Protein AF-0000000084464875 (afdb_homodimer)

Nearest PDB structures (foldseek):
  8cwy-assembly1_A  TM=1.452E-01  e=3.778E-02  synthetic construct
  8j8j-assembly1_B  TM=2.258E-01  e=2.092E-01  Mycobacterium tuberculosis H37Rv
  7n6g-assembly1_3Q  TM=1.579E-01  e=3.885E+00  Chlamydomonas reinhardtii
  8cwy-assembly1_A  TM=1.452E-01  e=5.551E-02  synthetic construct
  8j8j-assembly1_B  TM=2.257E-01  e=5.334E-01  Mycobacterium tuberculosis H37Rv

Secondary structure (DSSP, 8-state):
----------GGGGG-S----------SSPPPPS-TTS-SS-GGGBPPHHHHHHHHHHHHHHHHHHHHH----SGGGHHHHHHHHHHHHHHHHHHHHHHHHH-BSSHHHHHHHHHHHHHHHHHHHGGGG--GGGGS--SSPPTT-HHHHHHHHHHHHHHHHHHHHHHHHHHHHHHHHHHHHHHHHHT---HHHHHHHHHHHHHHHHHHHHHH---SSHHHHHHHHHHHHHHHHHHHHHHHHHHHHT-SPP--TTHHHHHHHHHHHHHHHHHHHHHHHHHHHHHHSSS---HHHHHHHHHHHHHHHHHHHHHHTT--TT----HHHHHHHHHTHHHHHHHHHHHHHHHHHHHHHHHHHHHHHHHHHHHHHHHHHHHTT----HHHHHHHHHHHTTS--SS-HHHHHHHHHHHHHT--TTHHHHHHHHHHHHHHHHHHHHHHHHT----HHHHHHHHHHHTTTSSS---HHHHHHHHHHHHHHHHHHHHHHHHTTTTHHHHHHHHHHHHHHHHHHH----SHHHHHHHHHHHHHHHHHHHHGGGG-S---EEEETTTEEEESSHHHHHHHTT-HHHHHHHHHHHHHHHHHHHHHHHHHHHHHHHHHHT--/----------GGGGG------------SSPPPPS-TTS-SS-GGGBPPHHHHHHHHHHHHHHHHHHHHH----SGGGHHHHHHHHHHHHHHHHHHHHHHHHH-BSSHHHHHHHHHHHHHHHHHHHGGGG--GGGGS--SSPPTT-HHHHHHHHHHHHHHHHHHHHHHHHHHHHHHHHHHHHHHHHHT---HHHHHHHHHHHHHHHHHHHHHH---SSHHHHHHHHHHHHHHHHHHHHHHHHHHHHT-SPP--TTHHHHHHHHHHHHHHHHHHHHHHHHHHHHHHSSS---HHHHHHHHHHHHHHHHHHHHHHTT--TT----HHHHHHHHHTHHHHHHHHHHHHHHHHHHHHHHHHHHHHHHHHHHHHHHHHHHHTT----HHHHHHHHHHHTTS--SS-HHHHHHHHHHHHHT--TTHHHHHHHHHHHHHHHHHHHHHHHHT----HHHHHHHHHHHTTTSSS---HHHHHHHHHHHHHHHHHHHHHHHHTTTTHHHHHHHHHHHHHHHHHHH----SHHHHHHHHHHHHHHHHHHHHGGGG-S---EEEETTTEEEESSHHHHHHHTT-HHHHHHHHHHHHHHHHHHHHHHHHHHHHHHHHHHT--

Structure (mmCIF, N/CA/C/O backbone):
data_AF-0000000084464875-model_v1
#
loop_
_entity.id
_entity.type
_entity.pdbx_description
1 polymer 'Uncharacterized protein'
#
loop_
_atom_site.group_PDB
_atom_site.id
_atom_site.type_symbol
_atom_site.label_atom_id
_atom_site.label_alt_id
_atom_site.label_comp_id
_atom_site.label_asym_id
_atom_site.label_entity_id
_atom_site.label_seq_id
_atom_site.pdbx_PDB_ins_code
_atom_site.Cartn_x
_atom_site.Cartn_y
_atom_site.Cartn_z
_atom_site.occupancy
_atom_site.B_iso_or_equiv
_atom_site.auth_seq_id
_atom_site.auth_comp_id
_atom_site.auth_asym_id
_atom_site.auth_atom_id
_atom_site.pdbx_PDB_model_num
ATOM 1 N N . MET A 1 1 ? -46.688 42.562 25.656 1 22.98 1 MET A N 1
ATOM 2 C CA . MET A 1 1 ? -46.719 42.312 24.219 1 22.98 1 MET A CA 1
ATOM 3 C C . MET A 1 1 ? -45.375 42.562 23.562 1 22.98 1 MET A C 1
ATOM 5 O O . MET A 1 1 ? -45.312 42.719 22.344 1 22.98 1 MET A O 1
ATOM 9 N N . ASN A 1 2 ? -44.344 42.812 24.281 1 26.25 2 ASN A N 1
ATOM 10 C CA . ASN A 1 2 ? -43 43.219 23.891 1 26.25 2 ASN A CA 1
ATOM 11 C C . ASN A 1 2 ? -42.375 42.25 22.922 1 26.25 2 ASN A C 1
ATOM 13 O O . ASN A 1 2 ? -42.188 41.062 23.25 1 26.25 2 ASN A O 1
ATOM 17 N N . GLU A 1 3 ? -42.656 42.531 21.625 1 27.44 3 GLU A N 1
ATOM 18 C CA . GLU A 1 3 ? -42.312 41.844 20.375 1 27.44 3 GLU A CA 1
ATOM 19 C C . GLU A 1 3 ? -40.781 41.625 20.312 1 27.44 3 GLU A C 1
ATOM 21 O O . GLU A 1 3 ? -40 42.562 20.375 1 27.44 3 GLU A O 1
ATOM 26 N N . LEU A 1 4 ? -40.281 40.562 20.938 1 29.12 4 LEU A N 1
ATOM 27 C CA . LEU A 1 4 ? -38.906 40.125 20.922 1 29.12 4 LEU A CA 1
ATOM 28 C C . LEU A 1 4 ? -38.344 40.062 19.484 1 29.12 4 LEU A C 1
ATOM 30 O O . LEU A 1 4 ? -38.781 39.25 18.688 1 29.12 4 LEU A O 1
ATOM 34 N N . THR A 1 5 ? -38.188 41.281 18.859 1 28.81 5 THR A N 1
ATOM 35 C CA . THR A 1 5 ? -37.656 41.438 17.5 1 28.81 5 THR A CA 1
ATOM 36 C C . THR A 1 5 ? -36.375 40.625 17.297 1 28.81 5 THR A C 1
ATOM 38 O O . THR A 1 5 ? -35.375 40.906 17.953 1 28.81 5 THR A O 1
ATOM 41 N N . ARG A 1 6 ? -36.469 39.344 17.094 1 37.5 6 ARG A N 1
ATOM 42 C CA . ARG A 1 6 ? -35.312 38.562 16.719 1 37.5 6 ARG A CA 1
ATOM 43 C C . ARG A 1 6 ? -34.531 39.219 15.609 1 37.5 6 ARG A C 1
ATOM 45 O O . ARG A 1 6 ? -35.094 39.625 14.586 1 37.5 6 ARG A O 1
ATOM 52 N N . PRO A 1 7 ? -33.406 39.906 15.984 1 33.78 7 PRO A N 1
ATOM 53 C CA . PRO A 1 7 ? -32.719 40.594 14.883 1 33.78 7 PRO A CA 1
ATOM 54 C C . PRO A 1 7 ? -32.594 39.719 13.625 1 33.78 7 PRO A C 1
ATOM 56 O O . PRO A 1 7 ? -32.312 38.531 13.719 1 33.78 7 PRO A O 1
ATOM 59 N N . ARG A 1 8 ? -33.469 39.938 12.688 1 36.03 8 ARG A N 1
ATOM 60 C CA . ARG A 1 8 ? -33.406 39.469 11.312 1 36.03 8 ARG A CA 1
ATOM 61 C C . ARG A 1 8 ? -32 39.594 10.734 1 36.03 8 ARG A C 1
ATOM 63 O O . ARG A 1 8 ? -31.562 40.688 10.367 1 36.03 8 ARG A O 1
ATOM 70 N N . ARG A 1 9 ? -31.172 38.75 11.336 1 37.75 9 ARG A N 1
ATOM 71 C CA . ARG A 1 9 ? -29.906 38.781 10.602 1 37.75 9 ARG A CA 1
ATOM 72 C C . ARG A 1 9 ? -30.156 38.719 9.102 1 37.75 9 ARG A C 1
ATOM 74 O O . ARG A 1 9 ? -30.875 37.875 8.609 1 37.75 9 ARG A O 1
ATOM 81 N N . ARG A 1 10 ? -30.141 39.875 8.477 1 35 10 ARG A N 1
ATOM 82 C CA . ARG A 1 10 ? -30.25 40.188 7.059 1 35 10 ARG A CA 1
ATOM 83 C C . ARG A 1 10 ? -29.562 39.156 6.191 1 35 10 ARG A C 1
ATOM 85 O O . ARG A 1 10 ? -28.375 38.875 6.383 1 35 10 ARG A O 1
ATOM 92 N N . ASP A 1 11 ? -30.234 38.25 5.551 1 32.66 11 ASP A N 1
ATOM 93 C CA . ASP A 1 11 ? -30.047 37.219 4.531 1 32.66 11 ASP A CA 1
ATOM 94 C C . ASP A 1 11 ? -29.062 37.688 3.453 1 32.66 11 ASP A C 1
ATOM 96 O O . ASP A 1 11 ? -28.656 36.906 2.596 1 32.66 11 ASP A O 1
ATOM 100 N N . GLY A 1 12 ? -29.141 39.094 3.223 1 30.02 12 GLY A N 1
ATOM 101 C CA . GLY A 1 12 ? -28.469 39.594 2.049 1 30.02 12 GLY A CA 1
ATOM 102 C C . GLY A 1 12 ? -26.953 39.438 2.104 1 30.02 12 GLY A C 1
ATOM 103 O O . GLY A 1 12 ? -26.266 39.719 1.126 1 30.02 12 GLY A O 1
ATOM 104 N N . GLU A 1 13 ? -26.391 39.656 3.332 1 29.19 13 GLU A N 1
ATOM 105 C CA . GLU A 1 13 ? -24.938 39.688 3.416 1 29.19 13 GLU A CA 1
ATOM 106 C C . GLU A 1 13 ? -24.344 38.281 3.219 1 29.19 13 GLU A C 1
ATOM 108 O O . GLU A 1 13 ? -23.484 37.875 3.982 1 29.19 13 GLU A O 1
ATOM 113 N N . LEU A 1 14 ? -25.141 37.344 2.869 1 30.69 14 LEU A N 1
ATOM 114 C CA . LEU A 1 14 ? -24.719 35.969 2.572 1 30.69 14 LEU A CA 1
ATOM 115 C C . LEU A 1 14 ? -23.375 35.969 1.831 1 30.69 14 LEU A C 1
ATOM 117 O O . LEU A 1 14 ? -22.609 35.031 1.951 1 30.69 14 LEU A O 1
ATOM 121 N N . PHE A 1 15 ? -23.375 36.812 0.752 1 36.12 15 PHE A N 1
ATOM 122 C CA . PHE A 1 15 ? -22.219 37.094 -0.094 1 36.12 15 PHE A CA 1
ATOM 123 C C . PHE A 1 15 ? -21.391 38.25 0.468 1 36.12 15 PHE A C 1
ATOM 125 O O . PHE A 1 15 ? -21.281 39.281 -0.162 1 36.12 15 PHE A O 1
ATOM 132 N N . THR A 1 16 ? -21.562 38.688 1.659 1 32.44 16 THR A N 1
ATOM 133 C CA . THR A 1 16 ? -20.891 39.906 2.127 1 32.44 16 THR A CA 1
ATOM 134 C C . THR A 1 16 ? -19.422 39.906 1.726 1 32.44 16 THR A C 1
ATOM 136 O O . THR A 1 16 ? -19 40.688 0.893 1 32.44 16 THR A O 1
ATOM 139 N N . HIS A 1 17 ? -18.484 40.094 2.912 1 34.84 17 HIS A N 1
ATOM 140 C CA . HIS A 1 17 ? -17.188 40.688 2.682 1 34.84 17 HIS A CA 1
ATOM 141 C C . HIS A 1 17 ? -16.328 39.844 1.763 1 34.84 17 HIS A C 1
ATOM 143 O O . HIS A 1 17 ? -15.953 38.719 2.125 1 34.84 17 HIS A O 1
ATOM 149 N N . ARG A 1 18 ? -16.547 39.969 0.566 1 42.59 18 ARG A N 1
ATOM 150 C CA . ARG A 1 18 ? -15.82 39.625 -0.657 1 42.59 18 ARG A CA 1
ATOM 151 C C . ARG A 1 18 ? -14.312 39.75 -0.45 1 42.59 18 ARG A C 1
ATOM 153 O O . ARG A 1 18 ? -13.75 40.844 -0.503 1 42.59 18 ARG A O 1
ATOM 160 N N . ARG A 1 19 ? -13.844 39.094 0.496 1 45.34 19 ARG A N 1
ATOM 161 C CA . ARG A 1 19 ? -12.391 39.156 0.489 1 45.34 19 ARG A CA 1
ATOM 162 C C . ARG A 1 19 ? -11.836 38.906 -0.91 1 45.34 19 ARG A C 1
ATOM 164 O O . ARG A 1 19 ? -12.258 37.969 -1.595 1 45.34 19 ARG A O 1
ATOM 171 N N . LYS A 1 20 ? -11.336 39.906 -1.575 1 46.81 20 LYS A N 1
ATOM 172 C CA . LYS A 1 20 ? -10.633 39.969 -2.854 1 46.81 20 LYS A CA 1
ATOM 173 C C . LYS A 1 20 ? -9.695 38.781 -3.049 1 46.81 20 LYS A C 1
ATOM 175 O O . LYS A 1 20 ? -8.781 38.594 -2.246 1 46.81 20 LYS A O 1
ATOM 180 N N . ALA A 1 21 ? -10.219 37.781 -3.625 1 47.38 21 ALA A N 1
ATOM 181 C CA . ALA A 1 21 ? -9.398 36.625 -4.008 1 47.38 21 ALA A CA 1
ATOM 182 C C . ALA A 1 21 ? -8.133 37.062 -4.734 1 47.38 21 ALA A C 1
ATOM 184 O O . ALA A 1 21 ? -8.203 37.781 -5.75 1 47.38 21 ALA A O 1
ATOM 185 N N . THR A 1 22 ? -7.156 37.469 -4.086 1 50.97 22 THR A N 1
ATOM 186 C CA . THR A 1 22 ? -5.887 37.844 -4.707 1 50.97 22 THR A CA 1
ATOM 187 C C . THR A 1 22 ? -5.324 36.656 -5.504 1 50.97 22 THR A C 1
ATOM 189 O O . THR A 1 22 ? -5.332 35.531 -5.031 1 50.97 22 THR A O 1
ATOM 192 N N . TYR A 1 23 ? -5.508 36.875 -6.836 1 57.06 23 TYR A N 1
ATOM 193 C CA . TYR A 1 23 ? -4.809 35.969 -7.734 1 57.06 23 TYR A CA 1
ATOM 194 C C . TYR A 1 23 ? -3.326 35.875 -7.391 1 57.06 23 TYR A C 1
ATOM 196 O O . TYR A 1 23 ? -2.635 36.906 -7.375 1 57.06 23 TYR A O 1
ATOM 204 N N . LYS A 1 24 ? -3.055 34.875 -6.648 1 63.75 24 LYS A N 1
ATOM 205 C CA . LYS A 1 24 ? -1.623 34.75 -6.395 1 63.75 24 LYS A CA 1
ATOM 206 C C . LYS A 1 24 ? -0.933 33.969 -7.504 1 63.75 24 LYS A C 1
ATOM 208 O O . LYS A 1 24 ? -1.354 32.875 -7.84 1 63.75 24 LYS A O 1
ATOM 213 N N . ARG A 1 25 ? -0.118 34.719 -8.312 1 71.94 25 ARG A N 1
ATOM 214 C CA . ARG A 1 25 ? 0.709 34.062 -9.328 1 71.94 25 ARG A CA 1
ATOM 215 C C . ARG A 1 25 ? 1.731 33.156 -8.688 1 71.94 25 ARG A C 1
ATOM 217 O O . ARG A 1 25 ? 2.26 33.438 -7.613 1 71.94 25 ARG A O 1
ATOM 224 N N . ILE A 1 26 ? 1.862 32.031 -9.289 1 78.19 26 ILE A N 1
ATOM 225 C CA . ILE A 1 26 ? 2.967 31.172 -8.906 1 78.19 26 ILE A CA 1
ATOM 226 C C . ILE A 1 26 ? 4.234 31.578 -9.656 1 78.19 26 ILE A C 1
ATOM 228 O O . ILE A 1 26 ? 4.316 31.438 -10.875 1 78.19 26 ILE A O 1
ATOM 232 N N . PRO A 1 27 ? 5.172 32.125 -8.969 1 86.12 27 PRO A N 1
ATOM 233 C CA . PRO A 1 27 ? 6.391 32.562 -9.648 1 86.12 27 PRO A CA 1
ATOM 234 C C . PRO A 1 27 ? 7.234 31.375 -10.156 1 86.12 27 PRO A C 1
ATOM 236 O O . PRO A 1 27 ? 7.023 30.234 -9.742 1 86.12 27 PRO A O 1
ATOM 239 N N . LEU A 1 28 ? 8.125 31.719 -11.07 1 87.38 28 LEU A N 1
ATOM 240 C CA . LEU A 1 28 ? 9.055 30.703 -11.539 1 87.38 28 LEU A CA 1
ATOM 241 C C . LEU A 1 28 ? 9.961 30.219 -10.406 1 87.38 28 LEU A C 1
ATOM 243 O O . LEU A 1 28 ? 10.172 29.016 -10.234 1 87.38 28 LEU A O 1
ATOM 247 N N . ALA A 1 29 ? 10.461 31.188 -9.703 1 92.12 29 ALA A N 1
ATOM 248 C CA . ALA A 1 29 ? 11.266 30.938 -8.508 1 92.12 29 ALA A CA 1
ATOM 249 C C . ALA A 1 29 ? 11.008 31.984 -7.438 1 92.12 29 ALA A C 1
ATOM 251 O O . ALA A 1 29 ? 10.867 33.188 -7.746 1 92.12 29 ALA A O 1
ATOM 252 N N . SER A 1 30 ? 10.898 31.562 -6.238 1 91.75 30 SER A N 1
ATOM 253 C CA . SER A 1 30 ? 10.672 32.5 -5.141 1 91.75 30 SER A CA 1
ATOM 254 C C . SER A 1 30 ? 11.969 33.156 -4.691 1 91.75 30 SER A C 1
ATOM 256 O O . SER A 1 30 ? 13 32.469 -4.559 1 91.75 30 SER A O 1
ATOM 258 N N . LEU A 1 31 ? 11.914 34.406 -4.477 1 91.56 31 LEU A N 1
ATOM 259 C CA . LEU A 1 31 ? 13.102 35.125 -4.051 1 91.56 31 LEU A CA 1
ATOM 260 C C . LEU A 1 31 ? 13.281 35.031 -2.539 1 91.56 31 LEU A C 1
ATOM 262 O O . LEU A 1 31 ? 12.305 35.094 -1.787 1 91.56 31 LEU A O 1
ATOM 266 N N . PRO A 1 32 ? 14.578 34.906 -2.168 1 94.06 32 PRO A N 1
ATOM 267 C CA . PRO A 1 32 ? 14.844 34.844 -0.729 1 94.06 32 PRO A CA 1
ATOM 268 C C . PRO A 1 32 ? 14.703 36.188 -0.035 1 94.06 32 PRO A C 1
ATOM 270 O O . PRO A 1 32 ? 14.75 37.25 -0.693 1 94.06 32 PRO A O 1
ATOM 273 N N . GLN A 1 33 ? 14.508 36.062 1.232 1 92.81 33 GLN A N 1
ATOM 274 C CA . GLN A 1 33 ? 14.539 37.25 2.059 1 92.81 33 GLN A CA 1
ATOM 275 C C . GLN A 1 33 ? 15.961 37.781 2.225 1 92.81 33 GLN A C 1
ATOM 277 O O . GLN A 1 33 ? 16.906 37 2.299 1 92.81 33 GLN A O 1
ATOM 282 N N . LYS A 1 34 ? 16.141 39.094 2.346 1 89.69 34 LYS A N 1
ATOM 283 C CA . LYS A 1 34 ? 17.453 39.719 2.395 1 89.69 34 LYS A CA 1
ATOM 284 C C . LYS A 1 34 ? 18.094 39.531 3.77 1 89.69 34 LYS A C 1
ATOM 286 O O . LYS A 1 34 ? 19.312 39.375 3.877 1 89.69 34 LYS A O 1
ATOM 291 N N . ASP A 1 35 ? 17.312 39.438 4.793 1 89 35 ASP A N 1
ATOM 292 C CA . ASP A 1 35 ? 17.812 39.406 6.16 1 89 35 ASP A CA 1
ATOM 293 C C . ASP A 1 35 ? 18.375 38 6.5 1 89 35 ASP A C 1
ATOM 295 O O . ASP A 1 35 ? 17.656 37 6.422 1 89 35 ASP A O 1
ATOM 299 N N . GLU A 1 36 ? 19.578 37.906 6.895 1 87.31 36 GLU A N 1
ATOM 300 C CA . GLU A 1 36 ? 20.281 36.656 7.172 1 87.31 36 GLU A CA 1
ATOM 301 C C . GLU A 1 36 ? 19.734 35.969 8.414 1 87.31 36 GLU A C 1
ATOM 303 O O . GLU A 1 36 ? 19.875 34.781 8.578 1 87.31 36 GLU A O 1
ATOM 308 N N . GLY A 1 37 ? 19.125 36.688 9.32 1 84.31 37 GLY A N 1
ATOM 309 C CA . GLY A 1 37 ? 18.594 36.125 10.547 1 84.31 37 GLY A CA 1
ATOM 310 C C . GLY A 1 37 ? 17.219 35.5 10.375 1 84.31 37 GLY A C 1
ATOM 311 O O . GLY A 1 37 ? 16.734 34.812 11.273 1 84.31 37 GLY A O 1
ATOM 312 N N . GLU A 1 38 ? 16.719 35.688 9.156 1 89.06 38 GLU A N 1
ATOM 313 C CA . GLU A 1 38 ? 15.391 35.188 8.867 1 89.06 38 GLU A CA 1
ATOM 314 C C . GLU A 1 38 ? 15.445 33.938 7.98 1 89.06 38 GLU A C 1
ATOM 316 O O . GLU A 1 38 ? 16.453 33.719 7.316 1 89.06 38 GLU A O 1
ATOM 321 N N . PRO A 1 39 ? 14.352 33.25 8.07 1 91.62 39 PRO A N 1
ATOM 322 C CA . PRO A 1 39 ? 14.281 32.125 7.121 1 91.62 39 PRO A CA 1
ATOM 323 C C . PRO A 1 39 ? 14.453 32.562 5.668 1 91.62 39 PRO A C 1
ATOM 325 O O . PRO A 1 39 ? 14.258 33.75 5.355 1 91.62 39 PRO A O 1
ATOM 328 N N . TRP A 1 40 ? 14.859 31.703 4.883 1 93.56 40 TRP A N 1
ATOM 329 C CA . TRP A 1 40 ? 15.188 31.969 3.484 1 93.56 40 TRP A CA 1
ATOM 330 C C . TRP A 1 40 ? 14 32.562 2.748 1 93.56 40 TRP A C 1
ATOM 332 O O . TRP A 1 40 ? 14.156 33.5 1.977 1 93.56 40 TRP A O 1
ATOM 342 N N . LEU A 1 41 ? 12.758 32.031 3.041 1 93.94 41 LEU A N 1
ATOM 343 C CA . LEU A 1 41 ? 11.555 32.469 2.363 1 93.94 41 LEU A CA 1
ATOM 344 C C . LEU A 1 41 ? 10.57 33.094 3.355 1 93.94 41 LEU A C 1
ATOM 346 O O . LEU A 1 41 ? 10.547 32.719 4.527 1 93.94 41 LEU A O 1
ATOM 350 N N . SER A 1 42 ? 9.82 34 2.871 1 90.31 42 SER A N 1
ATOM 351 C CA . SER A 1 42 ? 8.711 34.531 3.664 1 90.31 42 SER A CA 1
ATOM 352 C C . SER A 1 42 ? 7.629 33.469 3.867 1 90.31 42 SER A C 1
ATOM 354 O O . SER A 1 42 ? 7.566 32.469 3.129 1 90.31 42 SER A O 1
ATOM 356 N N . GLU A 1 43 ? 6.836 33.594 4.82 1 85.56 43 GLU A N 1
ATOM 357 C CA . GLU A 1 43 ? 5.801 32.625 5.18 1 85.56 43 GLU A CA 1
ATOM 358 C C . GLU A 1 43 ? 4.855 32.375 4.008 1 85.56 43 GLU A C 1
ATOM 360 O O . GLU A 1 43 ? 4.426 31.234 3.791 1 85.56 43 GLU A O 1
ATOM 365 N N . LYS A 1 44 ? 4.578 33.344 3.205 1 81.88 44 LYS A N 1
ATOM 366 C CA . LYS A 1 44 ? 3.627 33.219 2.104 1 81.88 44 LYS A CA 1
ATOM 367 C C . LYS A 1 44 ? 4.242 32.5 0.914 1 81.88 44 LYS A C 1
ATOM 369 O O . LYS A 1 44 ? 3.521 31.984 0.057 1 81.88 44 LYS A O 1
ATOM 374 N N . ALA A 1 45 ? 5.555 32.469 0.903 1 87.19 45 ALA A N 1
ATOM 375 C CA . ALA A 1 45 ? 6.238 31.906 -0.259 1 87.19 45 ALA A CA 1
ATOM 376 C C . ALA A 1 45 ? 6.578 30.422 -0.038 1 87.19 45 ALA A C 1
ATOM 378 O O . ALA A 1 45 ? 6.965 29.719 -0.976 1 87.19 45 ALA A O 1
ATOM 379 N N . VAL A 1 46 ? 6.371 29.984 1.179 1 85.94 46 VAL A N 1
ATOM 380 C CA . VAL A 1 46 ? 6.727 28.609 1.511 1 85.94 46 VAL A CA 1
ATOM 381 C C . VAL A 1 46 ? 5.707 27.656 0.899 1 85.94 46 VAL A C 1
ATOM 383 O O . VAL A 1 46 ? 4.527 27.984 0.772 1 85.94 46 VAL A O 1
ATOM 386 N N . ALA A 1 47 ? 6.16 26.547 0.523 1 83.44 47 ALA A N 1
ATOM 387 C CA . ALA A 1 47 ? 5.312 25.516 -0.065 1 83.44 47 ALA A CA 1
ATOM 388 C C . ALA A 1 47 ? 4.227 25.078 0.915 1 83.44 47 ALA A C 1
ATOM 390 O O . ALA A 1 47 ? 4.434 25.109 2.131 1 83.44 47 ALA A O 1
ATOM 391 N N . THR A 1 48 ? 3.154 24.656 0.378 1 78.12 48 THR A N 1
ATOM 392 C CA . THR A 1 48 ? 2.014 24.234 1.183 1 78.12 48 THR A CA 1
ATOM 393 C C . THR A 1 48 ? 2.312 22.906 1.892 1 78.12 48 THR A C 1
ATOM 395 O O . THR A 1 48 ? 3.172 22.141 1.452 1 78.12 48 THR A O 1
ATOM 398 N N . GLU A 1 49 ? 1.606 22.641 2.953 1 81.56 49 GLU A N 1
ATOM 399 C CA . GLU A 1 49 ? 1.745 21.422 3.725 1 81.56 49 GLU A CA 1
ATOM 400 C C . GLU A 1 49 ? 1.312 20.203 2.908 1 81.56 49 GLU A C 1
ATOM 402 O O . GLU A 1 49 ? 1.786 19.094 3.141 1 81.56 49 GLU A O 1
ATOM 407 N N . TRP A 1 50 ? 0.495 20.422 1.899 1 86.62 50 TRP A N 1
ATOM 408 C CA . TRP A 1 50 ? -0.036 19.328 1.09 1 86.62 50 TRP A CA 1
ATOM 409 C C . TRP A 1 50 ? 1.053 18.719 0.211 1 86.62 50 TRP A C 1
ATOM 411 O O . TRP A 1 50 ? 1.048 17.516 -0.053 1 86.62 50 TRP A O 1
ATOM 421 N N . LEU A 1 51 ? 1.978 19.547 -0.185 1 88.5 51 LEU A N 1
ATOM 422 C CA . LEU A 1 51 ? 3.061 19.062 -1.029 1 88.5 51 LEU A CA 1
ATOM 423 C C . LEU A 1 51 ? 3.988 18.141 -0.242 1 88.5 51 LEU A C 1
ATOM 425 O O . LEU A 1 51 ? 4.43 17.109 -0.755 1 88.5 51 LEU A O 1
ATOM 429 N N . GLY A 1 52 ? 4.223 18.562 1.007 1 88.94 52 GLY A N 1
ATOM 430 C CA . GLY A 1 52 ? 5.062 17.719 1.85 1 88.94 52 GLY A CA 1
ATOM 431 C C . GLY A 1 52 ? 4.461 16.359 2.127 1 88.94 52 GLY A C 1
ATOM 432 O O . GLY A 1 52 ? 5.152 15.336 2.045 1 88.94 52 GLY A O 1
ATOM 433 N N . LEU A 1 53 ? 3.209 16.406 2.404 1 89.56 53 LEU A N 1
ATOM 434 C CA . LEU A 1 53 ? 2.527 15.148 2.664 1 89.56 53 LEU A CA 1
ATOM 435 C C . LEU A 1 53 ? 2.471 14.297 1.404 1 89.56 53 LEU A C 1
ATOM 437 O O . LEU A 1 53 ? 2.666 13.078 1.467 1 89.56 53 LEU A O 1
ATOM 441 N N . PHE A 1 54 ? 2.225 14.938 0.273 1 91.94 54 PHE A N 1
ATOM 442 C CA . PHE A 1 54 ? 2.193 14.273 -1.022 1 91.94 54 PHE A CA 1
ATOM 443 C C . PHE A 1 54 ? 3.525 13.594 -1.312 1 91.94 54 PHE A C 1
ATOM 445 O O . PHE A 1 54 ? 3.559 12.43 -1.726 1 91.94 54 PHE A O 1
ATOM 452 N N . TYR A 1 55 ? 4.551 14.25 -1.036 1 94.12 55 TYR A N 1
ATOM 453 C CA . TYR A 1 55 ? 5.906 13.75 -1.226 1 94.12 55 TYR A CA 1
ATOM 454 C C . TYR A 1 55 ? 6.184 12.562 -0.308 1 94.12 55 TYR A C 1
ATOM 456 O O . TYR A 1 55 ? 6.711 11.539 -0.749 1 94.12 55 TYR A O 1
ATOM 464 N N . ASN A 1 56 ? 5.809 12.664 0.925 1 94.31 56 ASN A N 1
ATOM 465 C CA . ASN A 1 56 ? 6.086 11.617 1.899 1 94.31 56 ASN A CA 1
ATOM 466 C C . ASN A 1 56 ? 5.281 10.352 1.604 1 94.31 56 ASN A C 1
ATOM 468 O O . ASN A 1 56 ? 5.715 9.25 1.923 1 94.31 56 ASN A O 1
ATOM 472 N N . LEU A 1 57 ? 4.168 10.523 0.959 1 93.88 57 LEU A N 1
ATOM 473 C CA . LEU A 1 57 ? 3.395 9.359 0.54 1 93.88 57 LEU A CA 1
ATOM 474 C C . LEU A 1 57 ? 4.141 8.562 -0.529 1 93.88 57 LEU A C 1
ATOM 476 O O . LEU A 1 57 ? 4.129 7.332 -0.516 1 93.88 57 LEU A O 1
ATOM 480 N N . ALA A 1 58 ? 4.793 9.281 -1.395 1 94.75 58 ALA A N 1
ATOM 481 C CA . ALA A 1 58 ? 5.594 8.617 -2.418 1 94.75 58 ALA A CA 1
ATOM 482 C C . ALA A 1 58 ? 6.793 7.906 -1.798 1 94.75 58 ALA A C 1
ATOM 484 O O . ALA A 1 58 ? 7.109 6.77 -2.164 1 94.75 58 ALA A O 1
ATOM 485 N N . VAL A 1 59 ? 7.387 8.523 -0.837 1 96.06 59 VAL A N 1
ATOM 486 C CA . VAL A 1 59 ? 8.523 7.93 -0.139 1 96.06 59 VAL A CA 1
ATOM 487 C C . VAL A 1 59 ? 8.078 6.672 0.604 1 96.06 59 VAL A C 1
ATOM 489 O O . VAL A 1 59 ? 8.727 5.625 0.505 1 96.06 59 VAL A O 1
ATOM 492 N N . SER A 1 60 ? 7.02 6.816 1.262 1 93 60 SER A N 1
ATOM 493 C CA . SER A 1 60 ? 6.516 5.688 2.037 1 93 60 SER A CA 1
ATOM 494 C C . SER A 1 60 ? 6.113 4.531 1.13 1 93 60 SER A C 1
ATOM 496 O O . SER A 1 60 ? 6.262 3.365 1.499 1 93 60 SER A O 1
ATOM 498 N N . SER A 1 61 ? 5.613 4.887 -0.042 1 91.75 61 SER A N 1
ATOM 499 C CA . SER A 1 61 ? 5.273 3.842 -1 1 91.75 61 SER A CA 1
ATOM 500 C C . SER A 1 61 ? 6.516 3.074 -1.444 1 91.75 61 SER A C 1
ATOM 502 O O . SER A 1 61 ? 6.453 1.864 -1.671 1 91.75 61 SER A O 1
ATOM 504 N N . SER A 1 62 ? 7.594 3.77 -1.543 1 93.44 62 SER A N 1
ATOM 505 C CA . SER A 1 62 ? 8.852 3.107 -1.875 1 93.44 62 SER A CA 1
ATOM 506 C C . SER A 1 62 ? 9.281 2.156 -0.766 1 93.44 62 SER A C 1
ATOM 508 O O . SER A 1 62 ? 9.734 1.039 -1.038 1 93.44 62 SER A O 1
ATOM 510 N N . PHE A 1 63 ? 9.07 2.549 0.49 1 91.75 63 PHE A N 1
ATOM 511 C CA . PHE A 1 63 ? 9.359 1.676 1.62 1 91.75 63 PHE A CA 1
ATOM 512 C C . PHE A 1 63 ? 8.414 0.481 1.644 1 91.75 63 PHE A C 1
ATOM 514 O O . PHE A 1 63 ? 8.82 -0.633 1.977 1 91.75 63 PHE A O 1
ATOM 521 N N . GLY A 1 64 ? 7.199 0.778 1.274 1 87.31 64 GLY A N 1
ATOM 522 C CA . GLY A 1 64 ? 6.23 -0.305 1.226 1 87.31 64 GLY A CA 1
ATOM 523 C C . GLY A 1 64 ? 6.566 -1.361 0.19 1 87.31 64 GLY A C 1
ATOM 524 O O . GLY A 1 64 ? 6.488 -2.559 0.47 1 87.31 64 GLY A O 1
ATOM 525 N N . THR A 1 65 ? 6.949 -0.878 -0.95 1 86.75 65 THR A N 1
ATOM 526 C CA . THR A 1 65 ? 7.324 -1.797 -2.02 1 86.75 65 THR A CA 1
ATOM 527 C C . THR A 1 65 ? 8.57 -2.588 -1.639 1 86.75 65 THR A C 1
ATOM 529 O O . THR A 1 65 ? 8.633 -3.799 -1.863 1 86.75 65 THR A O 1
ATOM 532 N N . PHE A 1 66 ? 9.445 -1.916 -1.048 1 85.19 66 PHE A N 1
ATOM 533 C CA . PHE A 1 66 ? 10.672 -2.549 -0.568 1 85.19 66 PHE A CA 1
ATOM 534 C C . PHE A 1 66 ? 10.359 -3.6 0.49 1 85.19 66 PHE A C 1
ATOM 536 O O . PHE A 1 66 ? 10.859 -4.723 0.427 1 85.19 66 PHE A O 1
ATOM 543 N N . ASN A 1 67 ? 9.523 -3.225 1.398 1 79.81 67 ASN A N 1
ATOM 544 C CA . ASN A 1 67 ? 9.195 -4.117 2.504 1 79.81 67 ASN A CA 1
ATOM 545 C C . ASN A 1 67 ? 8.445 -5.352 2.021 1 79.81 67 ASN A C 1
ATOM 547 O O . ASN A 1 67 ? 8.633 -6.449 2.555 1 79.81 67 ASN A O 1
ATOM 551 N N . GLY A 1 68 ? 7.695 -5.188 1.082 1 74.25 68 GLY A N 1
ATOM 552 C CA . GLY A 1 68 ? 6.949 -6.301 0.516 1 74.25 68 GLY A CA 1
ATOM 553 C C . GLY A 1 68 ? 7.828 -7.289 -0.231 1 74.25 68 GLY A C 1
ATOM 554 O O . GLY A 1 68 ? 7.559 -8.492 -0.229 1 74.25 68 GLY A O 1
ATOM 555 N N . SER A 1 69 ? 8.938 -6.762 -0.746 1 69.25 69 SER A N 1
ATOM 556 C CA . SER A 1 69 ? 9.82 -7.602 -1.545 1 69.25 69 SER A CA 1
ATOM 557 C C . SER A 1 69 ? 10.914 -8.227 -0.686 1 69.25 69 SER A C 1
ATOM 559 O O . SER A 1 69 ? 11.469 -9.266 -1.04 1 69.25 69 SER A O 1
ATOM 561 N N . HIS A 1 70 ? 11.234 -7.473 0.347 1 64.31 70 HIS A N 1
ATOM 562 C CA . HIS A 1 70 ? 12.383 -7.91 1.132 1 64.31 70 HIS A CA 1
ATOM 563 C C . HIS A 1 70 ? 11.992 -8.164 2.584 1 64.31 70 HIS A C 1
ATOM 565 O O . HIS A 1 70 ? 12.344 -7.383 3.471 1 64.31 70 HIS A O 1
ATOM 571 N N . GLN A 1 71 ? 11.281 -9.117 2.646 1 61.66 71 GLN A N 1
ATOM 572 C CA . GLN A 1 71 ? 10.984 -9.438 4.039 1 61.66 71 GLN A CA 1
ATOM 573 C C . GLN A 1 71 ? 12.203 -10.055 4.73 1 61.66 71 GLN A C 1
ATOM 575 O O . GLN A 1 71 ? 12.984 -10.766 4.098 1 61.66 71 GLN A O 1
ATOM 580 N N . LEU A 1 72 ? 12.625 -9.469 5.723 1 62.72 72 LEU A N 1
ATOM 581 C CA . LEU A 1 72 ? 13.758 -9.992 6.492 1 62.72 72 LEU A CA 1
ATOM 582 C C . LEU A 1 72 ? 13.531 -11.453 6.867 1 62.72 72 LEU A C 1
ATOM 584 O O . LEU A 1 72 ? 12.875 -11.742 7.871 1 62.72 72 LEU A O 1
ATOM 588 N N . ARG A 1 73 ? 13.984 -12.258 5.988 1 60.44 73 ARG A N 1
ATOM 589 C CA . ARG A 1 73 ? 13.719 -13.688 6.129 1 60.44 73 ARG A CA 1
ATOM 590 C C . ARG A 1 73 ? 14.844 -14.391 6.875 1 60.44 73 ARG A C 1
ATOM 592 O O . ARG A 1 73 ? 14.625 -15.414 7.523 1 60.44 73 ARG A O 1
ATOM 599 N N . THR A 1 74 ? 16.078 -13.906 6.695 1 61.5 74 THR A N 1
ATOM 600 C CA . THR A 1 74 ? 17.25 -14.484 7.363 1 61.5 74 THR A CA 1
ATOM 601 C C . THR A 1 74 ? 18.125 -13.391 7.957 1 61.5 74 THR A C 1
ATOM 603 O O . THR A 1 74 ? 18.125 -12.258 7.477 1 61.5 74 THR A O 1
ATOM 606 N N . PRO A 1 75 ? 18.688 -13.711 9.031 1 63.94 75 PRO A N 1
ATOM 607 C CA . PRO A 1 75 ? 19.641 -12.742 9.578 1 63.94 75 PRO A CA 1
ATOM 608 C C . PRO A 1 75 ? 20.688 -12.289 8.562 1 63.94 75 PRO A C 1
ATOM 610 O O . PRO A 1 75 ? 21.188 -11.172 8.648 1 63.94 75 PRO A O 1
ATOM 613 N N . ALA A 1 76 ? 20.906 -13.203 7.668 1 67.19 76 ALA A N 1
ATOM 614 C CA . ALA A 1 76 ? 21.922 -12.875 6.664 1 67.19 76 ALA A CA 1
ATOM 615 C C . ALA A 1 76 ? 21.422 -11.781 5.719 1 67.19 76 ALA A C 1
ATOM 617 O O . ALA A 1 76 ? 22.219 -11.117 5.055 1 67.19 76 ALA A O 1
ATOM 618 N N . GLY A 1 77 ? 20.141 -11.641 5.75 1 76.38 77 GLY A N 1
ATOM 619 C CA . GLY A 1 77 ? 19.562 -10.641 4.871 1 76.38 77 GLY A CA 1
ATOM 620 C C . GLY A 1 77 ? 19.484 -9.266 5.504 1 76.38 77 GLY A C 1
ATOM 621 O O . GLY A 1 77 ? 19.203 -8.273 4.82 1 76.38 77 GLY A O 1
ATOM 622 N N . LEU A 1 78 ? 19.875 -9.148 6.801 1 78.12 78 LEU A N 1
ATOM 623 C CA . LEU A 1 78 ? 19.719 -7.906 7.559 1 78.12 78 LEU A CA 1
ATOM 624 C C . LEU A 1 78 ? 20.609 -6.809 6.984 1 78.12 78 LEU A C 1
ATOM 626 O O . LEU A 1 78 ? 20.156 -5.672 6.816 1 78.12 78 LEU A O 1
ATOM 630 N N . PRO A 1 79 ? 21.812 -7.168 6.633 1 82.06 79 PRO A N 1
ATOM 631 C CA . PRO A 1 79 ? 22.656 -6.105 6.082 1 82.06 79 PRO A CA 1
ATOM 632 C C . PRO A 1 79 ? 22.109 -5.527 4.781 1 82.06 79 PRO A C 1
ATOM 634 O O . PRO A 1 79 ? 22.141 -4.312 4.578 1 82.06 79 PRO A O 1
ATOM 637 N N . SER A 1 80 ? 21.641 -6.434 3.977 1 87.44 80 SER A N 1
ATOM 638 C CA . SER A 1 80 ? 21.078 -5.961 2.717 1 87.44 80 SER A CA 1
ATOM 639 C C . SER A 1 80 ? 19.828 -5.121 2.955 1 87.44 80 SER A C 1
ATOM 641 O O . SER A 1 80 ? 19.594 -4.121 2.27 1 87.44 80 SER A O 1
ATOM 643 N N . TYR A 1 81 ? 19.078 -5.516 3.922 1 87.88 81 TYR A N 1
ATOM 644 C CA . TYR A 1 81 ? 17.875 -4.773 4.289 1 87.88 81 TYR A CA 1
ATOM 645 C C . TYR A 1 81 ? 18.234 -3.395 4.832 1 87.88 81 TYR A C 1
ATOM 647 O O . TYR A 1 81 ? 17.672 -2.387 4.402 1 87.88 81 TYR A O 1
ATOM 655 N N . LEU A 1 82 ? 19.172 -3.369 5.684 1 89.38 82 LEU A N 1
ATOM 656 C CA . LEU A 1 82 ? 19.641 -2.117 6.273 1 89.38 82 LEU A CA 1
ATOM 657 C C . LEU A 1 82 ? 20.25 -1.207 5.215 1 89.38 82 LEU A C 1
ATOM 659 O O . LEU A 1 82 ? 20.062 0.011 5.25 1 89.38 82 LEU A O 1
ATOM 663 N N . ALA A 1 83 ? 20.922 -1.812 4.316 1 93.06 83 ALA A N 1
ATOM 664 C CA . ALA A 1 83 ? 21.594 -1.043 3.271 1 93.06 83 ALA A CA 1
ATOM 665 C C . ALA A 1 83 ? 20.578 -0.327 2.381 1 93.06 83 ALA A C 1
ATOM 667 O O . ALA A 1 83 ? 20.75 0.853 2.066 1 93.06 83 ALA A O 1
ATOM 668 N N . TYR A 1 84 ? 19.609 -1.052 1.998 1 93.5 84 TYR A N 1
ATOM 669 C CA . TYR A 1 84 ? 18.609 -0.444 1.133 1 93.5 84 TYR A CA 1
ATOM 670 C C . TYR A 1 84 ? 17.844 0.655 1.866 1 93.5 84 TYR A C 1
ATOM 672 O O . TYR A 1 84 ? 17.578 1.717 1.3 1 93.5 84 TYR A O 1
ATOM 680 N N . PHE A 1 85 ? 17.5 0.41 3.129 1 94.94 85 PHE A N 1
ATOM 681 C CA . PHE A 1 85 ? 16.875 1.417 3.973 1 94.94 85 PHE A CA 1
ATOM 682 C C . PHE A 1 85 ? 17.734 2.674 4.051 1 94.94 85 PHE A C 1
ATOM 684 O O . PHE A 1 85 ? 17.219 3.789 3.924 1 94.94 85 PHE A O 1
ATOM 691 N N . ALA A 1 86 ? 19 2.477 4.207 1 95.5 86 ALA A N 1
ATOM 692 C CA . ALA A 1 86 ? 19.938 3.59 4.348 1 95.5 86 ALA A CA 1
ATOM 693 C C . ALA A 1 86 ? 19.953 4.445 3.084 1 95.5 86 ALA A C 1
ATOM 695 O O . ALA A 1 86 ? 20.078 5.672 3.158 1 95.5 86 ALA A O 1
ATOM 696 N N . VAL A 1 87 ? 19.828 3.809 1.987 1 96.5 87 VAL A N 1
ATOM 697 C CA . VAL A 1 87 ? 19.828 4.539 0.726 1 96.5 87 VAL A CA 1
ATOM 698 C C . VAL A 1 87 ? 18.594 5.422 0.627 1 96.5 87 VAL A C 1
ATOM 700 O O . VAL A 1 87 ? 18.703 6.629 0.395 1 96.5 87 VAL A O 1
ATOM 703 N N . ILE A 1 88 ? 17.438 4.875 0.89 1 96 88 ILE A N 1
ATOM 704 C CA . ILE A 1 88 ? 16.188 5.613 0.715 1 96 88 ILE A CA 1
ATOM 705 C C . ILE A 1 88 ? 16.094 6.723 1.759 1 96 88 ILE A C 1
ATOM 707 O O . ILE A 1 88 ? 15.781 7.867 1.429 1 96 88 ILE A O 1
ATOM 711 N N . ILE A 1 89 ? 16.438 6.352 3.021 1 96.38 89 ILE A N 1
ATOM 712 C CA . ILE A 1 89 ? 16.266 7.328 4.094 1 96.38 89 ILE A CA 1
ATOM 713 C C . ILE A 1 89 ? 17.281 8.461 3.918 1 96.38 89 ILE A C 1
ATOM 715 O O . ILE A 1 89 ? 17 9.617 4.246 1 96.38 89 ILE A O 1
ATOM 719 N N . SER A 1 90 ? 18.453 8.156 3.385 1 96.5 90 SER A N 1
ATOM 720 C CA . SER A 1 90 ? 19.438 9.203 3.139 1 96.5 90 SER A CA 1
ATOM 721 C C . SER A 1 90 ? 18.969 10.156 2.045 1 96.5 90 SER A C 1
ATOM 723 O O . SER A 1 90 ? 19.172 11.375 2.146 1 96.5 90 SER A O 1
ATOM 725 N N . MET A 1 91 ? 18.359 9.617 0.978 1 97.19 91 MET A N 1
ATOM 726 C CA . MET A 1 91 ? 17.781 10.453 -0.066 1 97.19 91 MET A CA 1
ATOM 727 C C . MET A 1 91 ? 16.75 11.406 0.521 1 97.19 91 MET A C 1
ATOM 729 O O . MET A 1 91 ? 16.75 12.602 0.204 1 97.19 91 MET A O 1
ATOM 733 N N . TRP A 1 92 ? 15.953 10.867 1.382 1 97.38 92 TRP A N 1
ATOM 734 C CA . TRP A 1 92 ? 14.898 11.672 1.996 1 97.38 92 TRP A CA 1
ATOM 735 C C . TRP A 1 92 ? 15.492 12.734 2.918 1 97.38 92 TRP A C 1
ATOM 737 O O . TRP A 1 92 ? 15.047 13.883 2.912 1 97.38 92 TRP A O 1
ATOM 747 N N . THR A 1 93 ? 16.531 12.398 3.676 1 96.25 93 THR A N 1
ATOM 748 C CA . THR A 1 93 ? 17.125 13.297 4.66 1 96.25 93 THR A CA 1
ATOM 749 C C . THR A 1 93 ? 17.766 14.5 3.973 1 96.25 93 THR A C 1
ATOM 751 O O . THR A 1 93 ? 17.578 15.641 4.395 1 96.25 93 THR A O 1
ATOM 754 N N . ILE A 1 94 ? 18.547 14.234 2.93 1 96.94 94 ILE A N 1
ATOM 755 C CA . ILE A 1 94 ? 19.219 15.336 2.264 1 96.94 94 ILE A CA 1
ATOM 756 C C . ILE A 1 94 ? 18.203 16.234 1.578 1 96.94 94 ILE A C 1
ATOM 758 O O . ILE A 1 94 ? 18.344 17.469 1.557 1 96.94 94 ILE A O 1
ATOM 762 N N . GLN A 1 95 ? 17.125 15.641 1.051 1 97.12 95 GLN A N 1
ATOM 763 C CA . GLN A 1 95 ? 16.047 16.438 0.447 1 97.12 95 GLN A CA 1
ATOM 764 C C . GLN A 1 95 ? 15.297 17.234 1.502 1 97.12 95 GLN A C 1
ATOM 766 O O . GLN A 1 95 ? 14.914 18.375 1.26 1 97.12 95 GLN A O 1
ATOM 771 N N . LEU A 1 96 ? 15.078 16.625 2.652 1 95.62 96 LEU A N 1
ATOM 772 C CA . LEU A 1 96 ? 14.383 17.281 3.748 1 95.62 96 LEU A CA 1
ATOM 773 C C . LEU A 1 96 ? 15.109 18.562 4.152 1 95.62 96 LEU A C 1
ATOM 775 O O . LEU A 1 96 ? 14.477 19.609 4.328 1 95.62 96 LEU A O 1
ATOM 779 N N . HIS A 1 97 ? 16.375 18.5 4.281 1 94.88 97 HIS A N 1
ATOM 780 C CA . HIS A 1 97 ? 17.141 19.641 4.727 1 94.88 97 HIS A CA 1
ATOM 781 C C . HIS A 1 97 ? 17.109 20.766 3.688 1 94.88 97 HIS A C 1
ATOM 783 O O . HIS A 1 97 ? 17.203 21.938 4.035 1 94.88 97 HIS A O 1
ATOM 789 N N . TYR A 1 98 ? 16.969 20.375 2.465 1 96.69 98 TYR A N 1
ATOM 790 C CA . TYR A 1 98 ? 16.75 21.391 1.442 1 96.69 98 TYR A CA 1
ATOM 791 C C . TYR A 1 98 ? 15.344 21.969 1.549 1 96.69 98 TYR A C 1
ATOM 793 O O . TYR A 1 98 ? 15.164 23.188 1.557 1 96.69 98 TYR A O 1
ATOM 801 N N . ASP A 1 99 ? 14.344 21.156 1.628 1 95.88 99 ASP A N 1
ATOM 802 C CA . ASP A 1 99 ? 12.938 21.547 1.556 1 95.88 99 ASP A CA 1
ATOM 803 C C . ASP A 1 99 ? 12.562 22.469 2.715 1 95.88 99 ASP A C 1
ATOM 805 O O . ASP A 1 99 ? 11.836 23.453 2.529 1 95.88 99 ASP A O 1
ATOM 809 N N . VAL A 1 100 ? 13.008 22.156 3.922 1 92.88 100 VAL A N 1
ATOM 810 C CA . VAL A 1 100 ? 12.578 22.906 5.098 1 92.88 100 VAL A CA 1
ATOM 811 C C . VAL A 1 100 ? 13.164 24.312 5.062 1 92.88 100 VAL A C 1
ATOM 813 O O . VAL A 1 100 ? 12.648 25.234 5.707 1 92.88 100 VAL A O 1
ATOM 816 N N . ARG A 1 101 ? 14.18 24.531 4.27 1 93.62 101 ARG A N 1
ATOM 817 C CA . ARG A 1 101 ? 14.844 25.828 4.25 1 93.62 101 ARG A CA 1
ATOM 818 C C . ARG A 1 101 ? 14.484 26.609 2.99 1 93.62 101 ARG A C 1
ATOM 820 O O . ARG A 1 101 ? 14.273 27.828 3.043 1 93.62 101 ARG A O 1
ATOM 827 N N . PHE A 1 102 ? 14.391 25.844 1.842 1 95.69 102 PHE A N 1
ATOM 828 C CA . PHE A 1 102 ? 14.453 26.594 0.596 1 95.69 102 PHE A CA 1
ATOM 829 C C . PHE A 1 102 ? 13.219 26.328 -0.264 1 95.69 102 PHE A C 1
ATOM 831 O O . PHE A 1 102 ? 12.992 27.016 -1.26 1 95.69 102 PHE A O 1
ATOM 838 N N . GLN A 1 103 ? 12.445 25.359 0.008 1 94.5 103 GLN A N 1
ATOM 839 C CA . GLN A 1 103 ? 11.344 25 -0.877 1 94.5 103 GLN A CA 1
ATOM 840 C C . GLN A 1 103 ? 10.227 26.031 -0.839 1 94.5 103 GLN A C 1
ATOM 842 O O . GLN A 1 103 ? 9.648 26.281 0.216 1 94.5 103 GLN A O 1
ATOM 847 N N . GLY A 1 104 ? 9.992 26.609 -1.969 1 92.69 104 GLY A N 1
ATOM 848 C CA . GLY A 1 104 ? 8.914 27.578 -2.115 1 92.69 104 GLY A CA 1
ATOM 849 C C . GLY A 1 104 ? 7.762 27.078 -2.961 1 92.69 104 GLY A C 1
ATOM 850 O O . GLY A 1 104 ? 7.844 25.984 -3.537 1 92.69 104 GLY A O 1
ATOM 851 N N . ASN A 1 105 ? 6.676 27.719 -2.889 1 89 105 ASN A N 1
ATOM 852 C CA . ASN A 1 105 ? 5.535 27.453 -3.76 1 89 105 ASN A CA 1
ATOM 853 C C . ASN A 1 105 ? 5.727 28.078 -5.137 1 89 105 ASN A C 1
ATOM 855 O O . ASN A 1 105 ? 5.043 29.047 -5.484 1 89 105 ASN A O 1
ATOM 859 N N . ASP A 1 106 ? 6.598 27.578 -5.941 1 91.44 106 ASP A N 1
ATOM 860 C CA . ASP A 1 106 ? 6.941 28.094 -7.266 1 91.44 106 ASP A CA 1
ATOM 861 C C . ASP A 1 106 ? 7.098 26.953 -8.273 1 91.44 106 ASP A C 1
ATOM 863 O O . ASP A 1 106 ? 7.012 25.781 -7.906 1 91.44 106 ASP A O 1
ATOM 867 N N . VAL A 1 107 ? 7.262 27.266 -9.477 1 88.62 107 VAL A N 1
ATOM 868 C CA . VAL A 1 107 ? 7.25 26.297 -10.57 1 88.62 107 VAL A CA 1
ATOM 869 C C . VAL A 1 107 ? 8.492 25.406 -10.484 1 88.62 107 VAL A C 1
ATOM 871 O O . VAL A 1 107 ? 8.398 24.188 -10.648 1 88.62 107 VAL A O 1
ATOM 874 N N . ALA A 1 108 ? 9.594 25.953 -10.195 1 93.19 108 ALA A N 1
ATOM 875 C CA . ALA A 1 108 ? 10.852 25.203 -10.148 1 93.19 108 ALA A CA 1
ATOM 876 C C . ALA A 1 108 ? 10.789 24.094 -9.109 1 93.19 108 ALA A C 1
ATOM 878 O O . ALA A 1 108 ? 11.141 22.938 -9.398 1 93.19 108 ALA A O 1
ATOM 879 N N . HIS A 1 109 ? 10.281 24.422 -7.973 1 92.94 109 HIS A N 1
ATOM 880 C CA . HIS A 1 109 ? 10.227 23.438 -6.902 1 92.94 109 HIS A CA 1
ATOM 881 C C . HIS A 1 109 ? 9.133 22.406 -7.164 1 92.94 109 HIS A C 1
ATOM 883 O O . HIS A 1 109 ? 9.281 21.234 -6.809 1 92.94 109 HIS A O 1
ATOM 889 N N . ARG A 1 110 ? 8.117 22.797 -7.754 1 89.12 110 ARG A N 1
ATOM 890 C CA . ARG A 1 110 ? 7.043 21.859 -8.094 1 89.12 110 ARG A CA 1
ATOM 891 C C . ARG A 1 110 ? 7.512 20.828 -9.117 1 89.12 110 ARG A C 1
ATOM 893 O O . ARG A 1 110 ? 7.246 19.641 -8.969 1 89.12 110 ARG A O 1
ATOM 900 N N . LEU A 1 111 ? 8.203 21.297 -10.078 1 89.12 111 LEU A N 1
ATOM 901 C CA . LEU A 1 111 ? 8.742 20.391 -11.094 1 89.12 111 LEU A CA 1
ATOM 902 C C . LEU A 1 111 ? 9.797 19.469 -10.5 1 89.12 111 LEU A C 1
ATOM 904 O O . LEU A 1 111 ? 9.836 18.281 -10.82 1 89.12 111 LEU A O 1
ATOM 908 N N . ALA A 1 112 ? 10.609 20.016 -9.695 1 94.31 112 ALA A N 1
ATOM 909 C CA . ALA A 1 112 ? 11.625 19.203 -9.031 1 94.31 112 ALA A CA 1
ATOM 910 C C . ALA A 1 112 ? 10.992 18.125 -8.164 1 94.31 112 ALA A C 1
ATOM 912 O O . ALA A 1 112 ? 11.469 16.984 -8.133 1 94.31 112 ALA A O 1
ATOM 913 N N . LYS A 1 113 ? 9.906 18.516 -7.531 1 93.06 113 LYS A N 1
ATOM 914 C CA . LYS A 1 113 ? 9.227 17.547 -6.668 1 93.06 113 LYS A CA 1
ATOM 915 C C . LYS A 1 113 ? 8.617 16.406 -7.484 1 93.06 113 LYS A C 1
ATOM 917 O O . LYS A 1 113 ? 8.656 15.25 -7.074 1 93.06 113 LYS A O 1
ATOM 922 N N . ALA A 1 114 ? 8.086 16.75 -8.594 1 92.62 114 ALA A N 1
ATOM 923 C CA . ALA A 1 114 ? 7.547 15.727 -9.484 1 92.62 114 ALA A CA 1
ATOM 924 C C . ALA A 1 114 ? 8.641 14.758 -9.922 1 92.62 114 ALA A C 1
ATOM 926 O O . ALA A 1 114 ? 8.438 13.539 -9.922 1 92.62 114 ALA A O 1
ATOM 927 N N . ALA A 1 115 ? 9.742 15.312 -10.234 1 95.06 115 ALA A N 1
ATOM 928 C CA . ALA A 1 115 ? 10.875 14.484 -10.641 1 95.06 115 ALA A CA 1
ATOM 929 C C . ALA A 1 115 ? 11.367 13.617 -9.492 1 95.06 115 ALA A C 1
ATOM 931 O O . ALA A 1 115 ? 11.695 12.445 -9.688 1 95.06 115 ALA A O 1
ATOM 932 N N . GLN A 1 116 ? 11.422 14.211 -8.344 1 96.25 116 GLN A N 1
ATOM 933 C CA . GLN A 1 116 ? 11.875 13.469 -7.172 1 96.25 116 GLN A CA 1
ATOM 934 C C . GLN A 1 116 ? 10.93 12.328 -6.832 1 96.25 116 GLN A C 1
ATOM 936 O O . GLN A 1 116 ? 11.367 11.227 -6.488 1 96.25 116 GLN A O 1
ATOM 941 N N . ILE A 1 117 ? 9.664 12.578 -6.91 1 95.62 117 ILE A N 1
ATOM 942 C CA . ILE A 1 117 ? 8.672 11.547 -6.656 1 95.62 117 ILE A CA 1
ATOM 943 C C . ILE A 1 117 ? 8.883 10.383 -7.629 1 95.62 117 ILE A C 1
ATOM 945 O O . ILE A 1 117 ? 8.828 9.219 -7.23 1 95.62 117 ILE A O 1
ATOM 949 N N . THR A 1 118 ? 9.164 10.727 -8.828 1 95.5 118 THR A N 1
ATOM 950 C CA . THR A 1 118 ? 9.414 9.703 -9.844 1 95.5 118 THR A CA 1
ATOM 951 C C . THR A 1 118 ? 10.625 8.859 -9.461 1 95.5 118 THR A C 1
ATOM 953 O O . THR A 1 118 ? 10.594 7.629 -9.586 1 95.5 118 THR A O 1
ATOM 956 N N . LEU A 1 119 ? 11.648 9.477 -9 1 96.81 119 LEU A N 1
ATOM 957 C CA . LEU A 1 119 ? 12.867 8.773 -8.617 1 96.81 119 LEU A CA 1
ATOM 958 C C . LEU A 1 119 ? 12.602 7.828 -7.449 1 96.81 119 LEU A C 1
ATOM 960 O O . LEU A 1 119 ? 13.172 6.738 -7.387 1 96.81 119 LEU A O 1
ATOM 964 N N . TYR A 1 120 ? 11.742 8.219 -6.551 1 96.06 120 TYR A N 1
ATOM 965 C CA . TYR A 1 120 ? 11.414 7.348 -5.43 1 96.06 120 TYR A CA 1
ATOM 966 C C . TYR A 1 120 ? 10.664 6.105 -5.902 1 96.06 120 TYR A C 1
ATOM 968 O O . TYR A 1 120 ? 10.852 5.016 -5.363 1 96.06 120 TYR A O 1
ATOM 976 N N . LEU A 1 121 ? 9.844 6.238 -6.883 1 94.25 121 LEU A N 1
ATOM 977 C CA . LEU A 1 121 ? 9.141 5.074 -7.406 1 94.25 121 LEU A CA 1
ATOM 978 C C . LEU A 1 121 ? 10.109 4.133 -8.117 1 94.25 121 LEU A C 1
ATOM 980 O O . LEU A 1 121 ? 9.977 2.91 -8.023 1 94.25 121 LEU A O 1
ATOM 984 N N . TYR A 1 122 ? 11.102 4.785 -8.766 1 94.25 122 TYR A N 1
ATOM 985 C CA . TYR A 1 122 ? 12.117 3.965 -9.414 1 94.25 122 TYR A CA 1
ATOM 986 C C . TYR A 1 122 ? 12.906 3.16 -8.391 1 94.25 122 TYR A C 1
ATOM 988 O O . TYR A 1 122 ? 13.133 1.961 -8.57 1 94.25 122 TYR A O 1
ATOM 996 N N . VAL A 1 123 ? 13.297 3.805 -7.348 1 94.62 123 VAL A N 1
ATOM 997 C CA . VAL A 1 123 ? 14.109 3.105 -6.359 1 94.62 123 VAL A CA 1
ATOM 998 C C . VAL A 1 123 ? 13.258 2.064 -5.633 1 94.62 123 VAL A C 1
ATOM 1000 O O . VAL A 1 123 ? 13.758 0.998 -5.262 1 94.62 123 VAL A O 1
ATOM 1003 N N . GLY A 1 124 ? 11.992 2.357 -5.402 1 93.12 124 GLY A N 1
ATOM 1004 C CA . GLY A 1 124 ? 11.102 1.355 -4.84 1 93.12 124 GLY A CA 1
ATOM 1005 C C . GLY A 1 124 ? 10.953 0.128 -5.719 1 93.12 124 GLY A C 1
ATOM 1006 O O . GLY A 1 124 ? 11.047 -1.003 -5.238 1 93.12 124 GLY A O 1
ATOM 1007 N N . ALA A 1 125 ? 10.836 0.369 -6.957 1 91.75 125 ALA A N 1
ATOM 1008 C CA . ALA A 1 125 ? 10.641 -0.717 -7.91 1 91.75 125 ALA A CA 1
ATOM 1009 C C . ALA A 1 125 ? 11.906 -1.558 -8.055 1 91.75 125 ALA A C 1
ATOM 1011 O O . ALA A 1 125 ? 11.828 -2.764 -8.312 1 91.75 125 ALA A O 1
ATOM 1012 N N . ALA A 1 126 ? 13.016 -0.944 -7.863 1 92.75 126 ALA A N 1
ATOM 1013 C CA . ALA A 1 126 ? 14.297 -1.617 -8.047 1 92.75 126 ALA A CA 1
ATOM 1014 C C . ALA A 1 126 ? 14.609 -2.523 -6.855 1 92.75 126 ALA A C 1
ATOM 1016 O O . ALA A 1 126 ? 15.547 -3.322 -6.91 1 92.75 126 ALA A O 1
ATOM 1017 N N . SER A 1 127 ? 13.805 -2.545 -5.844 1 90.94 127 SER A N 1
ATOM 1018 C CA . SER A 1 127 ? 14.078 -3.297 -4.621 1 90.94 127 SER A CA 1
ATOM 1019 C C . SER A 1 127 ? 13.922 -4.797 -4.852 1 90.94 127 SER A C 1
ATOM 1021 O O . SER A 1 127 ? 14.461 -5.602 -4.094 1 90.94 127 SER A O 1
ATOM 1023 N N . GLY A 1 128 ? 13.266 -5.219 -5.844 1 85.94 128 GLY A N 1
ATOM 1024 C CA . GLY A 1 128 ? 12.969 -6.621 -6.078 1 85.94 128 GLY A CA 1
ATOM 1025 C C . GLY A 1 128 ? 14.211 -7.48 -6.23 1 85.94 128 GLY A C 1
ATOM 1026 O O . GLY A 1 128 ? 14.219 -8.641 -5.82 1 85.94 128 GLY A O 1
ATOM 1027 N N . GLY A 1 129 ? 15.312 -6.949 -6.707 1 87.06 129 GLY A N 1
ATOM 1028 C CA . GLY A 1 129 ? 16.531 -7.707 -6.93 1 87.06 129 GLY A CA 1
ATOM 1029 C C . GLY A 1 129 ? 17.688 -7.266 -6.039 1 87.06 129 GLY A C 1
ATOM 1030 O O . GLY A 1 129 ? 18.844 -7.602 -6.297 1 87.06 129 GLY A O 1
ATOM 1031 N N . TRP A 1 130 ? 17.375 -6.621 -5.012 1 90.94 130 TRP A N 1
ATOM 1032 C CA . TRP A 1 130 ? 18.422 -6.074 -4.164 1 90.94 130 TRP A CA 1
ATOM 1033 C C . TRP A 1 130 ? 19.016 -7.152 -3.266 1 90.94 130 TRP A C 1
ATOM 1035 O O . TRP A 1 130 ? 18.312 -7.742 -2.441 1 90.94 130 TRP A O 1
ATOM 1045 N N . ASP A 1 131 ? 20.219 -7.434 -3.463 1 89.5 131 ASP A N 1
ATOM 1046 C CA . ASP A 1 131 ? 20.984 -8.383 -2.67 1 89.5 131 ASP A CA 1
ATOM 1047 C C . ASP A 1 131 ? 22.484 -8.125 -2.822 1 89.5 131 ASP A C 1
ATOM 1049 O O . ASP A 1 131 ? 23.094 -8.508 -3.826 1 89.5 131 ASP A O 1
ATOM 1053 N N . LEU A 1 132 ? 23.094 -7.625 -1.842 1 91.19 132 LEU A N 1
ATOM 1054 C CA . LEU A 1 132 ? 24.5 -7.234 -1.914 1 91.19 132 LEU A CA 1
ATOM 1055 C C . LEU A 1 132 ? 25.406 -8.461 -1.969 1 91.19 132 LEU A C 1
ATOM 1057 O O . LEU A 1 132 ? 26.484 -8.414 -2.547 1 91.19 132 LEU A O 1
ATOM 1061 N N . ALA A 1 133 ? 24.938 -9.516 -1.402 1 85.75 133 ALA A N 1
ATOM 1062 C CA . ALA A 1 133 ? 25.734 -10.742 -1.381 1 85.75 133 ALA A CA 1
ATOM 1063 C C . ALA A 1 133 ? 25.844 -11.352 -2.777 1 85.75 133 ALA A C 1
ATOM 1065 O O . ALA A 1 133 ? 26.844 -12.016 -3.094 1 85.75 133 ALA A O 1
ATOM 1066 N N . LYS A 1 134 ? 24.891 -11.078 -3.58 1 88 134 LYS A N 1
ATOM 1067 C CA . LYS A 1 134 ? 24.828 -11.688 -4.906 1 88 134 LYS A CA 1
ATOM 1068 C C . LYS A 1 134 ? 25.578 -10.836 -5.934 1 88 134 LYS A C 1
ATOM 1070 O O . LYS A 1 134 ? 25.609 -11.164 -7.121 1 88 134 LYS A O 1
ATOM 1075 N N . LEU A 1 135 ? 26.188 -9.828 -5.465 1 91.12 135 LEU A N 1
ATOM 1076 C CA . LEU A 1 135 ? 27 -9.016 -6.367 1 91.12 135 LEU A CA 1
ATOM 1077 C C . LEU A 1 135 ? 28.359 -9.656 -6.605 1 91.12 135 LEU A C 1
ATOM 1079 O O . LEU A 1 135 ? 29.062 -9.305 -7.559 1 91.12 135 LEU A O 1
ATOM 1083 N N . GLU A 1 136 ? 28.656 -10.562 -5.691 1 87.06 136 GLU A N 1
ATOM 1084 C CA . GLU A 1 136 ? 29.938 -11.25 -5.855 1 87.06 136 GLU A CA 1
ATOM 1085 C C . GLU A 1 136 ? 29.891 -12.234 -7.023 1 87.06 136 GLU A C 1
ATOM 1087 O O . GLU A 1 136 ? 28.875 -12.906 -7.23 1 87.06 136 GLU A O 1
ATOM 1092 N N . PRO A 1 137 ? 30.938 -12.062 -7.746 1 75.56 137 PRO A N 1
ATOM 1093 C CA . PRO A 1 137 ? 30.938 -12.992 -8.875 1 75.56 137 PRO A CA 1
ATOM 1094 C C . PRO A 1 137 ? 30.984 -14.453 -8.438 1 75.56 137 PRO A C 1
ATOM 1096 O O . PRO A 1 137 ? 31.641 -14.789 -7.453 1 75.56 137 PRO A O 1
ATOM 1099 N N . GLU A 1 138 ? 29.906 -15.18 -8.562 1 66.12 138 GLU A N 1
ATOM 1100 C CA . GLU A 1 138 ? 29.984 -16.594 -8.219 1 66.12 138 GLU A CA 1
ATOM 1101 C C . GLU A 1 138 ? 30.656 -17.391 -9.328 1 66.12 138 GLU A C 1
ATOM 1103 O O . GLU A 1 138 ? 30.531 -17.047 -10.508 1 66.12 138 GLU A O 1
ATOM 1108 N N . PRO A 1 139 ? 31.484 -18.359 -8.781 1 56.44 139 PRO A N 1
ATOM 1109 C CA . PRO A 1 139 ? 32.094 -19.297 -9.727 1 56.44 139 PRO A CA 1
ATOM 1110 C C . PRO A 1 139 ? 31.125 -19.812 -10.773 1 56.44 139 PRO A C 1
ATOM 1112 O O . PRO A 1 139 ? 29.906 -19.609 -10.641 1 56.44 139 PRO A O 1
ATOM 1115 N N . VAL A 1 140 ? 31.531 -20.688 -11.633 1 51.69 140 VAL A N 1
ATOM 1116 C CA . VAL A 1 140 ? 30.875 -21.312 -12.773 1 51.69 140 VAL A CA 1
ATOM 1117 C C . VAL A 1 140 ? 29.484 -21.812 -12.367 1 51.69 140 VAL A C 1
ATOM 1119 O O . VAL A 1 140 ? 29.359 -22.719 -11.555 1 51.69 140 VAL A O 1
ATOM 1122 N N . LEU A 1 141 ? 28.609 -20.938 -12.133 1 54.31 141 LEU A N 1
ATOM 1123 C CA . LEU A 1 141 ? 27.266 -21.328 -11.727 1 54.31 141 LEU A CA 1
ATOM 1124 C C . LEU A 1 141 ? 26.562 -22.094 -12.844 1 54.31 141 LEU A C 1
ATOM 1126 O O . LEU A 1 141 ? 26.734 -21.781 -14.023 1 54.31 141 LEU A O 1
ATOM 1130 N N . SER A 1 142 ? 26.234 -23.375 -12.539 1 53.38 142 SER A N 1
ATOM 1131 C CA . SER A 1 142 ? 25.531 -24.25 -13.461 1 53.38 142 SER A CA 1
ATOM 1132 C C . SER A 1 142 ? 24.266 -23.594 -14.016 1 53.38 142 SER A C 1
ATOM 1134 O O . SER A 1 142 ? 23.625 -22.797 -13.32 1 53.38 142 SER A O 1
ATOM 1136 N N . VAL A 1 143 ? 24.047 -23.703 -15.289 1 50.53 143 VAL A N 1
ATOM 1137 C CA . VAL A 1 143 ? 22.891 -23.312 -16.078 1 50.53 143 VAL A CA 1
ATOM 1138 C C . VAL A 1 143 ? 21.609 -23.844 -15.422 1 50.53 143 VAL A C 1
ATOM 1140 O O . VAL A 1 143 ? 21.578 -24.969 -14.938 1 50.53 143 VAL A O 1
ATOM 1143 N N . GLY A 1 144 ? 20.625 -23.047 -15.195 1 53.09 144 GLY A N 1
ATOM 1144 C CA . GLY A 1 144 ? 19.328 -23.469 -14.703 1 53.09 144 GLY A CA 1
ATOM 1145 C C . GLY A 1 144 ? 19.125 -23.172 -13.227 1 53.09 144 GLY A C 1
ATOM 1146 O O . GLY A 1 144 ? 18.047 -23.406 -12.688 1 53.09 144 GLY A O 1
ATOM 1147 N N . SER A 1 145 ? 20.25 -22.656 -12.695 1 58.16 145 SER A N 1
ATOM 1148 C CA . SER A 1 145 ? 20.094 -22.516 -11.25 1 58.16 145 SER A CA 1
ATOM 1149 C C . SER A 1 145 ? 19.438 -21.172 -10.898 1 58.16 145 SER A C 1
ATOM 1151 O O . SER A 1 145 ? 19.594 -20.203 -11.633 1 58.16 145 SER A O 1
ATOM 1153 N N . GLY A 1 146 ? 18.344 -21.125 -10.148 1 68 146 GLY A N 1
ATOM 1154 C CA . GLY A 1 146 ? 17.75 -19.969 -9.523 1 68 146 GLY A CA 1
ATOM 1155 C C . GLY A 1 146 ? 18.766 -18.953 -9.031 1 68 146 GLY A C 1
ATOM 1156 O O . GLY A 1 146 ? 18.469 -17.766 -8.93 1 68 146 GLY A O 1
ATOM 1157 N N . GLU A 1 147 ? 20.047 -19.438 -9.07 1 71.81 147 GLU A N 1
ATOM 1158 C CA . GLU A 1 147 ? 21.109 -18.578 -8.555 1 71.81 147 GLU A CA 1
ATOM 1159 C C . GLU A 1 147 ? 21.578 -17.594 -9.617 1 71.81 147 GLU A C 1
ATOM 1161 O O . GLU A 1 147 ? 21.891 -16.438 -9.305 1 71.81 147 GLU A O 1
ATOM 1166 N N . LEU A 1 148 ? 21.719 -18.047 -10.812 1 77.06 148 LEU A N 1
ATOM 1167 C CA . LEU A 1 148 ? 22.141 -17.172 -11.891 1 77.06 148 LEU A CA 1
ATOM 1168 C C . LEU A 1 148 ? 21.172 -16 -12.07 1 77.06 148 LEU A C 1
ATOM 1170 O O . LEU A 1 148 ? 21.578 -14.867 -12.281 1 77.06 148 LEU A O 1
ATOM 1174 N N . VAL A 1 149 ? 19.938 -16.297 -11.961 1 80.94 149 VAL A N 1
ATOM 1175 C CA . VAL A 1 149 ? 18.891 -15.273 -12.078 1 80.94 149 VAL A CA 1
ATOM 1176 C C . VAL A 1 149 ? 19.016 -14.273 -10.93 1 80.94 149 VAL A C 1
ATOM 1178 O O . VAL A 1 149 ? 18.922 -13.062 -11.141 1 80.94 149 VAL A O 1
ATOM 1181 N N . ALA A 1 150 ? 19.281 -14.766 -9.766 1 81.81 150 ALA A N 1
ATOM 1182 C CA . ALA A 1 150 ? 19.406 -13.906 -8.586 1 81.81 150 ALA A CA 1
ATOM 1183 C C . ALA A 1 150 ? 20.578 -12.938 -8.734 1 81.81 150 ALA A C 1
ATOM 1185 O O . ALA A 1 150 ? 20.469 -11.773 -8.344 1 81.81 150 ALA A O 1
ATOM 1186 N N . HIS A 1 151 ? 21.656 -13.422 -9.344 1 85 151 HIS A N 1
ATOM 1187 C CA . HIS A 1 151 ? 22.828 -12.578 -9.555 1 85 151 HIS A CA 1
ATOM 1188 C C . HIS A 1 151 ? 22.547 -11.492 -10.594 1 85 151 HIS A C 1
ATOM 1190 O O . HIS A 1 151 ? 22.969 -10.344 -10.43 1 85 151 HIS A O 1
ATOM 1196 N N . ASP A 1 152 ? 21.906 -11.867 -11.578 1 85.5 152 ASP A N 1
ATOM 1197 C CA . ASP A 1 152 ? 21.578 -10.906 -12.633 1 85.5 152 ASP A CA 1
ATOM 1198 C C . ASP A 1 152 ? 20.641 -9.828 -12.109 1 85.5 152 ASP A C 1
ATOM 1200 O O . ASP A 1 152 ? 20.812 -8.648 -12.414 1 85.5 152 ASP A O 1
ATOM 1204 N N . LEU A 1 153 ? 19.688 -10.258 -11.375 1 87.12 153 LEU A N 1
ATOM 1205 C CA . LEU A 1 153 ? 18.719 -9.312 -10.797 1 87.12 153 LEU A CA 1
ATOM 1206 C C . LEU A 1 153 ? 19.406 -8.375 -9.812 1 87.12 153 LEU A C 1
ATOM 1208 O O . LEU A 1 153 ? 19.078 -7.191 -9.75 1 87.12 153 LEU A O 1
ATOM 1212 N N . ALA A 1 154 ? 20.328 -8.914 -9.062 1 90.75 154 ALA A N 1
ATOM 1213 C CA . ALA A 1 154 ? 21.062 -8.094 -8.102 1 90.75 154 ALA A CA 1
ATOM 1214 C C . ALA A 1 154 ? 21.891 -7.016 -8.805 1 90.75 154 ALA A C 1
ATOM 1216 O O . ALA A 1 154 ? 21.938 -5.871 -8.352 1 90.75 154 ALA A O 1
ATOM 1217 N N . ALA A 1 155 ? 22.516 -7.41 -9.898 1 90.69 155 ALA A N 1
ATOM 1218 C CA . ALA A 1 155 ? 23.312 -6.465 -10.672 1 90.69 155 ALA A CA 1
ATOM 1219 C C . ALA A 1 155 ? 22.438 -5.359 -11.266 1 90.69 155 ALA A C 1
ATOM 1221 O O . ALA A 1 155 ? 22.797 -4.184 -11.211 1 90.69 155 ALA A O 1
ATOM 1222 N N . GLN A 1 156 ? 21.375 -5.75 -11.789 1 88.62 156 GLN A N 1
ATOM 1223 C CA . GLN A 1 156 ? 20.469 -4.781 -12.383 1 88.62 156 GLN A CA 1
ATOM 1224 C C . GLN A 1 156 ? 19.891 -3.838 -11.328 1 88.62 156 GLN A C 1
ATOM 1226 O O . GLN A 1 156 ? 19.766 -2.633 -11.562 1 88.62 156 GLN A O 1
ATOM 1231 N N . SER A 1 157 ? 19.469 -4.402 -10.25 1 92.75 157 SER A N 1
ATOM 1232 C CA . SER A 1 157 ? 18.938 -3.6 -9.156 1 92.75 157 SER A CA 1
ATOM 1233 C C . SER A 1 157 ? 19.953 -2.592 -8.664 1 92.75 157 SER A C 1
ATOM 1235 O O . SER A 1 157 ? 19.641 -1.413 -8.477 1 92.75 157 SER A O 1
ATOM 1237 N N . PHE A 1 158 ? 21.188 -3.047 -8.5 1 95.69 158 PHE A N 1
ATOM 1238 C CA . PHE A 1 158 ? 22.25 -2.172 -8.016 1 95.69 158 PHE A CA 1
ATOM 1239 C C . PHE A 1 158 ? 22.5 -1.03 -8.992 1 95.69 158 PHE A C 1
ATOM 1241 O O . PHE A 1 158 ? 22.672 0.12 -8.578 1 95.69 158 PHE A O 1
ATOM 1248 N N . LEU A 1 159 ? 22.516 -1.333 -10.203 1 94.38 159 LEU A N 1
ATOM 1249 C CA . LEU A 1 159 ? 22.734 -0.312 -11.219 1 94.38 159 LEU A CA 1
ATOM 1250 C C . LEU A 1 159 ? 21.609 0.712 -11.211 1 94.38 159 LEU A C 1
ATOM 1252 O O . LEU A 1 159 ? 21.859 1.919 -11.25 1 94.38 159 LEU A O 1
ATOM 1256 N N . THR A 1 160 ? 20.391 0.232 -11.141 1 92.81 160 THR A N 1
ATOM 1257 C CA . THR A 1 160 ? 19.25 1.131 -11.125 1 92.81 160 THR A CA 1
ATOM 1258 C C . THR A 1 160 ? 19.297 2.053 -9.914 1 92.81 160 THR A C 1
ATOM 1260 O O . THR A 1 160 ? 19.094 3.262 -10.031 1 92.81 160 THR A O 1
ATOM 1263 N N . VAL A 1 161 ? 19.594 1.48 -8.789 1 96.25 161 VAL A N 1
ATOM 1264 C CA . VAL A 1 161 ? 19.672 2.266 -7.562 1 96.25 161 VAL A CA 1
ATOM 1265 C C . VAL A 1 161 ? 20.781 3.312 -7.684 1 96.25 161 VAL A C 1
ATOM 1267 O O . VAL A 1 161 ? 20.578 4.48 -7.344 1 96.25 161 VAL A O 1
ATOM 1270 N N . SER A 1 162 ? 21.906 2.898 -8.234 1 97.75 162 SER A N 1
ATOM 1271 C CA . SER A 1 162 ? 23.031 3.82 -8.398 1 97.75 162 SER A CA 1
ATOM 1272 C C . SER A 1 162 ? 22.672 4.977 -9.328 1 97.75 162 SER A C 1
ATOM 1274 O O . SER A 1 162 ? 23 6.129 -9.047 1 97.75 162 SER A O 1
ATOM 1276 N N . VAL A 1 163 ? 21.969 4.691 -10.32 1 95.88 163 VAL A N 1
ATOM 1277 C CA . VAL A 1 163 ? 21.578 5.715 -11.281 1 95.88 163 VAL A CA 1
ATOM 1278 C C . VAL A 1 163 ? 20.531 6.648 -10.656 1 95.88 163 VAL A C 1
ATOM 1280 O O . VAL A 1 163 ? 20.594 7.867 -10.844 1 95.88 163 VAL A O 1
ATOM 1283 N N . VAL A 1 164 ? 19.625 6.07 -9.922 1 96.69 164 VAL A N 1
ATOM 1284 C CA . VAL A 1 164 ? 18.547 6.855 -9.32 1 96.69 164 VAL A CA 1
ATOM 1285 C C . VAL A 1 164 ? 19.125 7.797 -8.273 1 96.69 164 VAL A C 1
ATOM 1287 O O . VAL A 1 164 ? 18.781 8.977 -8.227 1 96.69 164 VAL A O 1
ATOM 1290 N N . VAL A 1 165 ? 20.031 7.262 -7.438 1 98.19 165 VAL A N 1
ATOM 1291 C CA . VAL A 1 165 ? 20.594 8.109 -6.391 1 98.19 165 VAL A CA 1
ATOM 1292 C C . VAL A 1 165 ? 21.5 9.18 -7.016 1 98.19 165 VAL A C 1
ATOM 1294 O O . VAL A 1 165 ? 21.562 10.305 -6.523 1 98.19 165 VAL A O 1
ATOM 1297 N N . ALA A 1 166 ? 22.172 8.875 -8.094 1 98.56 166 ALA A N 1
ATOM 1298 C CA . ALA A 1 166 ? 22.953 9.867 -8.82 1 98.56 166 ALA A CA 1
ATOM 1299 C C . ALA A 1 166 ? 22.062 10.953 -9.406 1 98.56 166 ALA A C 1
ATOM 1301 O O . ALA A 1 166 ? 22.359 12.141 -9.281 1 98.56 166 ALA A O 1
ATOM 1302 N N . ALA A 1 167 ? 21 10.508 -10 1 98 167 ALA A N 1
ATOM 1303 C CA . ALA A 1 167 ? 20.047 11.461 -10.57 1 98 167 ALA A CA 1
ATOM 1304 C C . ALA A 1 167 ? 19.453 12.352 -9.492 1 98 167 ALA A C 1
ATOM 1306 O O . ALA A 1 167 ? 19.25 13.547 -9.703 1 98 167 ALA A O 1
ATOM 1307 N N . HIS A 1 168 ? 19.156 11.766 -8.375 1 98.44 168 HIS A N 1
ATOM 1308 C CA . HIS A 1 168 ? 18.625 12.531 -7.25 1 98.44 168 HIS A CA 1
ATOM 1309 C C . HIS A 1 168 ? 19.625 13.594 -6.789 1 98.44 168 HIS A C 1
ATOM 1311 O O . HIS A 1 168 ? 19.25 14.742 -6.555 1 98.44 168 HIS A O 1
ATOM 1317 N N . CYS A 1 169 ? 20.891 13.188 -6.672 1 98.44 169 CYS A N 1
ATOM 1318 C CA . CYS A 1 169 ? 21.938 14.117 -6.289 1 98.44 169 CYS A CA 1
ATOM 1319 C C . CYS A 1 169 ? 22.094 15.219 -7.336 1 98.44 169 CYS A C 1
ATOM 1321 O O . CYS A 1 169 ? 22.281 16.391 -6.992 1 98.44 169 CYS A O 1
ATOM 1323 N N . GLY A 1 170 ? 22.031 14.781 -8.57 1 98.25 170 GLY A N 1
ATOM 1324 C CA . GLY A 1 170 ? 22.141 15.773 -9.625 1 98.25 170 GLY A CA 1
ATOM 1325 C C . GLY A 1 170 ? 21.016 16.797 -9.602 1 98.25 170 GLY A C 1
ATOM 1326 O O . GLY A 1 170 ? 21.266 18 -9.734 1 98.25 170 GLY A O 1
ATOM 1327 N N . LEU A 1 171 ? 19.828 16.344 -9.391 1 98.06 171 LEU A N 1
ATOM 1328 C CA . LEU A 1 171 ? 18.672 17.219 -9.32 1 98.06 171 LEU A CA 1
ATOM 1329 C C . LEU A 1 171 ? 18.781 18.156 -8.125 1 98.06 171 LEU A C 1
ATOM 1331 O O . LEU A 1 171 ? 18.5 19.359 -8.242 1 98.06 171 LEU A O 1
ATOM 1335 N N . LEU A 1 172 ? 19.141 17.594 -6.992 1 98.5 172 LEU A N 1
ATOM 1336 C CA . LEU A 1 172 ? 19.281 18.406 -5.785 1 98.5 172 LEU A CA 1
ATOM 1337 C C . LEU A 1 172 ? 20.422 19.406 -5.918 1 98.5 172 LEU A C 1
ATOM 1339 O O . LEU A 1 172 ? 20.344 20.531 -5.43 1 98.5 172 LEU A O 1
ATOM 1343 N N . ALA A 1 173 ? 21.516 19 -6.57 1 98.44 173 ALA A N 1
ATOM 1344 C CA . ALA A 1 173 ? 22.625 19.922 -6.832 1 98.44 173 ALA A CA 1
ATOM 1345 C C . ALA A 1 173 ? 22.156 21.094 -7.695 1 98.44 173 ALA A C 1
ATOM 1347 O O . ALA A 1 173 ? 22.547 22.234 -7.445 1 98.44 173 ALA A O 1
ATOM 1348 N N . ALA A 1 174 ? 21.359 20.797 -8.648 1 98 174 ALA A N 1
ATOM 1349 C CA . ALA A 1 174 ? 20.828 21.859 -9.5 1 98 174 ALA A CA 1
ATOM 1350 C C . ALA A 1 174 ? 19.953 22.812 -8.695 1 98 174 ALA A C 1
ATOM 1352 O O . ALA A 1 174 ? 19.984 24.031 -8.922 1 98 174 ALA A O 1
ATOM 1353 N N . GLN A 1 175 ? 19.203 22.297 -7.766 1 97.94 175 GLN A N 1
ATOM 1354 C CA . GLN A 1 175 ? 18.375 23.141 -6.906 1 97.94 175 GLN A CA 1
ATOM 1355 C C . GLN A 1 175 ? 19.25 24.047 -6.02 1 97.94 175 GLN A C 1
ATOM 1357 O O . GLN A 1 175 ? 18.953 25.219 -5.852 1 97.94 175 GLN A O 1
ATOM 1362 N N . TYR A 1 176 ? 20.281 23.438 -5.473 1 97.94 176 TYR A N 1
ATOM 1363 C CA . TYR A 1 176 ? 21.172 24.234 -4.645 1 97.94 176 TYR A CA 1
ATOM 1364 C C . TYR A 1 176 ? 21.875 25.297 -5.477 1 97.94 176 TYR A C 1
ATOM 1366 O O . TYR A 1 176 ? 22.156 26.406 -4.988 1 97.94 176 TYR A O 1
ATOM 1374 N N . LEU A 1 177 ? 22.203 24.969 -6.719 1 97.31 177 LEU A N 1
ATOM 1375 C CA . LEU A 1 177 ? 22.812 25.953 -7.609 1 97.31 177 LEU A CA 1
ATOM 1376 C C . LEU A 1 177 ? 21.859 27.125 -7.844 1 97.31 177 LEU A C 1
ATOM 1378 O O . LEU A 1 177 ? 22.281 28.281 -7.84 1 97.31 177 LEU A O 1
ATOM 1382 N N . LEU A 1 178 ? 20.641 26.797 -8.031 1 96.88 178 LEU A N 1
ATOM 1383 C CA . LEU A 1 178 ? 19.625 27.828 -8.234 1 96.88 178 LEU A CA 1
ATOM 1384 C C . LEU A 1 178 ? 19.5 28.719 -7.004 1 96.88 178 LEU A C 1
ATOM 1386 O O . LEU A 1 178 ? 19.469 29.953 -7.125 1 96.88 178 LEU A O 1
ATOM 1390 N N . VAL A 1 179 ? 19.438 28.109 -5.844 1 96.44 179 VAL A N 1
ATOM 1391 C CA . VAL A 1 179 ? 19.281 28.875 -4.613 1 96.44 179 VAL A CA 1
ATOM 1392 C C . VAL A 1 179 ? 20.531 29.703 -4.352 1 96.44 179 VAL A C 1
ATOM 1394 O O . VAL A 1 179 ? 20.438 30.828 -3.83 1 96.44 179 VAL A O 1
ATOM 1397 N N . THR A 1 180 ? 21.688 29.188 -4.68 1 96.56 180 THR A N 1
ATOM 1398 C CA . THR A 1 180 ? 22.938 29.938 -4.551 1 96.56 180 THR A CA 1
ATOM 1399 C C . THR A 1 180 ? 22.906 31.172 -5.453 1 96.56 180 THR A C 1
ATOM 1401 O O . THR A 1 180 ? 23.281 32.25 -5.031 1 96.56 180 THR A O 1
ATOM 1404 N N . TYR A 1 181 ? 22.469 30.969 -6.613 1 96.56 181 TYR A N 1
ATOM 1405 C CA . TYR A 1 181 ? 22.359 32.062 -7.57 1 96.56 181 TYR A CA 1
ATOM 1406 C C . TYR A 1 181 ? 21.406 33.125 -7.078 1 96.56 181 TYR A C 1
ATOM 1408 O O . TYR A 1 181 ? 21.719 34.312 -7.113 1 96.56 181 TYR A O 1
ATOM 1416 N N . LEU A 1 182 ? 20.25 32.781 -6.586 1 95.62 182 LEU A N 1
ATOM 1417 C CA . LEU A 1 182 ? 19.234 33.719 -6.094 1 95.62 182 LEU A CA 1
ATOM 1418 C C . LEU A 1 182 ? 19.734 34.406 -4.836 1 95.62 182 LEU A C 1
ATOM 1420 O O . LEU A 1 182 ? 19.453 35.594 -4.641 1 95.62 182 LEU A O 1
ATOM 1424 N N . GLY A 1 183 ? 20.359 33.625 -4.016 1 95.19 183 GLY A N 1
ATOM 1425 C CA . GLY A 1 183 ? 20.922 34.25 -2.824 1 95.19 183 GLY A CA 1
ATOM 1426 C C . GLY A 1 183 ? 21.953 35.312 -3.131 1 95.19 183 GLY A C 1
ATOM 1427 O O . GLY A 1 183 ? 21.922 36.406 -2.535 1 95.19 183 GLY A O 1
ATOM 1428 N N . LYS A 1 184 ? 22.797 35.125 -4.082 1 94.69 184 LYS A N 1
ATOM 1429 C CA . LYS A 1 184 ? 23.797 36.094 -4.492 1 94.69 184 LYS A CA 1
ATOM 1430 C C . LYS A 1 184 ? 23.141 37.344 -5.078 1 94.69 184 LYS A C 1
ATOM 1432 O O . LYS A 1 184 ? 23.625 38.469 -4.871 1 94.69 184 LYS A O 1
ATOM 1437 N N . ARG A 1 185 ? 22.141 37.094 -5.711 1 93.75 185 ARG A N 1
ATOM 1438 C CA . ARG A 1 185 ? 21.422 38.219 -6.336 1 93.75 185 ARG A CA 1
ATOM 1439 C C . ARG A 1 185 ? 20.875 39.156 -5.285 1 93.75 185 ARG A C 1
ATOM 1441 O O . ARG A 1 185 ? 20.812 40.375 -5.52 1 93.75 185 ARG A O 1
ATOM 1448 N N . VAL A 1 186 ? 20.469 38.625 -4.18 1 93.75 186 VAL A N 1
ATOM 1449 C CA . VAL A 1 186 ? 19.859 39.469 -3.152 1 93.75 186 VAL A CA 1
ATOM 1450 C C . VAL A 1 186 ? 20.906 39.812 -2.105 1 93.75 186 VAL A C 1
ATOM 1452 O O . VAL A 1 186 ? 20.625 40.562 -1.158 1 93.75 186 VAL A O 1
ATOM 1455 N N . GLY A 1 187 ? 22.125 39.375 -2.199 1 92 187 GLY A N 1
ATOM 1456 C CA . GLY A 1 187 ? 23.234 39.719 -1.312 1 92 187 GLY A CA 1
ATOM 1457 C C . GLY A 1 187 ? 23.281 38.875 -0.062 1 92 187 GLY A C 1
ATOM 1458 O O . GLY A 1 187 ? 23.828 39.281 0.962 1 92 187 GLY A O 1
ATOM 1459 N N . ARG A 1 188 ? 22.688 37.688 -0.065 1 92.69 188 ARG A N 1
ATOM 1460 C CA . ARG A 1 188 ? 22.703 36.812 1.093 1 92.69 188 ARG A CA 1
ATOM 1461 C C . ARG A 1 188 ? 23.891 35.875 1.044 1 92.69 188 ARG A C 1
ATOM 1463 O O . ARG A 1 188 ? 24.344 35.5 -0.038 1 92.69 188 ARG A O 1
ATOM 1470 N N . ARG A 1 189 ? 24.359 35.531 2.207 1 90.62 189 ARG A N 1
ATOM 1471 C CA . ARG A 1 189 ? 25.453 34.562 2.299 1 90.62 189 ARG A CA 1
ATOM 1472 C C . ARG A 1 189 ? 25.047 33.219 1.745 1 90.62 189 ARG A C 1
ATOM 1474 O O . ARG A 1 189 ? 23.953 32.719 2.043 1 90.62 189 ARG A O 1
ATOM 1481 N N . THR A 1 190 ? 25.859 32.594 0.95 1 94.38 190 THR A N 1
ATOM 1482 C CA . THR A 1 190 ? 25.531 31.328 0.28 1 94.38 190 THR A CA 1
ATOM 1483 C C . THR A 1 190 ? 26.547 30.25 0.608 1 94.38 190 THR A C 1
ATOM 1485 O O . THR A 1 190 ? 26.766 29.328 -0.182 1 94.38 190 THR A O 1
ATOM 1488 N N . THR A 1 191 ? 27.25 30.344 1.725 1 93.06 191 THR A N 1
ATOM 1489 C CA . THR A 1 191 ? 28.25 29.375 2.121 1 93.06 191 THR A CA 1
ATOM 1490 C C . THR A 1 191 ? 27.625 27.984 2.291 1 93.06 191 THR A C 1
ATOM 1492 O O . THR A 1 191 ? 28.156 27 1.77 1 93.06 191 THR A O 1
ATOM 1495 N N . SER A 1 192 ? 26.578 27.906 3.031 1 93.56 192 SER A N 1
ATOM 1496 C CA . SER A 1 192 ? 25.906 26.641 3.281 1 93.56 192 SER A CA 1
ATOM 1497 C C . SER A 1 192 ? 25.453 25.984 1.979 1 93.56 192 SER A C 1
ATOM 1499 O O . SER A 1 192 ? 25.625 24.781 1.782 1 93.56 192 SER A O 1
ATOM 1501 N N . THR A 1 193 ? 24.906 26.766 1.076 1 96.31 193 THR A N 1
ATOM 1502 C CA . THR A 1 193 ? 24.375 26.219 -0.176 1 96.31 193 THR A CA 1
ATOM 1503 C C . THR A 1 193 ? 25.516 25.75 -1.073 1 96.31 193 THR A C 1
ATOM 1505 O O . THR A 1 193 ? 25.391 24.734 -1.767 1 96.31 193 THR A O 1
ATOM 1508 N N . ARG A 1 194 ? 26.609 26.406 -1.012 1 96.25 194 ARG A N 1
ATOM 1509 C CA . ARG A 1 194 ? 27.766 26 -1.803 1 96.25 194 ARG A CA 1
ATOM 1510 C C . ARG A 1 194 ? 28.359 24.703 -1.286 1 96.25 194 ARG A C 1
ATOM 1512 O O . ARG A 1 194 ? 28.766 23.844 -2.072 1 96.25 194 ARG A O 1
ATOM 1519 N N . TRP A 1 195 ? 28.375 24.578 0.009 1 95.75 195 TRP A N 1
ATOM 1520 C CA . TRP A 1 195 ? 28.844 23.328 0.602 1 95.75 195 TRP A CA 1
ATOM 1521 C C . TRP A 1 195 ? 27.953 22.156 0.186 1 95.75 195 TRP A C 1
ATOM 1523 O O . TRP A 1 195 ? 28.453 21.094 -0.155 1 95.75 195 TRP A O 1
ATOM 1533 N N . SER A 1 196 ? 26.688 22.406 0.274 1 97.25 196 SER A N 1
ATOM 1534 C CA . SER A 1 196 ? 25.75 21.359 -0.106 1 97.25 196 SER A CA 1
ATOM 1535 C C . SER A 1 196 ? 25.891 21 -1.581 1 97.25 196 SER A C 1
ATOM 1537 O O . SER A 1 196 ? 25.875 19.812 -1.939 1 97.25 196 SER A O 1
ATOM 1539 N N . PHE A 1 197 ? 26.078 22.016 -2.396 1 97.94 197 PHE A N 1
ATOM 1540 C CA . PHE A 1 197 ? 26.266 21.766 -3.82 1 97.94 197 PHE A CA 1
ATOM 1541 C C . PHE A 1 197 ? 27.516 20.922 -4.059 1 97.94 197 PHE A C 1
ATOM 1543 O O . PHE A 1 197 ? 27.453 19.922 -4.781 1 97.94 197 PHE A O 1
ATOM 1550 N N . ALA A 1 198 ? 28.562 21.281 -3.48 1 97.75 198 ALA A N 1
ATOM 1551 C CA . ALA A 1 198 ? 29.828 20.578 -3.66 1 97.75 198 ALA A CA 1
ATOM 1552 C C . ALA A 1 198 ? 29.703 19.125 -3.193 1 97.75 198 ALA A C 1
ATOM 1554 O O . ALA A 1 198 ? 30.188 18.203 -3.869 1 97.75 198 ALA A O 1
ATOM 1555 N N . SER A 1 199 ? 29.172 18.953 -2.018 1 98 199 SER A N 1
ATOM 1556 C CA . SER A 1 199 ? 29.031 17.594 -1.479 1 98 199 SER A CA 1
ATOM 1557 C C . SER A 1 199 ? 28.156 16.734 -2.389 1 98 199 SER A C 1
ATOM 1559 O O . SER A 1 199 ? 28.438 15.547 -2.572 1 98 199 SER A O 1
ATOM 1561 N N . LEU A 1 200 ? 27.141 17.297 -2.945 1 98.69 200 LEU A N 1
ATOM 1562 C CA . LEU A 1 200 ? 26.234 16.562 -3.824 1 98.69 200 LEU A CA 1
ATOM 1563 C C . LEU A 1 200 ? 26.938 16.172 -5.125 1 98.69 200 LEU A C 1
ATOM 1565 O O . LEU A 1 200 ? 26.719 15.086 -5.656 1 98.69 200 LEU A O 1
ATOM 1569 N N . VAL A 1 201 ? 27.766 17.047 -5.602 1 98.5 201 VAL A N 1
ATOM 1570 C CA . VAL A 1 201 ? 28.516 16.75 -6.82 1 98.5 201 VAL A CA 1
ATOM 1571 C C . VAL A 1 201 ? 29.484 15.594 -6.57 1 98.5 201 VAL A C 1
ATOM 1573 O O . VAL A 1 201 ? 29.594 14.68 -7.391 1 98.5 201 VAL A O 1
ATOM 1576 N N . ILE A 1 202 ? 30.125 15.648 -5.43 1 98.56 202 ILE A N 1
ATOM 1577 C CA . ILE A 1 202 ? 31.031 14.57 -5.059 1 98.56 202 ILE A CA 1
ATOM 1578 C C . ILE A 1 202 ? 30.266 13.258 -4.934 1 98.56 202 ILE A C 1
ATOM 1580 O O . ILE A 1 202 ? 30.672 12.234 -5.484 1 98.56 202 ILE A O 1
ATOM 1584 N N . SER A 1 203 ? 29.172 13.281 -4.207 1 98.56 203 SER A N 1
ATOM 1585 C CA . SER A 1 203 ? 28.359 12.086 -4.035 1 98.56 203 SER A CA 1
ATOM 1586 C C . SER A 1 203 ? 27.844 11.57 -5.375 1 98.56 203 SER A C 1
ATOM 1588 O O . SER A 1 203 ? 27.812 10.359 -5.609 1 98.56 203 SER A O 1
ATOM 1590 N N . CYS A 1 204 ? 27.422 12.477 -6.227 1 98.56 204 CYS A N 1
ATOM 1591 C CA . CYS A 1 204 ? 26.938 12.094 -7.555 1 98.56 204 CYS A CA 1
ATOM 1592 C C . CYS A 1 204 ? 28.016 11.328 -8.32 1 98.56 204 CYS A C 1
ATOM 1594 O O . CYS A 1 204 ? 27.734 10.289 -8.906 1 98.56 204 CYS A O 1
ATOM 1596 N N . ALA A 1 205 ? 29.188 11.82 -8.281 1 98.56 205 ALA A N 1
ATOM 1597 C CA . ALA A 1 205 ? 30.312 11.164 -8.945 1 98.56 205 ALA A CA 1
ATOM 1598 C C . ALA A 1 205 ? 30.562 9.781 -8.359 1 98.56 205 ALA A C 1
ATOM 1600 O O . ALA A 1 205 ? 30.844 8.828 -9.094 1 98.56 205 ALA A O 1
ATOM 1601 N N . LEU A 1 206 ? 30.484 9.656 -7.062 1 98.69 206 LEU A N 1
ATOM 1602 C CA . LEU A 1 206 ? 30.703 8.383 -6.391 1 98.69 206 LEU A CA 1
ATOM 1603 C C . LEU A 1 206 ? 29.609 7.379 -6.777 1 98.69 206 LEU A C 1
ATOM 1605 O O . LEU A 1 206 ? 29.891 6.199 -6.988 1 98.69 206 LEU A O 1
ATOM 1609 N N . PHE A 1 207 ? 28.406 7.832 -6.883 1 98.62 207 PHE A N 1
ATOM 1610 C CA . PHE A 1 207 ? 27.312 6.953 -7.281 1 98.62 207 PHE A CA 1
ATOM 1611 C C . PHE A 1 207 ? 27.484 6.48 -8.719 1 98.62 207 PHE A C 1
ATOM 1613 O O . PHE A 1 207 ? 27.234 5.316 -9.031 1 98.62 207 PHE A O 1
ATOM 1620 N N . ILE A 1 208 ? 27.891 7.398 -9.602 1 98.44 208 ILE A N 1
ATOM 1621 C CA . ILE A 1 208 ? 28.156 7.039 -10.992 1 98.44 208 ILE A CA 1
ATOM 1622 C C . ILE A 1 208 ? 29.281 6.008 -11.055 1 98.44 208 ILE A C 1
ATOM 1624 O O . ILE A 1 208 ? 29.172 5.016 -11.781 1 98.44 208 ILE A O 1
ATOM 1628 N N . ALA A 1 209 ? 30.266 6.234 -10.281 1 98.31 209 ALA A N 1
ATOM 1629 C CA . ALA A 1 209 ? 31.375 5.293 -10.227 1 98.31 209 ALA A CA 1
ATOM 1630 C C . ALA A 1 209 ? 30.922 3.93 -9.719 1 98.31 209 ALA A C 1
ATOM 1632 O O . ALA A 1 209 ? 31.359 2.893 -10.219 1 98.31 209 ALA A O 1
ATOM 1633 N N . ALA A 1 210 ? 30.109 3.922 -8.703 1 98.19 210 ALA A N 1
ATOM 1634 C CA . ALA A 1 210 ? 29.578 2.672 -8.172 1 98.19 210 ALA A CA 1
ATOM 1635 C C . ALA A 1 210 ? 28.812 1.898 -9.242 1 98.19 210 ALA A C 1
ATOM 1637 O O . ALA A 1 210 ? 29 0.689 -9.398 1 98.19 210 ALA A O 1
ATOM 1638 N N . GLY A 1 211 ? 27.953 2.559 -10.023 1 96.75 211 GLY A N 1
ATOM 1639 C CA . GLY A 1 211 ? 27.188 1.918 -11.078 1 96.75 211 GLY A CA 1
ATOM 1640 C C . GLY A 1 211 ? 28.047 1.421 -12.227 1 96.75 211 GLY A C 1
ATOM 1641 O O . GLY A 1 211 ? 27.766 0.37 -12.805 1 96.75 211 GLY A O 1
ATOM 1642 N N . ALA A 1 212 ? 29.109 2.121 -12.477 1 96.44 212 ALA A N 1
ATOM 1643 C CA . ALA A 1 212 ? 29.953 1.818 -13.625 1 96.44 212 ALA A CA 1
ATOM 1644 C C . ALA A 1 212 ? 30.953 0.713 -13.289 1 96.44 212 ALA A C 1
ATOM 1646 O O . ALA A 1 212 ? 31.5 0.066 -14.188 1 96.44 212 ALA A O 1
ATOM 1647 N N . THR A 1 213 ? 31.141 0.452 -12.031 1 95.56 213 THR A N 1
ATOM 1648 C CA . THR A 1 213 ? 32.125 -0.564 -11.617 1 95.56 213 THR A CA 1
ATOM 1649 C C . THR A 1 213 ? 31.562 -1.965 -11.859 1 95.56 213 THR A C 1
ATOM 1651 O O . THR A 1 213 ? 30.453 -2.283 -11.422 1 95.56 213 THR A O 1
ATOM 1654 N N . THR A 1 214 ? 32.312 -2.812 -12.578 1 91.31 214 THR A N 1
ATOM 1655 C CA . THR A 1 214 ? 31.922 -4.199 -12.828 1 91.31 214 THR A CA 1
ATOM 1656 C C . THR A 1 214 ? 32.469 -5.121 -11.75 1 91.31 214 THR A C 1
ATOM 1658 O O . THR A 1 214 ? 33.688 -5.07 -11.438 1 91.31 214 THR A O 1
ATOM 1661 N N . PRO A 1 215 ? 31.578 -5.828 -11.164 1 91.06 215 PRO A N 1
ATOM 1662 C CA . PRO A 1 215 ? 32.031 -6.723 -10.102 1 91.06 215 PRO A CA 1
ATOM 1663 C C . PRO A 1 215 ? 32.688 -7.988 -10.633 1 91.06 215 PRO A C 1
ATOM 1665 O O . PRO A 1 215 ? 32.219 -9.102 -10.367 1 91.06 215 PRO A O 1
ATOM 1668 N N . SER A 1 216 ? 33.875 -7.918 -11.234 1 88.06 216 SER A N 1
ATOM 1669 C CA . SER A 1 216 ? 34.594 -9.031 -11.844 1 88.06 216 SER A CA 1
ATOM 1670 C C . SER A 1 216 ? 35.344 -9.852 -10.797 1 88.06 216 SER A C 1
ATOM 1672 O O . SER A 1 216 ? 35.75 -10.984 -11.062 1 88.06 216 SER A O 1
ATOM 1674 N N . SER A 1 217 ? 35.562 -9.328 -9.633 1 89.69 217 SER A N 1
ATOM 1675 C CA . SER A 1 217 ? 36.188 -9.984 -8.5 1 89.69 217 SER A CA 1
ATOM 1676 C C . SER A 1 217 ? 35.531 -9.602 -7.188 1 89.69 217 SER A C 1
ATOM 1678 O O . SER A 1 217 ? 34.781 -8.617 -7.133 1 89.69 217 SER A O 1
ATOM 1680 N N . PRO A 1 218 ? 35.656 -10.453 -6.227 1 90.44 218 PRO A N 1
ATOM 1681 C CA . PRO A 1 218 ? 35.062 -10.094 -4.934 1 90.44 218 PRO A CA 1
ATOM 1682 C C . PRO A 1 218 ? 35.531 -8.719 -4.445 1 90.44 218 PRO A C 1
ATOM 1684 O O . PRO A 1 218 ? 34.719 -7.965 -3.887 1 90.44 218 PRO A O 1
ATOM 1687 N N . SER A 1 219 ? 36.781 -8.438 -4.656 1 92.62 219 SER A N 1
ATOM 1688 C CA . SER A 1 219 ? 37.281 -7.137 -4.234 1 92.62 219 SER A CA 1
ATOM 1689 C C . SER A 1 219 ? 36.594 -6 -4.977 1 92.62 219 SER A C 1
ATOM 1691 O O . SER A 1 219 ? 36.281 -4.965 -4.387 1 92.62 219 SER A O 1
ATOM 1693 N N . ARG A 1 220 ? 36.406 -6.098 -6.164 1 93.75 220 ARG A N 1
ATOM 1694 C CA . ARG A 1 220 ? 35.75 -5.07 -6.957 1 93.75 220 ARG A CA 1
ATOM 1695 C C . ARG A 1 220 ? 34.25 -4.949 -6.57 1 93.75 220 ARG A C 1
ATOM 1697 O O . ARG A 1 220 ? 33.688 -3.857 -6.609 1 93.75 220 ARG A O 1
ATOM 1704 N N . ALA A 1 221 ? 33.688 -6.141 -6.242 1 94.62 221 ALA A N 1
ATOM 1705 C CA . ALA A 1 221 ? 32.312 -6.102 -5.746 1 94.62 221 ALA A CA 1
ATOM 1706 C C . ALA A 1 221 ? 32.219 -5.289 -4.457 1 94.62 221 ALA A C 1
ATOM 1708 O O . ALA A 1 221 ? 31.297 -4.477 -4.293 1 94.62 221 ALA A O 1
ATOM 1709 N N . HIS A 1 222 ? 33.156 -5.516 -3.617 1 95.12 222 HIS A N 1
ATOM 1710 C CA . HIS A 1 222 ? 33.188 -4.762 -2.369 1 95.12 222 HIS A CA 1
ATOM 1711 C C . HIS A 1 222 ? 33.438 -3.281 -2.625 1 95.12 222 HIS A C 1
ATOM 1713 O O . HIS A 1 222 ? 32.906 -2.422 -1.936 1 95.12 222 HIS A O 1
ATOM 1719 N N . ALA A 1 223 ? 34.312 -2.994 -3.547 1 96.56 223 ALA A N 1
ATOM 1720 C CA . ALA A 1 223 ? 34.562 -1.606 -3.91 1 96.56 223 ALA A CA 1
ATOM 1721 C C . ALA A 1 223 ? 33.312 -0.922 -4.441 1 96.56 223 ALA A C 1
ATOM 1723 O O . ALA A 1 223 ? 33.062 0.247 -4.141 1 96.56 223 ALA A O 1
ATOM 1724 N N . LYS A 1 224 ? 32.688 -1.639 -5.246 1 96.56 224 LYS A N 1
ATOM 1725 C CA . LYS A 1 224 ? 31.422 -1.152 -5.793 1 96.56 224 LYS A CA 1
ATOM 1726 C C . LYS A 1 224 ? 30.453 -0.763 -4.684 1 96.56 224 LYS A C 1
ATOM 1728 O O . LYS A 1 224 ? 29.875 0.329 -4.707 1 96.56 224 LYS A O 1
ATOM 1733 N N . ILE A 1 225 ? 30.281 -1.583 -3.711 1 96.81 225 ILE A N 1
ATOM 1734 C CA . ILE A 1 225 ? 29.406 -1.348 -2.564 1 96.81 225 ILE A CA 1
ATOM 1735 C C . ILE A 1 225 ? 29.938 -0.177 -1.743 1 96.81 225 ILE A C 1
ATOM 1737 O O . ILE A 1 225 ? 29.188 0.714 -1.354 1 96.81 225 ILE A O 1
ATOM 1741 N N . ALA A 1 226 ? 31.203 -0.149 -1.562 1 97.69 226 ALA A N 1
ATOM 1742 C CA . ALA A 1 226 ? 31.844 0.895 -0.757 1 97.69 226 ALA A CA 1
ATOM 1743 C C . ALA A 1 226 ? 31.641 2.268 -1.395 1 97.69 226 ALA A C 1
ATOM 1745 O O . ALA A 1 226 ? 31.422 3.258 -0.695 1 97.69 226 ALA A O 1
ATOM 1746 N N . LEU A 1 227 ? 31.719 2.348 -2.668 1 98.25 227 LEU A N 1
ATOM 1747 C CA . LEU A 1 227 ? 31.547 3.613 -3.375 1 98.25 227 LEU A CA 1
ATOM 1748 C C . LEU A 1 227 ? 30.141 4.152 -3.18 1 98.25 227 LEU A C 1
ATOM 1750 O O . LEU A 1 227 ? 29.953 5.348 -2.941 1 98.25 227 LEU A O 1
ATOM 1754 N N . LEU A 1 228 ? 29.203 3.27 -3.312 1 98.19 228 LEU A N 1
ATOM 1755 C CA . LEU A 1 228 ? 27.812 3.674 -3.113 1 98.19 228 LEU A CA 1
ATOM 1756 C C . LEU A 1 228 ? 27.609 4.254 -1.717 1 98.19 228 LEU A C 1
ATOM 1758 O O . LEU A 1 228 ? 27.062 5.352 -1.569 1 98.19 228 LEU A O 1
ATOM 1762 N N . PHE A 1 229 ? 28.141 3.627 -0.723 1 98.06 229 PHE A N 1
ATOM 1763 C CA . PHE A 1 229 ? 27.859 4.043 0.646 1 98.06 229 PHE A CA 1
ATOM 1764 C C . PHE A 1 229 ? 28.797 5.164 1.073 1 98.06 229 PHE A C 1
ATOM 1766 O O . PHE A 1 229 ? 28.5 5.922 1.998 1 98.06 229 PHE A O 1
ATOM 1773 N N . LEU A 1 230 ? 29.891 5.281 0.401 1 98.31 230 LEU A N 1
ATOM 1774 C CA . LEU A 1 230 ? 30.688 6.48 0.594 1 98.31 230 LEU A CA 1
ATOM 1775 C C . LEU A 1 230 ? 29.938 7.723 0.124 1 98.31 230 LEU A C 1
ATOM 1777 O O . LEU A 1 230 ? 30.031 8.781 0.758 1 98.31 230 LEU A O 1
ATOM 1781 N N . GLY A 1 231 ? 29.281 7.555 -1.006 1 98.38 231 GLY A N 1
ATOM 1782 C CA . GLY A 1 231 ? 28.438 8.656 -1.454 1 98.38 231 GLY A CA 1
ATOM 1783 C C . GLY A 1 231 ? 27.375 9.039 -0.446 1 98.38 231 GLY A C 1
ATOM 1784 O O . GLY A 1 231 ? 27.156 10.219 -0.189 1 98.38 231 GLY A O 1
ATOM 1785 N N . VAL A 1 232 ? 26.734 8.062 0.149 1 97.69 232 VAL A N 1
ATOM 1786 C CA . VAL A 1 232 ? 25.734 8.289 1.183 1 97.69 232 VAL A CA 1
ATOM 1787 C C . VAL A 1 232 ? 26.375 9 2.375 1 97.69 232 VAL A C 1
ATOM 1789 O O . VAL A 1 232 ? 25.828 9.984 2.879 1 97.69 232 VAL A O 1
ATOM 1792 N N . ALA A 1 233 ? 27.531 8.586 2.766 1 97.44 233 ALA A N 1
ATOM 1793 C CA . ALA A 1 233 ? 28.234 9.133 3.922 1 97.44 233 ALA A CA 1
ATOM 1794 C C . ALA A 1 233 ? 28.625 10.594 3.68 1 97.44 233 ALA A C 1
ATOM 1796 O O . ALA A 1 233 ? 28.531 11.422 4.586 1 97.44 233 ALA A O 1
ATOM 1797 N N . VAL A 1 234 ? 29 10.898 2.5 1 97.56 234 VAL A N 1
ATOM 1798 C CA . VAL A 1 234 ? 29.406 12.258 2.154 1 97.56 234 VAL A CA 1
ATOM 1799 C C . VAL A 1 234 ? 28.219 13.211 2.314 1 97.56 234 VAL A C 1
ATOM 1801 O O . VAL A 1 234 ? 28.344 14.289 2.9 1 97.56 234 VAL A O 1
ATOM 1804 N N . ASN A 1 235 ? 27.125 12.789 1.818 1 95.12 235 ASN A N 1
ATOM 1805 C CA . ASN A 1 235 ? 25.938 13.617 1.917 1 95.12 235 ASN A CA 1
ATOM 1806 C C . ASN A 1 235 ? 25.531 13.844 3.369 1 95.12 235 ASN A C 1
ATOM 1808 O O . ASN A 1 235 ? 25.25 14.977 3.77 1 95.12 235 ASN A O 1
ATOM 1812 N N . LEU A 1 236 ? 25.531 12.844 4.145 1 93.25 236 LEU A N 1
ATOM 1813 C CA . LEU A 1 236 ? 25.109 12.953 5.539 1 93.25 236 LEU A CA 1
ATOM 1814 C C . LEU A 1 236 ? 26.141 13.719 6.359 1 93.25 236 LEU A C 1
ATOM 1816 O O . LEU A 1 236 ? 25.781 14.5 7.242 1 93.25 236 LEU A O 1
ATOM 1820 N N . ALA A 1 237 ? 27.406 13.547 6.051 1 93.75 237 ALA A N 1
ATOM 1821 C CA . ALA A 1 237 ? 28.469 14.266 6.738 1 93.75 237 ALA A CA 1
ATOM 1822 C C . ALA A 1 237 ? 28.391 15.766 6.469 1 93.75 237 ALA A C 1
ATOM 1824 O O . ALA A 1 237 ? 28.672 16.578 7.348 1 93.75 237 ALA A O 1
ATOM 1825 N N . ALA A 1 238 ? 28.016 16.078 5.258 1 94.19 238 ALA A N 1
ATOM 1826 C CA . ALA A 1 238 ? 27.891 17.484 4.906 1 94.19 238 ALA A CA 1
ATOM 1827 C C . ALA A 1 238 ? 26.828 18.172 5.77 1 94.19 238 ALA A C 1
ATOM 1829 O O . ALA A 1 238 ? 27.031 19.297 6.234 1 94.19 238 ALA A O 1
ATOM 1830 N N . ILE A 1 239 ? 25.734 17.516 5.969 1 90.69 239 ILE A N 1
ATOM 1831 C CA . ILE A 1 239 ? 24.672 18.062 6.812 1 90.69 239 ILE A CA 1
ATOM 1832 C C . ILE A 1 239 ? 25.188 18.203 8.25 1 90.69 239 ILE A C 1
ATOM 1834 O O . ILE A 1 239 ? 25 19.25 8.875 1 90.69 239 ILE A O 1
ATOM 1838 N N . GLY A 1 240 ? 25.859 17.156 8.711 1 88.69 240 GLY A N 1
ATOM 1839 C CA . GLY A 1 240 ? 26.406 17.172 10.062 1 88.69 240 GLY A CA 1
ATOM 1840 C C . GLY A 1 240 ? 27.453 18.25 10.266 1 88.69 240 GLY A C 1
ATOM 1841 O O . GLY A 1 240 ? 27.438 18.953 11.281 1 88.69 240 GLY A O 1
ATOM 1842 N N . MET A 1 241 ? 28.266 18.469 9.328 1 89.44 241 MET A N 1
ATOM 1843 C CA . MET A 1 241 ? 29.344 19.453 9.422 1 89.44 241 MET A CA 1
ATOM 1844 C C . MET A 1 241 ? 28.766 20.875 9.406 1 89.44 241 MET A C 1
ATOM 1846 O O . MET A 1 241 ? 29.266 21.75 10.109 1 89.44 241 MET A O 1
ATOM 1850 N N . GLN A 1 242 ? 27.781 21.078 8.609 1 89.69 242 GLN A N 1
ATOM 1851 C CA . GLN A 1 242 ? 27.156 22.391 8.57 1 89.69 242 GLN A CA 1
ATOM 1852 C C . GLN A 1 242 ? 26.484 22.719 9.906 1 89.69 242 GLN A C 1
ATOM 1854 O O . GLN A 1 242 ? 26.531 23.859 10.367 1 89.69 242 GLN A O 1
ATOM 1859 N N . ALA A 1 243 ? 25.828 21.734 10.422 1 84.56 243 ALA A N 1
ATOM 1860 C CA . ALA A 1 243 ? 25.203 21.922 11.727 1 84.56 243 ALA A CA 1
ATOM 1861 C C . ALA A 1 243 ? 26.25 22.234 12.797 1 84.56 243 ALA A C 1
ATOM 1863 O O . ALA A 1 243 ? 26.047 23.141 13.609 1 84.56 243 ALA A O 1
ATOM 1864 N N . LEU A 1 244 ? 27.391 21.578 12.758 1 83.25 244 LEU A N 1
ATOM 1865 C CA . LEU A 1 244 ? 28.453 21.75 13.742 1 83.25 244 LEU A CA 1
ATOM 1866 C C . LEU A 1 244 ? 29.109 23.125 13.602 1 83.25 244 LEU A C 1
ATOM 1868 O O . LEU A 1 244 ? 29.5 23.734 14.594 1 83.25 244 LEU A O 1
ATOM 1872 N N . ARG A 1 245 ? 29.141 23.641 12.453 1 86.81 245 ARG A N 1
ATOM 1873 C CA . ARG A 1 245 ? 29.797 24.906 12.188 1 86.81 245 ARG A CA 1
ATOM 1874 C C . ARG A 1 245 ? 28.812 26.078 12.289 1 86.81 245 ARG A C 1
ATOM 1876 O O . ARG A 1 245 ? 29.219 27.234 12.234 1 86.81 245 ARG A O 1
ATOM 1883 N N . GLY A 1 246 ? 27.547 25.781 12.328 1 82.94 246 GLY A N 1
ATOM 1884 C CA . GLY A 1 246 ? 26.531 26.812 12.484 1 82.94 246 GLY A CA 1
ATOM 1885 C C . GLY A 1 246 ? 26.375 27.672 11.242 1 82.94 246 GLY A C 1
ATOM 1886 O O . GLY A 1 246 ? 26.172 28.891 11.344 1 82.94 246 GLY A O 1
ATOM 1887 N N . VAL A 1 247 ? 26.531 27.078 10.062 1 86.44 247 VAL A N 1
ATOM 1888 C CA . VAL A 1 247 ? 26.469 27.859 8.836 1 86.44 247 VAL A CA 1
ATOM 1889 C C . VAL A 1 247 ? 25.125 27.641 8.148 1 86.44 247 VAL A C 1
ATOM 1891 O O . VAL A 1 247 ? 24.844 28.25 7.117 1 86.44 247 VAL A O 1
ATOM 1894 N N . GLN A 1 248 ? 24.25 26.906 8.734 1 87.75 248 GLN A N 1
ATOM 1895 C CA . GLN A 1 248 ? 22.984 26.578 8.102 1 87.75 248 GLN A CA 1
ATOM 1896 C C . GLN A 1 248 ? 22.016 27.766 8.148 1 87.75 248 GLN A C 1
ATOM 1898 O O . GLN A 1 248 ? 22.031 28.531 9.109 1 87.75 248 GLN A O 1
ATOM 1903 N N . VAL A 1 249 ? 21.25 27.781 7.129 1 89.56 249 VAL A N 1
ATOM 1904 C CA . VAL A 1 249 ? 20.156 28.734 7.105 1 89.56 249 VAL A CA 1
ATOM 1905 C C . VAL A 1 249 ? 19.109 28.359 8.156 1 89.56 249 VAL A C 1
ATOM 1907 O O . VAL A 1 249 ? 18.797 27.172 8.328 1 89.56 249 VAL A O 1
ATOM 1910 N N . PRO A 1 250 ? 18.641 29.344 8.875 1 87.56 250 PRO A N 1
ATOM 1911 C CA . PRO A 1 250 ? 17.641 29.047 9.898 1 87.56 250 PRO A CA 1
ATOM 1912 C C . PRO A 1 250 ? 16.375 28.406 9.32 1 87.56 250 PRO A C 1
ATOM 1914 O O . PRO A 1 250 ? 15.945 28.766 8.219 1 87.56 250 PRO A O 1
ATOM 1917 N N . VAL A 1 251 ? 15.852 27.516 10.109 1 88.75 251 VAL A N 1
ATOM 1918 C CA . VAL A 1 251 ? 14.633 26.828 9.727 1 88.75 251 VAL A CA 1
ATOM 1919 C C . VAL A 1 251 ? 13.461 27.328 10.57 1 88.75 251 VAL A C 1
ATOM 1921 O O . VAL A 1 251 ? 13.625 27.641 11.75 1 88.75 251 VAL A O 1
ATOM 1924 N N . ARG A 1 252 ? 12.352 27.422 9.93 1 85.12 252 ARG A N 1
ATOM 1925 C CA . ARG A 1 252 ? 11.148 27.797 10.664 1 85.12 252 ARG A CA 1
ATOM 1926 C C . ARG A 1 252 ? 10.797 26.75 11.711 1 85.12 252 ARG A C 1
ATOM 1928 O O . ARG A 1 252 ? 10.945 25.547 11.469 1 85.12 252 ARG A O 1
ATOM 1935 N N . ASP A 1 253 ? 10.227 27.203 12.75 1 79.25 253 ASP A N 1
ATOM 1936 C CA . ASP A 1 253 ? 9.906 26.328 13.875 1 79.25 253 ASP A CA 1
ATOM 1937 C C . ASP A 1 253 ? 8.875 25.281 13.477 1 79.25 253 ASP A C 1
ATOM 1939 O O . ASP A 1 253 ? 7.867 25.609 12.852 1 79.25 253 ASP A O 1
ATOM 1943 N N . GLY A 1 254 ? 9.203 24.078 13.773 1 86.25 254 GLY A N 1
ATOM 1944 C CA . GLY A 1 254 ? 8.203 23.016 13.672 1 86.25 254 GLY A CA 1
ATOM 1945 C C . GLY A 1 254 ? 8.227 22.312 12.328 1 86.25 254 GLY A C 1
ATOM 1946 O O . GLY A 1 254 ? 7.621 21.25 12.172 1 86.25 254 GLY A O 1
ATOM 1947 N N . LEU A 1 255 ? 8.953 22.875 11.375 1 87.56 255 LEU A N 1
ATOM 1948 C CA . LEU A 1 255 ? 8.898 22.297 10.039 1 87.56 255 LEU A CA 1
ATOM 1949 C C . LEU A 1 255 ? 9.617 20.953 9.992 1 87.56 255 LEU A C 1
ATOM 1951 O O . LEU A 1 255 ? 9.125 20 9.383 1 87.56 255 LEU A O 1
ATOM 1955 N N . ILE A 1 256 ? 10.742 20.906 10.672 1 89.62 256 ILE A N 1
ATOM 1956 C CA . ILE A 1 256 ? 11.5 19.656 10.695 1 89.62 256 ILE A CA 1
ATOM 1957 C C . ILE A 1 256 ? 10.68 18.594 11.406 1 89.62 256 ILE A C 1
ATOM 1959 O O . ILE A 1 256 ? 10.555 17.469 10.906 1 89.62 256 ILE A O 1
ATOM 1963 N N . ALA A 1 257 ? 10.102 18.938 12.523 1 89.31 257 ALA A N 1
ATOM 1964 C CA . ALA A 1 257 ? 9.297 18 13.289 1 89.31 257 ALA A CA 1
ATOM 1965 C C . ALA A 1 257 ? 8.07 17.547 12.5 1 89.31 257 ALA A C 1
ATOM 1967 O O . ALA A 1 257 ? 7.668 16.391 12.562 1 89.31 257 ALA A O 1
ATOM 1968 N N . THR A 1 258 ? 7.527 18.453 11.758 1 90.31 258 THR A N 1
ATOM 1969 C CA . THR A 1 258 ? 6.352 18.141 10.953 1 90.31 258 THR A CA 1
ATOM 1970 C C . THR A 1 258 ? 6.691 17.094 9.883 1 90.31 258 THR A C 1
ATOM 1972 O O . THR A 1 258 ? 5.93 16.156 9.664 1 90.31 258 THR A O 1
ATOM 1975 N N . GLN A 1 259 ? 7.816 17.25 9.32 1 92.94 259 GLN A N 1
ATOM 1976 C CA . GLN A 1 259 ? 8.203 16.344 8.25 1 92.94 259 GLN A CA 1
ATOM 1977 C C . GLN A 1 259 ? 8.547 14.961 8.805 1 92.94 259 GLN A C 1
ATOM 1979 O O . GLN A 1 259 ? 8.141 13.945 8.25 1 92.94 259 GLN A O 1
ATOM 1984 N N . TYR A 1 260 ? 9.25 14.93 9.898 1 92.88 260 TYR A N 1
ATOM 1985 C CA . TYR A 1 260 ? 9.562 13.641 10.516 1 92.88 260 TYR A CA 1
ATOM 1986 C C . TYR A 1 260 ? 8.305 12.961 11.039 1 92.88 260 TYR A C 1
ATOM 1988 O O . TYR A 1 260 ? 8.164 11.742 10.945 1 92.88 260 TYR A O 1
ATOM 1996 N N . GLY A 1 261 ? 7.457 13.797 11.609 1 92.31 261 GLY A N 1
ATOM 1997 C CA . GLY A 1 261 ? 6.18 13.25 12.039 1 92.31 261 GLY A CA 1
ATOM 1998 C C . GLY A 1 261 ? 5.371 12.664 10.898 1 92.31 261 GLY A C 1
ATOM 1999 O O . GLY A 1 261 ? 4.836 11.555 11.008 1 92.31 261 GLY A O 1
ATOM 2000 N N . SER A 1 262 ? 5.367 13.398 9.805 1 92.88 262 SER A N 1
ATOM 2001 C CA . SER A 1 262 ? 4.625 12.953 8.633 1 92.88 262 SER A CA 1
ATOM 2002 C C . SER A 1 262 ? 5.227 11.672 8.055 1 92.88 262 SER A C 1
ATOM 2004 O O . SER A 1 262 ? 4.496 10.75 7.691 1 92.88 262 SER A O 1
ATOM 2006 N N . LEU A 1 263 ? 6.496 11.578 8 1 94.75 263 LEU A N 1
ATOM 2007 C CA . LEU A 1 263 ? 7.152 10.375 7.48 1 94.75 263 LEU A CA 1
ATOM 2008 C C . LEU A 1 263 ? 6.871 9.172 8.383 1 94.75 263 LEU A C 1
ATOM 2010 O O . LEU A 1 263 ? 6.551 8.094 7.891 1 94.75 263 LEU A O 1
ATOM 2014 N N . SER A 1 264 ? 6.996 9.406 9.688 1 94.38 264 SER A N 1
ATOM 2015 C CA . SER A 1 264 ? 6.73 8.336 10.641 1 94.38 264 SER A CA 1
ATOM 2016 C C . SER A 1 264 ? 5.309 7.801 10.484 1 94.38 264 SER A C 1
ATOM 2018 O O . SER A 1 264 ? 5.094 6.586 10.492 1 94.38 264 SER A O 1
ATOM 2020 N N . LEU A 1 265 ? 4.453 8.711 10.297 1 93.81 265 LEU A N 1
ATOM 2021 C CA . LEU A 1 265 ? 3.049 8.328 10.18 1 93.81 265 LEU A CA 1
ATOM 2022 C C . LEU A 1 265 ? 2.805 7.547 8.891 1 93.81 265 LEU A C 1
ATOM 2024 O O . LEU A 1 265 ? 2.102 6.531 8.906 1 93.81 265 LEU A O 1
ATOM 2028 N N . THR A 1 266 ? 3.32 8.047 7.812 1 93.31 266 THR A N 1
ATOM 2029 C CA . THR A 1 266 ? 3.1 7.367 6.539 1 93.31 266 THR A CA 1
ATOM 2030 C C . THR A 1 266 ? 3.785 6.004 6.527 1 93.31 266 THR A C 1
ATOM 2032 O O . THR A 1 266 ? 3.273 5.051 5.938 1 93.31 266 THR A O 1
ATOM 2035 N N . MET A 1 267 ? 4.895 5.855 7.203 1 93.19 267 MET A N 1
ATOM 2036 C CA . MET A 1 267 ? 5.547 4.559 7.344 1 93.19 267 MET A CA 1
ATOM 2037 C C . MET A 1 267 ? 4.684 3.6 8.164 1 93.19 267 MET A C 1
ATOM 2039 O O . MET A 1 267 ? 4.547 2.428 7.809 1 93.19 267 MET A O 1
ATOM 2043 N N . LEU A 1 268 ? 4.152 4.125 9.219 1 92.56 268 LEU A N 1
ATOM 2044 C CA . LEU A 1 268 ? 3.242 3.334 10.039 1 92.56 268 LEU A CA 1
ATOM 2045 C C . LEU A 1 268 ? 2.037 2.873 9.227 1 92.56 268 LEU A C 1
ATOM 2047 O O . LEU A 1 268 ? 1.565 1.745 9.391 1 92.56 268 LEU A O 1
ATOM 2051 N N . GLY A 1 269 ? 1.582 3.697 8.344 1 90.81 269 GLY A N 1
ATOM 2052 C CA . GLY A 1 269 ? 0.426 3.414 7.508 1 90.81 269 GLY A CA 1
ATOM 2053 C C . GLY A 1 269 ? 0.645 2.246 6.562 1 90.81 269 GLY A C 1
ATOM 2054 O O . GLY A 1 269 ? -0.303 1.541 6.207 1 90.81 269 GLY A O 1
ATOM 2055 N N . THR A 1 270 ? 1.895 1.989 6.172 1 87.38 270 THR A N 1
ATOM 2056 C CA . THR A 1 270 ? 2.186 0.854 5.305 1 87.38 270 THR A CA 1
ATOM 2057 C C . THR A 1 270 ? 1.856 -0.461 6.004 1 87.38 270 THR A C 1
ATOM 2059 O O . THR A 1 270 ? 1.59 -1.47 5.348 1 87.38 270 THR A O 1
ATOM 2062 N N . GLY A 1 271 ? 1.889 -0.43 7.312 1 89.25 271 GLY A N 1
ATOM 2063 C CA . GLY A 1 271 ? 1.545 -1.611 8.086 1 89.25 271 GLY A CA 1
ATOM 2064 C C . GLY A 1 271 ? 0.095 -2.029 7.93 1 89.25 271 GLY A C 1
ATOM 2065 O O . GLY A 1 271 ? -0.212 -3.223 7.891 1 89.25 271 GLY A O 1
ATOM 2066 N N . PHE A 1 272 ? -0.822 -1.073 7.668 1 92.25 272 PHE A N 1
ATOM 2067 C CA . PHE A 1 272 ? -2.238 -1.38 7.516 1 92.25 272 PHE A CA 1
ATOM 2068 C C . PHE A 1 272 ? -2.48 -2.189 6.246 1 92.25 272 PHE A C 1
ATOM 2070 O O . PHE A 1 272 ? -3.246 -3.156 6.258 1 92.25 272 PHE A O 1
ATOM 2077 N N . GLY A 1 273 ? -1.777 -1.823 5.238 1 87.62 273 GLY A N 1
ATOM 2078 C CA . GLY A 1 273 ? -1.932 -2.555 3.988 1 87.62 273 GLY A CA 1
ATOM 2079 C C . GLY A 1 273 ? -1.47 -3.996 4.082 1 87.62 273 GLY A C 1
ATOM 2080 O O . GLY A 1 273 ? -2.139 -4.902 3.574 1 87.62 273 GLY A O 1
ATOM 2081 N N . GLY A 1 274 ? -0.339 -4.207 4.734 1 85 274 GLY A N 1
ATOM 2082 C CA . GLY A 1 274 ? 0.176 -5.559 4.906 1 85 274 GLY A CA 1
ATOM 2083 C C . GLY A 1 274 ? -0.738 -6.445 5.73 1 85 274 GLY A C 1
ATOM 2084 O O . GLY A 1 274 ? -0.989 -7.594 5.367 1 85 274 GLY A O 1
ATOM 2085 N N . ILE A 1 275 ? -1.301 -5.918 6.754 1 88.81 275 ILE A N 1
ATOM 2086 C CA . ILE A 1 275 ? -2.176 -6.672 7.645 1 88.81 275 ILE A CA 1
ATOM 2087 C C . ILE A 1 275 ? -3.496 -6.973 6.938 1 88.81 275 ILE A C 1
ATOM 2089 O O . ILE A 1 275 ? -4 -8.094 7 1 88.81 275 ILE A O 1
ATOM 2093 N N . ALA A 1 276 ? -4.012 -5.949 6.254 1 89.88 276 ALA A N 1
ATOM 2094 C CA . ALA A 1 276 ? -5.262 -6.141 5.527 1 89.88 276 ALA A CA 1
ATOM 2095 C C . ALA A 1 276 ? -5.109 -7.203 4.441 1 89.88 276 ALA A C 1
ATOM 2097 O O . ALA A 1 276 ? -5.996 -8.039 4.258 1 89.88 276 ALA A O 1
ATOM 2098 N N . GLY A 1 277 ? -4 -7.203 3.803 1 87.75 277 GLY A N 1
ATOM 2099 C CA . GLY A 1 277 ? -3.74 -8.195 2.771 1 87.75 277 GLY A CA 1
ATOM 2100 C C . GLY A 1 277 ? -3.641 -9.609 3.316 1 87.75 277 GLY A C 1
ATOM 2101 O O . GLY A 1 277 ? -4.223 -10.539 2.754 1 87.75 277 GLY A O 1
ATOM 2102 N N . ALA A 1 278 ? -2.938 -9.758 4.383 1 85.56 278 ALA A N 1
ATOM 2103 C CA . ALA A 1 278 ? -2.805 -11.078 5.004 1 85.56 278 ALA A CA 1
ATOM 2104 C C . ALA A 1 278 ? -4.156 -11.586 5.5 1 85.56 278 ALA A C 1
ATOM 2106 O O . ALA A 1 278 ? -4.457 -12.773 5.379 1 85.56 278 ALA A O 1
ATOM 2107 N N . PHE A 1 279 ? -4.898 -10.672 6.039 1 88.38 279 PHE A N 1
ATOM 2108 C CA . PHE A 1 279 ? -6.215 -11.055 6.531 1 88.38 279 PHE A CA 1
ATOM 2109 C C . PHE A 1 279 ? -7.152 -11.383 5.375 1 88.38 279 PHE A C 1
ATOM 2111 O O . PHE A 1 279 ? -8 -12.266 5.492 1 88.38 279 PHE A O 1
ATOM 2118 N N . GLN A 1 280 ? -7.039 -10.664 4.293 1 90.88 280 GLN A N 1
ATOM 2119 C CA . GLN A 1 280 ? -7.832 -10.984 3.113 1 90.88 280 GLN A CA 1
ATOM 2120 C C . GLN A 1 280 ? -7.539 -12.398 2.625 1 90.88 280 GLN A C 1
ATOM 2122 O O . GLN A 1 280 ? -8.453 -13.141 2.25 1 90.88 280 GLN A O 1
ATOM 2127 N N . ALA A 1 281 ? -6.289 -12.742 2.65 1 87.81 281 ALA A N 1
ATOM 2128 C CA . ALA A 1 281 ? -5.895 -14.094 2.262 1 87.81 281 ALA A CA 1
ATOM 2129 C C . ALA A 1 281 ? -6.508 -15.133 3.195 1 87.81 281 ALA A C 1
ATOM 2131 O O . ALA A 1 281 ? -6.859 -16.234 2.766 1 87.81 281 ALA A O 1
ATOM 2132 N N . ALA A 1 282 ? -6.621 -14.805 4.406 1 87 282 ALA A N 1
ATOM 2133 C CA . ALA A 1 282 ? -7.242 -15.703 5.375 1 87 282 ALA A CA 1
ATOM 2134 C C . ALA A 1 282 ? -8.727 -15.898 5.07 1 87 282 ALA A C 1
ATOM 2136 O O . ALA A 1 282 ? -9.227 -17.016 5.09 1 87 282 ALA A O 1
ATOM 2137 N N . ILE A 1 283 ? -9.367 -14.844 4.73 1 86.06 283 ILE A N 1
ATOM 2138 C CA . ILE A 1 283 ? -10.805 -14.875 4.488 1 86.06 283 ILE A CA 1
ATOM 2139 C C . ILE A 1 283 ? -11.102 -15.633 3.197 1 86.06 283 ILE A C 1
ATOM 2141 O O . ILE A 1 283 ? -12.039 -16.422 3.137 1 86.06 283 ILE A O 1
ATOM 2145 N N . THR A 1 284 ? -10.273 -15.438 2.23 1 87.56 284 THR A N 1
ATOM 2146 C CA . THR A 1 284 ? -10.547 -16.016 0.917 1 87.56 284 THR A CA 1
ATOM 2147 C C . THR A 1 284 ? -9.883 -17.375 0.777 1 87.56 284 THR A C 1
ATOM 2149 O O . THR A 1 284 ? -10.086 -18.078 -0.221 1 87.56 284 THR A O 1
ATOM 2152 N N . GLY A 1 285 ? -9.164 -17.734 1.769 1 86.31 285 GLY A N 1
ATOM 2153 C CA . GLY A 1 285 ? -8.398 -18.969 1.68 1 86.31 285 GLY A CA 1
ATOM 2154 C C . GLY A 1 285 ? -9.18 -20.203 2.121 1 86.31 285 GLY A C 1
ATOM 2155 O O . GLY A 1 285 ? -10.406 -20.219 2.051 1 86.31 285 GLY A O 1
ATOM 2156 N N . VAL A 1 286 ? -8.414 -21.188 2.428 1 85.94 286 VAL A N 1
ATOM 2157 C CA . VAL A 1 286 ? -8.961 -22.516 2.676 1 85.94 286 VAL A CA 1
ATOM 2158 C C . VAL A 1 286 ? -9.461 -22.609 4.117 1 85.94 286 VAL A C 1
ATOM 2160 O O . VAL A 1 286 ? -10.43 -23.312 4.402 1 85.94 286 VAL A O 1
ATOM 2163 N N . SER A 1 287 ? -8.852 -21.984 4.98 1 76.88 287 SER A N 1
ATOM 2164 C CA . SER A 1 287 ? -9.203 -22.094 6.391 1 76.88 287 SER A CA 1
ATOM 2165 C C . SER A 1 287 ? -10.352 -21.156 6.75 1 76.88 287 SER A C 1
ATOM 2167 O O . SER A 1 287 ? -10.391 -20.016 6.301 1 76.88 287 SER A O 1
ATOM 2169 N N . PRO A 1 288 ? -11.312 -21.812 7.359 1 76.12 288 PRO A N 1
ATOM 2170 C CA . PRO A 1 288 ? -12.344 -20.906 7.867 1 76.12 288 PRO A CA 1
ATOM 2171 C C . PRO A 1 288 ? -11.781 -19.828 8.797 1 76.12 288 PRO A C 1
ATOM 2173 O O . PRO A 1 288 ? -10.875 -20.109 9.586 1 76.12 288 PRO A O 1
ATOM 2176 N N . VAL A 1 289 ? -12.203 -18.672 8.477 1 75.44 289 VAL A N 1
ATOM 2177 C CA . VAL A 1 289 ? -11.742 -17.609 9.359 1 75.44 289 VAL A CA 1
ATOM 2178 C C . VAL A 1 289 ? -12.414 -17.734 10.719 1 75.44 289 VAL A C 1
ATOM 2180 O O . VAL A 1 289 ? -13.648 -17.703 10.82 1 75.44 289 VAL A O 1
ATOM 2183 N N . ASP A 1 290 ? -11.57 -18.047 11.719 1 78.38 290 ASP A N 1
ATOM 2184 C CA . ASP A 1 290 ? -12.094 -18.203 13.078 1 78.38 290 ASP A CA 1
ATOM 2185 C C . ASP A 1 290 ? -11.828 -16.953 13.914 1 78.38 290 ASP A C 1
ATOM 2187 O O . ASP A 1 290 ? -11.367 -15.93 13.391 1 78.38 290 ASP A O 1
ATOM 2191 N N . SER A 1 291 ? -12.219 -17.047 15.078 1 80.94 291 SER A N 1
ATOM 2192 C CA . SER A 1 291 ? -12.109 -15.922 16 1 80.94 291 SER A CA 1
ATOM 2193 C C . SER A 1 291 ? -10.648 -15.578 16.281 1 80.94 291 SER A C 1
ATOM 2195 O O . SER A 1 291 ? -10.312 -14.414 16.531 1 80.94 291 SER A O 1
ATOM 2197 N N . THR A 1 292 ? -9.812 -16.516 16.062 1 82.06 292 THR A N 1
ATOM 2198 C CA . THR A 1 292 ? -8.398 -16.281 16.344 1 82.06 292 THR A CA 1
ATOM 2199 C C . THR A 1 292 ? -7.781 -15.367 15.281 1 82.06 292 THR A C 1
ATOM 2201 O O . THR A 1 292 ? -6.969 -14.5 15.609 1 82.06 292 THR A O 1
ATOM 2204 N N . ALA A 1 293 ? -8.211 -15.547 14.078 1 83.25 293 ALA A N 1
ATOM 2205 C CA . ALA A 1 293 ? -7.691 -14.703 13.008 1 83.25 293 ALA A CA 1
ATOM 2206 C C . ALA A 1 293 ? -8.141 -13.25 13.188 1 83.25 293 ALA A C 1
ATOM 2208 O O . ALA A 1 293 ? -7.344 -12.328 13.023 1 83.25 293 ALA A O 1
ATOM 2209 N N . TYR A 1 294 ? -9.344 -13.07 13.609 1 85.12 294 TYR A N 1
ATOM 2210 C CA . TYR A 1 294 ? -9.859 -11.727 13.852 1 85.12 294 TYR A CA 1
ATOM 2211 C C . TYR A 1 294 ? -9.148 -11.078 15.039 1 85.12 294 TYR A C 1
ATOM 2213 O O . TYR A 1 294 ? -8.828 -9.891 15.008 1 85.12 294 TYR A O 1
ATOM 2221 N N . ALA A 1 295 ? -8.875 -11.875 16.016 1 88.06 295 ALA A N 1
ATOM 2222 C CA . ALA A 1 295 ? -8.188 -11.375 17.203 1 88.06 295 ALA A CA 1
ATOM 2223 C C . ALA A 1 295 ? -6.762 -10.953 16.875 1 88.06 295 ALA A C 1
ATOM 2225 O O . ALA A 1 295 ? -6.254 -9.977 17.422 1 88.06 295 ALA A O 1
ATOM 2226 N N . GLN A 1 296 ? -6.184 -11.688 16 1 88.62 296 GLN A N 1
ATOM 2227 C CA . GLN A 1 296 ? -4.816 -11.359 15.617 1 88.62 296 GLN A CA 1
ATOM 2228 C C . GLN A 1 296 ? -4.754 -10 14.922 1 88.62 296 GLN A C 1
ATOM 2230 O O . GLN A 1 296 ? -3.836 -9.211 15.164 1 88.62 296 GLN A O 1
ATOM 2235 N N . VAL A 1 297 ? -5.746 -9.727 14.109 1 88.19 297 VAL A N 1
ATOM 2236 C CA . VAL A 1 297 ? -5.793 -8.445 13.43 1 88.19 297 VAL A CA 1
ATOM 2237 C C . VAL A 1 297 ? -6.035 -7.324 14.438 1 88.19 297 VAL A C 1
ATOM 2239 O O . VAL A 1 297 ? -5.383 -6.281 14.391 1 88.19 297 VAL A O 1
ATOM 2242 N N . PHE A 1 298 ? -6.879 -7.633 15.352 1 91.56 298 PHE A N 1
ATOM 2243 C CA . PHE A 1 298 ? -7.168 -6.664 16.406 1 91.56 298 PHE A CA 1
ATOM 2244 C C . PHE A 1 298 ? -5.91 -6.34 17.203 1 91.56 298 PHE A C 1
ATOM 2246 O O . PHE A 1 298 ? -5.621 -5.172 17.469 1 91.56 298 PHE A O 1
ATOM 2253 N N . LEU A 1 299 ? -5.188 -7.332 17.5 1 94.38 299 LEU A N 1
ATOM 2254 C CA . LEU A 1 299 ? -3.969 -7.148 18.281 1 94.38 299 LEU A CA 1
ATOM 2255 C C . LEU A 1 299 ? -2.91 -6.41 17.469 1 94.38 299 LEU A C 1
ATOM 2257 O O . LEU A 1 299 ? -2.223 -5.531 17.984 1 94.38 299 LEU A O 1
ATOM 2261 N N . ALA A 1 300 ? -2.811 -6.746 16.219 1 93.5 300 ALA A N 1
ATOM 2262 C CA . ALA A 1 300 ? -1.835 -6.082 15.359 1 93.5 300 ALA A CA 1
ATOM 2263 C C . ALA A 1 300 ? -2.143 -4.594 15.227 1 93.5 300 ALA A C 1
ATOM 2265 O O . ALA A 1 300 ? -1.246 -3.756 15.352 1 93.5 300 ALA A O 1
ATOM 2266 N N . VAL A 1 301 ? -3.375 -4.285 15.07 1 93.12 301 VAL A N 1
ATOM 2267 C CA . VAL A 1 301 ? -3.797 -2.893 14.969 1 93.12 301 VAL A CA 1
ATOM 2268 C C . VAL A 1 301 ? -3.58 -2.186 16.297 1 93.12 301 VAL A C 1
ATOM 2270 O O . VAL A 1 301 ? -3.156 -1.029 16.344 1 93.12 301 VAL A O 1
ATOM 2273 N N . GLY A 1 302 ? -3.889 -2.92 17.375 1 94.88 302 GLY A N 1
ATOM 2274 C CA . GLY A 1 302 ? -3.643 -2.365 18.703 1 94.88 302 GLY A CA 1
ATOM 2275 C C . GLY A 1 302 ? -2.191 -1.982 18.922 1 94.88 302 GLY A C 1
ATOM 2276 O O . GLY A 1 302 ? -1.904 -0.921 19.484 1 94.88 302 GLY A O 1
ATOM 2277 N N . VAL A 1 303 ? -1.32 -2.779 18.438 1 96.44 303 VAL A N 1
ATOM 2278 C CA . VAL A 1 303 ? 0.103 -2.498 18.594 1 96.44 303 VAL A CA 1
ATOM 2279 C C . VAL A 1 303 ? 0.479 -1.267 17.781 1 96.44 303 VAL A C 1
ATOM 2281 O O . VAL A 1 303 ? 1.193 -0.385 18.25 1 96.44 303 VAL A O 1
ATOM 2284 N N . ILE A 1 304 ? 0.002 -1.198 16.547 1 95.5 304 ILE A N 1
ATOM 2285 C CA . ILE A 1 304 ? 0.281 -0.048 15.695 1 95.5 304 ILE A CA 1
ATOM 2286 C C . ILE A 1 304 ? -0.247 1.224 16.359 1 95.5 304 ILE A C 1
ATOM 2288 O O . ILE A 1 304 ? 0.422 2.26 16.344 1 95.5 304 ILE A O 1
ATOM 2292 N N . TYR A 1 305 ? -1.392 1.086 16.922 1 94.25 305 TYR A N 1
ATOM 2293 C CA . TYR A 1 305 ? -1.982 2.215 17.625 1 94.25 305 TYR A CA 1
ATOM 2294 C C . TYR A 1 305 ? -1.106 2.641 18.797 1 94.25 305 TYR A C 1
ATOM 2296 O O . TYR A 1 305 ? -0.883 3.836 19.016 1 94.25 305 TYR A O 1
ATOM 2304 N N . PHE A 1 306 ? -0.585 1.706 19.531 1 95.31 306 PHE A N 1
ATOM 2305 C CA . PHE A 1 306 ? 0.266 2.029 20.672 1 95.31 306 PHE A CA 1
ATOM 2306 C C . PHE A 1 306 ? 1.579 2.648 20.219 1 95.31 306 PHE A C 1
ATOM 2308 O O . PHE A 1 306 ? 2.139 3.51 20.891 1 95.31 306 PHE A O 1
ATOM 2315 N N . ILE A 1 307 ? 2.062 2.232 19.109 1 95.81 307 ILE A N 1
ATOM 2316 C CA . ILE A 1 307 ? 3.264 2.846 18.562 1 95.81 307 ILE A CA 1
ATOM 2317 C C . ILE A 1 307 ? 2.992 4.312 18.234 1 95.81 307 ILE A C 1
ATOM 2319 O O . ILE A 1 307 ? 3.773 5.191 18.594 1 95.81 307 ILE A O 1
ATOM 2323 N N . TRP A 1 308 ? 1.874 4.492 17.547 1 93.75 308 TRP A N 1
ATOM 2324 C CA . TRP A 1 308 ? 1.472 5.863 17.266 1 93.75 308 TRP A CA 1
ATOM 2325 C C . TRP A 1 308 ? 1.379 6.684 18.547 1 93.75 308 TRP A C 1
ATOM 2327 O O . TRP A 1 308 ? 1.909 7.797 18.625 1 93.75 308 TRP A O 1
ATOM 2337 N N . ALA A 1 309 ? 0.759 6.129 19.609 1 90.5 309 ALA A N 1
ATOM 2338 C CA . ALA A 1 309 ? 0.55 6.836 20.859 1 90.5 309 ALA A CA 1
ATOM 2339 C C . ALA A 1 309 ? 1.88 7.188 21.531 1 90.5 309 ALA A C 1
ATOM 2341 O O . ALA A 1 309 ? 2.051 8.297 22.047 1 90.5 309 ALA A O 1
ATOM 2342 N N . ASN A 1 310 ? 2.768 6.309 21.438 1 88.94 310 ASN A N 1
ATOM 2343 C CA . ASN A 1 310 ? 4.059 6.523 22.094 1 88.94 310 ASN A CA 1
ATOM 2344 C C . ASN A 1 310 ? 4.934 7.488 21.297 1 88.94 310 ASN A C 1
ATOM 2346 O O . ASN A 1 310 ? 5.676 8.281 21.859 1 88.94 310 ASN A O 1
ATOM 2350 N N . MET A 1 311 ? 4.793 7.438 20.062 1 89.19 311 MET A N 1
ATOM 2351 C CA . MET A 1 311 ? 5.633 8.281 19.219 1 89.19 311 MET A CA 1
ATOM 2352 C C . MET A 1 311 ? 5.121 9.719 19.203 1 89.19 311 MET A C 1
ATOM 2354 O O . MET A 1 311 ? 5.91 10.664 19.109 1 89.19 311 MET A O 1
ATOM 2358 N N . PHE A 1 312 ? 3.781 9.906 19.375 1 86.31 312 PHE A N 1
ATOM 2359 C CA . PHE A 1 312 ? 3.229 11.242 19.172 1 86.31 312 PHE A CA 1
ATOM 2360 C C . PHE A 1 312 ? 2.727 11.828 20.5 1 86.31 312 PHE A C 1
ATOM 2362 O O . PHE A 1 312 ? 2.215 12.945 20.531 1 86.31 312 PHE A O 1
ATOM 2369 N N . ALA A 1 313 ? 2.717 11.164 21.625 1 73.5 313 ALA A N 1
ATOM 2370 C CA . ALA A 1 313 ? 2.307 11.656 22.938 1 73.5 313 ALA A CA 1
ATOM 2371 C C . ALA A 1 313 ? 2.99 12.984 23.266 1 73.5 313 ALA A C 1
ATOM 2373 O O . ALA A 1 313 ? 2.342 13.93 23.719 1 73.5 313 ALA A O 1
ATOM 2374 N N . ASN A 1 314 ? 4.215 13.141 23 1 69.75 314 ASN A N 1
ATOM 2375 C CA . ASN A 1 314 ? 4.965 14.359 23.297 1 69.75 314 ASN A CA 1
ATOM 2376 C C . ASN A 1 314 ? 5.672 14.891 22.047 1 69.75 314 ASN A C 1
ATOM 2378 O O . ASN A 1 314 ? 6.852 15.242 22.109 1 69.75 314 ASN A O 1
ATOM 2382 N N . PHE A 1 315 ? 4.781 14.891 21.047 1 72.5 315 PHE A N 1
ATOM 2383 C CA . PHE A 1 315 ? 5.352 15.367 19.797 1 72.5 315 PHE A CA 1
ATOM 2384 C C . PHE A 1 315 ? 4.938 16.812 19.516 1 72.5 315 PHE A C 1
ATOM 2386 O O . PHE A 1 315 ? 3.967 17.047 18.797 1 72.5 315 PHE A O 1
ATOM 2393 N N . HIS A 1 316 ? 5.633 17.75 20.172 1 72.44 316 HIS A N 1
ATOM 2394 C CA . HIS A 1 316 ? 5.387 19.172 19.984 1 72.44 316 HIS A CA 1
ATOM 2395 C C . HIS A 1 316 ? 6.23 19.734 18.844 1 72.44 316 HIS A C 1
ATOM 2397 O O . HIS A 1 316 ? 7.465 19.703 18.891 1 72.44 316 HIS A O 1
ATOM 2403 N N . LYS A 1 317 ? 5.613 20.297 17.906 1 75.69 317 LYS A N 1
ATOM 2404 C CA . LYS A 1 317 ? 6.293 20.75 16.703 1 75.69 317 LYS A CA 1
ATOM 2405 C C . LYS A 1 317 ? 7.102 22.016 16.969 1 75.69 317 LYS A C 1
ATOM 2407 O O . LYS A 1 317 ? 8.203 22.188 16.438 1 75.69 317 LYS A O 1
ATOM 2412 N N . ALA A 1 318 ? 6.578 22.906 17.859 1 71.25 318 ALA A N 1
ATOM 2413 C CA . ALA A 1 318 ? 7.129 24.25 17.953 1 71.25 318 ALA A CA 1
ATOM 2414 C C . ALA A 1 318 ? 8.078 24.375 19.141 1 71.25 318 ALA A C 1
ATOM 2416 O O . ALA A 1 318 ? 8.445 25.484 19.531 1 71.25 318 ALA A O 1
ATOM 2417 N N . LEU A 1 319 ? 8.586 23.203 19.578 1 68 319 LEU A N 1
ATOM 2418 C CA . LEU A 1 319 ? 9.516 23.312 20.703 1 68 319 LEU A CA 1
ATOM 2419 C C . LEU A 1 319 ? 10.891 23.781 20.219 1 68 319 LEU A C 1
ATOM 2421 O O . LEU A 1 319 ? 11.469 23.172 19.312 1 68 319 LEU A O 1
ATOM 2425 N N . GLU A 1 320 ? 11.234 24.859 20.688 1 67.44 320 GLU A N 1
ATOM 2426 C CA . GLU A 1 320 ? 12.547 25.391 20.328 1 67.44 320 GLU A CA 1
ATOM 2427 C C . GLU A 1 320 ? 13.656 24.734 21.125 1 67.44 320 GLU A C 1
ATOM 2429 O O . GLU A 1 320 ? 13.625 24.719 22.359 1 67.44 320 GLU A O 1
ATOM 2434 N N . VAL A 1 321 ? 14.398 23.969 20.453 1 72.19 321 VAL A N 1
ATOM 2435 C CA . VAL A 1 321 ? 15.547 23.328 21.094 1 72.19 321 VAL A CA 1
ATOM 2436 C C . VAL A 1 321 ? 16.828 23.734 20.359 1 72.19 321 VAL A C 1
ATOM 2438 O O . VAL A 1 321 ? 16.781 24.266 19.25 1 72.19 321 VAL A O 1
ATOM 2441 N N . ASP A 1 322 ? 17.938 23.609 21.062 1 71.12 322 ASP A N 1
ATOM 2442 C CA . ASP A 1 322 ? 19.234 23.938 20.469 1 71.12 322 ASP A CA 1
ATOM 2443 C C . ASP A 1 322 ? 19.516 23.078 19.234 1 71.12 322 ASP A C 1
ATOM 2445 O O . ASP A 1 322 ? 18.891 22.031 19.062 1 71.12 322 ASP A O 1
ATOM 2449 N N . ALA A 1 323 ? 20.375 23.547 18.375 1 71.44 323 ALA A N 1
ATOM 2450 C CA . ALA A 1 323 ? 20.672 22.938 17.094 1 71.44 323 ALA A CA 1
ATOM 2451 C C . ALA A 1 323 ? 21.234 21.531 17.266 1 71.44 323 ALA A C 1
ATOM 2453 O O . ALA A 1 323 ? 20.906 20.609 16.516 1 71.44 323 ALA A O 1
ATOM 2454 N N . GLY A 1 324 ? 22.141 21.359 18.25 1 73.56 324 GLY A N 1
ATOM 2455 C CA . GLY A 1 324 ? 22.734 20.047 18.484 1 73.56 324 GLY A CA 1
ATOM 2456 C C . GLY A 1 324 ? 21.719 19 18.922 1 73.56 324 GLY A C 1
ATOM 2457 O O . GLY A 1 324 ? 21.75 17.875 18.453 1 73.56 324 GLY A O 1
ATOM 2458 N N . ARG A 1 325 ? 20.844 19.391 19.703 1 78.25 325 ARG A N 1
ATOM 2459 C CA . ARG A 1 325 ? 19.797 18.484 20.172 1 78.25 325 ARG A CA 1
ATOM 2460 C C . ARG A 1 325 ? 18.812 18.156 19.062 1 78.25 325 ARG A C 1
ATOM 2462 O O . ARG A 1 325 ? 18.312 17.031 18.984 1 78.25 325 ARG A O 1
ATOM 2469 N N . THR A 1 326 ? 18.594 19.141 18.281 1 80.5 326 THR A N 1
ATOM 2470 C CA . THR A 1 326 ? 17.719 18.906 17.141 1 80.5 326 THR A CA 1
ATOM 2471 C C . THR A 1 326 ? 18.344 17.891 16.188 1 80.5 326 THR A C 1
ATOM 2473 O O . THR A 1 326 ? 17.656 17.016 15.672 1 80.5 326 THR A O 1
ATOM 2476 N N . TRP A 1 327 ? 19.609 18.094 16.062 1 81.62 327 TRP A N 1
ATOM 2477 C CA . TRP A 1 327 ? 20.312 17.156 15.195 1 81.62 327 TRP A CA 1
ATOM 2478 C C . TRP A 1 327 ? 20.281 15.742 15.766 1 81.62 327 TRP A C 1
ATOM 2480 O O . TRP A 1 327 ? 20.031 14.781 15.031 1 81.62 327 TRP A O 1
ATOM 2490 N N . LEU A 1 328 ? 20.562 15.602 17 1 85.06 328 LEU A N 1
ATOM 2491 C CA . LEU A 1 328 ? 20.516 14.289 17.641 1 85.06 328 LEU A CA 1
ATOM 2492 C C . LEU A 1 328 ? 19.109 13.695 17.547 1 85.06 328 LEU A C 1
ATOM 2494 O O . LEU A 1 328 ? 18.953 12.492 17.312 1 85.06 328 LEU A O 1
ATOM 2498 N N . TRP A 1 329 ? 18.172 14.547 17.75 1 89.75 329 TRP A N 1
ATOM 2499 C CA . TRP A 1 329 ? 16.781 14.141 17.625 1 89.75 329 TRP A CA 1
ATOM 2500 C C . TRP A 1 329 ? 16.5 13.594 16.219 1 89.75 329 TRP A C 1
ATOM 2502 O O . TRP A 1 329 ? 15.828 12.57 16.062 1 89.75 329 TRP A O 1
ATOM 2512 N N . GLU A 1 330 ? 17.078 14.148 15.219 1 91.38 330 GLU A N 1
ATOM 2513 C CA . GLU A 1 330 ? 16.922 13.703 13.844 1 91.38 330 GLU A CA 1
ATOM 2514 C C . GLU A 1 330 ? 17.609 12.359 13.609 1 91.38 330 GLU A C 1
ATOM 2516 O O . GLU A 1 330 ? 17.031 11.453 13.016 1 91.38 330 GLU A O 1
ATOM 2521 N N . VAL A 1 331 ? 18.781 12.281 14.148 1 90.94 331 VAL A N 1
ATOM 2522 C CA . VAL A 1 331 ? 19.594 11.094 13.945 1 90.94 331 VAL A CA 1
ATOM 2523 C C . VAL A 1 331 ? 18.922 9.891 14.609 1 90.94 331 VAL A C 1
ATOM 2525 O O . VAL A 1 331 ? 18.984 8.773 14.086 1 90.94 331 VAL A O 1
ATOM 2528 N N . LEU A 1 332 ? 18.25 10.109 15.625 1 94 332 LEU A N 1
ATOM 2529 C CA . LEU A 1 332 ? 17.609 9.023 16.359 1 94 332 LEU A CA 1
ATOM 2530 C C . LEU A 1 332 ? 16.422 8.461 15.594 1 94 332 LEU A C 1
ATOM 2532 O O . LEU A 1 332 ? 15.953 7.363 15.898 1 94 332 LEU A O 1
ATOM 2536 N N . HIS A 1 333 ? 16.016 9.172 14.602 1 95.25 333 HIS A N 1
ATOM 2537 C CA . HIS A 1 333 ? 14.922 8.648 13.781 1 95.25 333 HIS A CA 1
ATOM 2538 C C . HIS A 1 333 ? 15.414 7.559 12.836 1 95.25 333 HIS A C 1
ATOM 2540 O O . HIS A 1 333 ? 14.617 6.762 12.336 1 95.25 333 HIS A O 1
ATOM 2546 N N . PHE A 1 334 ? 16.719 7.508 12.594 1 95.25 334 PHE A N 1
ATOM 2547 C CA . PHE A 1 334 ? 17.25 6.484 11.703 1 95.25 334 PHE A CA 1
ATOM 2548 C C . PHE A 1 334 ? 17.031 5.094 12.289 1 95.25 334 PHE A C 1
ATOM 2550 O O . PHE A 1 334 ? 16.344 4.262 11.688 1 95.25 334 PHE A O 1
ATOM 2557 N N . PRO A 1 335 ? 17.547 4.844 13.469 1 95.69 335 PRO A N 1
ATOM 2558 C CA . PRO A 1 335 ? 17.281 3.518 14.031 1 95.69 335 PRO A CA 1
ATOM 2559 C C . PRO A 1 335 ? 15.805 3.305 14.359 1 95.69 335 PRO A C 1
ATOM 2561 O O . PRO A 1 335 ? 15.305 2.182 14.273 1 95.69 335 PRO A O 1
ATOM 2564 N N . LEU A 1 336 ? 15.062 4.34 14.719 1 96.81 336 LEU A N 1
ATOM 2565 C CA . LEU A 1 336 ? 13.641 4.227 15.008 1 96.81 336 LEU A CA 1
ATOM 2566 C C . LEU A 1 336 ? 12.867 3.762 13.773 1 96.81 336 LEU A C 1
ATOM 2568 O O . LEU A 1 336 ? 12.094 2.807 13.852 1 96.81 336 LEU A O 1
ATOM 2572 N N . HIS A 1 337 ? 13.125 4.445 12.648 1 96.5 337 HIS A N 1
ATOM 2573 C CA . HIS A 1 337 ? 12.422 4.105 11.422 1 96.5 337 HIS A CA 1
ATOM 2574 C C . HIS A 1 337 ? 12.852 2.74 10.898 1 96.5 337 HIS A C 1
ATOM 2576 O O . HIS A 1 337 ? 12.047 2.016 10.305 1 96.5 337 HIS A O 1
ATOM 2582 N N . PHE A 1 338 ? 14.07 2.389 11.148 1 94.62 338 PHE A N 1
ATOM 2583 C CA . PHE A 1 338 ? 14.516 1.047 10.781 1 94.62 338 PHE A CA 1
ATOM 2584 C C . PHE A 1 338 ? 13.75 -0.008 11.578 1 94.62 338 PHE A C 1
ATOM 2586 O O . PHE A 1 338 ? 13.242 -0.978 11 1 94.62 338 PHE A O 1
ATOM 2593 N N . CYS A 1 339 ? 13.656 0.197 12.875 1 94.88 339 CYS A N 1
ATOM 2594 C CA . CYS A 1 339 ? 12.922 -0.728 13.734 1 94.88 339 CYS A CA 1
ATOM 2595 C C . CYS A 1 339 ? 11.445 -0.766 13.359 1 94.88 339 CYS A C 1
ATOM 2597 O O . CYS A 1 339 ? 10.82 -1.827 13.391 1 94.88 339 CYS A O 1
ATOM 2599 N N . LEU A 1 340 ? 10.977 0.353 13.008 1 95.06 340 LEU A N 1
ATOM 2600 C CA . LEU A 1 340 ? 9.57 0.434 12.633 1 95.06 340 LEU A CA 1
ATOM 2601 C C . LEU A 1 340 ? 9.289 -0.41 11.391 1 95.06 340 LEU A C 1
ATOM 2603 O O . LEU A 1 340 ? 8.359 -1.216 11.383 1 95.06 340 LEU A O 1
ATOM 2607 N N . LEU A 1 341 ? 10.094 -0.294 10.422 1 91.94 341 LEU A N 1
ATOM 2608 C CA . LEU A 1 341 ? 9.914 -1.042 9.18 1 91.94 341 LEU A CA 1
ATOM 2609 C C . LEU A 1 341 ? 10.133 -2.533 9.414 1 91.94 341 LEU A C 1
ATOM 2611 O O . LEU A 1 341 ? 9.367 -3.361 8.906 1 91.94 341 LEU A O 1
ATOM 2615 N N . ALA A 1 342 ? 11.156 -2.82 10.164 1 90.81 342 ALA A N 1
ATOM 2616 C CA . ALA A 1 342 ? 11.438 -4.219 10.477 1 90.81 342 ALA A CA 1
ATOM 2617 C C . ALA A 1 342 ? 10.289 -4.852 11.258 1 90.81 342 ALA A C 1
ATOM 2619 O O . ALA A 1 342 ? 9.93 -6.008 11.023 1 90.81 342 ALA A O 1
ATOM 2620 N N . PHE A 1 343 ? 9.727 -4.176 12.148 1 93.31 343 PHE A N 1
ATOM 2621 C CA . PHE A 1 343 ? 8.633 -4.68 12.969 1 93.31 343 PHE A CA 1
ATOM 2622 C C . PHE A 1 343 ? 7.391 -4.926 12.117 1 93.31 343 PHE A C 1
ATOM 2624 O O . PHE A 1 343 ? 6.742 -5.965 12.242 1 93.31 343 PHE A O 1
ATOM 2631 N N . ILE A 1 344 ? 7.066 -3.92 11.297 1 90.62 344 ILE A N 1
ATOM 2632 C CA . ILE A 1 344 ? 5.902 -4.051 10.422 1 90.62 344 ILE A CA 1
ATOM 2633 C C . ILE A 1 344 ? 6.062 -5.277 9.531 1 90.62 344 ILE A C 1
ATOM 2635 O O . ILE A 1 344 ? 5.117 -6.055 9.359 1 90.62 344 ILE A O 1
ATOM 2639 N N . ALA A 1 345 ? 7.227 -5.457 8.992 1 87.38 345 ALA A N 1
ATOM 2640 C CA . ALA A 1 345 ? 7.496 -6.629 8.164 1 87.38 345 ALA A CA 1
ATOM 2641 C C . ALA A 1 345 ? 7.332 -7.914 8.961 1 87.38 345 ALA A C 1
ATOM 2643 O O . ALA A 1 345 ? 6.684 -8.859 8.508 1 87.38 345 ALA A O 1
ATOM 2644 N N . ALA A 1 346 ? 7.887 -7.926 10.148 1 88.19 346 ALA A N 1
ATOM 2645 C CA . ALA A 1 346 ? 7.824 -9.117 10.984 1 88.19 346 ALA A CA 1
ATOM 2646 C C . ALA A 1 346 ? 6.391 -9.422 11.406 1 88.19 346 ALA A C 1
ATOM 2648 O O . ALA A 1 346 ? 5.977 -10.578 11.438 1 88.19 346 ALA A O 1
ATOM 2649 N N . MET A 1 347 ? 5.688 -8.438 11.797 1 90.62 347 MET A N 1
ATOM 2650 C CA . MET A 1 347 ? 4.301 -8.609 12.219 1 90.62 347 MET A CA 1
ATOM 2651 C C . MET A 1 347 ? 3.447 -9.141 11.07 1 90.62 347 MET A C 1
ATOM 2653 O O . MET A 1 347 ? 2.641 -10.055 11.266 1 90.62 347 MET A O 1
ATOM 2657 N N . THR A 1 348 ? 3.6 -8.609 9.891 1 85.94 348 THR A N 1
ATOM 2658 C CA . THR A 1 348 ? 2.883 -9.094 8.719 1 85.94 348 THR A CA 1
ATOM 2659 C C . THR A 1 348 ? 3.248 -10.547 8.422 1 85.94 348 THR A C 1
ATOM 2661 O O . THR A 1 348 ? 2.379 -11.352 8.094 1 85.94 348 THR A O 1
ATOM 2664 N N . ASN A 1 349 ? 4.5 -10.828 8.594 1 84.38 349 ASN A N 1
ATOM 2665 C CA . ASN A 1 349 ? 4.953 -12.195 8.375 1 84.38 349 ASN A CA 1
ATOM 2666 C C . ASN A 1 349 ? 4.348 -13.156 9.398 1 84.38 349 ASN A C 1
ATOM 2668 O O . ASN A 1 349 ? 4.047 -14.305 9.07 1 84.38 349 ASN A O 1
ATOM 2672 N N . CYS A 1 350 ? 4.246 -12.703 10.562 1 87.94 350 CYS A N 1
ATOM 2673 C CA . CYS A 1 350 ? 3.633 -13.531 11.594 1 87.94 350 CYS A CA 1
ATOM 2674 C C . CYS A 1 350 ? 2.201 -13.898 11.227 1 87.94 350 CYS A C 1
ATOM 2676 O O . CYS A 1 350 ? 1.802 -15.055 11.344 1 87.94 350 CYS A O 1
ATOM 2678 N N . VAL A 1 351 ? 1.494 -12.953 10.75 1 86.75 351 VAL A N 1
ATOM 2679 C CA . VAL A 1 351 ? 0.109 -13.203 10.359 1 86.75 351 VAL A CA 1
ATOM 2680 C C . VAL A 1 351 ? 0.066 -14.125 9.141 1 86.75 351 VAL A C 1
ATOM 2682 O O . VAL A 1 351 ? -0.689 -15.102 9.117 1 86.75 351 VAL A O 1
ATOM 2685 N N . ALA A 1 352 ? 0.872 -13.852 8.195 1 84.69 352 ALA A N 1
ATOM 2686 C CA . ALA A 1 352 ? 0.886 -14.617 6.953 1 84.69 352 ALA A CA 1
ATOM 2687 C C . ALA A 1 352 ? 1.249 -16.078 7.215 1 84.69 352 ALA A C 1
ATOM 2689 O O . ALA A 1 352 ? 0.635 -16.984 6.652 1 84.69 352 ALA A O 1
ATOM 2690 N N . VAL A 1 353 ? 2.24 -16.281 8.055 1 86.62 353 VAL A N 1
ATOM 2691 C CA . VAL A 1 353 ? 2.697 -17.641 8.32 1 86.62 353 VAL A CA 1
ATOM 2692 C C . VAL A 1 353 ? 1.607 -18.422 9.062 1 86.62 353 VAL A C 1
ATOM 2694 O O . VAL A 1 353 ? 1.389 -19.594 8.797 1 86.62 353 VAL A O 1
ATOM 2697 N N . ASN A 1 354 ? 0.981 -17.797 9.969 1 87.81 354 ASN A N 1
ATOM 2698 C CA . ASN A 1 354 ? -0.105 -18.469 10.688 1 87.81 354 ASN A CA 1
ATOM 2699 C C . ASN A 1 354 ? -1.261 -18.812 9.75 1 87.81 354 ASN A C 1
ATOM 2701 O O . ASN A 1 354 ? -1.812 -19.906 9.828 1 87.81 354 ASN A O 1
ATOM 2705 N N . VAL A 1 355 ? -1.589 -17.875 8.914 1 86.88 355 VAL A N 1
ATOM 2706 C CA . VAL A 1 355 ? -2.652 -18.125 7.945 1 86.88 355 VAL A CA 1
ATOM 2707 C C . VAL A 1 355 ? -2.246 -19.25 7.008 1 86.88 355 VAL A C 1
ATOM 2709 O O . VAL A 1 355 ? -3.037 -20.172 6.742 1 86.88 355 VAL A O 1
ATOM 2712 N N . TRP A 1 356 ? -1.075 -19.219 6.586 1 88.75 356 TRP A N 1
ATOM 2713 C CA . TRP A 1 356 ? -0.59 -20.219 5.645 1 88.75 356 TRP A CA 1
ATOM 2714 C C . TRP A 1 356 ? -0.561 -21.594 6.293 1 88.75 356 TRP A C 1
ATOM 2716 O O . TRP A 1 356 ? -1.02 -22.578 5.699 1 88.75 356 TRP A O 1
ATOM 2726 N N . SER A 1 357 ? 0.065 -21.672 7.492 1 88.25 357 SER A N 1
ATOM 2727 C CA . SER A 1 357 ? 0.169 -22.969 8.172 1 88.25 357 SER A CA 1
ATOM 2728 C C . SER A 1 357 ? -1.207 -23.578 8.406 1 88.25 357 SER A C 1
ATOM 2730 O O . SER A 1 357 ? -1.397 -24.781 8.227 1 88.25 357 SER A O 1
ATOM 2732 N N . ALA A 1 358 ? -2.113 -22.781 8.812 1 87.12 358 ALA A N 1
ATOM 2733 C CA . ALA A 1 358 ? -3.473 -23.266 9.023 1 87.12 358 ALA A CA 1
ATOM 2734 C C . ALA A 1 358 ? -4.09 -23.75 7.715 1 87.12 358 ALA A C 1
ATOM 2736 O O . ALA A 1 358 ? -4.754 -24.797 7.684 1 87.12 358 ALA A O 1
ATOM 2737 N N . ALA A 1 359 ? -3.887 -23 6.652 1 88.56 359 ALA A N 1
ATOM 2738 C CA . ALA A 1 359 ? -4.41 -23.375 5.344 1 88.56 359 ALA A CA 1
ATOM 2739 C C . ALA A 1 359 ? -3.795 -24.688 4.863 1 88.56 359 ALA A C 1
ATOM 2741 O O . ALA A 1 359 ? -4.5 -25.562 4.352 1 88.56 359 ALA A O 1
ATOM 2742 N N . LEU A 1 360 ? -2.533 -24.781 5.059 1 89.44 360 LEU A N 1
ATOM 2743 C CA . LEU A 1 360 ? -1.834 -25.984 4.609 1 89.44 360 LEU A CA 1
ATOM 2744 C C . LEU A 1 360 ? -2.311 -27.203 5.383 1 89.44 360 LEU A C 1
ATOM 2746 O O . LEU A 1 360 ? -2.611 -28.25 4.785 1 89.44 360 LEU A O 1
ATOM 2750 N N . LEU A 1 361 ? -2.365 -27.109 6.672 1 88.19 361 LEU A N 1
ATOM 2751 C CA . LEU A 1 361 ? -2.76 -28.25 7.508 1 88.19 361 LEU A CA 1
ATOM 2752 C C .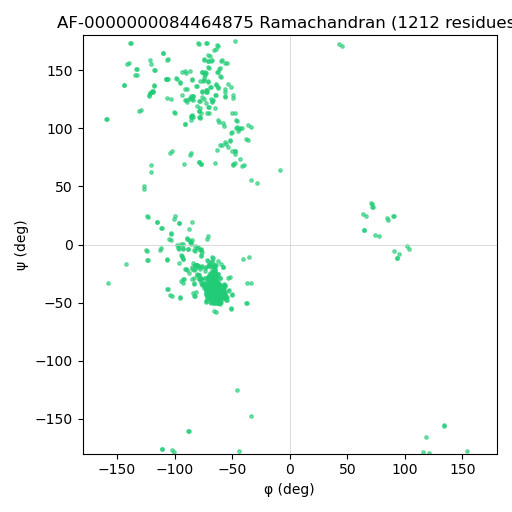 LEU A 1 361 ? -4.207 -28.641 7.23 1 88.19 361 LEU A C 1
ATOM 2754 O O . LEU A 1 361 ? -4.527 -29.828 7.191 1 88.19 361 LEU A O 1
ATOM 2758 N N . ARG A 1 362 ? -4.973 -27.703 7.02 1 89.44 362 ARG A N 1
ATOM 2759 C CA . ARG A 1 362 ? -6.363 -28.031 6.707 1 89.44 362 ARG A CA 1
ATOM 2760 C C . ARG A 1 362 ? -6.48 -28.688 5.34 1 89.44 362 ARG A C 1
ATOM 2762 O O . ARG A 1 362 ? -7.156 -29.719 5.199 1 89.44 362 ARG A O 1
ATOM 2769 N N . ALA A 1 363 ? -5.855 -28.062 4.371 1 89.5 363 ALA A N 1
ATOM 2770 C CA . ALA A 1 363 ? -5.891 -28.656 3.033 1 89.5 363 ALA A CA 1
ATOM 2771 C C . ALA A 1 363 ? -5.328 -30.078 3.041 1 89.5 363 ALA A C 1
ATOM 2773 O O . ALA A 1 363 ? -5.898 -30.969 2.426 1 89.5 363 ALA A O 1
ATOM 2774 N N . PHE A 1 364 ? -4.289 -30.188 3.77 1 87.94 364 PHE A N 1
ATOM 2775 C CA . PHE A 1 364 ? -3.662 -31.516 3.873 1 87.94 364 PHE A CA 1
ATOM 2776 C C . PHE A 1 364 ? -4.586 -32.5 4.578 1 87.94 364 PHE A C 1
ATOM 2778 O O . PHE A 1 364 ? -4.746 -33.625 4.133 1 87.94 364 PHE A O 1
ATOM 2785 N N . GLY A 1 365 ? -5.105 -32.094 5.656 1 88.12 365 GLY A N 1
ATOM 2786 C CA . GLY A 1 365 ? -6.004 -32.938 6.398 1 88.12 365 GLY A CA 1
ATOM 2787 C C . GLY A 1 365 ? -7.199 -33.406 5.582 1 88.12 365 GLY A C 1
ATOM 2788 O O . GLY A 1 365 ? -7.547 -34.594 5.582 1 88.12 365 GLY A O 1
ATOM 2789 N N . LEU A 1 366 ? -7.777 -32.531 4.887 1 88.5 366 LEU A N 1
ATOM 2790 C CA . LEU A 1 366 ? -8.938 -32.844 4.062 1 88.5 366 LEU A CA 1
ATOM 2791 C C . LEU A 1 366 ? -8.555 -33.75 2.906 1 88.5 366 LEU A C 1
ATOM 2793 O O . LEU A 1 366 ? -9.234 -34.75 2.643 1 88.5 366 LEU A O 1
ATOM 2797 N N . PHE A 1 367 ? -7.484 -33.406 2.305 1 87.38 367 PHE A N 1
ATOM 2798 C CA . PHE A 1 367 ? -7.047 -34.188 1.153 1 87.38 367 PHE A CA 1
ATOM 2799 C C . PHE A 1 367 ? -6.617 -35.594 1.578 1 87.38 367 PHE A C 1
ATOM 2801 O O . PHE A 1 367 ? -6.984 -36.594 0.939 1 87.38 367 PHE A O 1
ATOM 2808 N N . ARG A 1 368 ? -5.875 -35.656 2.596 1 87.56 368 ARG A N 1
ATOM 2809 C CA . ARG A 1 368 ? -5.41 -36.938 3.104 1 87.56 368 ARG A CA 1
ATOM 2810 C C . ARG A 1 368 ? -6.586 -37.844 3.508 1 87.56 368 ARG A C 1
ATOM 2812 O O . ARG A 1 368 ? -6.578 -39.031 3.252 1 87.56 368 ARG A O 1
ATOM 2819 N N . ALA A 1 369 ? -7.508 -37.281 4.141 1 89.19 369 ALA A N 1
ATOM 2820 C CA . ALA A 1 369 ? -8.688 -38.031 4.547 1 89.19 369 ALA A CA 1
ATOM 2821 C C . ALA A 1 369 ? -9.438 -38.594 3.334 1 89.19 369 ALA A C 1
ATOM 2823 O O . ALA A 1 369 ? -9.914 -39.719 3.352 1 89.19 369 ALA A O 1
ATOM 2824 N N . ALA A 1 370 ? -9.5 -37.812 2.34 1 90.75 370 ALA A N 1
ATOM 2825 C CA . ALA A 1 370 ? -10.18 -38.25 1.118 1 90.75 370 ALA A CA 1
ATOM 2826 C C . ALA A 1 370 ? -9.438 -39.406 0.457 1 90.75 370 ALA A C 1
ATOM 2828 O O . ALA A 1 370 ? -10.062 -40.375 0.002 1 90.75 370 ALA A O 1
ATOM 2829 N N . VAL A 1 371 ? -8.148 -39.281 0.392 1 89.81 371 VAL A N 1
ATOM 2830 C CA . VAL A 1 371 ? -7.336 -40.344 -0.231 1 89.81 371 VAL A CA 1
ATOM 2831 C C . VAL A 1 371 ? -7.371 -41.594 0.625 1 89.81 371 VAL A C 1
ATOM 2833 O O . VAL A 1 371 ? -7.438 -42.719 0.098 1 89.81 371 VAL A O 1
ATOM 2836 N N . LYS A 1 372 ? -7.289 -41.438 1.912 1 88.94 372 LYS A N 1
ATOM 2837 C CA . LYS A 1 372 ? -7.355 -42.594 2.812 1 88.94 372 LYS A CA 1
ATOM 2838 C C . LYS A 1 372 ? -8.68 -43.344 2.658 1 88.94 372 LYS A C 1
ATOM 2840 O O . LYS A 1 372 ? -8.711 -44.562 2.629 1 88.94 372 LYS A O 1
ATOM 2845 N N . ASP A 1 373 ? -9.719 -42.594 2.549 1 90.62 373 ASP A N 1
ATOM 2846 C CA . ASP A 1 373 ? -11.031 -43.188 2.357 1 90.62 373 ASP A CA 1
ATOM 2847 C C . ASP A 1 373 ? -11.078 -44 1.058 1 90.62 373 ASP A C 1
ATOM 2849 O O . ASP A 1 373 ? -11.719 -45.062 0.995 1 90.62 373 ASP A O 1
ATOM 2853 N N . MET A 1 374 ? -10.406 -43.5 0.098 1 89.5 374 MET A N 1
ATOM 2854 C CA . MET A 1 374 ? -10.344 -44.188 -1.19 1 89.5 374 MET A CA 1
ATOM 2855 C C . MET A 1 374 ? -9.547 -45.469 -1.081 1 89.5 374 MET A C 1
ATOM 2857 O O . MET A 1 374 ? -9.969 -46.531 -1.593 1 89.5 374 MET A O 1
ATOM 2861 N N . LEU A 1 375 ? -8.453 -45.406 -0.466 1 87.81 375 LEU A N 1
ATOM 2862 C CA . LEU A 1 375 ? -7.57 -46.562 -0.337 1 87.81 375 LEU A CA 1
ATOM 2863 C C . LEU A 1 375 ? -8.203 -47.656 0.549 1 87.81 375 LEU A C 1
ATOM 2865 O O . LEU A 1 375 ? -7.953 -48.844 0.369 1 87.81 375 LEU A O 1
ATOM 2869 N N . ASP A 1 376 ? -9.109 -47.219 1.433 1 86.69 376 ASP A N 1
ATOM 2870 C CA . ASP A 1 376 ? -9.797 -48.156 2.316 1 86.69 376 ASP A CA 1
ATOM 2871 C C . ASP A 1 376 ? -11.023 -48.75 1.636 1 86.69 376 ASP A C 1
ATOM 2873 O O . ASP A 1 376 ? -11.742 -49.562 2.232 1 86.69 376 ASP A O 1
ATOM 2877 N N . GLY A 1 377 ? -11.328 -48.406 0.387 1 80.62 377 GLY A N 1
ATOM 2878 C CA . GLY A 1 377 ? -12.398 -49.031 -0.392 1 80.62 377 GLY A CA 1
ATOM 2879 C C . GLY A 1 377 ? -13.703 -48.25 -0.299 1 80.62 377 GLY A C 1
ATOM 2880 O O . GLY A 1 377 ? -14.703 -48.656 -0.911 1 80.62 377 GLY A O 1
ATOM 2881 N N . GLY A 1 378 ? -13.844 -47.312 0.463 1 76.75 378 GLY A N 1
ATOM 2882 C CA . GLY A 1 378 ? -15.102 -46.656 0.699 1 76.75 378 GLY A CA 1
ATOM 2883 C C . GLY A 1 378 ? -15.344 -45.5 -0.265 1 76.75 378 GLY A C 1
ATOM 2884 O O . GLY A 1 378 ? -16.5 -45.219 -0.624 1 76.75 378 GLY A O 1
ATOM 2885 N N . GLY A 1 379 ? -14.398 -44.812 -0.967 1 82.75 379 GLY A N 1
ATOM 2886 C CA . GLY A 1 379 ? -14.492 -43.625 -1.811 1 82.75 379 GLY A CA 1
ATOM 2887 C C . GLY A 1 379 ? -15.383 -42.531 -1.224 1 82.75 379 GLY A C 1
ATOM 2888 O O . GLY A 1 379 ? -15.992 -42.75 -0.169 1 82.75 379 GLY A O 1
ATOM 2889 N N . LEU A 1 380 ? -15.539 -41.344 -1.691 1 88.5 380 LEU A N 1
ATOM 2890 C CA . LEU A 1 380 ? -16.375 -40.219 -1.252 1 88.5 380 LEU A CA 1
ATOM 2891 C C . LEU A 1 380 ? -17.656 -40.156 -2.07 1 88.5 380 LEU A C 1
ATOM 2893 O O . LEU A 1 380 ? -17.656 -40.469 -3.264 1 88.5 380 LEU A O 1
ATOM 2897 N N . ASP A 1 381 ? -18.719 -39.781 -1.353 1 87 381 ASP A N 1
ATOM 2898 C CA . ASP A 1 381 ? -19.953 -39.531 -2.098 1 87 381 ASP A CA 1
ATOM 2899 C C . ASP A 1 381 ? -19.922 -38.156 -2.752 1 87 381 ASP A C 1
ATOM 2901 O O . ASP A 1 381 ? -19 -37.375 -2.52 1 87 381 ASP A O 1
ATOM 2905 N N . ASP A 1 382 ? -20.875 -37.875 -3.539 1 83.94 382 ASP A N 1
ATOM 2906 C CA . ASP A 1 382 ? -20.922 -36.656 -4.324 1 83.94 382 ASP A CA 1
ATOM 2907 C C . ASP A 1 382 ? -21 -35.438 -3.424 1 83.94 382 ASP A C 1
ATOM 2909 O O . ASP A 1 382 ? -20.391 -34.406 -3.721 1 83.94 382 ASP A O 1
ATOM 2913 N N . ALA A 1 383 ? -21.719 -35.594 -2.357 1 84.31 383 ALA A N 1
ATOM 2914 C CA . ALA A 1 383 ? -21.875 -34.438 -1.445 1 84.31 383 ALA A CA 1
ATOM 2915 C C . ALA A 1 383 ? -20.547 -34.094 -0.768 1 84.31 383 ALA A C 1
ATOM 2917 O O . ALA A 1 383 ? -20.219 -32.938 -0.608 1 84.31 383 ALA A O 1
ATOM 2918 N N . ARG A 1 384 ? -19.844 -35.094 -0.334 1 88.44 384 ARG A N 1
ATOM 2919 C CA . ARG A 1 384 ? -18.562 -34.875 0.325 1 88.44 384 ARG A CA 1
ATOM 2920 C C . ARG A 1 384 ? -17.531 -34.344 -0.656 1 88.44 384 ARG A C 1
ATOM 2922 O O . ARG A 1 384 ? -16.703 -33.5 -0.296 1 88.44 384 ARG A O 1
ATOM 2929 N N . ILE A 1 385 ? -17.578 -34.812 -1.914 1 87.94 385 ILE A N 1
ATOM 2930 C CA . ILE A 1 385 ? -16.672 -34.312 -2.939 1 87.94 385 ILE A CA 1
ATOM 2931 C C . ILE A 1 385 ? -16.938 -32.812 -3.193 1 87.94 385 ILE A C 1
ATOM 2933 O O . ILE A 1 385 ? -16.016 -32.031 -3.301 1 87.94 385 ILE A O 1
ATOM 2937 N N . ARG A 1 386 ? -18.219 -32.562 -3.164 1 83.19 386 ARG A N 1
ATOM 2938 C CA . ARG A 1 386 ? -18.609 -31.188 -3.4 1 83.19 386 ARG A CA 1
ATOM 2939 C C . ARG A 1 386 ? -18.125 -30.281 -2.268 1 83.19 386 ARG A C 1
ATOM 2941 O O . ARG A 1 386 ? -17.641 -29.172 -2.512 1 83.19 386 ARG A O 1
ATOM 2948 N N . ASN A 1 387 ? -18.234 -30.703 -1.07 1 84.12 387 ASN A N 1
ATOM 2949 C CA . ASN A 1 387 ? -17.812 -29.922 0.086 1 84.12 387 ASN A CA 1
ATOM 2950 C C . ASN A 1 387 ? -16.297 -29.719 0.099 1 84.12 387 ASN A C 1
ATOM 2952 O O . ASN A 1 387 ? -15.812 -28.641 0.435 1 84.12 387 ASN A O 1
ATOM 2956 N N . LEU A 1 388 ? -15.641 -30.75 -0.312 1 87.94 388 LEU A N 1
ATOM 2957 C CA . LEU A 1 388 ? -14.188 -30.656 -0.345 1 87.94 388 LEU A CA 1
ATOM 2958 C C . LEU A 1 388 ? -13.727 -29.75 -1.492 1 87.94 388 LEU A C 1
ATOM 2960 O O . LEU A 1 388 ? -12.758 -29.016 -1.354 1 87.94 388 LEU A O 1
ATOM 2964 N N . ALA A 1 389 ? -14.438 -29.875 -2.596 1 86.44 389 ALA A N 1
ATOM 2965 C CA . ALA A 1 389 ? -14.117 -29.031 -3.752 1 86.44 389 ALA A CA 1
ATOM 2966 C C . ALA A 1 389 ? -14.344 -27.562 -3.441 1 86.44 389 ALA A C 1
ATOM 2968 O O . ALA A 1 389 ? -13.594 -26.703 -3.908 1 86.44 389 ALA A O 1
ATOM 2969 N N . LEU A 1 390 ? -15.297 -27.297 -2.598 1 83.12 390 LEU A N 1
ATOM 2970 C CA . LEU A 1 390 ? -15.594 -25.922 -2.203 1 83.12 390 LEU A CA 1
ATOM 2971 C C . LEU A 1 390 ? -14.43 -25.312 -1.429 1 83.12 390 LEU A C 1
ATOM 2973 O O . LEU A 1 390 ? -14.203 -24.094 -1.491 1 83.12 390 LEU A O 1
ATOM 2977 N N . VAL A 1 391 ? -13.688 -26.094 -0.812 1 86.31 391 VAL A N 1
ATOM 2978 C CA . VAL A 1 391 ? -12.594 -25.609 0.018 1 86.31 391 VAL A CA 1
ATOM 2979 C C . VAL A 1 391 ? -11.289 -25.625 -0.783 1 86.31 391 VAL A C 1
ATOM 2981 O O . VAL A 1 391 ? -10.602 -24.609 -0.875 1 86.31 391 VAL A O 1
ATOM 2984 N N . LEU A 1 392 ? -11.062 -26.672 -1.467 1 88.5 392 LEU A N 1
ATOM 2985 C CA . LEU A 1 392 ? -9.766 -26.859 -2.105 1 88.5 392 LEU A CA 1
ATOM 2986 C C . LEU A 1 392 ? -9.688 -26.062 -3.41 1 88.5 392 LEU A C 1
ATOM 2988 O O . LEU A 1 392 ? -8.602 -25.641 -3.826 1 88.5 392 LEU A O 1
ATOM 2992 N N . ASP A 1 393 ? -10.805 -25.828 -3.99 1 85.88 393 ASP A N 1
ATOM 2993 C CA . ASP A 1 393 ? -10.781 -25.141 -5.273 1 85.88 393 ASP A CA 1
ATOM 2994 C C . ASP A 1 393 ? -10.617 -23.625 -5.086 1 85.88 393 ASP A C 1
ATOM 2996 O O . ASP A 1 393 ? -10.516 -22.875 -6.066 1 85.88 393 ASP A O 1
ATOM 3000 N N . ARG A 1 394 ? -10.602 -23.281 -3.883 1 85.44 394 ARG A N 1
ATOM 3001 C CA . ARG A 1 394 ? -10.203 -21.906 -3.609 1 85.44 394 ARG A CA 1
ATOM 3002 C C . ARG A 1 394 ? -8.742 -21.672 -3.982 1 85.44 394 ARG A C 1
ATOM 3004 O O . ARG A 1 394 ? -8.297 -20.531 -4.113 1 85.44 394 ARG A O 1
ATOM 3011 N N . LEU A 1 395 ? -8.172 -22.859 -4.078 1 85.12 395 LEU A N 1
ATOM 3012 C CA . LEU A 1 395 ? -6.789 -22.844 -4.535 1 85.12 395 LEU A CA 1
ATOM 3013 C C . LEU A 1 395 ? -6.707 -23.031 -6.047 1 85.12 395 LEU A C 1
ATOM 3015 O O . LEU A 1 395 ? -7.543 -23.734 -6.629 1 85.12 395 LEU A O 1
ATOM 3019 N N . ASP A 1 396 ? -6.078 -22.281 -6.777 1 74.62 396 ASP A N 1
ATOM 3020 C CA . ASP A 1 396 ? -5.918 -22.406 -8.227 1 74.62 396 ASP A CA 1
ATOM 3021 C C . ASP A 1 396 ? -5.129 -23.672 -8.578 1 74.62 396 ASP A C 1
ATOM 3023 O O . ASP A 1 396 ? -4.004 -23.578 -9.07 1 74.62 396 ASP A O 1
ATOM 3027 N N . LEU A 1 397 ? -5.883 -24.828 -8.32 1 79.31 397 LEU A N 1
ATOM 3028 C CA . LEU A 1 397 ? -5.242 -26.125 -8.555 1 79.31 397 LEU A CA 1
ATOM 3029 C C . LEU A 1 397 ? -5.559 -26.625 -9.961 1 79.31 397 LEU A C 1
ATOM 3031 O O . LEU A 1 397 ? -6.59 -26.281 -10.539 1 79.31 397 LEU A O 1
ATOM 3035 N N . GLU A 1 398 ? -4.543 -27.391 -10.5 1 73.44 398 GLU A N 1
ATOM 3036 C CA . GLU A 1 398 ? -4.73 -28 -11.812 1 73.44 398 GLU A CA 1
ATOM 3037 C C . GLU A 1 398 ? -4.363 -29.484 -11.789 1 73.44 398 GLU A C 1
ATOM 3039 O O . GLU A 1 398 ? -3.201 -29.844 -11.578 1 73.44 398 GLU A O 1
ATOM 3044 N N . PRO A 1 399 ? -5.426 -30.312 -12.023 1 80.5 399 PRO A N 1
ATOM 3045 C CA . PRO A 1 399 ? -6.863 -30.109 -12.203 1 80.5 399 PRO A CA 1
ATOM 3046 C C . PRO A 1 399 ? -7.574 -29.75 -10.906 1 80.5 399 PRO A C 1
ATOM 3048 O O . PRO A 1 399 ? -6.961 -29.75 -9.836 1 80.5 399 PRO A O 1
ATOM 3051 N N . ASP A 1 400 ? -8.875 -29.422 -11.133 1 81.56 400 ASP A N 1
ATOM 3052 C CA . ASP A 1 400 ? -9.664 -29.172 -9.938 1 81.56 400 ASP A CA 1
ATOM 3053 C C . ASP A 1 400 ? -9.797 -30.422 -9.078 1 81.56 400 ASP A C 1
ATOM 3055 O O . ASP A 1 400 ? -9.477 -31.531 -9.531 1 81.56 400 ASP A O 1
ATOM 3059 N N . PHE A 1 401 ? -10.234 -30.328 -7.941 1 87.06 401 PHE A N 1
ATOM 3060 C CA . PHE A 1 401 ? -10.211 -31.422 -6.984 1 87.06 401 PHE A CA 1
ATOM 3061 C C . PHE A 1 401 ? -11.109 -32.562 -7.453 1 87.06 401 PHE A C 1
ATOM 3063 O O . PHE A 1 401 ? -10.727 -33.719 -7.371 1 87.06 401 PHE A O 1
ATOM 3070 N N . ALA A 1 402 ? -12.289 -32.25 -7.906 1 85.81 402 ALA A N 1
ATOM 3071 C CA . ALA A 1 402 ? -13.219 -33.281 -8.32 1 85.81 402 ALA A CA 1
ATOM 3072 C C . ALA A 1 402 ? -12.633 -34.125 -9.445 1 85.81 402 ALA A C 1
ATOM 3074 O O . ALA A 1 402 ? -12.766 -35.375 -9.438 1 85.81 402 ALA A O 1
ATOM 3075 N N . THR A 1 403 ? -12.031 -33.469 -10.336 1 84.19 403 THR A N 1
ATOM 3076 C CA . THR A 1 403 ? -11.406 -34.188 -11.445 1 84.19 403 THR A CA 1
ATOM 3077 C C . THR A 1 403 ? -10.242 -35.031 -10.961 1 84.19 403 THR A C 1
ATOM 3079 O O . THR A 1 403 ? -10.078 -36.188 -11.383 1 84.19 403 THR A O 1
ATOM 3082 N N . GLN A 1 404 ? -9.445 -34.5 -10.117 1 87.75 404 GLN A N 1
ATOM 3083 C CA . GLN A 1 404 ? -8.32 -35.25 -9.57 1 87.75 404 GLN A CA 1
ATOM 3084 C C . GLN A 1 404 ? -8.812 -36.469 -8.789 1 87.75 404 GLN A C 1
ATOM 3086 O O . GLN A 1 404 ? -8.227 -37.531 -8.883 1 87.75 404 GLN A O 1
ATOM 3091 N N . TYR A 1 405 ? -9.789 -36.25 -8.039 1 89.88 405 TYR A N 1
ATOM 3092 C CA . TYR A 1 405 ? -10.336 -37.344 -7.25 1 89.88 405 TYR A CA 1
ATOM 3093 C C . TYR A 1 405 ? -10.844 -38.469 -8.156 1 89.88 405 TYR A C 1
ATOM 3095 O O . TYR A 1 405 ? -10.641 -39.656 -7.867 1 89.88 405 TYR A O 1
ATOM 3103 N N . SER A 1 406 ? -11.492 -38.062 -9.195 1 88.19 406 SER A N 1
ATOM 3104 C CA . SER A 1 406 ? -12 -39.062 -10.141 1 88.19 406 SER A CA 1
ATOM 3105 C C . SER A 1 406 ? -10.852 -39.812 -10.805 1 88.19 406 SER A C 1
ATOM 3107 O O . SER A 1 406 ? -10.961 -41.031 -11.039 1 88.19 406 SER A O 1
ATOM 3109 N N . ARG A 1 407 ? -9.789 -39.156 -11.07 1 86.94 407 ARG A N 1
ATOM 3110 C CA . ARG A 1 407 ? -8.625 -39.812 -11.664 1 86.94 407 ARG A CA 1
ATOM 3111 C C . ARG A 1 407 ? -8.016 -40.812 -10.695 1 86.94 407 ARG A C 1
ATOM 3113 O O . ARG A 1 407 ? -7.609 -41.906 -11.102 1 86.94 407 ARG A O 1
ATOM 3120 N N . LEU A 1 408 ? -7.93 -40.438 -9.516 1 90.19 408 LEU A N 1
ATOM 3121 C CA . LEU A 1 408 ? -7.387 -41.344 -8.508 1 90.19 408 LEU A CA 1
ATOM 3122 C C . LEU A 1 408 ? -8.312 -42.531 -8.289 1 90.19 408 LEU A C 1
ATOM 3124 O O . LEU A 1 408 ? -7.852 -43.688 -8.117 1 90.19 408 LEU A O 1
ATOM 3128 N N . ALA A 1 409 ? -9.562 -42.281 -8.344 1 88.56 409 ALA A N 1
ATOM 3129 C CA . ALA A 1 409 ? -10.539 -43.344 -8.148 1 88.56 409 ALA A CA 1
ATOM 3130 C C . ALA A 1 409 ? -10.477 -44.375 -9.289 1 88.56 409 ALA A C 1
ATOM 3132 O O . ALA A 1 409 ? -10.688 -45.562 -9.07 1 88.56 409 ALA A O 1
ATOM 3133 N N . SER A 1 410 ? -10.211 -43.875 -10.414 1 88 410 SER A N 1
ATOM 3134 C CA . SER A 1 410 ? -10.094 -44.781 -11.547 1 88 410 SER A CA 1
ATOM 3135 C C . SER A 1 410 ? -8.891 -45.688 -11.406 1 88 410 SER A C 1
ATOM 3137 O O . SER A 1 410 ? -8.922 -46.844 -11.844 1 88 410 SER A O 1
ATOM 3139 N N . LEU A 1 411 ? -7.859 -45.219 -10.82 1 85.31 411 LEU A N 1
ATOM 3140 C CA . LEU A 1 411 ? -6.695 -46.062 -10.555 1 85.31 411 LEU A CA 1
ATOM 3141 C C . LEU A 1 411 ? -7.016 -47.125 -9.516 1 85.31 411 LEU A C 1
ATOM 3143 O O . LEU A 1 411 ? -6.516 -48.25 -9.602 1 85.31 411 LEU A O 1
ATOM 3147 N N . ALA A 1 412 ? -7.785 -46.812 -8.617 1 83.56 412 ALA A N 1
ATOM 3148 C CA . ALA A 1 412 ? -8.164 -47.719 -7.551 1 83.56 412 ALA A CA 1
ATOM 3149 C C . ALA A 1 412 ? -9.008 -48.875 -8.102 1 83.56 412 ALA A C 1
ATOM 3151 O O . ALA A 1 412 ? -8.93 -50 -7.602 1 83.56 412 ALA A O 1
ATOM 3152 N N . SER A 1 413 ? -9.766 -48.625 -9.125 1 80.81 413 SER A N 1
ATOM 3153 C CA . SER A 1 413 ? -10.672 -49.625 -9.664 1 80.81 413 SER A CA 1
ATOM 3154 C C . SER A 1 413 ? -9.938 -50.594 -10.578 1 80.81 413 SER A C 1
ATOM 3156 O O . SER A 1 413 ? -10.438 -51.688 -10.883 1 80.81 413 SER A O 1
ATOM 3158 N N . ASP A 1 414 ? -8.781 -50.219 -11.031 1 76.06 414 ASP A N 1
ATOM 3159 C CA . ASP A 1 414 ? -8.031 -51.094 -11.945 1 76.06 414 ASP A CA 1
ATOM 3160 C C . ASP A 1 414 ? -7.566 -52.344 -11.242 1 76.06 414 ASP A C 1
ATOM 3162 O O . ASP A 1 414 ? -7.273 -53.344 -11.891 1 76.06 414 ASP A O 1
ATOM 3166 N N . GLY A 1 415 ? -7.629 -52.5 -10.023 1 68.38 415 GLY A N 1
ATOM 3167 C CA . GLY A 1 415 ? -7.367 -53.719 -9.266 1 68.38 415 GLY A CA 1
ATOM 3168 C C . GLY A 1 415 ? -5.926 -54.188 -9.359 1 68.38 415 GLY A C 1
ATOM 3169 O O . GLY A 1 415 ? -5.617 -55.312 -9.039 1 68.38 415 GLY A O 1
ATOM 3170 N N . SER A 1 416 ? -5.066 -53.281 -9.898 1 75.5 416 SER A N 1
ATOM 3171 C CA . SER A 1 416 ? -3.674 -53.688 -10.031 1 75.5 416 SER A CA 1
ATOM 3172 C C . SER A 1 416 ? -2.988 -53.781 -8.672 1 75.5 416 SER A C 1
ATOM 3174 O O . SER A 1 416 ? -3.428 -53.125 -7.711 1 75.5 416 SER A O 1
ATOM 3176 N N . SER A 1 417 ? -1.966 -54.625 -8.523 1 77.19 417 SER A N 1
ATOM 3177 C CA . SER A 1 417 ? -1.219 -54.844 -7.289 1 77.19 417 SER A CA 1
ATOM 3178 C C . SER A 1 417 ? -0.473 -53.562 -6.891 1 77.19 417 SER A C 1
ATOM 3180 O O . SER A 1 417 ? -0.133 -53.375 -5.719 1 77.19 417 SER A O 1
ATOM 3182 N N . THR A 1 418 ? -0.304 -52.656 -7.82 1 83.75 418 THR A N 1
ATOM 3183 C CA . THR A 1 418 ? 0.466 -51.469 -7.535 1 83.75 418 THR A CA 1
ATOM 3184 C C . THR A 1 418 ? -0.44 -50.219 -7.516 1 83.75 418 THR A C 1
ATOM 3186 O O . THR A 1 418 ? 0.043 -49.094 -7.508 1 83.75 418 THR A O 1
ATOM 3189 N N . ALA A 1 419 ? -1.684 -50.5 -7.461 1 86.19 419 ALA A N 1
ATOM 3190 C CA . ALA A 1 419 ? -2.65 -49.406 -7.531 1 86.19 419 ALA A CA 1
ATOM 3191 C C . ALA A 1 419 ? -2.52 -48.469 -6.324 1 86.19 419 ALA A C 1
ATOM 3193 O O . ALA A 1 419 ? -2.604 -47.25 -6.461 1 86.19 419 ALA A O 1
ATOM 3194 N N . ALA A 1 420 ? -2.281 -49.125 -5.199 1 88 420 ALA A N 1
ATOM 3195 C CA . ALA A 1 420 ? -2.174 -48.344 -3.979 1 88 420 ALA A CA 1
ATOM 3196 C C . ALA A 1 420 ? -0.954 -47.406 -4.027 1 88 420 ALA A C 1
ATOM 3198 O O . ALA A 1 420 ? -1.015 -46.25 -3.58 1 88 420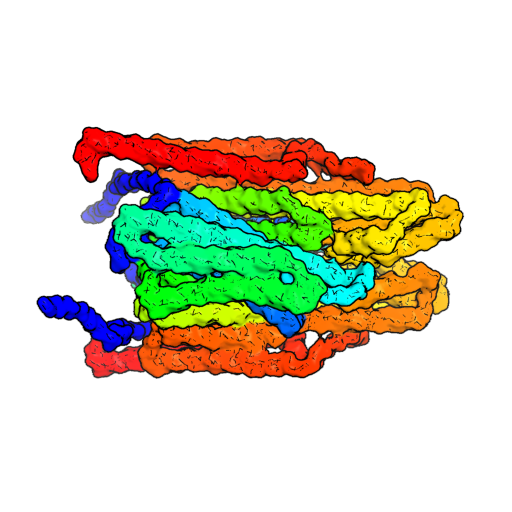 ALA A O 1
ATOM 3199 N N . GLN A 1 421 ? 0.081 -47.938 -4.559 1 89.81 421 GLN A N 1
ATOM 3200 C CA . GLN A 1 421 ? 1.304 -47.156 -4.668 1 89.81 421 GLN A CA 1
ATOM 3201 C C . GLN A 1 421 ? 1.152 -46.031 -5.711 1 89.81 421 GLN A C 1
ATOM 3203 O O . GLN A 1 421 ? 1.626 -44.906 -5.508 1 89.81 421 GLN A O 1
ATOM 3208 N N . ALA A 1 422 ? 0.465 -46.375 -6.73 1 89.5 422 ALA A N 1
ATOM 3209 C CA . ALA A 1 422 ? 0.231 -45.375 -7.773 1 89.5 422 ALA A CA 1
ATOM 3210 C C . ALA A 1 422 ? -0.639 -44.25 -7.254 1 89.5 422 ALA A C 1
ATOM 3212 O O . ALA A 1 422 ? -0.38 -43.062 -7.551 1 89.5 422 ALA A O 1
ATOM 3213 N N . ILE A 1 423 ? -1.599 -44.562 -6.488 1 90.31 423 ILE A N 1
ATOM 3214 C CA . ILE A 1 423 ? -2.49 -43.562 -5.91 1 90.31 423 ILE A CA 1
ATOM 3215 C C . ILE A 1 423 ? -1.709 -42.688 -4.949 1 90.31 423 ILE A C 1
ATOM 3217 O O . ILE A 1 423 ? -1.858 -41.469 -4.965 1 90.31 423 ILE A O 1
ATOM 3221 N N . THR A 1 424 ? -0.871 -43.281 -4.203 1 90.06 424 THR A N 1
ATOM 3222 C CA . THR A 1 424 ? -0.093 -42.531 -3.221 1 90.06 424 THR A CA 1
ATOM 3223 C C . THR A 1 424 ? 0.832 -41.531 -3.91 1 90.06 424 THR A C 1
ATOM 3225 O O . THR A 1 424 ? 0.893 -40.375 -3.523 1 90.06 424 THR A O 1
ATOM 3228 N N . VAL A 1 425 ? 1.479 -41.969 -4.895 1 92.12 425 VAL A N 1
ATOM 3229 C CA . VAL A 1 425 ? 2.428 -41.094 -5.598 1 92.12 425 VAL A CA 1
ATOM 3230 C C . VAL A 1 425 ? 1.68 -39.969 -6.273 1 92.12 425 VAL A C 1
ATOM 3232 O O . VAL A 1 425 ? 2.062 -38.781 -6.141 1 92.12 425 VAL A O 1
ATOM 3235 N N . ARG A 1 426 ? 0.596 -40.281 -6.887 1 90.19 426 ARG A N 1
ATOM 3236 C CA . ARG A 1 426 ? -0.173 -39.25 -7.578 1 90.19 426 ARG A CA 1
ATOM 3237 C C . ARG A 1 426 ? -0.833 -38.312 -6.586 1 90.19 426 ARG A C 1
ATOM 3239 O O . ARG A 1 426 ? -0.983 -37.094 -6.867 1 90.19 426 ARG A O 1
ATOM 3246 N N . ALA A 1 427 ? -1.209 -38.812 -5.508 1 91.62 427 ALA A N 1
ATOM 3247 C CA . ALA A 1 427 ? -1.809 -37.969 -4.469 1 91.62 427 ALA A CA 1
ATOM 3248 C C . ALA A 1 427 ? -0.804 -36.969 -3.93 1 91.62 427 ALA A C 1
ATOM 3250 O O . ALA A 1 427 ? -1.131 -35.781 -3.76 1 91.62 427 ALA A O 1
ATOM 3251 N N . TYR A 1 428 ? 0.336 -37.406 -3.732 1 91.75 428 TYR A N 1
ATOM 3252 C CA . TYR A 1 428 ? 1.343 -36.5 -3.189 1 91.75 428 TYR A CA 1
ATOM 3253 C C . TYR A 1 428 ? 1.819 -35.5 -4.25 1 91.75 428 TYR A C 1
ATOM 3255 O O . TYR A 1 428 ? 2.227 -34.375 -3.93 1 91.75 428 TYR A O 1
ATOM 3263 N N . GLN A 1 429 ? 1.773 -35.875 -5.449 1 89.5 429 GLN A N 1
ATOM 3264 C CA . GLN A 1 429 ? 2.057 -34.938 -6.52 1 89.5 429 GLN A CA 1
ATOM 3265 C C . GLN A 1 429 ? 1.013 -33.812 -6.555 1 89.5 429 GLN A C 1
ATOM 3267 O O . GLN A 1 429 ? 1.349 -32.656 -6.777 1 89.5 429 GLN A O 1
ATOM 3272 N N . TYR A 1 430 ? -0.19 -34.219 -6.32 1 90.56 430 TYR A N 1
ATOM 3273 C CA . TYR A 1 430 ? -1.246 -33.219 -6.223 1 90.56 430 TYR A CA 1
ATOM 3274 C C . TYR A 1 430 ? -1.068 -32.375 -4.977 1 90.56 430 TYR A C 1
ATOM 3276 O O . TYR A 1 430 ? -1.325 -31.156 -5.004 1 90.56 430 TYR A O 1
ATOM 3284 N N . PHE A 1 431 ? -0.61 -32.969 -3.98 1 91.38 431 PHE A N 1
ATOM 3285 C CA . PHE A 1 431 ? -0.377 -32.219 -2.75 1 91.38 431 PHE A CA 1
ATOM 3286 C C . PHE A 1 431 ? 0.756 -31.203 -2.934 1 91.38 431 PHE A C 1
ATOM 3288 O O . PHE A 1 431 ? 0.738 -30.125 -2.338 1 91.38 431 PHE A O 1
ATOM 3295 N N . ALA A 1 432 ? 1.695 -31.531 -3.678 1 91.19 432 ALA A N 1
ATOM 3296 C CA . ALA A 1 432 ? 2.754 -30.578 -4.004 1 91.19 432 ALA A CA 1
ATOM 3297 C C . ALA A 1 432 ? 2.178 -29.312 -4.641 1 91.19 432 ALA A C 1
ATOM 3299 O O . ALA A 1 432 ? 2.643 -28.203 -4.367 1 91.19 432 ALA A O 1
ATOM 3300 N N . GLN A 1 433 ? 1.166 -29.5 -5.395 1 86.81 433 GLN A N 1
ATOM 3301 C CA . GLN A 1 433 ? 0.482 -28.359 -5.992 1 86.81 433 GLN A CA 1
ATOM 3302 C C . GLN A 1 433 ? -0.264 -27.547 -4.934 1 86.81 433 GLN A C 1
ATOM 3304 O O . GLN A 1 433 ? -0.331 -26.328 -5.016 1 86.81 433 GLN A O 1
ATOM 3309 N N . ILE A 1 434 ? -0.771 -28.234 -4.035 1 90.81 434 ILE A N 1
ATOM 3310 C CA . ILE A 1 434 ? -1.488 -27.578 -2.951 1 90.81 434 ILE A CA 1
ATOM 3311 C C . ILE A 1 434 ? -0.521 -26.719 -2.141 1 90.81 434 ILE A C 1
ATOM 3313 O O . ILE A 1 434 ? -0.844 -25.578 -1.776 1 90.81 434 ILE A O 1
ATOM 3317 N N . ILE A 1 435 ? 0.639 -27.25 -1.914 1 91.44 435 ILE A N 1
ATOM 3318 C CA . ILE A 1 435 ? 1.646 -26.484 -1.177 1 91.44 435 ILE A CA 1
ATOM 3319 C C . ILE A 1 435 ? 1.982 -25.203 -1.931 1 91.44 435 ILE A C 1
ATOM 3321 O O . ILE A 1 435 ? 1.961 -24.109 -1.353 1 91.44 435 ILE A O 1
ATOM 3325 N N . ARG A 1 436 ? 2.178 -25.297 -3.17 1 86.56 436 ARG A N 1
ATOM 3326 C CA . ARG A 1 436 ? 2.514 -24.141 -3.992 1 86.56 436 ARG A CA 1
ATOM 3327 C C . ARG A 1 436 ? 1.363 -23.141 -4.031 1 86.56 436 ARG A C 1
ATOM 3329 O O . ARG A 1 436 ? 1.581 -21.938 -3.941 1 86.56 436 ARG A O 1
ATOM 3336 N N . ALA A 1 437 ? 0.189 -23.672 -4.184 1 87.38 437 ALA A N 1
ATOM 3337 C CA . ALA A 1 437 ? -0.989 -22.812 -4.301 1 87.38 437 ALA A CA 1
ATOM 3338 C C . ALA A 1 437 ? -1.267 -22.078 -2.996 1 87.38 437 ALA A C 1
ATOM 3340 O O . ALA A 1 437 ? -1.685 -20.906 -3.008 1 87.38 437 ALA A O 1
ATOM 3341 N N . THR A 1 438 ? -1.058 -22.75 -1.885 1 90.25 438 THR A N 1
ATOM 3342 C CA . THR A 1 438 ? -1.272 -22.078 -0.601 1 90.25 438 THR A CA 1
ATOM 3343 C C . THR A 1 438 ? -0.23 -21 -0.371 1 90.25 438 THR A C 1
ATOM 3345 O O . THR A 1 438 ? -0.543 -19.938 0.175 1 90.25 438 THR A O 1
ATOM 3348 N N . CYS A 1 439 ? 0.992 -21.219 -0.81 1 87.88 439 CYS A N 1
ATOM 3349 C CA . CYS A 1 439 ? 2.043 -20.219 -0.698 1 87.88 439 CYS A CA 1
ATOM 3350 C C . CYS A 1 439 ? 1.717 -18.984 -1.539 1 87.88 439 CYS A C 1
ATOM 3352 O O . CYS A 1 439 ? 1.8 -17.859 -1.054 1 87.88 439 CYS A O 1
ATOM 3354 N N . SER A 1 440 ? 1.292 -19.25 -2.695 1 82.19 440 SER A N 1
ATOM 3355 C CA . SER A 1 440 ? 0.964 -18.156 -3.607 1 82.19 440 SER A CA 1
ATOM 3356 C C . SER A 1 440 ? -0.245 -17.359 -3.115 1 82.19 440 SER A C 1
ATOM 3358 O O . SER A 1 440 ? -0.279 -16.141 -3.221 1 82.19 440 SER A O 1
ATOM 3360 N N . HIS A 1 441 ? -1.181 -18.016 -2.561 1 85.38 441 HIS A N 1
ATOM 3361 C CA . HIS A 1 441 ? -2.414 -17.391 -2.102 1 85.38 441 HIS A CA 1
ATOM 3362 C C . HIS A 1 441 ? -2.152 -16.453 -0.928 1 85.38 441 HIS A C 1
ATOM 3364 O O . HIS A 1 441 ? -2.738 -15.375 -0.85 1 85.38 441 HIS A O 1
ATOM 3370 N N . VAL A 1 442 ? -1.304 -16.891 -0.041 1 85.12 442 VAL A N 1
ATOM 3371 C CA . VAL A 1 442 ? -1.06 -16.125 1.175 1 85.12 442 VAL A CA 1
ATOM 3372 C C . VAL A 1 442 ? 0.098 -15.156 0.95 1 85.12 442 VAL A C 1
ATOM 3374 O O . VAL A 1 442 ? 0.251 -14.18 1.688 1 85.12 442 VAL A O 1
ATOM 3377 N N . GLY A 1 443 ? 0.931 -15.391 -0.007 1 78.12 443 GLY A N 1
ATOM 3378 C CA . GLY A 1 443 ? 2.09 -14.555 -0.276 1 78.12 443 GLY A CA 1
ATOM 3379 C C . GLY A 1 443 ? 3.332 -15 0.473 1 78.12 443 GLY A C 1
ATOM 3380 O O . GLY A 1 443 ? 4.156 -14.172 0.863 1 78.12 443 GLY A O 1
ATOM 3381 N N . VAL A 1 444 ? 3.381 -16.219 0.824 1 81.56 444 VAL A N 1
ATOM 3382 C CA . VAL A 1 444 ? 4.59 -16.797 1.405 1 81.56 444 VAL A CA 1
ATOM 3383 C C . VAL A 1 444 ? 5.547 -17.219 0.293 1 81.56 444 VAL A C 1
ATOM 3385 O O . VAL A 1 444 ? 5.164 -17.969 -0.61 1 81.56 444 VAL A O 1
ATOM 3388 N N . PRO A 1 445 ? 6.691 -16.766 0.317 1 73.81 445 PRO A N 1
ATOM 3389 C CA . PRO A 1 445 ? 7.613 -17.078 -0.775 1 73.81 445 PRO A CA 1
ATOM 3390 C C . PRO A 1 445 ? 8.062 -18.547 -0.755 1 73.81 445 PRO A C 1
ATOM 3392 O O . PRO A 1 445 ? 8.273 -19.109 0.319 1 73.81 445 PRO A O 1
ATOM 3395 N N . LEU A 1 446 ? 8.125 -19.062 -1.909 1 79 446 LEU A N 1
ATOM 3396 C CA . LEU A 1 446 ? 8.711 -20.375 -2.102 1 79 446 LEU A CA 1
ATOM 3397 C C . LEU A 1 446 ? 10.203 -20.281 -2.387 1 79 446 LEU A C 1
ATOM 3399 O O . LEU A 1 446 ? 10.602 -19.875 -3.484 1 79 446 LEU A O 1
ATOM 3403 N N . GLY A 1 447 ? 11.008 -20.594 -1.358 1 72.81 447 GLY A N 1
ATOM 3404 C CA . GLY A 1 447 ? 12.445 -20.531 -1.521 1 72.81 447 GLY A CA 1
ATOM 3405 C C . GLY A 1 447 ? 12.969 -21.5 -2.564 1 72.81 447 GLY A C 1
ATOM 3406 O O . GLY A 1 447 ? 12.234 -22.359 -3.041 1 72.81 447 GLY A O 1
ATOM 3407 N N . ALA A 1 448 ? 14.172 -21.406 -2.908 1 69.75 448 ALA A N 1
ATOM 3408 C CA . ALA A 1 448 ? 14.797 -22.219 -3.949 1 69.75 448 ALA A CA 1
ATOM 3409 C C . ALA A 1 448 ? 14.781 -23.703 -3.576 1 69.75 448 ALA A C 1
ATOM 3411 O O . ALA A 1 448 ? 14.492 -24.547 -4.414 1 69.75 448 ALA A O 1
ATOM 3412 N N . ARG A 1 449 ? 15.047 -24.016 -2.375 1 79.25 449 ARG A N 1
ATOM 3413 C CA . ARG A 1 449 ? 15.094 -25.406 -1.938 1 79.25 449 ARG A CA 1
ATOM 3414 C C . ARG A 1 449 ? 13.719 -26.062 -1.997 1 79.25 449 ARG A C 1
ATOM 3416 O O . ARG A 1 449 ? 13.562 -27.172 -2.512 1 79.25 449 ARG A O 1
ATOM 3423 N N . ALA A 1 450 ? 12.766 -25.344 -1.432 1 86.88 450 ALA A N 1
ATOM 3424 C CA . ALA A 1 450 ? 11.406 -25.875 -1.476 1 86.88 450 ALA A CA 1
ATOM 3425 C C . ALA A 1 450 ? 10.945 -26.078 -2.916 1 86.88 450 ALA A C 1
ATOM 3427 O O . ALA A 1 450 ? 10.305 -27.094 -3.229 1 86.88 450 ALA A O 1
ATOM 3428 N N . GLY A 1 451 ? 11.328 -25.141 -3.725 1 81.75 451 GLY A N 1
ATOM 3429 C CA . GLY A 1 451 ? 10.984 -25.281 -5.129 1 81.75 451 GLY A CA 1
ATOM 3430 C C . GLY A 1 451 ? 11.594 -26.5 -5.785 1 81.75 451 GLY A C 1
ATOM 3431 O O . GLY A 1 451 ? 10.922 -27.203 -6.547 1 81.75 451 GLY A O 1
ATOM 3432 N N . LEU A 1 452 ? 12.82 -26.797 -5.453 1 79.75 452 LEU A N 1
ATOM 3433 C CA . LEU A 1 452 ? 13.516 -27.953 -6.008 1 79.75 452 LEU A CA 1
ATOM 3434 C C . LEU A 1 452 ? 12.875 -29.25 -5.527 1 79.75 452 LEU A C 1
ATOM 3436 O O . LEU A 1 452 ? 12.695 -30.188 -6.309 1 79.75 452 LEU A O 1
ATOM 3440 N N . LEU A 1 453 ? 12.578 -29.297 -4.316 1 88.25 453 LEU A N 1
ATOM 3441 C CA . LEU A 1 453 ? 11.977 -30.5 -3.75 1 88.25 453 LEU A CA 1
ATOM 3442 C C . LEU A 1 453 ? 10.609 -30.766 -4.363 1 88.25 453 LEU A C 1
ATOM 3444 O O . LEU A 1 453 ? 10.273 -31.906 -4.691 1 88.25 453 LEU A O 1
ATOM 3448 N N . LEU A 1 454 ? 9.883 -29.719 -4.551 1 88.19 454 LEU A N 1
ATOM 3449 C CA . LEU A 1 454 ? 8.555 -29.875 -5.141 1 88.19 454 LEU A CA 1
ATOM 3450 C C . LEU A 1 454 ? 8.648 -30.281 -6.605 1 88.19 454 LEU A C 1
ATOM 3452 O O . LEU A 1 454 ? 7.824 -31.062 -7.094 1 88.19 454 LEU A O 1
ATOM 3456 N N . ARG A 1 455 ? 9.68 -29.859 -7.219 1 79.44 455 ARG A N 1
ATOM 3457 C CA . ARG A 1 455 ? 9.906 -30.281 -8.602 1 79.44 455 ARG A CA 1
ATOM 3458 C C . ARG A 1 455 ? 10.258 -31.75 -8.672 1 79.44 455 ARG A C 1
ATOM 3460 O O . ARG A 1 455 ? 9.812 -32.469 -9.586 1 79.44 455 ARG A O 1
ATOM 3467 N N . ARG A 1 456 ? 11.008 -32.188 -7.773 1 83.75 456 ARG A N 1
ATOM 3468 C CA . ARG A 1 456 ? 11.375 -33.594 -7.727 1 83.75 456 ARG A CA 1
ATOM 3469 C C . ARG A 1 456 ? 10.148 -34.469 -7.508 1 83.75 456 ARG A C 1
ATOM 3471 O O . ARG A 1 456 ? 10.062 -35.562 -8.055 1 83.75 456 ARG A O 1
ATOM 3478 N N . VAL A 1 457 ? 9.266 -33.969 -6.738 1 89.88 457 VAL A N 1
ATOM 3479 C CA . VAL A 1 457 ? 8.031 -34.688 -6.496 1 89.88 457 VAL A CA 1
ATOM 3480 C C . VAL A 1 457 ? 7.242 -34.812 -7.797 1 89.88 457 VAL A C 1
ATOM 3482 O O . VAL A 1 457 ? 6.75 -35.906 -8.125 1 89.88 457 VAL A O 1
ATOM 3485 N N . LEU A 1 458 ? 7.191 -33.812 -8.516 1 80.06 458 LEU A N 1
ATOM 3486 C CA . LEU A 1 458 ? 6.379 -33.781 -9.727 1 80.06 458 LEU A CA 1
ATOM 3487 C C . LEU A 1 458 ? 7.027 -34.625 -10.828 1 80.06 458 LEU A C 1
ATOM 3489 O O . LEU A 1 458 ? 6.34 -35.125 -11.719 1 80.06 458 LEU A O 1
ATOM 3493 N N . ASP A 1 459 ? 8.297 -34.812 -10.695 1 76.5 459 ASP A N 1
ATOM 3494 C CA . ASP A 1 459 ? 9.031 -35.562 -11.727 1 76.5 459 ASP A CA 1
ATOM 3495 C C . ASP A 1 459 ? 9.109 -37.031 -11.391 1 76.5 459 ASP A C 1
ATOM 3497 O O . ASP A 1 459 ? 9.602 -37.844 -12.195 1 76.5 459 ASP A O 1
ATOM 3501 N N . LEU A 1 460 ? 8.547 -37.312 -10.344 1 80.31 460 LEU A N 1
ATOM 3502 C CA . LEU A 1 460 ? 8.609 -38.719 -9.977 1 80.31 460 LEU A CA 1
ATOM 3503 C C . LEU A 1 460 ? 7.656 -39.562 -10.836 1 80.31 460 LEU A C 1
ATOM 3505 O O . LEU A 1 460 ? 6.523 -39.156 -11.086 1 80.31 460 LEU A O 1
ATOM 3509 N N . ALA A 1 461 ? 8.016 -40.781 -11.266 1 67.62 461 ALA A N 1
ATOM 3510 C CA . ALA A 1 461 ? 7.227 -41.812 -11.93 1 67.62 461 ALA A CA 1
ATOM 3511 C C . ALA A 1 461 ? 6.789 -41.344 -13.32 1 67.62 461 ALA A C 1
ATOM 3513 O O . ALA A 1 461 ? 5.688 -41.688 -13.766 1 67.62 461 ALA A O 1
ATOM 3514 N N . THR A 1 462 ? 7.441 -40.469 -13.945 1 60.19 462 THR A N 1
ATOM 3515 C CA . THR A 1 462 ? 7.102 -40.062 -15.305 1 60.19 462 THR A CA 1
ATOM 3516 C C . THR A 1 462 ? 7.324 -41.219 -16.281 1 60.19 462 THR A C 1
ATOM 3518 O O . THR A 1 462 ? 6.594 -41.344 -17.266 1 60.19 462 THR A O 1
ATOM 3521 N N . SER A 1 463 ? 8.211 -42.156 -16 1 57.28 463 SER A N 1
ATOM 3522 C CA . SER A 1 463 ? 8.523 -43.188 -16.984 1 57.28 463 SER A CA 1
ATOM 3523 C C . SER A 1 463 ? 8.297 -44.594 -16.406 1 57.28 463 SER A C 1
ATOM 3525 O O . SER A 1 463 ? 8.469 -45.594 -17.094 1 57.28 463 SER A O 1
ATOM 3527 N N . GLN A 1 464 ? 7.98 -44.625 -15.109 1 68 464 GLN A N 1
ATOM 3528 C CA . GLN A 1 464 ? 7.859 -45.938 -14.492 1 68 464 GLN A CA 1
ATOM 3529 C C . GLN A 1 464 ? 6.586 -46.031 -13.648 1 68 464 GLN A C 1
ATOM 3531 O O . GLN A 1 464 ? 6.043 -45.031 -13.219 1 68 464 GLN A O 1
ATOM 3536 N N . THR A 1 465 ? 6.129 -47.25 -13.586 1 78.94 465 THR A N 1
ATOM 3537 C CA . THR A 1 465 ? 5.004 -47.5 -12.703 1 78.94 465 THR A CA 1
ATOM 3538 C C . THR A 1 465 ? 5.406 -47.344 -11.242 1 78.94 465 THR A C 1
ATOM 3540 O O . THR A 1 465 ? 6.438 -47.844 -10.805 1 78.94 465 THR A O 1
ATOM 3543 N N . PRO A 1 466 ? 4.707 -46.531 -10.547 1 87.94 466 PRO A N 1
ATOM 3544 C CA . PRO A 1 466 ? 5.051 -46.25 -9.148 1 87.94 466 PRO A CA 1
ATOM 3545 C C . PRO A 1 466 ? 5.117 -47.531 -8.305 1 87.94 466 PRO A C 1
ATOM 3547 O O . PRO A 1 466 ? 4.258 -48.406 -8.438 1 87.94 466 PRO A O 1
ATOM 3550 N N . ASP A 1 467 ? 6.262 -47.781 -7.559 1 87.38 467 ASP A N 1
ATOM 3551 C CA . ASP A 1 467 ? 6.441 -48.906 -6.637 1 87.38 467 ASP A CA 1
ATOM 3552 C C . ASP A 1 467 ? 6.492 -48.406 -5.191 1 87.38 467 ASP A C 1
ATOM 3554 O O . ASP A 1 467 ? 6.164 -47.25 -4.906 1 87.38 467 ASP A O 1
ATOM 3558 N N . ALA A 1 468 ? 6.742 -49.375 -4.301 1 89.38 468 ALA A N 1
ATOM 3559 C CA . ALA A 1 468 ? 6.727 -49.062 -2.871 1 89.38 468 ALA A CA 1
ATOM 3560 C C . ALA A 1 468 ? 7.848 -48.094 -2.5 1 89.38 468 ALA A C 1
ATOM 3562 O O . ALA A 1 468 ? 7.676 -47.25 -1.619 1 89.38 468 ALA A O 1
ATOM 3563 N N . GLU A 1 469 ? 8.914 -48.188 -3.143 1 90.56 469 GLU A N 1
ATOM 3564 C CA . GLU A 1 469 ? 10.039 -47.312 -2.877 1 90.56 469 GLU A CA 1
ATOM 3565 C C . GLU A 1 469 ? 9.719 -45.875 -3.301 1 90.56 469 GLU A C 1
ATOM 3567 O O . GLU A 1 469 ? 10.062 -44.938 -2.596 1 90.56 469 GLU A O 1
ATOM 3572 N N . MET A 1 470 ? 9 -45.781 -4.363 1 91.44 470 MET A N 1
ATOM 3573 C CA . MET A 1 470 ? 8.617 -44.469 -4.859 1 91.44 470 MET A CA 1
ATOM 3574 C C . MET A 1 470 ? 7.594 -43.812 -3.932 1 91.44 470 MET A C 1
ATOM 3576 O O . MET A 1 470 ? 7.605 -42.594 -3.75 1 91.44 470 MET A O 1
ATOM 3580 N N . ALA A 1 471 ? 6.766 -44.625 -3.416 1 90.75 471 ALA A N 1
ATOM 3581 C CA . ALA A 1 471 ? 5.758 -44.094 -2.49 1 90.75 471 ALA A CA 1
ATOM 3582 C C . ALA A 1 471 ? 6.406 -43.562 -1.217 1 90.75 471 ALA A C 1
ATOM 3584 O O . ALA A 1 471 ? 5.98 -42.531 -0.684 1 90.75 471 ALA A O 1
ATOM 3585 N N . GLN A 1 472 ? 7.391 -44.281 -0.757 1 90.56 472 GLN A N 1
ATOM 3586 C CA . GLN A 1 472 ? 8.117 -43.812 0.42 1 90.56 472 GLN A CA 1
ATOM 3587 C C . GLN A 1 472 ? 8.938 -42.562 0.102 1 90.56 472 GLN A C 1
ATOM 3589 O O . GLN A 1 472 ? 9.008 -41.625 0.914 1 90.56 472 GLN A O 1
ATOM 3594 N N . GLU A 1 473 ? 9.484 -42.5 -0.991 1 92.94 473 GLU A N 1
ATOM 3595 C CA . GLU A 1 473 ? 10.32 -41.375 -1.402 1 92.94 473 GLU A CA 1
ATOM 3596 C C . GLU A 1 473 ? 9.492 -40.094 -1.564 1 92.94 473 GLU A C 1
ATOM 3598 O O . GLU A 1 473 ? 9.906 -39.031 -1.134 1 92.94 473 GLU A O 1
ATOM 3603 N N . VAL A 1 474 ? 8.352 -40.281 -2.174 1 92.88 474 VAL A N 1
ATOM 3604 C CA . VAL A 1 474 ? 7.516 -39.094 -2.428 1 92.88 474 VAL A CA 1
ATOM 3605 C C . VAL A 1 474 ? 7.027 -38.531 -1.103 1 92.88 474 VAL A C 1
ATOM 3607 O O . VAL A 1 474 ? 6.949 -37.312 -0.946 1 92.88 474 VAL A O 1
ATOM 3610 N N . SER A 1 475 ? 6.711 -39.344 -0.171 1 90.06 475 SER A N 1
ATOM 3611 C CA . SER A 1 475 ? 6.293 -38.906 1.15 1 90.06 475 SER A CA 1
ATOM 3612 C C . SER A 1 475 ? 7.414 -38.125 1.852 1 90.06 475 SER A C 1
ATOM 3614 O O . SER A 1 475 ? 7.176 -37.062 2.445 1 90.06 475 SER A O 1
ATOM 3616 N N . ALA A 1 476 ? 8.586 -38.625 1.737 1 92.94 476 ALA A N 1
ATOM 3617 C CA . ALA A 1 476 ? 9.742 -37.969 2.354 1 92.94 476 ALA A CA 1
ATOM 3618 C C . ALA A 1 476 ? 10.031 -36.625 1.691 1 92.94 476 ALA A C 1
ATOM 3620 O O . ALA A 1 476 ? 10.375 -35.656 2.369 1 92.94 476 ALA A O 1
ATOM 3621 N N . LEU A 1 477 ? 9.859 -36.594 0.411 1 93.81 477 LEU A N 1
ATOM 3622 C CA . LEU A 1 477 ? 10.094 -35.344 -0.326 1 93.81 477 LEU A CA 1
ATOM 3623 C C . LEU A 1 477 ? 9.086 -34.281 0.07 1 93.81 477 LEU A C 1
ATOM 3625 O O . LEU A 1 477 ? 9.438 -33.125 0.19 1 93.81 477 LEU A O 1
ATOM 3629 N N . ILE A 1 478 ? 7.906 -34.688 0.258 1 92.62 478 ILE A N 1
ATOM 3630 C CA . ILE A 1 478 ? 6.855 -33.781 0.657 1 92.62 478 ILE A CA 1
ATOM 3631 C C . ILE A 1 478 ? 7.148 -33.219 2.055 1 92.62 478 ILE A C 1
ATOM 3633 O O . ILE A 1 478 ? 6.996 -32.031 2.307 1 92.62 478 ILE A O 1
ATOM 3637 N N . GLU A 1 479 ? 7.531 -34.062 2.949 1 93.25 479 GLU A N 1
ATOM 3638 C CA . GLU A 1 479 ? 7.879 -33.625 4.297 1 93.25 479 GLU A CA 1
ATOM 3639 C C . GLU A 1 479 ? 9.047 -32.656 4.273 1 93.25 479 GLU A C 1
ATOM 3641 O O . GLU A 1 479 ? 8.992 -31.594 4.922 1 93.25 479 GLU A O 1
ATOM 3646 N N . ASP A 1 480 ? 9.953 -32.906 3.465 1 93.5 480 ASP A N 1
ATOM 3647 C CA . ASP A 1 480 ? 11.109 -32.031 3.338 1 93.5 480 ASP A CA 1
ATOM 3648 C C . ASP A 1 480 ? 10.719 -30.688 2.715 1 93.5 480 ASP A C 1
ATOM 3650 O O . ASP A 1 480 ? 11.25 -29.641 3.092 1 93.5 480 ASP A O 1
ATOM 3654 N N . ALA A 1 481 ? 9.844 -30.781 1.789 1 92.81 481 ALA A N 1
ATOM 3655 C CA . ALA A 1 481 ? 9.398 -29.562 1.115 1 92.81 481 ALA A CA 1
ATOM 3656 C C . ALA A 1 481 ? 8.641 -28.641 2.074 1 92.81 481 ALA A C 1
ATOM 3658 O O . ALA A 1 481 ? 8.883 -27.438 2.111 1 92.81 481 ALA A O 1
ATOM 3659 N N . VAL A 1 482 ? 7.773 -29.203 2.811 1 92.44 482 VAL A N 1
ATOM 3660 C CA . VAL A 1 482 ? 7 -28.438 3.771 1 92.44 482 VAL A CA 1
ATOM 3661 C C . VAL A 1 482 ? 7.93 -27.828 4.82 1 92.44 482 VAL A C 1
ATOM 3663 O O . VAL A 1 482 ? 7.781 -26.656 5.191 1 92.44 482 VAL A O 1
ATOM 3666 N N . GLU A 1 483 ? 8.875 -28.594 5.207 1 92.12 483 GLU A N 1
ATOM 3667 C CA . GLU A 1 483 ? 9.836 -28.109 6.191 1 92.12 483 GLU A CA 1
ATOM 3668 C C . GLU A 1 483 ? 10.656 -26.953 5.633 1 92.12 483 GLU A C 1
ATOM 3670 O O . GLU A 1 483 ? 10.938 -25.984 6.348 1 92.12 483 GLU A O 1
ATOM 3675 N N . ALA A 1 484 ? 11 -27.078 4.449 1 89.56 484 ALA A N 1
ATOM 3676 C CA . ALA A 1 484 ? 11.766 -26.016 3.807 1 89.56 484 ALA A CA 1
ATOM 3677 C C . ALA A 1 484 ? 10.961 -24.719 3.73 1 89.56 484 ALA A C 1
ATOM 3679 O O . ALA A 1 484 ? 11.492 -23.641 3.977 1 89.56 484 ALA A O 1
ATOM 3680 N N . VAL A 1 485 ? 9.703 -24.812 3.412 1 89.25 485 VAL A N 1
ATOM 3681 C CA . VAL A 1 485 ? 8.844 -23.641 3.346 1 89.25 485 VAL A CA 1
ATOM 3682 C C . VAL A 1 485 ? 8.688 -23.031 4.738 1 89.25 485 VAL A C 1
ATOM 3684 O O . VAL A 1 485 ? 8.758 -21.812 4.902 1 89.25 485 VAL A O 1
ATOM 3687 N N . LEU A 1 486 ? 8.531 -23.938 5.652 1 88.25 486 LEU A N 1
ATOM 3688 C CA . LEU A 1 486 ? 8.352 -23.484 7.027 1 88.25 486 LEU A CA 1
ATOM 3689 C C . LEU A 1 486 ? 9.602 -22.75 7.527 1 88.25 486 LEU A C 1
ATOM 3691 O O . LEU A 1 486 ? 9.492 -21.703 8.172 1 88.25 486 LEU A O 1
ATOM 3695 N N . ARG A 1 487 ? 10.648 -23.266 7.227 1 84.12 487 ARG A N 1
ATOM 3696 C CA . ARG A 1 487 ? 11.898 -22.656 7.672 1 84.12 487 ARG A CA 1
ATOM 3697 C C . ARG A 1 487 ? 12.07 -21.266 7.082 1 84.12 487 ARG A C 1
ATOM 3699 O O . ARG A 1 487 ? 12.453 -20.328 7.785 1 84.12 487 ARG A O 1
ATOM 3706 N N . ASP A 1 488 ? 11.758 -21.141 5.902 1 79.88 488 ASP A N 1
ATOM 3707 C CA . ASP A 1 488 ? 11.875 -19.844 5.246 1 79.88 488 ASP A CA 1
ATOM 3708 C C . ASP A 1 488 ? 10.828 -18.859 5.777 1 79.88 488 ASP A C 1
ATOM 3710 O O . ASP A 1 488 ? 11.133 -17.688 6.016 1 79.88 488 ASP A O 1
ATOM 3714 N N . ALA A 1 489 ? 9.68 -19.312 5.934 1 81.25 489 ALA A N 1
ATOM 3715 C CA . ALA A 1 489 ? 8.578 -18.469 6.375 1 81.25 489 ALA A CA 1
ATOM 3716 C C . ALA A 1 489 ? 8.797 -17.969 7.805 1 81.25 489 ALA A C 1
ATOM 3718 O O . ALA A 1 489 ? 8.555 -16.812 8.117 1 81.25 489 ALA A O 1
ATOM 3719 N N . PHE A 1 490 ? 9.344 -18.828 8.633 1 83 490 PHE A N 1
ATOM 3720 C CA . PHE A 1 490 ? 9.5 -18.484 10.039 1 83 490 PHE A CA 1
ATOM 3721 C C . PHE A 1 490 ? 10.758 -17.641 10.266 1 83 490 PHE A C 1
ATOM 3723 O O . PHE A 1 490 ? 10.875 -16.953 11.266 1 83 490 PHE A O 1
ATOM 3730 N N . SER A 1 491 ? 11.617 -17.703 9.414 1 78.56 491 SER A N 1
ATOM 3731 C CA . SER A 1 491 ? 12.82 -16.875 9.57 1 78.56 491 SER A CA 1
ATOM 3732 C C . SER A 1 491 ? 12.477 -15.398 9.562 1 78.56 491 SER A C 1
ATOM 3734 O O . SER A 1 491 ? 13.164 -14.594 10.188 1 78.56 491 SER A O 1
ATOM 3736 N N . GLY A 1 492 ? 11.445 -15.023 8.977 1 76.62 492 GLY A N 1
ATOM 3737 C CA . GLY A 1 492 ? 11.031 -13.633 8.883 1 76.62 492 GLY A CA 1
ATOM 3738 C C . GLY A 1 492 ? 10.414 -13.102 10.156 1 76.62 492 GLY A C 1
ATOM 3739 O O . GLY A 1 492 ? 10.266 -11.891 10.328 1 76.62 492 GLY A O 1
ATOM 3740 N N . VAL A 1 493 ? 10.141 -14.008 11.133 1 85.75 493 VAL A N 1
ATOM 3741 C CA . VAL A 1 493 ? 9.445 -13.562 12.344 1 85.75 493 VAL A CA 1
ATOM 3742 C C . VAL A 1 493 ? 10.461 -13.266 13.445 1 85.75 493 VAL A C 1
ATOM 3744 O O . VAL A 1 493 ? 10.102 -12.734 14.492 1 85.75 493 VAL A O 1
ATOM 3747 N N . LEU A 1 494 ? 11.75 -13.508 13.219 1 82.75 494 LEU A N 1
ATOM 3748 C CA . LEU A 1 494 ? 12.781 -13.445 14.25 1 82.75 494 LEU A CA 1
ATOM 3749 C C . LEU A 1 494 ? 12.977 -12.016 14.727 1 82.75 494 LEU A C 1
ATOM 3751 O O . LEU A 1 494 ? 13.461 -11.789 15.844 1 82.75 494 LEU A O 1
ATOM 3755 N N . TRP A 1 495 ? 12.453 -11.078 13.969 1 85.75 495 TRP A N 1
ATOM 3756 C CA . TRP A 1 495 ? 12.711 -9.68 14.305 1 85.75 495 TRP A CA 1
ATOM 3757 C C . TRP A 1 495 ? 11.508 -9.047 14.984 1 85.75 495 TRP A C 1
ATOM 3759 O O . TRP A 1 495 ? 11.5 -7.852 15.273 1 85.75 495 TRP A O 1
ATOM 3769 N N . LEU A 1 496 ? 10.609 -9.836 15.305 1 91.44 496 LEU A N 1
ATOM 3770 C CA . LEU A 1 496 ? 9.375 -9.312 15.875 1 91.44 496 LEU A CA 1
ATOM 3771 C C . LEU A 1 496 ? 9.641 -8.617 17.203 1 91.44 496 LEU A C 1
ATOM 3773 O O . LEU A 1 496 ? 9.344 -7.43 17.359 1 91.44 496 LEU A O 1
ATOM 3777 N N . TYR A 1 497 ? 10.336 -9.242 18.109 1 94.56 497 TYR A N 1
ATOM 3778 C CA . TYR A 1 497 ? 10.492 -8.711 19.453 1 94.56 497 TYR A CA 1
ATOM 3779 C C . TYR A 1 497 ? 11.602 -7.672 19.516 1 94.56 497 TYR A C 1
ATOM 3781 O O . TYR A 1 497 ? 11.406 -6.562 20.016 1 94.56 497 TYR A O 1
ATOM 3789 N N . PRO A 1 498 ? 12.773 -7.902 18.891 1 92.69 498 PRO A N 1
ATOM 3790 C CA . PRO A 1 498 ? 13.812 -6.867 18.953 1 92.69 498 PRO A CA 1
ATOM 3791 C C . PRO A 1 498 ? 13.383 -5.566 18.281 1 92.69 498 PRO A C 1
ATOM 3793 O O . PRO A 1 498 ? 13.695 -4.48 18.781 1 92.69 498 PRO A O 1
ATOM 3796 N N . ALA A 1 499 ? 12.734 -5.676 17.188 1 93.69 499 ALA A N 1
ATOM 3797 C CA . ALA A 1 499 ? 12.297 -4.465 16.484 1 93.69 499 ALA A CA 1
ATOM 3798 C C . ALA A 1 499 ? 11.242 -3.721 17.297 1 93.69 499 ALA A C 1
ATOM 3800 O O . ALA A 1 499 ? 11.281 -2.492 17.406 1 93.69 499 ALA A O 1
ATOM 3801 N N . ALA A 1 500 ? 10.328 -4.465 17.906 1 96.88 500 ALA A N 1
ATOM 3802 C CA . ALA A 1 500 ? 9.312 -3.848 18.766 1 96.88 500 ALA A CA 1
ATOM 3803 C C . ALA A 1 500 ? 9.953 -3.145 19.953 1 96.88 500 ALA A C 1
ATOM 3805 O O . ALA A 1 500 ? 9.555 -2.037 20.312 1 96.88 500 ALA A O 1
ATOM 3806 N N . GLY A 1 501 ? 10.898 -3.842 20.516 1 97.62 501 GLY A N 1
ATOM 3807 C CA . GLY A 1 501 ? 11.617 -3.236 21.625 1 97.62 501 GLY A CA 1
ATOM 3808 C C . GLY A 1 501 ? 12.406 -2.004 21.234 1 97.62 501 GLY A C 1
ATOM 3809 O O . GLY A 1 501 ? 12.406 -1.002 21.953 1 97.62 501 GLY A O 1
ATOM 3810 N N . GLY A 1 502 ? 13.031 -2.047 20.078 1 97.06 502 GLY A N 1
ATOM 3811 C CA . GLY A 1 502 ? 13.781 -0.904 19.578 1 97.06 502 GLY A CA 1
ATOM 3812 C C . GLY A 1 502 ? 12.922 0.33 19.375 1 97.06 502 GLY A C 1
ATOM 3813 O O . GLY A 1 502 ? 13.359 1.449 19.656 1 97.06 502 GLY A O 1
ATOM 3814 N N . ILE A 1 503 ? 11.695 0.165 18.969 1 97.44 503 ILE A N 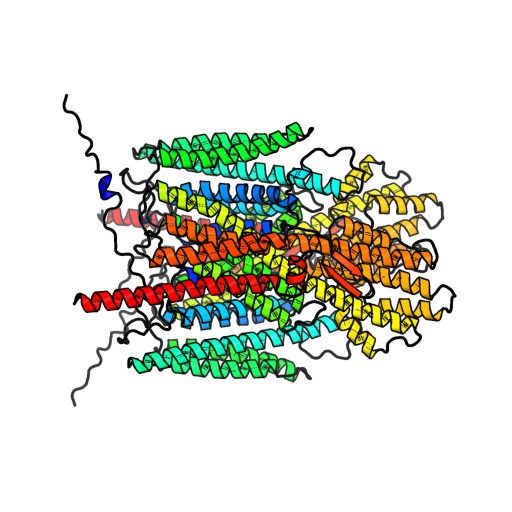1
ATOM 3815 C CA . ILE A 1 503 ? 10.789 1.285 18.75 1 97.44 503 ILE A CA 1
ATOM 3816 C C . ILE A 1 503 ? 10.555 2.023 20.062 1 97.44 503 ILE A C 1
ATOM 3818 O O . ILE A 1 503 ? 10.648 3.252 20.125 1 97.44 503 ILE A O 1
ATOM 3822 N N . LEU A 1 504 ? 10.305 1.271 21.156 1 97.19 504 LEU A N 1
ATOM 3823 C CA . LEU A 1 504 ? 10.055 1.892 22.453 1 97.19 504 LEU A CA 1
ATOM 3824 C C . LEU A 1 504 ? 11.305 2.615 22.938 1 97.19 504 LEU A C 1
ATOM 3826 O O . LEU A 1 504 ? 11.219 3.754 23.406 1 97.19 504 LEU A O 1
ATOM 3830 N N . ILE A 1 505 ? 12.414 2.037 22.734 1 96.94 505 ILE A N 1
ATOM 3831 C CA . ILE A 1 505 ? 13.672 2.592 23.234 1 96.94 505 ILE A CA 1
ATOM 3832 C C . ILE A 1 505 ? 14.008 3.873 22.484 1 96.94 505 ILE A C 1
ATOM 3834 O O . ILE A 1 505 ? 14.305 4.902 23.094 1 96.94 505 ILE A O 1
ATOM 3838 N N . PHE A 1 506 ? 13.875 3.85 21.203 1 96.06 506 PHE A N 1
ATOM 3839 C CA . PHE A 1 506 ? 14.273 5.012 20.422 1 96.06 506 PHE A CA 1
ATOM 3840 C C . PHE A 1 506 ? 13.203 6.098 20.484 1 96.06 506 PHE A C 1
ATOM 3842 O O . PHE A 1 506 ? 13.516 7.285 20.359 1 96.06 506 PHE A O 1
ATOM 3849 N N . ALA A 1 507 ? 11.938 5.684 20.719 1 93.06 507 ALA A N 1
ATOM 3850 C CA . ALA A 1 507 ? 10.914 6.691 20.969 1 93.06 507 ALA A CA 1
ATOM 3851 C C . ALA A 1 507 ? 11.195 7.453 22.25 1 93.06 507 ALA A C 1
ATOM 3853 O O . ALA A 1 507 ? 11.055 8.68 22.312 1 93.06 507 ALA A O 1
ATOM 3854 N N . ALA A 1 508 ? 11.648 6.734 23.266 1 92.12 508 ALA A N 1
ATOM 3855 C CA . ALA A 1 508 ? 12.008 7.359 24.531 1 92.12 508 ALA A CA 1
ATOM 3856 C C . ALA A 1 508 ? 13.25 8.242 24.375 1 92.12 508 ALA A C 1
ATOM 3858 O O . ALA A 1 508 ? 13.281 9.367 24.875 1 92.12 508 ALA A O 1
ATOM 3859 N N . ALA A 1 509 ? 14.203 7.723 23.656 1 91.5 509 ALA A N 1
ATOM 3860 C CA . ALA A 1 509 ? 15.445 8.477 23.469 1 91.5 509 ALA A CA 1
ATOM 3861 C C . ALA A 1 509 ? 15.18 9.781 22.734 1 91.5 509 ALA A C 1
ATOM 3863 O O . ALA A 1 509 ? 15.719 10.828 23.094 1 91.5 509 ALA A O 1
ATOM 3864 N N . ARG A 1 510 ? 14.359 9.711 21.781 1 89.56 510 ARG A N 1
ATOM 3865 C CA . ARG A 1 510 ? 14 10.906 21.031 1 89.56 510 ARG A CA 1
ATOM 3866 C C . ARG A 1 510 ? 13.273 11.914 21.906 1 89.56 510 ARG A C 1
ATOM 3868 O O . ARG A 1 510 ? 13.508 13.125 21.797 1 89.56 510 ARG A O 1
ATOM 3875 N N . SER A 1 511 ? 12.406 11.398 22.703 1 86.31 511 SER A N 1
ATOM 3876 C CA . SER A 1 511 ? 11.641 12.273 23.578 1 86.31 511 SER A CA 1
ATOM 3877 C C . SER A 1 511 ? 12.555 12.945 24.609 1 86.31 511 SER A C 1
ATOM 3879 O O . SER A 1 511 ? 12.406 14.133 24.891 1 86.31 511 SER A O 1
ATOM 3881 N N . VAL A 1 512 ? 13.523 12.258 25.094 1 83.56 512 VAL A N 1
ATOM 3882 C CA . VAL A 1 512 ? 14.445 12.789 26.078 1 83.56 512 VAL A CA 1
ATOM 3883 C C . VAL A 1 512 ? 15.312 13.875 25.453 1 83.56 512 VAL A C 1
ATOM 3885 O O . VAL A 1 512 ? 15.672 14.852 26.125 1 83.56 512 VAL A O 1
ATOM 3888 N N . CYS A 1 513 ? 15.523 13.742 24.234 1 82.44 513 CYS A N 1
ATOM 3889 C CA . CYS A 1 513 ? 16.375 14.703 23.531 1 82.44 513 CYS A CA 1
ATOM 3890 C C . CYS A 1 513 ? 15.664 16.047 23.406 1 82.44 513 CYS A C 1
ATOM 3892 O O . CYS A 1 513 ? 16.312 17.094 23.438 1 82.44 513 CYS A O 1
ATOM 3894 N N . ARG A 1 514 ? 14.375 16.047 23.266 1 76.38 514 ARG A N 1
ATOM 3895 C CA . ARG A 1 514 ? 13.664 17.297 23.016 1 76.38 514 ARG A CA 1
ATOM 3896 C C . ARG A 1 514 ? 12.953 17.797 24.266 1 76.38 514 ARG A C 1
ATOM 3898 O O . ARG A 1 514 ? 12.789 19 24.453 1 76.38 514 ARG A O 1
ATOM 3905 N N . PHE A 1 515 ? 12.305 16.719 24.906 1 65.25 515 PHE A N 1
ATOM 3906 C CA . PHE A 1 515 ? 11.469 17.141 26.016 1 65.25 515 PHE A CA 1
ATOM 3907 C C . PHE A 1 515 ? 12.188 16.938 27.344 1 65.25 515 PHE A C 1
ATOM 3909 O O . PHE A 1 515 ? 12.797 15.883 27.562 1 65.25 515 PHE A O 1
ATOM 3916 N N . HIS A 1 516 ? 12.453 18.031 27.906 1 57.88 516 HIS A N 1
ATOM 3917 C CA . HIS A 1 516 ? 12.969 17.938 29.266 1 57.88 516 HIS A CA 1
ATOM 3918 C C . HIS A 1 516 ? 11.836 17.859 30.281 1 57.88 516 HIS A C 1
ATOM 3920 O O . HIS A 1 516 ? 11.086 18.828 30.438 1 57.88 516 HIS A O 1
ATOM 3926 N N . PHE A 1 517 ? 11.289 16.562 30.344 1 57.41 517 PHE A N 1
ATOM 3927 C CA . PHE A 1 517 ? 10.305 16.453 31.406 1 57.41 517 PHE A CA 1
ATOM 3928 C C . PHE A 1 517 ? 10.859 16.984 32.719 1 57.41 517 PHE A C 1
ATOM 3930 O O . PHE A 1 517 ? 12.008 16.719 33.062 1 57.41 517 PHE A O 1
ATOM 3937 N N . ARG A 1 518 ? 10.266 18.016 33.094 1 56.41 518 ARG A N 1
ATOM 3938 C CA . ARG A 1 518 ? 10.656 18.5 34.406 1 56.41 518 ARG A CA 1
ATOM 3939 C C . ARG A 1 518 ? 10 17.688 35.5 1 56.41 518 ARG A C 1
ATOM 3941 O O . ARG A 1 518 ? 8.781 17.5 35.5 1 56.41 518 ARG A O 1
ATOM 3948 N N . GLY A 1 519 ? 10.773 16.922 36.156 1 69 519 GLY A N 1
ATOM 3949 C CA . GLY A 1 519 ? 10.328 16.219 37.344 1 69 519 GLY A CA 1
ATOM 3950 C C . GLY A 1 519 ? 10.445 14.719 37.219 1 69 519 GLY A C 1
ATOM 3951 O O . GLY A 1 519 ? 10.953 14.203 36.219 1 69 519 GLY A O 1
ATOM 3952 N N . LEU A 1 520 ? 10.07 14.125 38.188 1 78.44 520 LEU A N 1
ATOM 3953 C CA . LEU A 1 520 ? 10.188 12.68 38.375 1 78.44 520 LEU A CA 1
ATOM 3954 C C . LEU A 1 520 ? 9.258 11.945 37.406 1 78.44 520 LEU A C 1
ATOM 3956 O O . LEU A 1 520 ? 9.594 10.867 36.906 1 78.44 520 LEU A O 1
ATOM 3960 N N . ALA A 1 521 ? 8.164 12.586 37 1 80.38 521 ALA A N 1
ATOM 3961 C CA . ALA A 1 521 ? 7.172 11.938 36.156 1 80.38 521 ALA A CA 1
ATOM 3962 C C . ALA A 1 521 ? 7.723 11.695 34.75 1 80.38 521 ALA A C 1
ATOM 3964 O O . ALA A 1 521 ? 7.445 10.656 34.156 1 80.38 521 ALA A O 1
ATOM 3965 N N . GLY A 1 522 ? 8.484 12.578 34.281 1 79.06 522 GLY A N 1
ATOM 3966 C CA . GLY A 1 522 ? 9.078 12.398 32.969 1 79.06 522 GLY A CA 1
ATOM 3967 C C . GLY A 1 522 ? 10.039 11.227 32.906 1 79.06 522 GLY A C 1
ATOM 3968 O O . GLY A 1 522 ? 10.039 10.469 31.938 1 79.06 522 GLY A O 1
ATOM 3969 N N . TYR A 1 523 ? 10.719 11.078 34 1 84.88 523 TYR A N 1
ATOM 3970 C CA . TYR A 1 523 ? 11.664 9.977 34.062 1 84.88 523 TYR A CA 1
ATOM 3971 C C . TYR A 1 523 ? 10.938 8.641 34.156 1 84.88 523 TYR A C 1
ATOM 3973 O O . TYR A 1 523 ? 11.359 7.648 33.562 1 84.88 523 TYR A O 1
ATOM 3981 N N . VAL A 1 524 ? 9.922 8.656 34.844 1 88.62 524 VAL A N 1
ATOM 3982 C CA . VAL A 1 524 ? 9.164 7.426 35.031 1 88.62 524 VAL A CA 1
ATOM 3983 C C . VAL A 1 524 ? 8.523 7.012 33.719 1 88.62 524 VAL A C 1
ATOM 3985 O O . VAL A 1 524 ? 8.492 5.828 33.375 1 88.62 524 VAL A O 1
ATOM 3988 N N . ILE A 1 525 ? 8.047 8 33 1 86.12 525 ILE A N 1
ATOM 3989 C CA . ILE A 1 525 ? 7.434 7.723 31.719 1 86.12 525 ILE A CA 1
ATOM 3990 C C . ILE A 1 525 ? 8.461 7.109 30.766 1 86.12 525 ILE A C 1
ATOM 3992 O O . ILE A 1 525 ? 8.195 6.094 30.125 1 86.12 525 ILE A O 1
ATOM 3996 N N . HIS A 1 526 ? 9.617 7.68 30.719 1 90.06 526 HIS A N 1
ATOM 3997 C CA . HIS A 1 526 ? 10.664 7.152 29.844 1 90.06 526 HIS A CA 1
ATOM 3998 C C . HIS A 1 526 ? 11.172 5.801 30.344 1 90.06 526 HIS A C 1
ATOM 4000 O O . HIS A 1 526 ? 11.539 4.941 29.547 1 90.06 526 HIS A O 1
ATOM 4006 N N . ALA A 1 527 ? 11.086 5.652 31.625 1 92.12 527 ALA A N 1
ATOM 4007 C CA . ALA A 1 527 ? 11.492 4.367 32.188 1 92.12 527 ALA A CA 1
ATOM 4008 C C . ALA A 1 527 ? 10.539 3.256 31.766 1 92.12 527 ALA A C 1
ATOM 4010 O O . ALA A 1 527 ? 10.969 2.131 31.5 1 92.12 527 ALA A O 1
ATOM 4011 N N . TRP A 1 528 ? 9.281 3.535 31.703 1 93.38 528 TRP A N 1
ATOM 4012 C CA . TRP A 1 528 ? 8.32 2.555 31.203 1 93.38 528 TRP A CA 1
ATOM 4013 C C . TRP A 1 528 ? 8.664 2.111 29.797 1 93.38 528 TRP A C 1
ATOM 4015 O O . TRP A 1 528 ? 8.641 0.917 29.484 1 93.38 528 TRP A O 1
ATOM 4025 N N . GLN A 1 529 ? 9.031 3.047 28.969 1 94.25 529 GLN A N 1
ATOM 4026 C CA . GLN A 1 529 ? 9.359 2.742 27.578 1 94.25 529 GLN A CA 1
ATOM 4027 C C . GLN A 1 529 ? 10.672 1.977 27.484 1 94.25 529 GLN A C 1
ATOM 4029 O O . GLN A 1 529 ? 10.766 0.99 26.75 1 94.25 529 GLN A O 1
ATOM 4034 N N . MET A 1 530 ? 11.609 2.355 28.312 1 95.62 530 MET A N 1
ATOM 4035 C CA . MET A 1 530 ? 12.922 1.72 28.266 1 95.62 530 MET A CA 1
ATOM 4036 C C . MET A 1 530 ? 12.859 0.304 28.828 1 95.62 530 MET A C 1
ATOM 4038 O O . MET A 1 530 ? 13.477 -0.615 28.281 1 95.62 530 MET A O 1
ATOM 4042 N N . VAL A 1 531 ? 12.109 0.16 29.859 1 96.56 531 VAL A N 1
ATOM 4043 C CA . VAL A 1 531 ? 11.977 -1.154 30.469 1 96.56 531 VAL A CA 1
ATOM 4044 C C . VAL A 1 531 ? 11.148 -2.068 29.578 1 96.56 531 VAL A C 1
ATOM 4046 O O . VAL A 1 531 ? 11.523 -3.223 29.344 1 96.56 531 VAL A O 1
ATOM 4049 N N . GLY A 1 532 ? 10.055 -1.543 29.125 1 97.06 532 GLY A N 1
ATOM 4050 C CA . GLY A 1 532 ? 9.273 -2.33 28.188 1 97.06 532 GLY A CA 1
ATOM 4051 C C . GLY A 1 532 ? 10.039 -2.705 26.938 1 97.06 532 GLY A C 1
ATOM 4052 O O . GLY A 1 532 ? 9.977 -3.85 26.484 1 97.06 532 GLY A O 1
ATOM 4053 N N . GLY A 1 533 ? 10.766 -1.728 26.391 1 97.5 533 GLY A N 1
ATOM 4054 C CA . GLY A 1 533 ? 11.609 -1.998 25.234 1 97.5 533 GLY A CA 1
ATOM 4055 C C . GLY A 1 533 ? 12.711 -2.994 25.516 1 97.5 533 GLY A C 1
ATOM 4056 O O . GLY A 1 533 ? 12.977 -3.889 24.703 1 97.5 533 GLY A O 1
ATOM 4057 N N . GLY A 1 534 ? 13.344 -2.832 26.672 1 97 534 GLY A N 1
ATOM 4058 C CA . GLY A 1 534 ? 14.375 -3.773 27.062 1 97 534 GLY A CA 1
ATOM 4059 C C . GLY A 1 534 ? 13.859 -5.188 27.25 1 97 534 GLY A C 1
ATOM 4060 O O . GLY A 1 534 ? 14.508 -6.152 26.844 1 97 534 GLY A O 1
ATOM 4061 N N . ALA A 1 535 ? 12.695 -5.285 27.828 1 96.75 535 ALA A N 1
ATOM 4062 C CA . ALA A 1 535 ? 12.078 -6.594 28.016 1 96.75 535 ALA A CA 1
ATOM 4063 C C . ALA A 1 535 ? 11.82 -7.277 26.672 1 96.75 535 ALA A C 1
ATOM 4065 O O . ALA A 1 535 ? 12.062 -8.477 26.531 1 96.75 535 ALA A O 1
ATOM 4066 N N . LEU A 1 536 ? 11.375 -6.555 25.719 1 96.56 536 LEU A N 1
ATOM 4067 C CA . LEU A 1 536 ? 11.117 -7.105 24.391 1 96.56 536 LEU A CA 1
ATOM 4068 C C . LEU A 1 536 ? 12.422 -7.488 23.688 1 96.56 536 LEU A C 1
ATOM 4070 O O . LEU A 1 536 ? 12.5 -8.547 23.062 1 96.56 536 LEU A O 1
ATOM 4074 N N . CYS A 1 537 ? 13.367 -6.656 23.812 1 94.81 537 CYS A N 1
ATOM 4075 C CA . CYS A 1 537 ? 14.656 -6.988 23.219 1 94.81 537 CYS A CA 1
ATOM 4076 C C . CYS A 1 537 ? 15.234 -8.258 23.844 1 94.81 537 CYS A C 1
ATOM 4078 O O . CYS A 1 537 ? 15.82 -9.086 23.141 1 94.81 537 CYS A O 1
ATOM 4080 N N . LEU A 1 538 ? 15 -8.438 25.141 1 93.56 538 LEU A N 1
ATOM 4081 C CA . LEU A 1 538 ? 15.469 -9.648 25.812 1 93.56 538 LEU A CA 1
ATOM 4082 C C . LEU A 1 538 ? 14.688 -10.867 25.328 1 93.56 538 LEU A C 1
ATOM 4084 O O . LEU A 1 538 ? 15.242 -11.961 25.203 1 93.56 538 LEU A O 1
ATOM 4088 N N . LEU A 1 539 ? 13.461 -10.648 25.047 1 91.88 539 LEU A N 1
ATOM 4089 C CA . LEU A 1 539 ? 12.68 -11.742 24.484 1 91.88 539 LEU A CA 1
ATOM 4090 C C . LEU A 1 539 ? 13.195 -12.125 23.094 1 91.88 539 LEU A C 1
ATOM 4092 O O . LEU A 1 539 ? 12.938 -13.227 22.609 1 91.88 539 LEU A O 1
ATOM 4096 N N . GLY A 1 540 ? 13.859 -11.211 22.453 1 87 540 GLY A N 1
ATOM 4097 C CA . GLY A 1 540 ? 14.5 -11.523 21.188 1 87 540 GLY A CA 1
ATOM 4098 C C . GLY A 1 540 ? 15.5 -12.656 21.297 1 87 540 GLY A C 1
ATOM 4099 O O . GLY A 1 540 ? 15.82 -13.305 20.297 1 87 540 GLY A O 1
ATOM 4100 N N . LEU A 1 541 ? 15.922 -12.898 22.516 1 84.06 541 LEU A N 1
ATOM 4101 C CA . LEU A 1 541 ? 16.844 -14.016 22.734 1 84.06 541 LEU A CA 1
ATOM 4102 C C . LEU A 1 541 ? 16.156 -15.344 22.453 1 84.06 541 LEU A C 1
ATOM 4104 O O . LEU A 1 541 ? 16.828 -16.359 22.219 1 84.06 541 LEU A O 1
ATOM 4108 N N . LEU A 1 542 ? 14.859 -15.328 22.438 1 79.44 542 LEU A N 1
ATOM 4109 C CA . LEU A 1 542 ? 14.117 -16.531 22.078 1 79.44 542 LEU A CA 1
ATOM 4110 C C . LEU A 1 542 ? 14.375 -16.922 20.625 1 79.44 542 LEU A C 1
ATOM 4112 O O . LEU A 1 542 ? 14.078 -18.047 20.219 1 79.44 542 LEU A O 1
ATOM 4116 N N . CYS A 1 543 ? 14.805 -15.953 19.969 1 74.25 543 CYS A N 1
ATOM 4117 C CA . CYS A 1 543 ? 15.086 -16.156 18.547 1 74.25 543 CYS A CA 1
ATOM 4118 C C . CYS A 1 543 ? 16.391 -16.922 18.359 1 74.25 543 CYS A C 1
ATOM 4120 O O . CYS A 1 543 ? 16.719 -17.344 17.25 1 74.25 543 CYS A O 1
ATOM 4122 N N . LEU A 1 544 ? 17.062 -17.094 19.672 1 74.19 544 LEU A N 1
ATOM 4123 C CA . LEU A 1 544 ? 18.344 -17.812 19.625 1 74.19 544 LEU A CA 1
ATOM 4124 C C . LEU A 1 544 ? 18.125 -19.312 19.781 1 74.19 544 LEU A C 1
ATOM 4126 O O . LEU A 1 544 ? 17.188 -19.75 20.453 1 74.19 544 LEU A O 1
ATOM 4130 N N . GLY A 1 545 ? 18.719 -20.172 18.984 1 71.62 545 GLY A N 1
ATOM 4131 C CA . GLY A 1 545 ? 18.609 -21.625 19.031 1 71.62 545 GLY A CA 1
ATOM 4132 C C . GLY A 1 545 ? 18.391 -22.25 17.672 1 71.62 545 GLY A C 1
ATOM 4133 O O . GLY A 1 545 ? 18.703 -21.641 16.641 1 71.62 545 GLY A O 1
ATOM 4134 N N . SER A 1 546 ? 17.781 -23.453 17.812 1 77.12 546 SER A N 1
ATOM 4135 C CA . SER A 1 546 ? 17.578 -24.203 16.578 1 77.12 546 SER A CA 1
ATOM 4136 C C . SER A 1 546 ? 16.484 -23.578 15.727 1 77.12 546 SER A C 1
ATOM 4138 O O . SER A 1 546 ? 15.422 -23.203 16.234 1 77.12 546 SER A O 1
ATOM 4140 N N . ARG A 1 547 ? 16.703 -23.391 14.602 1 79.94 547 ARG A N 1
ATOM 4141 C CA . ARG A 1 547 ? 15.734 -22.859 13.656 1 79.94 547 ARG A CA 1
ATOM 4142 C C . ARG A 1 547 ? 15.039 -23.969 12.883 1 79.94 547 ARG A C 1
ATOM 4144 O O . ARG A 1 547 ? 14.469 -23.734 11.82 1 79.94 547 ARG A O 1
ATOM 4151 N N . GLY A 1 548 ? 15.156 -25.141 13.492 1 81.75 548 GLY A N 1
ATOM 4152 C CA . GLY A 1 548 ? 14.562 -26.281 12.836 1 81.75 548 GLY A CA 1
ATOM 4153 C C . GLY A 1 548 ? 13.055 -26.328 12.977 1 81.75 548 GLY A C 1
ATOM 4154 O O . GLY A 1 548 ? 12.508 -25.984 14.023 1 81.75 548 GLY A O 1
ATOM 4155 N N . VAL A 1 549 ? 12.383 -26.547 11.883 1 88.62 549 VAL A N 1
ATOM 4156 C CA . VAL A 1 549 ? 10.961 -26.859 11.844 1 88.62 549 VAL A CA 1
ATOM 4157 C C . VAL A 1 549 ? 10.742 -28.188 11.148 1 88.62 549 VAL A C 1
ATOM 4159 O O . VAL A 1 549 ? 11.32 -28.453 10.086 1 88.62 549 VAL A O 1
ATOM 4162 N N . TRP A 1 550 ? 10 -29.031 11.867 1 88.94 550 TRP A N 1
ATOM 4163 C CA . TRP A 1 550 ? 9.797 -30.375 11.328 1 88.94 550 TRP A CA 1
ATOM 4164 C C . TRP A 1 550 ? 8.312 -30.641 11.062 1 88.94 550 TRP A C 1
ATOM 4166 O O . TRP A 1 550 ? 7.457 -30.203 11.836 1 88.94 550 TRP A O 1
ATOM 4176 N N . PHE A 1 551 ? 8.078 -31.219 9.977 1 89.56 551 PHE A N 1
ATOM 4177 C CA . PHE A 1 551 ? 6.727 -31.594 9.562 1 89.56 551 PHE A CA 1
ATOM 4178 C C . PHE A 1 551 ? 6.633 -33.094 9.32 1 89.56 551 PHE A C 1
ATOM 4180 O O . PHE A 1 551 ? 7.539 -33.688 8.742 1 89.56 551 PHE A O 1
ATOM 4187 N N . ASP A 1 552 ? 5.617 -33.656 9.93 1 82.5 552 ASP A N 1
ATOM 4188 C CA . ASP A 1 552 ? 5.332 -35.062 9.688 1 82.5 552 ASP A CA 1
ATOM 4189 C C . ASP A 1 552 ? 3.932 -35.25 9.102 1 82.5 552 ASP A C 1
ATOM 4191 O O . ASP A 1 552 ? 2.969 -34.656 9.586 1 82.5 552 ASP A O 1
ATOM 4195 N N . THR A 1 553 ? 3.871 -36.031 8.023 1 76.5 553 THR A N 1
ATOM 4196 C CA . THR A 1 553 ? 2.602 -36.281 7.34 1 76.5 553 THR A CA 1
ATOM 4197 C C . THR A 1 553 ? 1.602 -36.938 8.273 1 76.5 553 THR A C 1
ATOM 4199 O O . THR A 1 553 ? 0.396 -36.938 8.023 1 76.5 553 THR A O 1
ATOM 4202 N N . SER A 1 554 ? 2.068 -37.5 9.391 1 66.75 554 SER A N 1
ATOM 4203 C CA . SER A 1 554 ? 1.174 -38.156 10.328 1 66.75 554 SER A CA 1
ATOM 4204 C C . SER A 1 554 ? 0.771 -37.219 11.469 1 66.75 554 SER A C 1
ATOM 4206 O O . SER A 1 554 ? -0.178 -37.531 12.203 1 66.75 554 SER A O 1
ATOM 4208 N N . GLY A 1 555 ? 1.495 -36.094 11.656 1 60.91 555 GLY A N 1
ATOM 4209 C CA . GLY A 1 555 ? 1.353 -35.562 13.008 1 60.91 555 GLY A CA 1
ATOM 4210 C C . GLY A 1 555 ? 1.32 -34.062 13.055 1 60.91 555 GLY A C 1
ATOM 4211 O O . GLY A 1 555 ? 0.995 -33.469 14.094 1 60.91 555 GLY A O 1
ATOM 4212 N N . GLY A 1 556 ? 1.675 -33.344 12.172 1 77.38 556 GLY A N 1
ATOM 4213 C CA . GLY A 1 556 ? 1.625 -31.906 12.375 1 77.38 556 GLY A CA 1
ATOM 4214 C C . GLY A 1 556 ? 2.988 -31.25 12.297 1 77.38 556 GLY A C 1
ATOM 4215 O O . GLY A 1 556 ? 3.938 -31.828 11.766 1 77.38 556 GLY A O 1
ATOM 4216 N N . ILE A 1 557 ? 3.119 -30.016 12.742 1 86.44 557 ILE A N 1
ATOM 4217 C CA . ILE A 1 557 ? 4.336 -29.203 12.648 1 86.44 557 ILE A CA 1
ATOM 4218 C C . ILE A 1 557 ? 4.98 -29.094 14.023 1 86.44 557 ILE A C 1
ATOM 4220 O O . ILE A 1 557 ? 4.297 -28.828 15.016 1 86.44 557 ILE A O 1
ATOM 4224 N N . GLN A 1 558 ? 6.262 -29.438 14.148 1 88 558 GLN A N 1
ATOM 4225 C CA . GLN A 1 558 ? 7.047 -29.234 15.359 1 88 558 GLN A CA 1
ATOM 4226 C C . GLN A 1 558 ? 8.047 -28.094 15.18 1 88 558 GLN A C 1
ATOM 4228 O O . GLN A 1 558 ? 8.648 -27.953 14.117 1 88 558 GLN A O 1
ATOM 4233 N N . TYR A 1 559 ? 8.18 -27.375 16.25 1 89.12 559 TYR A N 1
ATOM 4234 C CA . TYR A 1 559 ? 9.039 -26.203 16.188 1 89.12 559 TYR A CA 1
ATOM 4235 C C . TYR A 1 559 ? 10.211 -26.312 17.156 1 89.12 559 TYR A C 1
ATOM 4237 O O . TYR A 1 559 ? 10.008 -26.625 18.344 1 89.12 559 TYR A O 1
ATOM 4245 N N . GLY A 1 560 ? 11.375 -26.062 16.75 1 84.56 560 GLY A N 1
ATOM 4246 C CA . GLY A 1 560 ? 12.562 -26.141 17.594 1 84.56 560 GLY A CA 1
ATOM 4247 C C . GLY A 1 560 ? 12.805 -24.859 18.391 1 84.56 560 GLY A C 1
ATOM 4248 O O . GLY A 1 560 ? 13.406 -24.906 19.453 1 84.56 560 GLY A O 1
ATOM 4249 N N . ASN A 1 561 ? 12.391 -23.75 17.844 1 87.69 561 ASN A N 1
ATOM 4250 C CA . ASN A 1 561 ? 12.609 -22.438 18.438 1 87.69 561 ASN A CA 1
ATOM 4251 C C . ASN A 1 561 ? 11.406 -22 19.266 1 87.69 561 ASN A C 1
ATOM 4253 O O . ASN A 1 561 ? 10.266 -22.203 18.859 1 87.69 561 ASN A O 1
ATOM 4257 N N . CYS A 1 562 ? 11.75 -21.391 20.406 1 87.88 562 CYS A N 1
ATOM 4258 C CA . CYS A 1 562 ? 10.688 -20.969 21.312 1 87.88 562 CYS A CA 1
ATOM 4259 C C . CYS A 1 562 ? 9.82 -19.891 20.672 1 87.88 562 CYS A C 1
ATOM 4261 O O . CYS A 1 562 ? 8.602 -19.875 20.875 1 87.88 562 CYS A O 1
ATOM 4263 N N . LEU A 1 563 ? 10.398 -19.047 19.938 1 89.19 563 LEU A N 1
ATOM 4264 C CA . LEU A 1 563 ? 9.609 -18.016 19.281 1 89.19 563 LEU A CA 1
ATOM 4265 C C . LEU A 1 563 ? 8.672 -18.609 18.25 1 89.19 563 LEU A C 1
ATOM 4267 O O . LEU A 1 563 ? 7.527 -18.188 18.109 1 89.19 563 LEU A O 1
ATOM 4271 N N . TYR A 1 564 ? 9.156 -19.594 17.562 1 89.69 564 TYR A N 1
ATOM 4272 C CA . TYR A 1 564 ? 8.32 -20.266 16.578 1 89.69 564 TYR A CA 1
ATOM 4273 C C . TYR A 1 564 ? 7.105 -20.906 17.234 1 89.69 564 TYR A C 1
ATOM 4275 O O . TYR A 1 564 ? 5.996 -20.844 16.703 1 89.69 564 TYR A O 1
ATOM 4283 N N . ARG A 1 565 ? 7.324 -21.406 18.422 1 90.31 565 ARG A N 1
ATOM 4284 C CA . ARG A 1 565 ? 6.23 -22.031 19.172 1 90.31 565 ARG A CA 1
ATOM 4285 C C . ARG A 1 565 ? 5.207 -20.984 19.609 1 90.31 565 ARG A C 1
ATOM 4287 O O . ARG A 1 565 ? 4 -21.234 19.547 1 90.31 565 ARG A O 1
ATOM 4294 N N . LEU A 1 566 ? 5.719 -19.922 19.984 1 91.31 566 LEU A N 1
ATOM 4295 C CA . LEU A 1 566 ? 4.832 -18.844 20.406 1 91.31 566 LEU A CA 1
ATOM 4296 C C . LEU A 1 566 ? 4.004 -18.328 19.234 1 91.31 566 LEU A C 1
ATOM 4298 O O . LEU A 1 566 ? 2.811 -18.062 19.375 1 91.31 566 LEU A O 1
ATOM 4302 N N . VAL A 1 567 ? 4.621 -18.203 18.094 1 89.62 567 VAL A N 1
ATOM 4303 C CA . VAL A 1 567 ? 3.932 -17.719 16.906 1 89.62 567 VAL A CA 1
ATOM 4304 C C . VAL A 1 567 ? 2.896 -18.734 16.453 1 89.62 567 VAL A C 1
ATOM 4306 O O . VAL A 1 567 ? 1.764 -18.375 16.109 1 89.62 567 VAL A O 1
ATOM 4309 N N . ALA A 1 568 ? 3.303 -19.922 16.484 1 88.69 568 ALA A N 1
ATOM 4310 C CA . ALA A 1 568 ? 2.385 -20.984 16.078 1 88.69 568 ALA A CA 1
ATOM 4311 C C . ALA A 1 568 ? 1.177 -21.047 17.016 1 88.69 568 ALA A C 1
ATOM 4313 O O . ALA A 1 568 ? 0.072 -21.391 16.578 1 88.69 568 ALA A O 1
ATOM 4314 N N . ALA A 1 569 ? 1.428 -20.703 18.266 1 89.5 569 ALA A N 1
ATOM 4315 C CA . ALA A 1 569 ? 0.348 -20.719 19.25 1 89.5 569 ALA A CA 1
ATOM 4316 C C . ALA A 1 569 ? -0.401 -19.391 19.266 1 89.5 569 ALA A C 1
ATOM 4318 O O . ALA A 1 569 ? -1.252 -19.141 20.125 1 89.5 569 ALA A O 1
ATOM 4319 N N . ASN A 1 570 ? -0.09 -18.422 18.391 1 89.44 570 ASN A N 1
ATOM 4320 C CA . ASN A 1 570 ? -0.728 -17.125 18.203 1 89.44 570 ASN A CA 1
ATOM 4321 C C . ASN A 1 570 ? -0.434 -16.172 19.375 1 89.44 570 ASN A C 1
ATOM 4323 O O . ASN A 1 570 ? -1.246 -15.305 19.688 1 89.44 570 ASN A O 1
ATOM 4327 N N . TRP A 1 571 ? 0.764 -16.344 19.953 1 92.69 571 TRP A N 1
ATOM 4328 C CA . TRP A 1 571 ? 1.131 -15.492 21.078 1 92.69 571 TRP A CA 1
ATOM 4329 C C . TRP A 1 571 ? 2.178 -14.469 20.656 1 92.69 571 TRP A C 1
ATOM 4331 O O . TRP A 1 571 ? 2.471 -13.531 21.406 1 92.69 571 TRP A O 1
ATOM 4341 N N . GLY A 1 572 ? 2.773 -14.633 19.531 1 92.69 572 GLY A N 1
ATOM 4342 C CA . GLY A 1 572 ? 3.824 -13.719 19.109 1 92.69 572 GLY A CA 1
ATOM 4343 C C . GLY A 1 572 ? 3.412 -12.258 19.188 1 92.69 572 GLY A C 1
ATOM 4344 O O . GLY A 1 572 ? 4 -11.484 19.953 1 92.69 572 GLY A O 1
ATOM 4345 N N . ILE A 1 573 ? 2.34 -11.898 18.562 1 94.56 573 ILE A N 1
ATOM 4346 C CA . ILE A 1 573 ? 1.861 -10.523 18.516 1 94.56 573 ILE A CA 1
ATOM 4347 C C . ILE A 1 573 ? 1.178 -10.172 19.844 1 94.56 573 ILE A C 1
ATOM 4349 O O . ILE A 1 573 ? 1.278 -9.039 20.312 1 94.56 573 ILE A O 1
ATOM 4353 N N . ALA A 1 574 ? 0.592 -11.133 20.5 1 96 574 ALA A N 1
ATOM 4354 C CA . ALA A 1 574 ? -0.12 -10.914 21.75 1 96 574 ALA A CA 1
ATOM 4355 C C . ALA A 1 574 ? 0.83 -10.422 22.844 1 96 574 ALA A C 1
ATOM 4357 O O . ALA A 1 574 ? 0.483 -9.531 23.625 1 96 574 ALA A O 1
ATOM 4358 N N . ILE A 1 575 ? 1.961 -10.945 22.828 1 96.31 575 ILE A N 1
ATOM 4359 C CA . ILE A 1 575 ? 2.943 -10.547 23.844 1 96.31 575 ILE A CA 1
ATOM 4360 C C . ILE A 1 575 ? 3.381 -9.102 23.594 1 96.31 575 ILE A C 1
ATOM 4362 O O . ILE A 1 575 ? 3.484 -8.312 24.531 1 96.31 575 ILE A O 1
ATOM 4366 N N . VAL A 1 576 ? 3.654 -8.758 22.344 1 97.12 576 VAL A N 1
ATOM 4367 C CA . VAL A 1 576 ? 4 -7.375 22.016 1 97.12 576 VAL A CA 1
ATOM 4368 C C . VAL A 1 576 ? 2.871 -6.441 22.453 1 97.12 576 VAL A C 1
ATOM 4370 O O . VAL A 1 576 ? 3.115 -5.398 23.062 1 97.12 576 VAL A O 1
ATOM 4373 N N . PHE A 1 577 ? 1.663 -6.855 22.203 1 97.5 577 PHE A N 1
ATOM 4374 C CA . PHE A 1 577 ? 0.488 -6.07 22.562 1 97.5 577 PHE A CA 1
ATOM 4375 C C . PHE A 1 577 ? 0.423 -5.84 24.062 1 97.5 577 PHE A C 1
ATOM 4377 O O . PHE A 1 577 ? 0.203 -4.715 24.516 1 97.5 577 PHE A O 1
ATOM 4384 N N . LEU A 1 578 ? 0.61 -6.855 24.812 1 97.19 578 LEU A N 1
ATOM 4385 C CA . LEU A 1 578 ? 0.503 -6.77 26.266 1 97.19 578 LEU A CA 1
ATOM 4386 C C . LEU A 1 578 ? 1.578 -5.852 26.844 1 97.19 578 LEU A C 1
ATOM 4388 O O . LEU A 1 578 ? 1.302 -5.043 27.734 1 97.19 578 LEU A O 1
ATOM 4392 N N . ILE A 1 579 ? 2.723 -5.902 26.297 1 97.5 579 ILE A N 1
ATOM 4393 C CA . ILE A 1 579 ? 3.807 -5.062 26.797 1 97.5 579 ILE A CA 1
ATOM 4394 C C . ILE A 1 579 ? 3.557 -3.609 26.406 1 97.5 579 ILE A C 1
ATOM 4396 O O . ILE A 1 579 ? 3.729 -2.699 27.219 1 97.5 579 ILE A O 1
ATOM 4400 N N . TYR A 1 580 ? 3.158 -3.398 25.203 1 97.56 580 TYR A N 1
ATOM 4401 C CA . TYR A 1 580 ? 2.85 -2.039 24.781 1 97.56 580 TYR A CA 1
ATOM 4402 C C . TYR A 1 580 ? 1.68 -1.469 25.578 1 97.56 580 TYR A C 1
ATOM 4404 O O . TYR A 1 580 ? 1.667 -0.281 25.906 1 97.56 580 TYR A O 1
ATOM 4412 N N . ALA A 1 581 ? 0.712 -2.318 25.859 1 95.69 581 ALA A N 1
ATOM 4413 C CA . ALA A 1 581 ? -0.414 -1.898 26.688 1 95.69 581 ALA A CA 1
ATOM 4414 C C . ALA A 1 581 ? 0.049 -1.529 28.094 1 95.69 581 ALA A C 1
ATOM 4416 O O . ALA A 1 581 ? -0.42 -0.545 28.672 1 95.69 581 ALA A O 1
ATOM 4417 N N . ALA A 1 582 ? 0.946 -2.273 28.578 1 96.25 582 ALA A N 1
ATOM 4418 C CA . ALA A 1 582 ? 1.496 -1.989 29.906 1 96.25 582 ALA A CA 1
ATOM 4419 C C . ALA A 1 582 ? 2.262 -0.669 29.906 1 96.25 582 ALA A C 1
ATOM 4421 O O . ALA A 1 582 ? 2.152 0.116 30.859 1 96.25 582 ALA A O 1
ATOM 4422 N N . VAL A 1 583 ? 3.004 -0.455 28.891 1 95.81 583 VAL A N 1
ATOM 4423 C CA . VAL A 1 583 ? 3.756 0.79 28.766 1 95.81 583 VAL A CA 1
ATOM 4424 C C . VAL A 1 583 ? 2.793 1.971 28.688 1 95.81 583 VAL A C 1
ATOM 4426 O O . VAL A 1 583 ? 2.979 2.984 29.359 1 95.81 583 VAL A O 1
ATOM 4429 N N . GLN A 1 584 ? 1.773 1.81 27.891 1 91.88 584 GLN A N 1
ATOM 4430 C CA . GLN A 1 584 ? 0.788 2.877 27.75 1 91.88 584 GLN A CA 1
ATOM 4431 C C . GLN A 1 584 ? 0.01 3.082 29.047 1 91.88 584 GLN A C 1
ATOM 4433 O O . GLN A 1 584 ? -0.287 4.219 29.438 1 91.88 584 GLN A O 1
ATOM 4438 N N . GLY A 1 585 ? -0.361 1.993 29.672 1 89.5 585 GLY A N 1
ATOM 4439 C CA . GLY A 1 585 ? -1.004 2.088 30.969 1 89.5 585 GLY A CA 1
ATOM 4440 C C . GLY A 1 585 ? -0.139 2.768 32.031 1 89.5 585 GLY A C 1
ATOM 4441 O O . GLY A 1 585 ? -0.623 3.6 32.781 1 89.5 585 GLY A O 1
ATOM 4442 N N . GLY A 1 586 ? 1.116 2.402 32 1 89.31 586 GLY A N 1
ATOM 4443 C CA . GLY A 1 586 ? 2.055 3.072 32.906 1 89.31 586 GLY A CA 1
ATOM 4444 C C . GLY A 1 586 ? 2.15 4.566 32.656 1 89.31 586 GLY A C 1
ATOM 4445 O O . GLY A 1 586 ? 2.223 5.355 33.594 1 89.31 586 GLY A O 1
ATOM 4446 N N . TYR A 1 587 ? 2.189 4.902 31.391 1 86.81 587 TYR A N 1
ATOM 4447 C CA . TYR A 1 587 ? 2.195 6.312 31.016 1 86.81 587 TYR A CA 1
ATOM 4448 C C . TYR A 1 587 ? 0.982 7.035 31.594 1 86.81 587 TYR A C 1
ATOM 4450 O O . TYR A 1 587 ? 1.114 8.094 32.188 1 86.81 587 TYR A O 1
ATOM 4458 N N . MET A 1 588 ? -0.166 6.457 31.469 1 84.94 588 MET A N 1
ATOM 4459 C CA . MET A 1 588 ? -1.41 7.086 31.906 1 84.94 588 MET A CA 1
ATOM 4460 C C . MET A 1 588 ? -1.465 7.195 33.406 1 84.94 588 MET A C 1
ATOM 4462 O O . MET A 1 588 ? -1.88 8.227 33.969 1 84.94 588 MET A O 1
ATOM 4466 N N . ILE A 1 589 ? -1.033 6.18 34.031 1 86.88 589 ILE A N 1
ATOM 4467 C CA . ILE A 1 589 ? -1.033 6.164 35.5 1 86.88 589 ILE A CA 1
ATOM 4468 C C . ILE A 1 589 ? -0.057 7.215 36.031 1 86.88 589 ILE A C 1
ATOM 4470 O O . ILE A 1 589 ? -0.37 7.945 36.969 1 86.88 589 ILE A O 1
ATOM 4474 N N . THR A 1 590 ? 1.054 7.293 35.406 1 87.31 590 THR A N 1
ATOM 4475 C CA . THR A 1 590 ? 2.062 8.258 35.844 1 87.31 590 THR A CA 1
ATOM 4476 C C . THR A 1 590 ? 1.568 9.688 35.625 1 87.31 590 THR A C 1
ATOM 4478 O O . THR A 1 590 ? 1.767 10.547 36.469 1 87.31 590 THR A O 1
ATOM 4481 N N . MET A 1 591 ? 0.969 9.914 34.469 1 82.88 591 MET A N 1
ATOM 4482 C CA . MET A 1 591 ? 0.465 11.25 34.188 1 82.88 591 MET A CA 1
ATOM 4483 C C . MET A 1 591 ? -0.645 11.633 35.156 1 82.88 591 MET A C 1
ATOM 4485 O O . MET A 1 591 ? -0.72 12.781 35.594 1 82.88 591 MET A O 1
ATOM 4489 N N . GLU A 1 592 ? -1.476 10.68 35.562 1 82.94 592 GLU A N 1
ATOM 4490 C CA . GLU A 1 592 ? -2.537 10.922 36.531 1 82.94 592 GLU A CA 1
ATOM 4491 C C . GLU A 1 592 ? -1.965 11.203 37.906 1 82.94 592 GLU A C 1
ATOM 4493 O O . GLU A 1 592 ? -2.441 12.086 38.625 1 82.94 592 GLU A O 1
ATOM 4498 N N . ALA A 1 593 ? -1.02 10.445 38.219 1 83.38 593 ALA A N 1
ATOM 4499 C CA . ALA A 1 593 ? -0.367 10.641 39.5 1 83.38 593 ALA A CA 1
ATOM 4500 C C . ALA A 1 593 ? 0.335 12 39.562 1 83.38 593 ALA A C 1
ATOM 4502 O O . ALA A 1 593 ? 0.263 12.703 40.562 1 83.38 593 ALA A O 1
ATOM 4503 N N . ALA A 1 594 ? 1.006 12.297 38.469 1 81.69 594 ALA A N 1
ATOM 4504 C CA . ALA A 1 594 ? 1.705 13.578 38.438 1 81.69 594 ALA A CA 1
ATOM 4505 C C . ALA A 1 594 ? 0.723 14.742 38.5 1 81.69 594 ALA A C 1
ATOM 4507 O O . ALA A 1 594 ? 0.987 15.742 39.156 1 81.69 594 ALA A O 1
ATOM 4508 N N . TRP A 1 595 ? -0.332 14.586 37.781 1 78.5 595 TRP A N 1
ATOM 4509 C CA . TRP A 1 595 ? -1.368 15.617 37.781 1 78.5 595 TRP A CA 1
ATOM 4510 C C . TRP A 1 595 ? -1.959 15.773 39.188 1 78.5 595 TRP A C 1
ATOM 4512 O O . TRP A 1 595 ? -2.172 16.891 39.656 1 78.5 595 TRP A O 1
ATOM 4522 N N . SE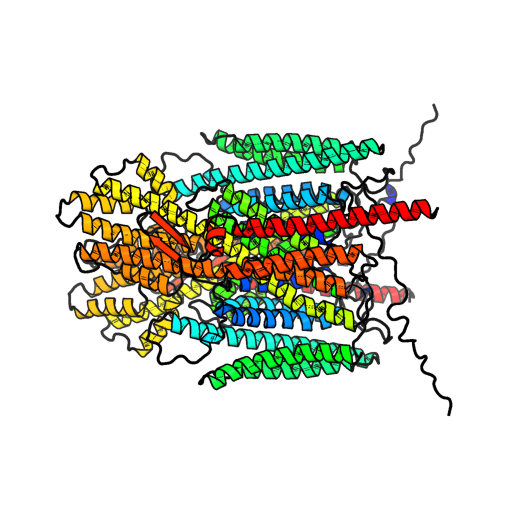R A 1 596 ? -2.188 14.688 39.938 1 79.62 596 SER A N 1
ATOM 4523 C CA . SER A 1 596 ? -2.768 14.719 41.25 1 79.62 596 SER A CA 1
ATOM 4524 C C . SER A 1 596 ? -1.823 15.391 42.25 1 79.62 596 SER A C 1
ATOM 4526 O O . SER A 1 596 ? -2.26 16.172 43.094 1 79.62 596 SER A O 1
ATOM 4528 N N . VAL A 1 597 ? -0.564 15.078 42.062 1 77.12 597 VAL A N 1
ATOM 4529 C CA . VAL A 1 597 ? 0.431 15.656 42.969 1 77.12 597 VAL A CA 1
ATOM 4530 C C . VAL A 1 597 ? 0.545 17.156 42.719 1 77.12 597 VAL A C 1
ATOM 4532 O O . VAL A 1 597 ? 0.621 17.953 43.656 1 77.12 597 VAL A O 1
ATOM 4535 N N . PHE A 1 598 ? 0.566 17.469 41.438 1 74.56 598 PHE A N 1
ATOM 4536 C CA . PHE A 1 598 ? 0.687 18.875 41.062 1 74.56 598 PHE A CA 1
ATOM 4537 C C . PHE A 1 598 ? -0.51 19.672 41.562 1 74.56 598 PHE A C 1
ATOM 4539 O O . PHE A 1 598 ? -0.353 20.797 42.062 1 74.56 598 PHE A O 1
ATOM 4546 N N . HIS A 1 599 ? -1.693 19.156 41.469 1 74.12 599 HIS A N 1
ATOM 4547 C CA . HIS A 1 599 ? -2.896 19.859 41.906 1 74.12 599 HIS A CA 1
ATOM 4548 C C . HIS A 1 599 ? -2.957 19.953 43.438 1 74.12 599 HIS A C 1
ATOM 4550 O O . HIS A 1 599 ? -3.391 20.969 43.969 1 74.12 599 HIS A O 1
ATOM 4556 N N . VAL A 1 600 ? -2.512 18.922 44.094 1 69.62 600 VAL A N 1
ATOM 4557 C CA . VAL A 1 600 ? -2.492 18.953 45.562 1 69.62 600 VAL A CA 1
ATOM 4558 C C . VAL A 1 600 ? -1.496 20 46.031 1 69.62 600 VAL A C 1
ATOM 4560 O O . VAL A 1 600 ? -1.775 20.734 47 1 69.62 600 VAL A O 1
ATOM 4563 N N . GLU A 1 601 ? -0.402 20.094 45.344 1 71.06 601 GLU A N 1
ATOM 4564 C CA . GLU A 1 601 ? 0.615 21.078 45.719 1 71.06 601 GLU A CA 1
ATOM 4565 C C . GLU A 1 601 ? 0.141 22.5 45.438 1 71.06 601 GLU A C 1
ATOM 4567 O O . GLU A 1 601 ? 0.411 23.422 46.219 1 71.06 601 GLU A O 1
ATOM 4572 N N . ARG A 1 602 ? -0.533 22.703 44.344 1 72.06 602 ARG A N 1
ATOM 4573 C CA . ARG A 1 602 ? -1.068 24.016 44 1 72.06 602 ARG A CA 1
ATOM 4574 C C . ARG A 1 602 ? -2.133 24.453 45 1 72.06 602 ARG A C 1
ATOM 4576 O O . ARG A 1 602 ? -2.184 25.625 45.375 1 72.06 602 ARG A O 1
ATOM 4583 N N . GLU A 1 603 ? -2.992 23.531 45.344 1 70.5 603 GLU A N 1
ATOM 4584 C CA . GLU A 1 603 ? -4 23.844 46.344 1 70.5 603 GLU A CA 1
ATOM 4585 C C . GLU A 1 603 ? -3.35 24.203 47.688 1 70.5 603 GLU A C 1
ATOM 4587 O O . GLU A 1 603 ? -3.807 25.125 48.375 1 70.5 603 GLU A O 1
ATOM 4592 N N . ARG A 1 604 ? -2.311 23.594 47.938 1 70.88 604 ARG A N 1
ATOM 4593 C CA . ARG A 1 604 ? -1.589 23.875 49.188 1 70.88 604 ARG A CA 1
ATOM 4594 C C . ARG A 1 604 ? -0.925 25.25 49.125 1 70.88 604 ARG A C 1
ATOM 4596 O O . ARG A 1 604 ? -0.81 25.922 50.156 1 70.88 604 ARG A O 1
ATOM 4603 N N . ARG A 1 605 ? -0.453 25.641 47.906 1 71.5 605 ARG A N 1
ATOM 4604 C CA . ARG A 1 605 ? 0.221 26.922 47.75 1 71.5 605 ARG A CA 1
ATOM 4605 C C . ARG A 1 605 ? -0.788 28.062 47.594 1 71.5 605 ARG A C 1
ATOM 4607 O O . ARG A 1 605 ? -0.413 29.234 47.562 1 71.5 605 ARG A O 1
ATOM 4614 N N . GLY A 1 606 ? -1.998 27.797 47.594 1 63.44 606 GLY A N 1
ATOM 4615 C CA . GLY A 1 606 ? -3.031 28.828 47.5 1 63.44 606 GLY A CA 1
ATOM 4616 C C . GLY A 1 606 ? -3.209 29.359 46.094 1 63.44 606 GLY A C 1
ATOM 4617 O O . GLY A 1 606 ? -3.775 30.438 45.906 1 63.44 606 GLY A O 1
ATOM 4618 N N . GLU A 1 607 ? -2.584 28.797 45.062 1 59.47 607 GLU A N 1
ATOM 4619 C CA . GLU A 1 607 ? -2.672 29.312 43.688 1 59.47 607 GLU A CA 1
ATOM 4620 C C . GLU A 1 607 ? -3.904 28.766 42.969 1 59.47 607 GLU A C 1
ATOM 4622 O O . GLU A 1 607 ? -4.191 27.562 43.062 1 59.47 607 GLU A O 1
ATOM 4627 N N . SER A 1 608 ? -4.965 29.562 42.719 1 53.38 608 SER A N 1
ATOM 4628 C CA . SER A 1 608 ? -6.172 29.234 41.969 1 53.38 608 SER A CA 1
ATOM 4629 C C . SER A 1 608 ? -5.848 28.938 40.5 1 53.38 608 SER A C 1
ATOM 4631 O O . SER A 1 608 ? -5.012 29.609 39.906 1 53.38 608 SER A O 1
ATOM 4633 N N . MET B 1 1 ? 41.562 51 17.281 1 22.41 1 MET B N 1
ATOM 4634 C CA . MET B 1 1 ? 41.656 49.688 17.906 1 22.41 1 MET B CA 1
ATOM 4635 C C . MET B 1 1 ? 40.312 49.25 18.5 1 22.41 1 MET B C 1
ATOM 4637 O O . MET B 1 1 ? 40.25 48.344 19.344 1 22.41 1 MET B O 1
ATOM 4641 N N . ASN B 1 2 ? 39.25 49.844 18.25 1 25.67 2 ASN B N 1
ATOM 4642 C CA . ASN B 1 2 ? 37.906 49.75 18.797 1 25.67 2 ASN B CA 1
ATOM 4643 C C . ASN B 1 2 ? 37.344 48.344 18.594 1 25.67 2 ASN B C 1
ATOM 4645 O O . ASN B 1 2 ? 37.188 47.875 17.469 1 25.67 2 ASN B O 1
ATOM 4649 N N . GLU B 1 3 ? 37.688 47.469 19.578 1 27.23 3 GLU B N 1
ATOM 4650 C CA . GLU B 1 3 ? 37.406 46.031 19.734 1 27.23 3 GLU B CA 1
ATOM 4651 C C . GLU B 1 3 ? 35.906 45.781 19.656 1 27.23 3 GLU B C 1
ATOM 4653 O O . GLU B 1 3 ? 35.125 46.344 20.438 1 27.23 3 GLU B O 1
ATOM 4658 N N . LEU B 1 4 ? 35.312 45.594 18.484 1 30.83 4 LEU B N 1
ATOM 4659 C CA . LEU B 1 4 ? 33.938 45.281 18.172 1 30.83 4 LEU B CA 1
ATOM 4660 C C . LEU B 1 4 ? 33.438 44.094 19.016 1 30.83 4 LEU B C 1
ATOM 4662 O O . LEU B 1 4 ? 33.875 42.969 18.812 1 30.83 4 LEU B O 1
ATOM 4666 N N . THR B 1 5 ? 33.281 44.312 20.344 1 29.02 5 THR B N 1
ATOM 4667 C CA . THR B 1 5 ? 32.812 43.312 21.312 1 29.02 5 THR B CA 1
ATOM 4668 C C . THR B 1 5 ? 31.547 42.656 20.828 1 29.02 5 THR B C 1
ATOM 4670 O O . THR B 1 5 ? 30.516 43.312 20.656 1 29.02 5 THR B O 1
ATOM 4673 N N . ARG B 1 6 ? 31.641 41.719 19.969 1 37.41 6 ARG B N 1
ATOM 4674 C CA . ARG B 1 6 ? 30.469 40.906 19.594 1 37.41 6 ARG B CA 1
ATOM 4675 C C . ARG B 1 6 ? 29.703 40.469 20.828 1 37.41 6 ARG B C 1
ATOM 4677 O O . ARG B 1 6 ? 30.297 39.938 21.781 1 37.41 6 ARG B O 1
ATOM 4684 N N . PRO B 1 7 ? 28.578 41.156 21.141 1 33.22 7 PRO B N 1
ATOM 4685 C CA . PRO B 1 7 ? 27.922 40.719 22.375 1 33.22 7 PRO B CA 1
ATOM 4686 C C . PRO B 1 7 ? 27.859 39.219 22.516 1 33.22 7 PRO B C 1
ATOM 4688 O O . PRO B 1 7 ? 27.562 38.5 21.547 1 33.22 7 PRO B O 1
ATOM 4691 N N . ARG B 1 8 ? 28.719 38.625 23.266 1 35.66 8 ARG B N 1
ATOM 4692 C CA . ARG B 1 8 ? 28.672 37.281 23.812 1 35.66 8 ARG B CA 1
ATOM 4693 C C . ARG B 1 8 ? 27.281 36.906 24.281 1 35.66 8 ARG B C 1
ATOM 4695 O O . ARG B 1 8 ? 26.828 37.375 25.328 1 35.66 8 ARG B O 1
ATOM 4702 N N . ARG B 1 9 ? 26.453 36.781 23.234 1 36.78 9 ARG B N 1
ATOM 4703 C CA . ARG B 1 9 ? 25.203 36.25 23.766 1 36.78 9 ARG B CA 1
ATOM 4704 C C . ARG B 1 9 ? 25.484 35.156 24.797 1 36.78 9 ARG B C 1
ATOM 4706 O O . ARG B 1 9 ? 26.297 34.25 24.562 1 36.78 9 ARG B O 1
ATOM 4713 N N . ARG B 1 10 ? 25.406 35.531 26.047 1 34.41 10 ARG B N 1
ATOM 4714 C CA . ARG B 1 10 ? 25.531 34.75 27.281 1 34.41 10 ARG B CA 1
ATOM 4715 C C . ARG B 1 10 ? 24.969 33.344 27.094 1 34.41 10 ARG B C 1
ATOM 4717 O O . ARG B 1 10 ? 23.812 33.156 26.703 1 34.41 10 ARG B O 1
ATOM 4724 N N . ASP B 1 11 ? 25.766 32.312 26.891 1 32.03 11 ASP B N 1
ATOM 4725 C CA . ASP B 1 11 ? 25.672 30.859 26.906 1 32.03 11 ASP B CA 1
ATOM 4726 C C . ASP B 1 11 ? 24.672 30.375 27.953 1 32.03 11 ASP B C 1
ATOM 4728 O O . ASP B 1 11 ? 24.344 29.188 28.016 1 32.03 11 ASP B O 1
ATOM 4732 N N . GLY B 1 12 ? 24.625 31.219 29.094 1 29.81 12 GLY B N 1
ATOM 4733 C CA . GLY B 1 12 ? 23.875 30.75 30.25 1 29.81 12 GLY B CA 1
ATOM 4734 C C . GLY B 1 12 ? 22.391 30.578 29.969 1 29.81 12 GLY B C 1
ATOM 4735 O O . GLY B 1 12 ? 21.656 30.016 30.781 1 29.81 12 GLY B O 1
ATOM 4736 N N . GLU B 1 13 ? 21.797 31.594 29.25 1 29.08 13 GLU B N 1
ATOM 4737 C CA . GLU B 1 13 ? 20.344 31.531 29.047 1 29.08 13 GLU B CA 1
ATOM 4738 C C . GLU B 1 13 ? 19.969 30.438 28.062 1 29.08 13 GLU B C 1
ATOM 4740 O O . GLU B 1 13 ? 19.047 30.594 27.266 1 29.08 13 GLU B O 1
ATOM 4745 N N . LEU B 1 14 ? 20.906 29.641 27.594 1 30.53 14 LEU B N 1
ATOM 4746 C CA . LEU B 1 14 ? 20.734 28.484 26.734 1 30.53 14 LEU B CA 1
ATOM 4747 C C . LEU B 1 14 ? 19.469 27.719 27.109 1 30.53 14 LEU B C 1
ATOM 4749 O O . LEU B 1 14 ? 18.875 27.047 26.266 1 30.53 14 LEU B O 1
ATOM 4753 N N . PHE B 1 15 ? 19.391 27.453 28.469 1 35.44 15 PHE B N 1
ATOM 4754 C CA . PHE B 1 15 ? 18.234 26.891 29.141 1 35.44 15 PHE B CA 1
ATOM 4755 C C . PHE B 1 15 ? 17.234 27.984 29.5 1 35.44 15 PHE B C 1
ATOM 4757 O O . PHE B 1 15 ? 17.094 28.344 30.672 1 35.44 15 PHE B O 1
ATOM 4764 N N . THR B 1 16 ? 17.234 29.125 28.938 1 32 16 THR B N 1
ATOM 4765 C CA . THR B 1 16 ? 16.297 30.188 29.281 1 32 16 THR B CA 1
ATOM 4766 C C . THR B 1 16 ? 14.938 29.594 29.672 1 32 16 THR B C 1
ATOM 4768 O O . THR B 1 16 ? 14.719 28.391 29.531 1 32 16 THR B O 1
ATOM 4771 N N . HIS B 1 17 ? 13.773 30.469 29.312 1 34.53 17 HIS B N 1
ATOM 4772 C CA . HIS B 1 17 ? 12.484 30.391 29.984 1 34.53 17 HIS B CA 1
ATOM 4773 C C . HIS B 1 17 ? 11.883 28.984 29.859 1 34.53 17 HIS B C 1
ATOM 4775 O O . HIS B 1 17 ? 11.672 28.5 28.734 1 34.53 17 HIS B O 1
ATOM 4781 N N . ARG B 1 18 ? 12.242 28.188 30.688 1 42.78 18 ARG B N 1
ATOM 4782 C CA . ARG B 1 18 ? 11.664 26.938 31.188 1 42.78 18 ARG B CA 1
ATOM 4783 C C . ARG B 1 18 ? 10.148 26.953 31.062 1 42.78 18 ARG B C 1
ATOM 4785 O O . ARG B 1 18 ? 9.453 27.5 31.922 1 42.78 18 ARG B O 1
ATOM 4792 N N . ARG B 1 19 ? 9.719 27.219 29.938 1 45.47 19 ARG B N 1
ATOM 4793 C CA . ARG B 1 19 ? 8.266 27.078 29.906 1 45.47 19 ARG B CA 1
ATOM 4794 C C . ARG B 1 19 ? 7.836 25.781 30.578 1 45.47 19 ARG B C 1
ATOM 4796 O O . ARG B 1 19 ? 8.414 24.719 30.312 1 45.47 19 ARG B O 1
ATOM 4803 N N . LYS B 1 20 ? 7.297 25.828 31.734 1 46.78 20 LYS B N 1
ATOM 4804 C CA . LYS B 1 20 ? 6.676 24.812 32.594 1 46.78 20 LYS B CA 1
ATOM 4805 C C . LYS B 1 20 ? 5.906 23.781 31.766 1 46.78 20 LYS B C 1
ATOM 4807 O O . LYS B 1 20 ? 4.977 24.141 31.031 1 46.78 20 LYS B O 1
ATOM 4812 N N . ALA B 1 21 ? 6.586 22.75 31.391 1 47.84 21 ALA B N 1
ATOM 4813 C CA . ALA B 1 21 ? 5.949 21.625 30.719 1 47.84 21 ALA B CA 1
ATOM 4814 C C . ALA B 1 21 ? 4.68 21.203 31.453 1 47.84 21 ALA B C 1
ATOM 4816 O O . ALA B 1 21 ? 4.711 20.891 32.625 1 47.84 21 ALA B O 1
ATOM 4817 N N . THR B 1 22 ? 3.629 21.844 31.281 1 50.91 22 THR B N 1
ATOM 4818 C CA . THR B 1 22 ? 2.355 21.469 31.875 1 50.91 22 THR B CA 1
ATOM 4819 C C . THR B 1 22 ? 1.967 20.047 31.469 1 50.91 22 THR B C 1
ATOM 4821 O O . THR B 1 22 ? 2.09 19.672 30.297 1 50.91 22 THR B O 1
ATOM 4824 N N . TYR B 1 23 ? 2.225 19.172 32.5 1 57.62 23 TYR B N 1
ATOM 4825 C CA . TYR B 1 23 ? 1.654 17.844 32.344 1 57.62 23 TYR B CA 1
ATOM 4826 C C . TYR B 1 23 ? 0.172 17.922 31.984 1 57.62 23 TYR B C 1
ATOM 4828 O O . TYR B 1 23 ? -0.614 18.516 32.719 1 57.62 23 TYR B O 1
ATOM 4836 N N . LYS B 1 24 ? -0.03 17.828 30.75 1 63.91 24 LYS B N 1
ATOM 4837 C CA . LYS B 1 24 ? -1.452 17.797 30.422 1 63.91 24 LYS B CA 1
ATOM 4838 C C . LYS B 1 24 ? -2.012 16.375 30.516 1 63.91 24 LYS B C 1
ATOM 4840 O O . LYS B 1 24 ? -1.459 15.445 29.922 1 63.91 24 LYS B O 1
ATOM 4845 N N . ARG B 1 25 ? -2.871 16.172 31.547 1 72.12 25 ARG B N 1
ATOM 4846 C CA . ARG B 1 25 ? -3.578 14.906 31.688 1 72.12 25 ARG B CA 1
ATOM 4847 C C . ARG B 1 25 ? -4.531 14.68 30.516 1 72.12 25 ARG B C 1
ATOM 4849 O O . ARG B 1 25 ? -5.133 15.633 30.016 1 72.12 25 ARG B O 1
ATOM 4856 N N . ILE B 1 26 ? -4.523 13.508 30.062 1 78.19 26 ILE B N 1
ATOM 4857 C CA . ILE B 1 26 ? -5.551 13.125 29.109 1 78.19 26 ILE B CA 1
ATOM 4858 C C . ILE B 1 26 ? -6.812 12.688 29.844 1 78.19 26 ILE B C 1
ATOM 4860 O O . ILE B 1 26 ? -6.816 11.656 30.516 1 78.19 26 ILE B O 1
ATOM 4864 N N . PRO B 1 27 ? -7.828 13.445 29.75 1 86 27 PRO B N 1
ATOM 4865 C CA . PRO B 1 27 ? -9.047 13.078 30.484 1 86 27 PRO B CA 1
ATOM 4866 C C . PRO B 1 27 ? -9.742 11.852 29.891 1 86 27 PRO B C 1
ATOM 4868 O O . PRO B 1 27 ? -9.43 11.445 28.766 1 86 27 PRO B O 1
ATOM 4871 N N . LEU B 1 28 ? -10.617 11.297 30.703 1 87.25 28 LEU B N 1
ATOM 4872 C CA . LEU B 1 28 ? -11.414 10.18 30.188 1 87.25 28 LEU B CA 1
ATOM 4873 C C . LEU B 1 28 ? -12.328 10.641 29.062 1 87.25 28 LEU B C 1
ATOM 4875 O O . LEU B 1 28 ? -12.43 9.977 28.016 1 87.25 28 LEU B O 1
ATOM 4879 N N . ALA B 1 29 ? -12.969 11.75 29.312 1 91.75 29 ALA B N 1
ATOM 4880 C CA . ALA B 1 29 ? -13.805 12.406 28.312 1 91.75 29 ALA B CA 1
ATOM 4881 C C . ALA B 1 29 ? -13.711 13.922 28.422 1 91.75 29 ALA B C 1
ATOM 4883 O O . ALA B 1 29 ? -13.672 14.469 29.531 1 91.75 29 ALA B O 1
ATOM 4884 N N . SER B 1 30 ? -13.609 14.578 27.328 1 91.5 30 SER B N 1
ATOM 4885 C CA . SER B 1 30 ? -13.531 16.031 27.328 1 91.5 30 SER B CA 1
ATOM 4886 C C . SER B 1 30 ? -14.922 16.656 27.469 1 91.5 30 SER B C 1
ATOM 4888 O O . SER B 1 30 ? -15.875 16.219 26.828 1 91.5 30 SER B O 1
ATOM 4890 N N . LEU B 1 31 ? -15 17.625 28.266 1 91.31 31 LEU B N 1
ATOM 4891 C CA . LEU B 1 31 ? -16.281 18.297 28.484 1 91.31 31 LEU B CA 1
ATOM 4892 C C . LEU B 1 31 ? -16.516 19.359 27.422 1 91.31 31 LEU B C 1
ATOM 4894 O O . LEU B 1 31 ? -15.594 20.062 27.016 1 91.31 31 LEU B O 1
ATOM 4898 N N . PRO B 1 32 ? -17.812 19.422 27.016 1 93.88 32 PRO B N 1
ATOM 4899 C CA . PRO B 1 32 ? -18.125 20.438 26.016 1 93.88 32 PRO B CA 1
ATOM 4900 C C . PRO B 1 32 ? -18.156 21.859 26.594 1 93.88 32 PRO B C 1
ATOM 4902 O O . PRO B 1 32 ? -18.281 22.031 27.812 1 93.88 32 PRO B O 1
ATOM 4905 N N . GLN B 1 33 ? -18.016 22.75 25.672 1 92.69 33 GLN B N 1
ATOM 4906 C CA . GLN B 1 33 ? -18.219 24.156 26.047 1 92.69 33 GLN B CA 1
ATOM 4907 C C . GLN B 1 33 ? -19.688 24.469 26.266 1 92.69 33 GLN B C 1
ATOM 4909 O O . GLN B 1 33 ? -20.547 23.922 25.578 1 92.69 33 GLN B O 1
ATOM 4914 N N . LYS B 1 34 ? -20.016 25.375 27.156 1 89.56 34 LYS B N 1
ATOM 4915 C CA . LYS B 1 34 ? -21.391 25.688 27.547 1 89.56 34 LYS B CA 1
ATOM 4916 C C . LYS B 1 34 ? -22.078 26.547 26.484 1 89.56 34 LYS B C 1
ATOM 4918 O O . LYS B 1 34 ? -23.266 26.406 26.25 1 89.56 34 LYS B O 1
ATOM 4923 N N . ASP B 1 35 ? -21.328 27.328 25.766 1 88.94 35 ASP B N 1
ATOM 4924 C CA . ASP B 1 35 ? -21.891 28.297 24.828 1 88.94 35 ASP B CA 1
ATOM 4925 C C . ASP B 1 35 ? -22.312 27.609 23.531 1 88.94 35 ASP B C 1
ATOM 4927 O O . ASP B 1 35 ? -21.5 26.984 22.859 1 88.94 35 ASP B O 1
ATOM 4931 N N . GLU B 1 36 ? -23.531 27.719 23.141 1 87.25 36 GLU B N 1
ATOM 4932 C CA . GLU B 1 36 ? -24.125 27.062 21.984 1 87.25 36 GLU B CA 1
ATOM 4933 C C . GLU B 1 36 ? -23.562 27.625 20.688 1 87.25 36 GLU B C 1
ATOM 4935 O O . GLU B 1 36 ? -23.578 26.953 19.656 1 87.25 36 GLU B O 1
ATOM 4940 N N . GLY B 1 37 ? -23.078 28.812 20.672 1 84.19 37 GLY B N 1
ATOM 4941 C CA . GLY B 1 37 ? -22.547 29.438 19.469 1 84.19 37 GLY B CA 1
ATOM 4942 C C . GLY B 1 37 ? -21.109 29.062 19.172 1 84.19 37 GLY B C 1
ATOM 4943 O O . GLY B 1 37 ? -20.594 29.344 18.094 1 84.19 37 GLY B O 1
ATOM 4944 N N . GLU B 1 38 ? -20.562 28.297 20.141 1 89.06 38 GLU B N 1
ATOM 4945 C CA . GLU B 1 38 ? -19.172 27.891 20 1 89.06 38 GLU B CA 1
ATOM 4946 C C . GLU B 1 38 ? -19.062 26.406 19.641 1 89.06 38 GLU B C 1
ATOM 4948 O O . GLU B 1 38 ? -20 25.641 19.844 1 89.06 38 GLU B O 1
ATOM 4953 N N . PRO B 1 39 ? -17.906 26.141 19.094 1 91.62 39 PRO B N 1
ATOM 4954 C CA . PRO B 1 39 ? -17.672 24.703 18.875 1 91.62 39 PRO B CA 1
ATOM 4955 C C . PRO B 1 39 ? -17.828 23.875 20.141 1 91.62 39 PRO B C 1
ATOM 4957 O O . PRO B 1 39 ? -17.734 24.406 21.25 1 91.62 39 PRO B O 1
ATOM 4960 N N . TRP B 1 40 ? -18.094 22.672 19.984 1 93.44 40 TRP B N 1
ATOM 4961 C CA . TRP B 1 40 ? -18.375 21.75 21.078 1 93.44 40 TRP B CA 1
ATOM 4962 C C . TRP B 1 40 ? -17.219 21.703 22.062 1 93.44 40 TRP B C 1
ATOM 4964 O O . TRP B 1 40 ? -17.438 21.719 23.281 1 93.44 40 TRP B O 1
ATOM 4974 N N . LEU B 1 41 ? -15.961 21.703 21.531 1 93.81 41 LEU B N 1
ATOM 4975 C CA . LEU B 1 41 ? -14.773 21.609 22.359 1 93.81 41 LEU B CA 1
ATOM 4976 C C . LEU B 1 41 ? -13.906 22.859 22.234 1 93.81 41 LEU B C 1
ATOM 4978 O O . LEU B 1 41 ? -13.914 23.516 21.188 1 93.81 41 LEU B O 1
ATOM 4982 N N . SER B 1 42 ? -13.219 23.156 23.266 1 90.12 42 SER B N 1
ATOM 4983 C CA . SER B 1 42 ? -12.211 24.203 23.203 1 90.12 42 SER B CA 1
ATOM 4984 C C . SER B 1 42 ? -11.039 23.797 22.328 1 90.12 42 SER B C 1
ATOM 4986 O O . SER B 1 42 ? -10.852 22.609 22.047 1 90.12 42 SER B O 1
ATOM 4988 N N . GLU B 1 43 ? -10.312 24.672 21.828 1 85.25 43 GLU B N 1
ATOM 4989 C CA . GLU B 1 43 ? -9.203 24.438 20.906 1 85.25 43 GLU B CA 1
ATOM 4990 C C . GLU B 1 43 ? -8.18 23.469 21.516 1 85.25 43 GLU B C 1
ATOM 4992 O O . GLU B 1 43 ? -7.629 22.625 20.812 1 85.25 43 GLU B O 1
ATOM 4997 N N . LYS B 1 44 ? -7.961 23.5 22.766 1 81.56 44 LYS B N 1
ATOM 4998 C CA . LYS B 1 44 ? -6.949 22.703 23.453 1 81.56 44 LYS B CA 1
ATOM 4999 C C . LYS B 1 44 ? -7.43 21.266 23.641 1 81.56 44 LYS B C 1
ATOM 5001 O O . LYS B 1 44 ? -6.621 20.359 23.828 1 81.56 44 LYS B O 1
ATOM 5006 N N . ALA B 1 45 ? -8.734 21.109 23.578 1 86.62 45 ALA B N 1
ATOM 5007 C CA . ALA B 1 45 ? -9.305 19.797 23.875 1 86.62 45 ALA B CA 1
ATOM 5008 C C . ALA B 1 45 ? -9.5 18.969 22.594 1 86.62 45 ALA B C 1
ATOM 5010 O O . ALA B 1 45 ? -9.758 17.766 22.656 1 86.62 45 ALA B O 1
ATOM 5011 N N . VAL B 1 46 ? -9.32 19.625 21.484 1 85.56 46 VAL B N 1
ATOM 5012 C CA . VAL B 1 46 ? -9.539 18.953 20.203 1 85.56 46 VAL B CA 1
ATOM 5013 C C . VAL B 1 46 ? -8.398 17.984 19.922 1 85.56 46 VAL B C 1
ATOM 5015 O O . VAL B 1 46 ? -7.254 18.234 20.328 1 85.56 46 VAL B O 1
ATOM 5018 N N . ALA B 1 47 ? -8.711 16.953 19.312 1 82.81 47 ALA B N 1
ATOM 5019 C CA . ALA B 1 47 ? -7.73 15.93 18.953 1 82.81 47 ALA B CA 1
ATOM 5020 C C . ALA B 1 47 ? -6.66 16.5 18.031 1 82.81 47 ALA B C 1
ATOM 5022 O O . ALA B 1 47 ? -6.93 17.422 17.25 1 82.81 47 ALA B O 1
ATOM 5023 N N . THR B 1 48 ? -5.516 15.938 18.109 1 77.75 48 THR B N 1
ATOM 5024 C CA . THR B 1 48 ? -4.383 16.391 17.312 1 77.75 48 THR B CA 1
ATOM 5025 C C . THR B 1 48 ? -4.578 16.047 15.836 1 77.75 48 THR B C 1
ATOM 5027 O O . THR B 1 48 ? -5.328 15.133 15.5 1 77.75 48 THR B O 1
ATOM 5030 N N . GLU B 1 49 ? -3.898 16.75 14.992 1 81.12 49 GLU B N 1
ATOM 5031 C CA . GLU B 1 49 ? -3.947 16.531 13.555 1 81.12 49 GLU B CA 1
ATOM 5032 C C . GLU B 1 49 ? -3.359 15.172 13.18 1 81.12 49 GLU B C 1
ATOM 5034 O O . GLU B 1 49 ? -3.725 14.586 12.156 1 81.12 49 GLU B O 1
ATOM 5039 N N . TRP B 1 50 ? -2.521 14.633 14.047 1 86.44 50 TRP B N 1
ATOM 5040 C CA . TRP B 1 50 ? -1.847 13.367 13.766 1 86.44 50 TRP B CA 1
ATOM 5041 C C . TRP B 1 50 ? -2.828 12.203 13.82 1 86.44 50 TRP B C 1
ATOM 5043 O O . TRP B 1 50 ? -2.686 11.227 13.078 1 86.44 50 TRP B O 1
ATOM 5053 N N . LEU B 1 51 ? -3.812 12.352 14.656 1 88.44 51 LEU B N 1
ATOM 5054 C CA . LEU B 1 51 ? -4.797 11.281 14.781 1 88.44 51 LEU B CA 1
ATOM 5055 C C . LEU B 1 51 ? -5.664 11.195 13.531 1 88.44 51 LEU B C 1
ATOM 5057 O O . LEU B 1 51 ? -5.977 10.094 13.062 1 88.44 51 LEU B O 1
ATOM 5061 N N . GLY B 1 52 ? -6 12.383 13.016 1 89 52 GLY B N 1
ATOM 5062 C CA . GLY B 1 52 ? -6.789 12.398 11.797 1 89 52 GLY B CA 1
ATOM 5063 C C . GLY B 1 52 ? -6.066 11.789 10.609 1 89 52 GLY B C 1
ATOM 5064 O O . GLY B 1 52 ? -6.645 11.008 9.859 1 89 52 GLY B O 1
ATOM 5065 N N . LEU B 1 53 ? -4.844 12.172 10.531 1 89.56 53 LEU B N 1
ATOM 5066 C CA . LEU B 1 53 ? -4.047 11.625 9.438 1 89.56 53 LEU B CA 1
ATOM 5067 C C . LEU B 1 53 ? -3.844 10.125 9.609 1 89.56 53 LEU B C 1
ATOM 5069 O O . LEU B 1 53 ? -3.918 9.367 8.633 1 89.56 53 LEU B O 1
ATOM 5073 N N . PHE B 1 54 ? -3.611 9.703 10.844 1 92 54 PHE B N 1
ATOM 5074 C CA . PHE B 1 54 ? -3.447 8.297 11.18 1 92 54 PHE B CA 1
ATOM 5075 C C . PHE B 1 54 ? -4.688 7.5 10.789 1 92 54 PHE B C 1
ATOM 5077 O O . PHE B 1 54 ? -4.582 6.438 10.172 1 92 54 PHE B O 1
ATOM 5084 N N . TYR B 1 55 ? -5.789 8.008 11.062 1 94.12 55 TYR B N 1
ATOM 5085 C CA . TYR B 1 55 ? -7.074 7.406 10.742 1 94.12 55 TYR B CA 1
ATOM 5086 C C . TYR B 1 55 ? -7.27 7.309 9.234 1 94.12 55 TYR B C 1
ATOM 5088 O O . TYR B 1 55 ? -7.668 6.262 8.719 1 94.12 55 TYR B O 1
ATOM 5096 N N . ASN B 1 56 ? -6.965 8.352 8.531 1 94.38 56 ASN B N 1
ATOM 5097 C CA . ASN B 1 56 ? -7.172 8.391 7.086 1 94.38 56 ASN B CA 1
ATOM 5098 C C . ASN B 1 56 ? -6.227 7.438 6.363 1 94.38 56 ASN B C 1
ATOM 5100 O O . ASN B 1 56 ? -6.559 6.922 5.293 1 94.38 56 ASN B O 1
ATOM 5104 N N . LEU B 1 57 ? -5.113 7.172 6.949 1 93.88 57 LEU B N 1
ATOM 5105 C CA . LEU B 1 57 ? -4.203 6.188 6.379 1 93.88 57 LEU B CA 1
ATOM 5106 C C . LEU B 1 57 ? -4.812 4.789 6.438 1 93.88 57 LEU B C 1
ATOM 5108 O O . LEU B 1 57 ? -4.676 4.008 5.496 1 93.88 57 LEU B O 1
ATOM 5112 N N . ALA B 1 58 ? -5.496 4.531 7.516 1 94.75 58 ALA B N 1
ATOM 5113 C CA . ALA B 1 58 ? -6.172 3.242 7.633 1 94.75 58 ALA B CA 1
ATOM 5114 C C . ALA B 1 58 ? -7.324 3.131 6.637 1 94.75 58 ALA B C 1
ATOM 5116 O O . ALA B 1 58 ? -7.5 2.092 5.996 1 94.75 58 ALA B O 1
ATOM 5117 N N . VAL B 1 59 ? -8.023 4.191 6.457 1 96.06 59 VAL B N 1
ATOM 5118 C CA . VAL B 1 59 ? -9.125 4.223 5.504 1 96.06 59 VAL B CA 1
ATOM 5119 C C . VAL B 1 59 ? -8.594 4.027 4.086 1 96.06 59 VAL B C 1
ATOM 5121 O O . VAL B 1 59 ? -9.117 3.213 3.324 1 96.06 59 VAL B O 1
ATOM 5124 N N . SER B 1 60 ? -7.586 4.727 3.818 1 93.06 60 SER B N 1
ATOM 5125 C CA . SER B 1 60 ? -7.004 4.641 2.482 1 93.06 60 SER B CA 1
ATOM 5126 C C . SER B 1 60 ? -6.441 3.248 2.215 1 93.06 60 SER B C 1
ATOM 5128 O O . SER B 1 60 ? -6.488 2.764 1.082 1 93.06 60 SER B O 1
ATOM 5130 N N . SER B 1 61 ? -5.926 2.639 3.268 1 91.88 61 SER B N 1
ATOM 5131 C CA . SER B 1 61 ? -5.438 1.272 3.115 1 91.88 61 SER B CA 1
ATOM 5132 C C . SER B 1 61 ? -6.57 0.313 2.768 1 91.88 61 SER B C 1
ATOM 5134 O O . SER B 1 61 ? -6.375 -0.634 2.004 1 91.88 61 SER B O 1
ATOM 5136 N N . SER B 1 62 ? -7.703 0.579 3.307 1 93.69 62 SER B N 1
ATOM 5137 C CA . SER B 1 62 ? -8.875 -0.227 2.963 1 93.69 62 SER B CA 1
ATOM 5138 C C . SER B 1 62 ? -9.258 -0.042 1.499 1 93.69 62 SER B C 1
ATOM 5140 O O . SER B 1 62 ? -9.578 -1.013 0.808 1 93.69 62 SER B O 1
ATOM 5142 N N . PHE B 1 63 ? -9.141 1.187 0.994 1 91.81 63 PHE B N 1
ATOM 5143 C CA . PHE B 1 63 ? -9.398 1.453 -0.417 1 91.81 63 PHE B CA 1
ATOM 5144 C C . PHE B 1 63 ? -8.336 0.796 -1.291 1 91.81 63 PHE B C 1
ATOM 5146 O O . PHE B 1 63 ? -8.641 0.284 -2.369 1 91.81 63 PHE B O 1
ATOM 5153 N N . GLY B 1 64 ? -7.133 0.835 -0.768 1 87.44 64 GLY B N 1
ATOM 5154 C CA . GLY B 1 64 ? -6.055 0.203 -1.51 1 87.44 64 GLY B CA 1
ATOM 5155 C C . GLY B 1 64 ? -6.227 -1.297 -1.654 1 87.44 64 GLY B C 1
ATOM 5156 O O . GLY B 1 64 ? -6.031 -1.848 -2.74 1 87.44 64 GLY B O 1
ATOM 5157 N N . THR B 1 65 ? -6.613 -1.895 -0.564 1 86.94 65 THR B N 1
ATOM 5158 C CA . THR B 1 65 ? -6.84 -3.336 -0.584 1 86.94 65 THR B CA 1
ATOM 5159 C C . THR B 1 65 ? -8.016 -3.686 -1.494 1 86.94 65 THR B C 1
ATOM 5161 O O . THR B 1 65 ? -7.938 -4.641 -2.271 1 86.94 65 THR B O 1
ATOM 5164 N N . PHE B 1 66 ? -8.977 -2.896 -1.411 1 85.19 66 PHE B N 1
ATOM 5165 C CA . PHE B 1 66 ? -10.141 -3.064 -2.266 1 85.19 66 PHE B CA 1
ATOM 5166 C C . PHE B 1 66 ? -9.773 -2.898 -3.732 1 85.19 66 PHE B C 1
ATOM 5168 O O . PHE B 1 66 ? -10.148 -3.721 -4.57 1 85.19 66 PHE B O 1
ATOM 5175 N N . ASN B 1 67 ? -9.031 -1.872 -3.998 1 80 67 ASN B N 1
ATOM 5176 C CA . ASN B 1 67 ? -8.664 -1.562 -5.375 1 80 67 ASN B CA 1
ATOM 5177 C C . ASN B 1 67 ? -7.758 -2.637 -5.969 1 80 67 ASN B C 1
ATOM 5179 O O . ASN B 1 67 ? -7.855 -2.951 -7.156 1 80 67 ASN B O 1
ATOM 5183 N N . GLY B 1 68 ? -6.98 -3.176 -5.188 1 74.69 68 GLY B N 1
ATOM 5184 C CA . GLY B 1 68 ? -6.09 -4.238 -5.629 1 74.69 68 GLY B CA 1
ATOM 5185 C C . GLY B 1 68 ? -6.816 -5.535 -5.941 1 74.69 68 GLY B C 1
ATOM 5186 O O . GLY B 1 68 ? -6.426 -6.27 -6.852 1 74.69 68 GLY B O 1
ATOM 5187 N N . SER B 1 69 ? -7.945 -5.703 -5.258 1 69.25 69 SER B N 1
ATOM 5188 C CA . SER B 1 69 ? -8.695 -6.945 -5.43 1 69.25 69 SER B CA 1
ATOM 5189 C C . SER B 1 69 ? -9.75 -6.809 -6.523 1 69.25 69 SER B C 1
ATOM 5191 O O . SER B 1 69 ? -10.164 -7.801 -7.121 1 69.25 69 SER B O 1
ATOM 5193 N N . HIS B 1 70 ? -10.203 -5.555 -6.629 1 63.56 70 HIS B N 1
ATOM 5194 C CA . HIS B 1 70 ? -11.32 -5.359 -7.543 1 63.56 70 HIS B CA 1
ATOM 5195 C C . HIS B 1 70 ? -10.969 -4.367 -8.648 1 63.56 70 HIS B C 1
ATOM 5197 O O . HIS B 1 70 ? -11.5 -3.256 -8.68 1 63.56 70 HIS B O 1
ATOM 5203 N N . GLN B 1 71 ? -10.07 -4.789 -9.305 1 62.69 71 GLN B N 1
ATOM 5204 C CA . GLN B 1 71 ? -9.82 -3.896 -10.43 1 62.69 71 GLN B CA 1
ATOM 5205 C C . GLN B 1 71 ? -10.984 -3.918 -11.414 1 62.69 71 GLN B C 1
ATOM 5207 O O . GLN B 1 71 ? -11.648 -4.945 -11.586 1 62.69 71 GLN B O 1
ATOM 5212 N N . LEU B 1 72 ? -11.547 -2.84 -11.664 1 63.28 72 LEU B N 1
ATOM 5213 C CA . LEU B 1 72 ? -12.648 -2.734 -12.617 1 63.28 72 LEU B CA 1
ATOM 5214 C C . LEU B 1 72 ? -12.273 -3.373 -13.945 1 63.28 72 LEU B C 1
ATOM 5216 O O . LEU B 1 72 ? -11.664 -2.725 -14.805 1 63.28 72 LEU B O 1
ATOM 5220 N N . ARG B 1 73 ? -12.562 -4.613 -13.984 1 61.38 73 ARG B N 1
ATOM 5221 C CA . ARG B 1 73 ? -12.125 -5.395 -15.141 1 61.38 73 ARG B CA 1
ATOM 5222 C C . ARG B 1 73 ? -13.227 -5.477 -16.188 1 61.38 73 ARG B C 1
ATOM 5224 O O . ARG B 1 73 ? -12.938 -5.652 -17.375 1 61.38 73 ARG B O 1
ATOM 5231 N N . THR B 1 74 ? -14.492 -5.461 -15.75 1 62.28 74 THR B N 1
ATOM 5232 C CA . THR B 1 74 ? -15.625 -5.508 -16.672 1 62.28 74 THR B CA 1
ATOM 5233 C C . THR B 1 74 ? -16.656 -4.449 -16.312 1 62.28 74 THR B C 1
ATOM 5235 O O . THR B 1 74 ? -16.766 -4.047 -15.148 1 62.28 74 THR B O 1
ATOM 5238 N N . PRO B 1 75 ? -17.266 -3.945 -17.297 1 64.5 75 PRO B N 1
ATOM 5239 C CA . PRO B 1 75 ? -18.344 -3.006 -17 1 64.5 75 PRO B CA 1
ATOM 5240 C C . PRO B 1 75 ? -19.391 -3.588 -16.047 1 64.5 75 PRO B C 1
ATOM 5242 O O . PRO B 1 75 ? -20.031 -2.848 -15.305 1 64.5 75 PRO B O 1
ATOM 5245 N N . ALA B 1 76 ? -19.484 -4.883 -16.141 1 68.5 76 ALA B N 1
ATOM 5246 C CA . ALA B 1 76 ? -20.469 -5.531 -15.297 1 68.5 76 ALA B CA 1
ATOM 5247 C C . ALA B 1 76 ? -20.062 -5.465 -13.828 1 68.5 76 ALA B C 1
ATOM 5249 O O . ALA B 1 76 ? -20.906 -5.617 -12.93 1 68.5 76 ALA B O 1
ATOM 5250 N N . GLY B 1 77 ? -18.812 -5.207 -13.672 1 76.75 77 GLY B N 1
ATOM 5251 C CA . GLY B 1 77 ? -18.312 -5.148 -12.312 1 76.75 77 GLY B CA 1
ATOM 5252 C C . GLY B 1 77 ? -18.438 -3.771 -11.688 1 76.75 77 GLY B C 1
ATOM 5253 O O . GLY B 1 77 ? -18.25 -3.611 -10.477 1 76.75 77 GLY B O 1
ATOM 5254 N N . LEU B 1 78 ? -18.906 -2.756 -12.477 1 78.38 78 LEU B N 1
ATOM 5255 C CA . LEU B 1 78 ? -18.922 -1.364 -12.039 1 78.38 78 LEU B CA 1
ATOM 5256 C C . LEU B 1 78 ? -19.906 -1.179 -10.883 1 78.38 78 LEU B C 1
ATOM 5258 O O . LEU B 1 78 ? -19.578 -0.521 -9.891 1 78.38 78 LEU B O 1
ATOM 5262 N N . PRO B 1 79 ? -21.062 -1.8 -10.992 1 82.69 79 PRO B N 1
ATOM 5263 C CA . PRO B 1 79 ? -21.984 -1.608 -9.875 1 82.69 79 PRO B CA 1
ATOM 5264 C C . PRO B 1 79 ? -21.453 -2.154 -8.555 1 82.69 79 PRO B C 1
ATOM 5266 O O . PRO B 1 79 ? -21.594 -1.516 -7.516 1 82.69 79 PRO B O 1
ATOM 5269 N N . SER B 1 80 ? -20.844 -3.295 -8.68 1 87.81 80 SER B N 1
ATOM 5270 C CA . SER B 1 80 ? -20.281 -3.873 -7.465 1 87.81 80 SER B CA 1
ATOM 5271 C C . SER B 1 80 ? -19.141 -3.016 -6.93 1 87.81 80 SER B C 1
ATOM 5273 O O . SER B 1 80 ? -18.984 -2.861 -5.715 1 87.81 80 SER B O 1
ATOM 5275 N N . TYR B 1 81 ? -18.406 -2.467 -7.828 1 88 81 TYR B N 1
ATOM 5276 C CA . TYR B 1 81 ? -17.297 -1.583 -7.457 1 88 81 TYR B CA 1
ATOM 5277 C C . TYR B 1 81 ? -17.828 -0.316 -6.785 1 88 81 TYR B C 1
ATOM 5279 O O . TYR B 1 81 ? -17.344 0.069 -5.719 1 88 81 TYR B O 1
ATOM 5287 N N . LEU B 1 82 ? -18.812 0.245 -7.367 1 89.69 82 LEU B N 1
ATOM 5288 C CA . LEU B 1 82 ? -19.422 1.455 -6.832 1 89.69 82 LEU B CA 1
ATOM 5289 C C . LEU B 1 82 ? -20.078 1.181 -5.48 1 89.69 82 LEU B C 1
ATOM 5291 O O . LEU B 1 82 ? -20.016 2.016 -4.574 1 89.69 82 LEU B O 1
ATOM 5295 N N . ALA B 1 83 ? -20.641 0.05 -5.387 1 93.31 83 ALA B N 1
ATOM 5296 C CA . ALA B 1 83 ? -21.344 -0.313 -4.152 1 93.31 83 ALA B CA 1
ATOM 5297 C C . ALA B 1 83 ? -20.359 -0.42 -2.984 1 93.31 83 ALA B C 1
ATOM 5299 O O . ALA B 1 83 ? -20.641 0.085 -1.893 1 93.31 83 ALA B O 1
ATOM 5300 N N . TYR B 1 84 ? -19.312 -1.079 -3.229 1 93.69 84 TYR B N 1
ATOM 5301 C CA . TYR B 1 84 ? -18.328 -1.238 -2.156 1 93.69 84 TYR B CA 1
ATOM 5302 C C . TYR B 1 84 ? -17.719 0.105 -1.765 1 93.69 84 TYR B C 1
ATOM 5304 O O . TYR B 1 84 ? -17.547 0.389 -0.578 1 93.69 84 TYR B O 1
ATOM 5312 N N . PHE B 1 85 ? -17.406 0.945 -2.758 1 95 85 PHE B N 1
ATOM 5313 C CA . PHE B 1 85 ? -16.922 2.299 -2.514 1 95 85 PHE B CA 1
ATOM 5314 C C . PHE B 1 85 ? -17.922 3.078 -1.653 1 95 85 PHE B C 1
ATOM 5316 O O . PHE B 1 85 ? -17.516 3.752 -0.701 1 95 85 PHE B O 1
ATOM 5323 N N . ALA B 1 86 ? -19.156 2.936 -1.963 1 95.5 86 ALA B N 1
ATOM 5324 C CA . ALA B 1 86 ? -20.219 3.658 -1.253 1 95.5 86 ALA B CA 1
ATOM 5325 C C . ALA B 1 86 ? -20.266 3.25 0.216 1 95.5 86 ALA B C 1
ATOM 5327 O O . ALA B 1 86 ? -20.516 4.082 1.091 1 95.5 86 ALA B O 1
ATOM 5328 N N . VAL B 1 87 ? -20.016 2.023 0.455 1 96.5 87 VAL B N 1
ATOM 5329 C CA . VAL B 1 87 ? -20.031 1.538 1.831 1 96.5 87 VAL B CA 1
ATOM 5330 C C . VAL B 1 87 ? -18.891 2.164 2.619 1 96.5 87 VAL B C 1
ATOM 5332 O O . VAL B 1 87 ? -19.109 2.758 3.678 1 96.5 87 VAL B O 1
ATOM 5335 N N . ILE B 1 88 ? -17.703 2.123 2.092 1 96 88 ILE B N 1
ATOM 5336 C CA . ILE B 1 88 ? -16.531 2.596 2.82 1 96 88 ILE B CA 1
ATOM 5337 C C . ILE B 1 88 ? -16.609 4.113 2.992 1 96 88 ILE B C 1
ATOM 5339 O O . ILE B 1 88 ? -16.391 4.633 4.09 1 96 88 ILE B O 1
ATOM 5343 N N . ILE B 1 89 ? -16.969 4.801 1.875 1 96.38 89 ILE B N 1
ATOM 5344 C CA . ILE B 1 89 ? -16.953 6.258 1.929 1 96.38 89 ILE B CA 1
ATOM 5345 C C . ILE B 1 89 ? -18.078 6.746 2.854 1 96.38 89 ILE B C 1
ATOM 5347 O O . ILE B 1 89 ? -17.922 7.766 3.529 1 96.38 89 ILE B O 1
ATOM 5351 N N . SER B 1 90 ? -19.172 6.023 2.91 1 96.5 90 SER B N 1
ATOM 5352 C CA . SER B 1 90 ? -20.25 6.406 3.818 1 96.5 90 SER B CA 1
ATOM 5353 C C . SER B 1 90 ? -19.828 6.238 5.273 1 96.5 90 SER B C 1
ATOM 5355 O O . SER B 1 90 ? -20.156 7.074 6.121 1 96.5 90 SER B O 1
ATOM 5357 N N . MET B 1 91 ? -19.125 5.141 5.59 1 97.19 91 MET B N 1
ATOM 5358 C CA . MET B 1 91 ? -18.578 4.945 6.93 1 97.19 91 MET B CA 1
ATOM 5359 C C . MET B 1 91 ? -17.672 6.113 7.324 1 97.19 91 MET B C 1
ATOM 5361 O O . MET B 1 91 ? -17.781 6.637 8.438 1 97.19 91 MET B O 1
ATOM 5365 N N . TRP B 1 92 ? -16.875 6.508 6.395 1 97.38 92 TRP B N 1
ATOM 5366 C CA . TRP B 1 92 ? -15.938 7.598 6.652 1 97.38 92 TRP B CA 1
ATOM 5367 C C . TRP B 1 92 ? -16.672 8.922 6.832 1 97.38 92 TRP B C 1
ATOM 5369 O O . TRP B 1 92 ? -16.359 9.703 7.73 1 97.38 92 TRP B O 1
ATOM 5379 N N . THR B 1 93 ? -17.719 9.164 6.035 1 96.25 93 THR B N 1
ATOM 5380 C CA . THR B 1 93 ? -18.438 10.43 6.059 1 96.25 93 THR B CA 1
ATOM 5381 C C . THR B 1 93 ? -19.172 10.617 7.387 1 96.25 93 THR B C 1
ATOM 5383 O O . THR B 1 93 ? -19.109 11.688 7.992 1 96.25 93 THR B O 1
ATOM 5386 N N . ILE B 1 94 ? -19.859 9.57 7.82 1 97 94 ILE B N 1
ATOM 5387 C CA . ILE B 1 94 ? -20.609 9.711 9.062 1 97 94 ILE B CA 1
ATOM 5388 C C . ILE B 1 94 ? -19.656 9.867 10.234 1 97 94 ILE B C 1
ATOM 5390 O O . ILE B 1 94 ? -19.938 10.625 11.172 1 97 94 ILE B O 1
ATOM 5394 N N . GLN B 1 95 ? -18.5 9.203 10.18 1 97.12 95 GLN B N 1
ATOM 5395 C CA . GLN B 1 95 ? -17.5 9.359 11.219 1 97.12 95 GLN B CA 1
ATOM 5396 C C . GLN B 1 95 ? -16.875 10.758 11.18 1 97.12 95 GLN B C 1
ATOM 5398 O O . GLN B 1 95 ? -16.609 11.352 12.227 1 97.12 95 GLN B O 1
ATOM 5403 N N . LEU B 1 96 ? -16.656 11.25 9.969 1 95.62 96 LEU B N 1
ATOM 5404 C CA . LEU B 1 96 ? -16.078 12.578 9.797 1 95.62 96 LEU B CA 1
ATOM 5405 C C . LEU B 1 96 ? -16.953 13.633 10.477 1 95.62 96 LEU B C 1
ATOM 5407 O O . LEU B 1 96 ? -16.438 14.508 11.18 1 95.62 96 LEU B O 1
ATOM 5411 N N . HIS B 1 97 ? -18.203 13.555 10.281 1 95 97 HIS B N 1
ATOM 5412 C CA . HIS B 1 97 ? -19.109 14.555 10.828 1 95 97 HIS B CA 1
ATOM 5413 C C . HIS B 1 97 ? -19.141 14.492 12.352 1 95 97 HIS B C 1
ATOM 5415 O O . HIS B 1 97 ? -19.359 15.508 13.016 1 95 97 HIS B O 1
ATOM 5421 N N . TYR B 1 98 ? -18.906 13.32 12.859 1 96.75 98 TYR B N 1
ATOM 5422 C CA . TYR B 1 98 ? -18.734 13.227 14.305 1 96.75 98 TYR B CA 1
ATOM 5423 C C . TYR B 1 98 ? -17.391 13.82 14.734 1 96.75 98 TYR B C 1
ATOM 5425 O O . TYR B 1 98 ? -17.344 14.633 15.664 1 96.75 98 TYR B O 1
ATOM 5433 N N . ASP B 1 99 ? -16.344 13.469 14.109 1 95.81 99 ASP B N 1
ATOM 5434 C CA . ASP B 1 99 ? -14.977 13.812 14.523 1 95.81 99 ASP B CA 1
ATOM 5435 C C . ASP B 1 99 ? -14.75 15.32 14.484 1 95.81 99 ASP B C 1
ATOM 5437 O O . ASP B 1 99 ? -14.117 15.883 15.383 1 95.81 99 ASP B O 1
ATOM 5441 N N . VAL B 1 100 ? -15.219 15.992 13.445 1 92.88 100 VAL B N 1
ATOM 5442 C CA . VAL B 1 100 ? -14.922 17.406 13.273 1 92.88 100 VAL B CA 1
ATOM 5443 C C . VAL B 1 100 ? -15.656 18.234 14.336 1 92.88 100 VAL B C 1
ATOM 5445 O O . VAL B 1 100 ? -15.258 19.359 14.641 1 92.88 100 VAL B O 1
ATOM 5448 N N . ARG B 1 101 ? -16.641 17.656 14.977 1 93.62 101 ARG B N 1
ATOM 5449 C CA . ARG B 1 101 ? -17.438 18.406 15.945 1 93.62 101 ARG B CA 1
ATOM 5450 C C . ARG B 1 101 ? -17.109 17.984 17.375 1 93.62 101 ARG B C 1
ATOM 5452 O O . ARG B 1 101 ? -17.016 18.828 18.266 1 93.62 101 ARG B O 1
ATOM 5459 N N . PHE B 1 102 ? -16.875 16.641 17.547 1 95.69 102 PHE B N 1
ATOM 5460 C CA . PHE B 1 102 ? -16.953 16.172 18.922 1 95.69 102 PHE B CA 1
ATOM 5461 C C . PHE B 1 102 ? -15.664 15.469 19.328 1 95.69 102 PHE B C 1
ATOM 5463 O O . PHE B 1 102 ? -15.461 15.18 20.516 1 95.69 102 PHE B O 1
ATOM 5470 N N . GLN B 1 103 ? -14.805 15.125 18.453 1 94.44 103 GLN B N 1
ATOM 5471 C CA . GLN B 1 103 ? -13.633 14.328 18.797 1 94.44 103 GLN B CA 1
ATOM 5472 C C . GLN B 1 103 ? -12.633 15.148 19.625 1 94.44 103 GLN B C 1
ATOM 5474 O O . GLN B 1 103 ? -12.141 16.172 19.172 1 94.44 103 GLN B O 1
ATOM 5479 N N . GLY B 1 104 ? -12.406 14.695 20.812 1 92.56 104 GLY B N 1
ATOM 5480 C CA . GLY B 1 104 ? -11.43 15.32 21.688 1 92.56 104 GLY B CA 1
ATOM 5481 C C . GLY B 1 104 ? -10.195 14.469 21.906 1 92.56 104 GLY B C 1
ATOM 5482 O O . GLY B 1 104 ? -10.133 13.32 21.453 1 92.56 104 GLY B O 1
ATOM 5483 N N . ASN B 1 105 ? -9.188 15.062 22.406 1 88.81 105 ASN B N 1
ATOM 5484 C CA . ASN B 1 105 ? -7.984 14.352 22.828 1 88.81 105 ASN B CA 1
ATOM 5485 C C . ASN B 1 105 ? -8.172 13.688 24.188 1 88.81 105 ASN B C 1
ATOM 5487 O O . ASN B 1 105 ? -7.574 14.117 25.188 1 88.81 105 ASN B O 1
ATOM 5491 N N . ASP B 1 106 ? -8.945 12.656 24.297 1 91.25 106 ASP B N 1
ATOM 5492 C CA . ASP B 1 106 ? -9.273 11.953 25.531 1 91.25 106 ASP B CA 1
ATOM 5493 C C . ASP B 1 106 ? -9.266 10.438 25.312 1 91.25 106 ASP B C 1
ATOM 5495 O O . ASP B 1 106 ? -9.078 9.969 24.188 1 91.25 106 ASP B O 1
ATOM 5499 N N . VAL B 1 107 ? -9.398 9.711 26.312 1 88.19 107 VAL B N 1
ATOM 5500 C CA . VAL B 1 107 ? -9.234 8.266 26.297 1 88.19 107 VAL B CA 1
ATOM 5501 C C . VAL B 1 107 ? -10.375 7.625 25.516 1 88.19 107 VAL B C 1
ATOM 5503 O O . VAL B 1 107 ? -10.156 6.723 24.703 1 88.19 107 VAL B O 1
ATOM 5506 N N . ALA B 1 108 ? -11.547 8.086 25.688 1 92.94 108 ALA B N 1
ATOM 5507 C CA . ALA B 1 108 ? -12.719 7.516 25.031 1 92.94 108 ALA B CA 1
ATOM 5508 C C . ALA B 1 108 ? -12.594 7.59 23.516 1 92.94 108 ALA B C 1
ATOM 5510 O O . ALA B 1 108 ? -12.812 6.598 22.812 1 92.94 108 ALA B O 1
ATOM 5511 N N . HIS B 1 109 ? -12.188 8.711 23.047 1 92.69 109 HIS B N 1
ATOM 5512 C CA . HIS B 1 109 ? -12.078 8.891 21.594 1 92.69 109 HIS B CA 1
ATOM 5513 C C . HIS B 1 109 ? -10.875 8.148 21.047 1 92.69 109 HIS B C 1
ATOM 5515 O O . HIS B 1 109 ? -10.914 7.645 19.922 1 92.69 109 HIS B O 1
ATOM 5521 N N . ARG B 1 110 ? -9.875 8.055 21.781 1 88.69 110 ARG B N 1
ATOM 5522 C CA . ARG B 1 110 ? -8.695 7.312 21.344 1 88.69 110 ARG B CA 1
ATOM 5523 C C . ARG B 1 110 ? -9.008 5.824 21.203 1 88.69 110 ARG B C 1
ATOM 5525 O O . ARG B 1 110 ? -8.617 5.191 20.219 1 88.69 110 ARG B O 1
ATOM 5532 N N . LEU B 1 111 ? -9.703 5.32 22.141 1 88.75 111 LEU B N 1
ATOM 5533 C CA . LEU B 1 111 ? -10.086 3.914 22.078 1 88.75 111 LEU B CA 1
ATOM 5534 C C . LEU B 1 111 ? -11.07 3.662 20.938 1 88.75 111 LEU B C 1
ATOM 5536 O O . LEU B 1 111 ? -10.977 2.648 20.25 1 88.75 111 LEU B O 1
ATOM 5540 N N . ALA B 1 112 ? -11.961 4.543 20.797 1 94.06 112 ALA B N 1
ATOM 5541 C CA . ALA B 1 112 ? -12.922 4.422 19.703 1 94.06 112 ALA B CA 1
ATOM 5542 C C . ALA B 1 112 ? -12.219 4.445 18.359 1 94.06 112 ALA B C 1
ATOM 5544 O O . ALA B 1 112 ? -12.57 3.689 17.453 1 94.06 112 ALA B O 1
ATOM 5545 N N . LYS B 1 113 ? -11.219 5.281 18.297 1 92.94 113 LYS B N 1
ATOM 5546 C CA . LYS B 1 113 ? -10.484 5.387 17.031 1 92.94 113 LYS B CA 1
ATOM 5547 C C . LYS B 1 113 ? -9.719 4.098 16.734 1 92.94 113 LYS B C 1
ATOM 5549 O O . LYS B 1 113 ? -9.656 3.66 15.578 1 92.94 113 LYS B O 1
ATOM 5554 N N . ALA B 1 114 ? -9.18 3.527 17.734 1 92.38 114 ALA B N 1
ATOM 5555 C CA . ALA B 1 114 ? -8.5 2.248 17.562 1 92.38 114 ALA B CA 1
ATOM 5556 C C . ALA B 1 114 ? -9.461 1.178 17.062 1 92.38 114 ALA B C 1
ATOM 5558 O O . ALA B 1 114 ? -9.141 0.417 16.141 1 92.38 114 ALA B O 1
ATOM 5559 N N . ALA B 1 115 ? -10.602 1.188 17.625 1 94.88 115 ALA B N 1
ATOM 5560 C CA . ALA B 1 115 ? -11.625 0.229 17.203 1 94.88 115 ALA B CA 1
ATOM 5561 C C . ALA B 1 115 ? -12.078 0.495 15.781 1 94.88 115 ALA B C 1
ATOM 5563 O O . ALA B 1 115 ? -12.281 -0.44 15 1 94.88 115 ALA B O 1
ATOM 5564 N N . GLN B 1 116 ? -12.242 1.735 15.484 1 96.19 116 GLN B N 1
ATOM 5565 C CA . GLN B 1 116 ? -12.68 2.102 14.141 1 96.19 116 GLN B CA 1
ATOM 5566 C C . GLN B 1 116 ? -11.641 1.72 13.094 1 96.19 116 GLN B C 1
ATOM 5568 O O . GLN B 1 116 ? -11.984 1.227 12.016 1 96.19 116 GLN B O 1
ATOM 5573 N N . ILE B 1 117 ? -10.414 1.962 13.398 1 95.5 117 ILE B N 1
ATOM 5574 C CA . ILE B 1 117 ? -9.336 1.588 12.492 1 95.5 117 ILE B CA 1
ATOM 5575 C C . ILE B 1 117 ? -9.383 0.084 12.227 1 95.5 117 ILE B C 1
ATOM 5577 O O . ILE B 1 117 ? -9.227 -0.359 11.086 1 95.5 117 ILE B O 1
ATOM 5581 N N . THR B 1 118 ? -9.633 -0.64 13.258 1 95.44 118 THR B N 1
ATOM 5582 C CA . THR B 1 118 ? -9.734 -2.09 13.125 1 95.44 118 THR B CA 1
ATOM 5583 C C . THR B 1 118 ? -10.875 -2.471 12.18 1 95.44 118 THR B C 1
ATOM 5585 O O . THR B 1 118 ? -10.711 -3.346 11.328 1 95.44 118 THR B O 1
ATOM 5588 N N . LEU B 1 119 ? -11.961 -1.821 12.305 1 96.69 119 LEU B N 1
ATOM 5589 C CA . LEU B 1 119 ? -13.117 -2.105 11.461 1 96.69 119 LEU B CA 1
ATOM 5590 C C . LEU B 1 119 ? -12.812 -1.803 10 1 96.69 119 LEU B C 1
ATOM 5592 O O . LEU B 1 119 ? -13.273 -2.514 9.102 1 96.69 119 LEU B O 1
ATOM 5596 N N . TYR B 1 120 ? -12.055 -0.786 9.75 1 96.06 120 TYR B N 1
ATOM 5597 C CA . TYR B 1 120 ? -11.688 -0.455 8.383 1 96.06 120 TYR B CA 1
ATOM 5598 C C . TYR B 1 120 ? -10.789 -1.534 7.781 1 96.06 120 TYR B C 1
ATOM 5600 O O . TYR B 1 120 ? -10.898 -1.848 6.594 1 96.06 120 TYR B O 1
ATOM 5608 N N . LEU B 1 121 ? -9.938 -2.113 8.562 1 94.25 121 LEU B N 1
ATOM 5609 C CA . LEU B 1 121 ? -9.094 -3.188 8.055 1 94.25 121 LEU B CA 1
ATOM 5610 C C . LEU B 1 121 ? -9.922 -4.434 7.754 1 94.25 121 LEU B C 1
ATOM 5612 O O . LEU B 1 121 ? -9.672 -5.133 6.773 1 94.25 121 LEU B O 1
ATOM 5616 N N . TYR B 1 122 ? -10.961 -4.594 8.609 1 94.19 122 TYR B N 1
ATOM 5617 C CA . TYR B 1 122 ? -11.852 -5.723 8.359 1 94.19 122 TYR B CA 1
ATOM 5618 C C . TYR B 1 122 ? -12.602 -5.547 7.047 1 94.19 122 TYR B C 1
ATOM 5620 O O . TYR B 1 122 ? -12.695 -6.477 6.242 1 94.19 122 TYR B O 1
ATOM 5628 N N . VAL B 1 123 ? -13.102 -4.391 6.844 1 94.62 123 VAL B N 1
ATOM 5629 C CA . VAL B 1 123 ? -13.875 -4.172 5.629 1 94.62 123 VAL B CA 1
ATOM 5630 C C . VAL B 1 123 ? -12.953 -4.203 4.414 1 94.62 123 VAL B C 1
ATOM 5632 O O . VAL B 1 123 ? -13.352 -4.664 3.34 1 94.62 123 VAL B O 1
ATOM 5635 N N . GLY B 1 124 ? -11.742 -3.707 4.539 1 93.25 124 GLY B N 1
ATOM 5636 C CA . GLY B 1 124 ? -10.773 -3.836 3.459 1 93.25 124 GLY B CA 1
ATOM 5637 C C . GLY B 1 124 ? -10.461 -5.277 3.109 1 93.25 124 GLY B C 1
ATOM 5638 O O . GLY B 1 124 ? -10.453 -5.652 1.934 1 93.25 124 GLY B O 1
ATOM 5639 N N . ALA B 1 125 ? -10.32 -6.043 4.102 1 91.88 125 ALA B N 1
ATOM 5640 C CA . ALA B 1 125 ? -9.969 -7.449 3.91 1 91.88 125 ALA B CA 1
ATOM 5641 C C . ALA B 1 125 ? -11.133 -8.227 3.303 1 91.88 125 ALA B C 1
ATOM 5643 O O . ALA B 1 125 ? -10.922 -9.18 2.549 1 91.88 125 ALA B O 1
ATOM 5644 N N . ALA B 1 126 ? -12.312 -7.809 3.584 1 92.81 126 ALA B N 1
ATOM 5645 C CA . ALA B 1 126 ? -13.508 -8.508 3.123 1 92.81 126 ALA B CA 1
ATOM 5646 C C . ALA B 1 126 ? -13.773 -8.227 1.647 1 92.81 126 ALA B C 1
ATOM 5648 O O . ALA B 1 126 ? -14.617 -8.883 1.025 1 92.81 126 ALA B O 1
ATOM 5649 N N . SER B 1 127 ? -13.016 -7.379 1.025 1 91.19 127 SER B N 1
ATOM 5650 C CA . SER B 1 127 ? -13.258 -6.969 -0.354 1 91.19 127 SER B CA 1
ATOM 5651 C C . SER B 1 127 ? -12.938 -8.094 -1.331 1 91.19 127 SER B C 1
ATOM 5653 O O . SER B 1 127 ? -13.414 -8.094 -2.467 1 91.19 127 SER B O 1
ATOM 5655 N N . GLY B 1 128 ? -12.211 -9.047 -0.967 1 86.38 128 GLY B N 1
ATOM 5656 C CA . GLY B 1 128 ? -11.75 -10.102 -1.859 1 86.38 128 GLY B CA 1
ATOM 5657 C C . GLY B 1 128 ? -12.883 -10.898 -2.475 1 86.38 128 GLY B C 1
ATOM 5658 O O . GLY B 1 128 ? -12.789 -11.344 -3.617 1 86.38 128 GLY B O 1
ATOM 5659 N N . GLY B 1 129 ? -14.016 -11.023 -1.818 1 87.44 129 GLY B N 1
ATOM 5660 C CA . GLY B 1 129 ? -15.141 -11.805 -2.309 1 87.44 129 GLY B CA 1
ATOM 5661 C C . GLY B 1 129 ? -16.375 -10.969 -2.607 1 87.44 129 GLY B C 1
ATOM 5662 O O . GLY B 1 129 ? -17.469 -11.5 -2.746 1 87.44 129 GLY B O 1
ATOM 5663 N N . TRP B 1 130 ? -16.172 -9.742 -2.77 1 91.19 130 TRP B N 1
ATOM 5664 C CA . TRP B 1 130 ? -17.312 -8.852 -2.955 1 91.19 130 TRP B CA 1
ATOM 5665 C C . TRP B 1 130 ? -17.844 -8.93 -4.387 1 91.19 130 TRP B C 1
ATOM 5667 O O . TRP B 1 130 ? -17.109 -8.617 -5.336 1 91.19 130 TRP B O 1
ATOM 5677 N N . ASP B 1 131 ? -18.984 -9.391 -4.539 1 89.94 131 ASP B N 1
ATOM 5678 C CA . ASP B 1 131 ? -19.688 -9.477 -5.812 1 89.94 131 ASP B CA 1
ATOM 5679 C C . ASP B 1 131 ? -21.203 -9.578 -5.594 1 89.94 131 ASP B C 1
ATOM 5681 O O . ASP B 1 131 ? -21.703 -10.648 -5.258 1 89.94 131 ASP B O 1
ATOM 5685 N N . LEU B 1 132 ? -21.891 -8.578 -5.879 1 91.56 132 LEU B N 1
ATOM 5686 C CA . LEU B 1 132 ? -23.328 -8.523 -5.605 1 91.56 132 LEU B CA 1
ATOM 5687 C C . LEU B 1 132 ? -24.094 -9.445 -6.547 1 91.56 132 LEU B C 1
ATOM 5689 O O . LEU B 1 132 ? -25.141 -9.969 -6.184 1 91.56 132 LEU B O 1
ATOM 5693 N N . ALA B 1 133 ? -23.547 -9.641 -7.695 1 86.31 133 ALA B N 1
ATOM 5694 C CA . ALA B 1 133 ? -24.203 -10.5 -8.68 1 86.31 133 ALA B CA 1
ATOM 5695 C C . ALA B 1 133 ? -24.203 -11.961 -8.234 1 86.31 133 ALA B C 1
ATOM 5697 O O . ALA B 1 133 ? -25.094 -12.727 -8.594 1 86.31 133 ALA B O 1
ATOM 5698 N N . LYS B 1 134 ? -23.234 -12.297 -7.461 1 88.19 134 LYS B N 1
ATOM 5699 C CA . LYS B 1 134 ? -23.062 -13.688 -7.059 1 88.19 134 LYS B CA 1
ATOM 5700 C C . LYS B 1 134 ? -23.844 -13.992 -5.781 1 88.19 134 LYS B C 1
ATOM 5702 O O . LYS B 1 134 ? -23.766 -15.109 -5.258 1 88.19 134 LYS B O 1
ATOM 5707 N N . LEU B 1 135 ? -24.578 -13.047 -5.348 1 91.44 135 LEU B N 1
ATOM 5708 C CA . LEU B 1 135 ? -25.422 -13.289 -4.18 1 91.44 135 LEU B CA 1
ATOM 5709 C C . LEU B 1 135 ? -26.703 -14.023 -4.574 1 91.44 135 LEU B C 1
ATOM 5711 O O . LEU B 1 135 ? -27.391 -14.594 -3.719 1 91.44 135 LEU B O 1
ATOM 5715 N N . GLU B 1 136 ? -26.953 -13.961 -5.867 1 87.25 136 GLU B N 1
ATOM 5716 C CA . GLU B 1 136 ? -28.141 -14.664 -6.348 1 87.25 136 GLU B CA 1
ATOM 5717 C C . GLU B 1 136 ? -27.938 -16.172 -6.312 1 87.25 136 GLU B C 1
ATOM 5719 O O . GLU B 1 136 ? -26.859 -16.672 -6.617 1 87.25 136 GLU B O 1
ATOM 5724 N N . PRO B 1 137 ? -28.969 -16.719 -5.777 1 75.69 137 PRO B N 1
ATOM 5725 C CA . PRO B 1 137 ? -28.844 -18.172 -5.73 1 75.69 137 PRO B CA 1
ATOM 5726 C C . PRO B 1 137 ? -28.719 -18.812 -7.117 1 75.69 137 PRO B C 1
ATOM 5728 O O . PRO B 1 137 ? -29.359 -18.344 -8.062 1 75.69 137 PRO B O 1
ATOM 5731 N N . GLU B 1 138 ? -27.531 -19.266 -7.512 1 65.75 138 GLU B N 1
ATOM 5732 C CA . GLU B 1 138 ? -27.438 -19.922 -8.82 1 65.75 138 GLU B CA 1
ATOM 5733 C C . GLU B 1 138 ? -28.047 -21.328 -8.781 1 65.75 138 GLU B C 1
ATOM 5735 O O . GLU B 1 138 ? -28 -22 -7.754 1 65.75 138 GLU B O 1
ATOM 5740 N N . PRO B 1 139 ? -28.688 -21.594 -9.977 1 56.94 139 PRO B N 1
ATOM 5741 C CA . PRO B 1 139 ? -29.203 -22.953 -10.156 1 56.94 139 PRO B CA 1
ATOM 5742 C C . PRO B 1 139 ? -28.156 -24.016 -9.781 1 56.94 139 PRO B C 1
ATOM 5744 O O . PRO B 1 139 ? -26.984 -23.703 -9.617 1 56.94 139 PRO B O 1
ATOM 5747 N N . VAL B 1 140 ? -28.5 -25.25 -9.797 1 51.94 140 VAL B N 1
ATOM 5748 C CA . VAL B 1 140 ? -27.75 -26.453 -9.484 1 51.94 140 VAL B CA 1
ATOM 5749 C C . VAL B 1 140 ? -26.359 -26.375 -10.102 1 51.94 140 VAL B C 1
ATOM 5751 O O . VAL B 1 140 ? -26.203 -26.359 -11.32 1 51.94 140 VAL B O 1
ATOM 5754 N N . LEU B 1 141 ? -25.531 -25.594 -9.57 1 55.09 141 LEU B N 1
ATOM 5755 C CA . LEU B 1 141 ? -24.172 -25.438 -10.094 1 55.09 141 LEU B CA 1
ATOM 5756 C C . LEU B 1 141 ? -23.359 -26.719 -9.906 1 55.09 141 LEU B C 1
ATOM 5758 O O . LEU B 1 141 ? -23.531 -27.438 -8.914 1 55.09 141 LEU B O 1
ATOM 5762 N N . SER B 1 142 ? -22.828 -27.25 -11.055 1 54.59 142 SER B N 1
ATOM 5763 C CA . SER B 1 142 ? -22.016 -28.453 -11.086 1 54.59 142 SER B CA 1
ATOM 5764 C C . SER B 1 142 ? -20.844 -28.344 -10.117 1 54.59 142 SER B C 1
ATOM 5766 O O . SER B 1 142 ? -20.328 -27.25 -9.867 1 54.59 142 SER B O 1
ATOM 5768 N N . VAL B 1 143 ? -20.562 -29.391 -9.422 1 51 143 VAL B N 1
ATOM 5769 C CA . VAL B 1 143 ? -19.438 -29.641 -8.523 1 51 143 VAL B CA 1
ATOM 5770 C C . VAL B 1 143 ? -18.141 -29.281 -9.211 1 51 143 VAL B C 1
ATOM 5772 O O . VAL B 1 143 ? -17.938 -29.578 -10.391 1 51 143 VAL B O 1
ATOM 5775 N N . GLY B 1 144 ? -17.297 -28.453 -8.656 1 54.22 144 GLY B N 1
ATOM 5776 C CA . GLY B 1 144 ? -15.961 -28.172 -9.164 1 54.22 144 GLY B CA 1
ATOM 5777 C C . GLY B 1 144 ? -15.883 -26.844 -9.914 1 54.22 144 GLY B C 1
ATOM 5778 O O . GLY B 1 144 ? -14.812 -26.469 -10.398 1 54.22 144 GLY B O 1
ATOM 5779 N N . SER B 1 145 ? -17.031 -26.25 -9.961 1 59.12 145 SER B N 1
ATOM 5780 C CA . SER B 1 145 ? -16.984 -25.047 -10.781 1 59.12 145 SER B CA 1
ATOM 5781 C C . SER B 1 145 ? -16.484 -23.859 -9.984 1 59.12 145 SER B C 1
ATOM 5783 O O . SER B 1 145 ? -16.688 -23.766 -8.773 1 59.12 145 SER B O 1
ATOM 5785 N N . GLY B 1 146 ? -15.477 -23.125 -10.438 1 68.81 146 GLY B N 1
ATOM 5786 C CA . GLY B 1 146 ? -15.016 -21.844 -9.938 1 68.81 146 GLY B CA 1
ATOM 5787 C C . GLY B 1 146 ? -16.156 -20.906 -9.547 1 68.81 146 GLY B C 1
ATOM 5788 O O . GLY B 1 146 ? -15.984 -20.047 -8.695 1 68.81 146 GLY B O 1
ATOM 5789 N N . GLU B 1 147 ? -17.344 -21.344 -9.992 1 72.38 147 GLU B N 1
ATOM 5790 C CA . GLU B 1 147 ? -18.5 -20.516 -9.727 1 72.38 147 GLU B CA 1
ATOM 5791 C C . GLU B 1 147 ? -19.031 -20.734 -8.312 1 72.38 147 GLU B C 1
ATOM 5793 O O . GLU B 1 147 ? -19.484 -19.781 -7.664 1 72.38 147 GLU B O 1
ATOM 5798 N N . LEU B 1 148 ? -19.047 -21.938 -7.891 1 77.44 148 LEU B N 1
ATOM 5799 C CA . LEU B 1 148 ? -19.516 -22.234 -6.539 1 77.44 148 LEU B CA 1
ATOM 5800 C C . LEU B 1 148 ? -18.656 -21.516 -5.5 1 77.44 148 LEU B C 1
ATOM 5802 O O . LEU B 1 148 ? -19.188 -20.984 -4.52 1 77.44 148 LEU B O 1
ATOM 5806 N N . VAL B 1 149 ? -17.406 -21.484 -5.727 1 81.25 149 VAL B N 1
ATOM 5807 C CA . VAL B 1 149 ? -16.484 -20.812 -4.828 1 81.25 149 VAL B CA 1
ATOM 5808 C C . VAL B 1 149 ? -16.766 -19.312 -4.816 1 81.25 149 VAL B C 1
ATOM 5810 O O . VAL B 1 149 ? -16.781 -18.688 -3.756 1 81.25 149 VAL B O 1
ATOM 5813 N N . ALA B 1 150 ? -17.031 -18.766 -5.965 1 82.06 150 ALA B N 1
ATOM 5814 C CA . ALA B 1 150 ? -17.297 -17.344 -6.086 1 82.06 150 ALA B CA 1
ATOM 5815 C C . ALA B 1 150 ? -18.547 -16.953 -5.309 1 82.06 150 ALA B C 1
ATOM 5817 O O . ALA B 1 150 ? -18.594 -15.891 -4.676 1 82.06 150 ALA B O 1
ATOM 5818 N N . HIS B 1 151 ? -19.547 -17.828 -5.328 1 85.44 151 HIS B N 1
ATOM 5819 C CA . HIS B 1 151 ? -20.781 -17.578 -4.605 1 85.44 151 HIS B CA 1
ATOM 5820 C C . HIS B 1 151 ? -20.562 -17.625 -3.1 1 85.44 151 HIS B C 1
ATOM 5822 O O . HIS B 1 151 ? -21.109 -16.812 -2.355 1 85.44 151 HIS B O 1
ATOM 5828 N N . ASP B 1 152 ? -19.859 -18.562 -2.703 1 85.81 152 ASP B N 1
ATOM 5829 C CA . ASP B 1 152 ? -19.578 -18.703 -1.277 1 85.81 152 ASP B CA 1
ATOM 5830 C C . ASP B 1 152 ? -18.766 -17.516 -0.751 1 85.81 152 ASP B C 1
ATOM 5832 O O . ASP B 1 152 ? -19.047 -17 0.331 1 85.81 152 ASP B O 1
ATOM 5836 N N . LEU B 1 153 ? -17.812 -17.141 -1.519 1 87.25 153 LEU B N 1
ATOM 5837 C CA . LEU B 1 153 ? -16.984 -16 -1.132 1 87.25 153 LEU B CA 1
ATOM 5838 C C . LEU B 1 153 ? -17.812 -14.719 -1.097 1 87.25 153 LEU B C 1
ATOM 5840 O O . LEU B 1 153 ? -17.609 -13.875 -0.22 1 87.25 153 LEU B O 1
ATOM 5844 N N . ALA B 1 154 ? -18.719 -14.586 -2.031 1 91 154 ALA B N 1
ATOM 5845 C CA . ALA B 1 154 ? -19.578 -13.406 -2.072 1 91 154 ALA B CA 1
ATOM 5846 C C . ALA B 1 154 ? -20.469 -13.336 -0.834 1 91 154 ALA B C 1
ATOM 5848 O O . ALA B 1 154 ? -20.656 -12.258 -0.259 1 91 154 ALA B O 1
ATOM 5849 N N . ALA B 1 155 ? -20.984 -14.484 -0.445 1 90.81 155 ALA B N 1
ATOM 5850 C CA . ALA B 1 155 ? -21.844 -14.547 0.735 1 90.81 155 ALA B CA 1
ATOM 5851 C C . ALA B 1 155 ? -21.062 -14.195 1.999 1 90.81 155 ALA B C 1
ATOM 5853 O O . ALA B 1 155 ? -21.547 -13.43 2.84 1 90.81 155 ALA B O 1
ATOM 5854 N N . GLN B 1 156 ? -19.938 -14.727 2.088 1 88.69 156 GLN B N 1
ATOM 5855 C CA . GLN B 1 156 ? -19.109 -14.461 3.258 1 88.69 156 GLN B CA 1
ATOM 5856 C C . GLN B 1 156 ? -18.688 -13 3.314 1 88.69 156 GLN B C 1
ATOM 5858 O O . GLN B 1 156 ? -18.672 -12.391 4.387 1 88.69 156 GLN B O 1
ATOM 5863 N N . SER B 1 157 ? -18.25 -12.508 2.207 1 92.88 157 SER B N 1
ATOM 5864 C CA . SER B 1 157 ? -17.859 -11.109 2.129 1 92.88 157 SER B CA 1
ATOM 5865 C C . SER B 1 157 ? -19 -10.18 2.518 1 92.88 157 SER B C 1
ATOM 5867 O O . SER B 1 157 ? -18.812 -9.258 3.309 1 92.88 157 SER B O 1
ATOM 5869 N N . PHE B 1 158 ? -20.172 -10.484 2.008 1 95.88 158 PHE B N 1
ATOM 5870 C CA . PHE B 1 158 ? -21.344 -9.656 2.303 1 95.88 158 PHE B CA 1
ATOM 5871 C C . PHE B 1 158 ? -21.672 -9.688 3.791 1 95.88 158 PHE B C 1
ATOM 5873 O O . PHE B 1 158 ? -21.969 -8.656 4.391 1 95.88 158 PHE B O 1
ATOM 5880 N N . LEU B 1 159 ? -21.609 -10.797 4.355 1 94.38 159 LEU B N 1
ATOM 5881 C CA . LEU B 1 159 ? -21.875 -10.938 5.781 1 94.38 159 LEU B CA 1
ATOM 5882 C C . LEU B 1 159 ? -20.859 -10.156 6.609 1 94.38 159 LEU B C 1
ATOM 5884 O O . LEU B 1 159 ? -21.234 -9.438 7.539 1 94.38 159 LEU B O 1
ATOM 5888 N N . THR B 1 160 ? -19.609 -10.297 6.258 1 92.81 160 THR B N 1
ATOM 5889 C CA . THR B 1 160 ? -18.562 -9.594 6.984 1 92.81 160 THR B CA 1
ATOM 5890 C C . THR B 1 160 ? -18.766 -8.086 6.895 1 92.81 160 THR B C 1
ATOM 5892 O O . THR B 1 160 ? -18.672 -7.379 7.898 1 92.81 160 THR B O 1
ATOM 5895 N N . VAL B 1 161 ? -19.047 -7.621 5.711 1 96.31 161 VAL B N 1
ATOM 5896 C CA . VAL B 1 161 ? -19.266 -6.191 5.508 1 96.31 161 VAL B CA 1
ATOM 5897 C C . VAL B 1 161 ? -20.469 -5.727 6.332 1 96.31 161 VAL B C 1
ATOM 5899 O O . VAL B 1 161 ? -20.406 -4.699 7.008 1 96.31 161 VAL B O 1
ATOM 5902 N N . SER B 1 162 ? -21.531 -6.527 6.324 1 97.81 162 SER B N 1
ATOM 5903 C CA . SER B 1 162 ? -22.734 -6.172 7.074 1 97.81 162 SER B CA 1
ATOM 5904 C C . SER B 1 162 ? -22.438 -6.098 8.57 1 97.81 162 SER B C 1
ATOM 5906 O O . SER B 1 162 ? -22.906 -5.184 9.25 1 97.81 162 SER B O 1
ATOM 5908 N N . VAL B 1 163 ? -21.656 -6.957 9.031 1 95.94 163 VAL B N 1
ATOM 5909 C CA . VAL B 1 163 ? -21.328 -6.992 10.453 1 95.94 163 VAL B CA 1
ATOM 5910 C C . VAL B 1 163 ? -20.422 -5.809 10.797 1 95.94 163 VAL B C 1
ATOM 5912 O O . VAL B 1 163 ? -20.594 -5.172 11.844 1 95.94 163 VAL B O 1
ATOM 5915 N N . VAL B 1 164 ? -19.5 -5.539 9.93 1 96.69 164 VAL B N 1
ATOM 5916 C CA . VAL B 1 164 ? -18.547 -4.465 10.188 1 96.69 164 VAL B CA 1
ATOM 5917 C C . VAL B 1 164 ? -19.266 -3.119 10.195 1 96.69 164 VAL B C 1
ATOM 5919 O O . VAL B 1 164 ? -19.047 -2.291 11.078 1 96.69 164 VAL B O 1
ATOM 5922 N N . VAL B 1 165 ? -20.156 -2.918 9.203 1 98.19 165 VAL B N 1
ATOM 5923 C CA . VAL B 1 165 ? -20.844 -1.636 9.141 1 98.19 165 VAL B CA 1
ATOM 5924 C C . VAL B 1 165 ? -21.812 -1.518 10.312 1 98.19 165 VAL B C 1
ATOM 5926 O O . VAL B 1 165 ? -22.031 -0.425 10.844 1 98.19 165 VAL B O 1
ATOM 5929 N N . ALA B 1 166 ? -22.406 -2.6 10.75 1 98.56 166 ALA B N 1
ATOM 5930 C CA . ALA B 1 166 ? -23.25 -2.592 11.938 1 98.56 166 ALA B CA 1
ATOM 5931 C C . ALA B 1 166 ? -22.453 -2.242 13.188 1 98.56 166 ALA B C 1
ATOM 5933 O O . ALA B 1 166 ? -22.875 -1.417 13.992 1 98.56 166 ALA B O 1
ATOM 5934 N N . ALA B 1 167 ? -21.312 -2.873 13.281 1 97.94 167 ALA B N 1
ATOM 5935 C CA . ALA B 1 167 ? -20.453 -2.598 14.422 1 97.94 167 ALA B CA 1
ATOM 5936 C C . ALA B 1 167 ? -20 -1.143 14.43 1 97.94 167 ALA B C 1
ATOM 5938 O O . ALA B 1 167 ? -19.906 -0.513 15.484 1 97.94 167 ALA B O 1
ATOM 5939 N N . HIS B 1 168 ? -19.688 -0.643 13.273 1 98.38 168 HIS B N 1
ATOM 5940 C CA . HIS B 1 168 ? -19.297 0.755 13.148 1 98.38 168 HIS B CA 1
ATOM 5941 C C . HIS B 1 168 ? -20.406 1.688 13.602 1 98.38 168 HIS B C 1
ATOM 5943 O O . HIS B 1 168 ? -20.156 2.643 14.344 1 98.38 168 HIS B O 1
ATOM 5949 N N . CYS B 1 169 ? -21.625 1.378 13.164 1 98.44 169 CYS B N 1
ATOM 5950 C CA . CYS B 1 169 ? -22.781 2.166 13.578 1 98.44 169 CYS B CA 1
ATOM 5951 C C . CYS B 1 169 ? -23 2.062 15.078 1 98.44 169 CYS B C 1
ATOM 5953 O O . CYS B 1 169 ? -23.312 3.057 15.734 1 98.44 169 CYS B O 1
ATOM 5955 N N . GLY B 1 170 ? -22.844 0.863 15.555 1 98.19 170 GLY B N 1
ATOM 5956 C CA . GLY B 1 170 ? -22.984 0.684 16.984 1 98.19 170 GLY B CA 1
ATOM 5957 C C . GLY B 1 170 ? -21.984 1.479 17.797 1 98.19 170 GLY B C 1
ATOM 5958 O O . GLY B 1 170 ? -22.344 2.125 18.781 1 98.19 170 GLY B O 1
ATOM 5959 N N . LEU B 1 171 ? -20.766 1.461 17.375 1 98 171 LEU B N 1
ATOM 5960 C CA . LEU B 1 171 ? -19.703 2.205 18.047 1 98 171 LEU B CA 1
ATOM 5961 C C . LEU B 1 171 ? -19.969 3.707 17.984 1 98 171 LEU B C 1
ATOM 5963 O O . LEU B 1 171 ? -19.812 4.414 18.984 1 98 171 LEU B O 1
ATOM 5967 N N . LEU B 1 172 ? -20.328 4.152 16.797 1 98.5 172 LEU B N 1
ATOM 5968 C CA . LEU B 1 172 ? -20.609 5.574 16.609 1 98.5 172 LEU B CA 1
ATOM 5969 C C . LEU B 1 172 ? -21.844 6 17.406 1 98.5 172 LEU B C 1
ATOM 5971 O O . LEU B 1 172 ? -21.875 7.105 17.938 1 98.5 172 LEU B O 1
ATOM 5975 N N . ALA B 1 173 ? -22.844 5.145 17.469 1 98.44 173 ALA B N 1
ATOM 5976 C CA . ALA B 1 173 ? -24.031 5.43 18.297 1 98.44 173 ALA B CA 1
ATOM 5977 C C . ALA B 1 173 ? -23.656 5.578 19.766 1 98.44 173 ALA B C 1
ATOM 5979 O O . ALA B 1 173 ? -24.156 6.465 20.453 1 98.44 173 ALA B O 1
ATOM 5980 N N . ALA B 1 174 ? -22.781 4.738 20.203 1 97.94 174 ALA B N 1
ATOM 5981 C CA . ALA B 1 174 ? -22.312 4.832 21.578 1 97.94 174 ALA B CA 1
ATOM 5982 C C . ALA B 1 174 ? -21.578 6.148 21.828 1 97.94 174 ALA B C 1
ATOM 5984 O O . ALA B 1 174 ? -21.719 6.758 22.891 1 97.94 174 ALA B O 1
ATOM 5985 N N . GLN B 1 175 ? -20.828 6.602 20.875 1 97.88 175 GLN B N 1
ATOM 5986 C CA . GLN B 1 175 ? -20.141 7.879 20.984 1 97.88 175 GLN B CA 1
ATOM 5987 C C . GLN B 1 175 ? -21.125 9.039 21.047 1 97.88 175 GLN B C 1
ATOM 5989 O O . GLN B 1 175 ? -20.953 9.953 21.859 1 97.88 175 GLN B O 1
ATOM 5994 N N . TYR B 1 176 ? -22.125 8.953 20.188 1 97.94 176 TYR B N 1
ATOM 5995 C CA . TYR B 1 176 ? -23.125 10.008 20.219 1 97.94 176 TYR B CA 1
ATOM 5996 C C . TYR B 1 176 ? -23.906 9.992 21.531 1 97.94 176 TYR B C 1
ATOM 5998 O O . TYR B 1 176 ? -24.297 11.039 22.031 1 97.94 176 TYR B O 1
ATOM 6006 N N . LEU B 1 177 ? -24.141 8.805 22.062 1 97.25 177 LEU B N 1
ATOM 6007 C CA . LEU B 1 177 ? -24.797 8.703 23.375 1 97.25 177 LEU B CA 1
ATOM 6008 C C . LEU B 1 177 ? -23.953 9.367 24.453 1 97.25 177 LEU B C 1
ATOM 6010 O O . LEU B 1 177 ? -24.5 10.07 25.312 1 97.25 177 LEU B O 1
ATOM 6014 N N . LEU B 1 178 ? -22.688 9.141 24.391 1 96.75 178 LEU B N 1
ATOM 6015 C CA . LEU B 1 178 ? -21.781 9.742 25.359 1 96.75 178 LEU B CA 1
ATOM 6016 C C . LEU B 1 178 ? -21.797 11.266 25.234 1 96.75 178 LEU B C 1
ATOM 6018 O O . LEU B 1 178 ? -21.891 11.969 26.25 1 96.75 178 LEU B O 1
ATOM 6022 N N . VAL B 1 179 ? -21.75 11.766 24.016 1 96.31 179 VAL B N 1
ATOM 6023 C CA . VAL B 1 179 ? -21.719 13.211 23.812 1 96.31 179 VAL B CA 1
ATOM 6024 C C . VAL B 1 179 ? -23.062 13.82 24.219 1 96.31 179 VAL B C 1
ATOM 6026 O O . VAL B 1 179 ? -23.109 14.938 24.734 1 96.31 179 VAL B O 1
ATOM 6029 N N . THR B 1 180 ? -24.141 13.117 23.984 1 96.56 180 THR B N 1
ATOM 6030 C CA . THR B 1 180 ? -25.453 13.57 24.406 1 96.56 180 THR B CA 1
ATOM 6031 C C . THR B 1 180 ? -25.531 13.672 25.922 1 96.56 180 THR B C 1
ATOM 6033 O O . THR B 1 180 ? -26.031 14.656 26.469 1 96.56 180 THR B O 1
ATOM 6036 N N . TYR B 1 181 ? -25.016 12.711 26.547 1 96.5 181 TYR B N 1
ATOM 6037 C CA . TYR B 1 181 ? -25 12.695 28 1 96.5 181 TYR B CA 1
ATOM 6038 C C . TYR B 1 181 ? -24.172 13.852 28.547 1 96.5 181 TYR B C 1
ATOM 6040 O O . TYR B 1 181 ? -24.609 14.555 29.469 1 96.5 181 TYR B O 1
ATOM 6048 N N . LEU B 1 182 ? -23.016 14.109 28.016 1 95.44 182 LEU B N 1
ATOM 6049 C CA . LEU B 1 182 ? -22.125 15.188 28.453 1 95.44 182 LEU B CA 1
ATOM 6050 C C . LEU B 1 182 ? -22.734 16.547 28.156 1 95.44 182 LEU B C 1
ATOM 6052 O O . LEU B 1 182 ? -22.594 17.484 28.938 1 95.44 182 LEU B O 1
ATOM 6056 N N . GLY B 1 183 ? -23.312 16.609 27 1 95 183 GLY B N 1
ATOM 6057 C CA . GLY B 1 183 ? -24 17.844 26.656 1 95 183 GLY B CA 1
ATOM 6058 C C . GLY B 1 183 ? -25.109 18.203 27.625 1 95 183 GLY B C 1
ATOM 6059 O O . GLY B 1 183 ? -25.219 19.344 28.047 1 95 183 GLY B O 1
ATOM 6060 N N . LYS B 1 184 ? -25.891 17.266 28.047 1 94.5 184 LYS B N 1
ATOM 6061 C CA . LYS B 1 184 ? -26.969 17.469 29 1 94.5 184 LYS B CA 1
ATOM 6062 C C . LYS B 1 184 ? -26.422 17.891 30.359 1 94.5 184 LYS B C 1
ATOM 6064 O O . LYS B 1 184 ? -27.016 18.734 31.047 1 94.5 184 LYS B O 1
ATOM 6069 N N . ARG B 1 185 ? -25.359 17.359 30.641 1 93.56 185 ARG B N 1
ATOM 6070 C CA . ARG B 1 185 ? -24.734 17.672 31.922 1 93.56 185 ARG B CA 1
ATOM 6071 C C . ARG B 1 185 ? -24.344 19.141 32 1 93.56 185 ARG B C 1
ATOM 6073 O O . ARG B 1 185 ? -24.391 19.75 33.062 1 93.56 185 ARG B O 1
ATOM 6080 N N . VAL B 1 186 ? -23.922 19.672 30.891 1 93.56 186 VAL B N 1
ATOM 6081 C CA . VAL B 1 186 ? -23.469 21.047 30.891 1 93.56 186 VAL B CA 1
ATOM 6082 C C . VAL B 1 186 ? -24.594 21.969 30.438 1 93.56 186 VAL B C 1
ATOM 6084 O O . VAL B 1 186 ? -24.422 23.203 30.391 1 93.56 186 VAL B O 1
ATOM 6087 N N . GLY B 1 187 ? -25.75 21.484 30.094 1 91.75 187 GLY B N 1
ATOM 6088 C CA . GLY B 1 187 ? -26.922 22.281 29.719 1 91.75 187 GLY B CA 1
ATOM 6089 C C . GLY B 1 187 ? -26.938 22.672 28.25 1 91.75 187 GLY B C 1
ATOM 6090 O O . GLY B 1 187 ? -27.578 23.656 27.875 1 91.75 187 GLY B O 1
ATOM 6091 N N . ARG B 1 188 ? -26.234 21.984 27.391 1 92.5 188 ARG B N 1
ATOM 6092 C CA . ARG B 1 188 ? -26.203 22.281 25.969 1 92.5 188 ARG B CA 1
ATOM 6093 C C . ARG B 1 188 ? -27.297 21.516 25.219 1 92.5 188 ARG B C 1
ATOM 6095 O O . ARG B 1 188 ? -27.672 20.406 25.609 1 92.5 188 ARG B O 1
ATOM 6102 N N . ARG B 1 189 ? -27.781 22.141 24.188 1 90.5 189 ARG B N 1
ATOM 6103 C CA . ARG B 1 189 ? -28.781 21.469 23.344 1 90.5 189 ARG B CA 1
ATOM 6104 C C . ARG B 1 189 ? -28.203 20.219 22.703 1 90.5 189 ARG B C 1
ATOM 6106 O O . ARG B 1 189 ? -27.078 20.234 22.188 1 90.5 189 ARG B O 1
ATOM 6113 N N . THR B 1 190 ? -28.922 19.141 22.703 1 94.38 190 THR B N 1
ATOM 6114 C CA . THR B 1 190 ? -28.422 17.859 22.219 1 94.38 190 THR B CA 1
ATOM 6115 C C . THR B 1 190 ? -29.344 17.312 21.125 1 94.38 190 THR B C 1
ATOM 6117 O O . THR B 1 190 ? -29.422 16.094 20.922 1 94.38 190 THR B O 1
ATOM 6120 N N . THR B 1 191 ? -30.078 18.156 20.438 1 93 191 THR B N 1
ATOM 6121 C CA . THR B 1 191 ? -31 17.719 19.391 1 93 191 THR B CA 1
ATOM 6122 C C . THR B 1 191 ? -30.25 17.031 18.266 1 93 191 THR B C 1
ATOM 6124 O O . THR B 1 191 ? -30.641 15.945 17.828 1 93 191 THR B O 1
ATOM 6127 N N . SER B 1 192 ? -29.234 17.641 17.766 1 93.62 192 SER B N 1
ATOM 6128 C CA . SER B 1 192 ? -28.453 17.078 16.672 1 93.62 192 SER B CA 1
ATOM 6129 C C . SER B 1 192 ? -27.875 15.719 17.047 1 93.62 192 SER B C 1
ATOM 6131 O O . SER B 1 192 ? -27.922 14.781 16.25 1 93.62 192 SER B O 1
ATOM 6133 N N . THR B 1 193 ? -27.359 15.594 18.25 1 96.38 193 THR B N 1
ATOM 6134 C CA . THR B 1 193 ? -26.734 14.344 18.672 1 96.38 193 THR B CA 1
ATOM 6135 C C . THR B 1 193 ? -27.781 13.242 18.844 1 96.38 193 THR B C 1
ATOM 6137 O O . THR B 1 193 ? -27.516 12.078 18.531 1 96.38 193 THR B O 1
ATOM 6140 N N . ARG B 1 194 ? -28.938 13.609 19.25 1 96.25 194 ARG B N 1
ATOM 6141 C CA . ARG B 1 194 ? -30 12.633 19.406 1 96.25 194 ARG B CA 1
ATOM 6142 C C . ARG B 1 194 ? -30.484 12.133 18.047 1 96.25 194 ARG B C 1
ATOM 6144 O O . ARG B 1 194 ? -30.766 10.945 17.875 1 96.25 194 ARG B O 1
ATOM 6151 N N . TRP B 1 195 ? -30.547 13.023 17.109 1 95.75 195 TRP B N 1
ATOM 6152 C CA . TRP B 1 195 ? -30.906 12.625 15.75 1 95.75 195 TRP B CA 1
ATOM 6153 C C . TRP B 1 195 ? -29.891 11.648 15.18 1 95.75 195 TRP B C 1
ATOM 6155 O O . TRP B 1 195 ? -30.25 10.648 14.562 1 95.75 195 TRP B O 1
ATOM 6165 N N . SER B 1 196 ? -28.672 12.008 15.367 1 97.25 196 SER B N 1
ATOM 6166 C CA . SER B 1 196 ? -27.609 11.141 14.859 1 97.25 196 SER B CA 1
ATOM 6167 C C . SER B 1 196 ? -27.641 9.773 15.531 1 97.25 196 SER B C 1
ATOM 6169 O O . SER B 1 196 ? -27.484 8.742 14.875 1 97.25 196 SER B O 1
ATOM 6171 N N . PHE B 1 197 ? -27.891 9.797 16.828 1 97.94 197 PHE B N 1
ATOM 6172 C CA . PHE B 1 197 ? -27.984 8.531 17.562 1 97.94 197 PHE B CA 1
ATOM 6173 C C . PHE B 1 197 ? -29.125 7.68 17 1 97.94 197 PHE B C 1
ATOM 6175 O O . PHE B 1 197 ? -28.938 6.496 16.719 1 97.94 197 PHE B O 1
ATOM 6182 N N . ALA B 1 198 ? -30.234 8.242 16.859 1 97.75 198 ALA B N 1
ATOM 6183 C CA . ALA B 1 198 ? -31.406 7.523 16.375 1 97.75 198 ALA B CA 1
ATOM 6184 C C . ALA B 1 198 ? -31.172 6.953 14.984 1 97.75 198 ALA B C 1
ATOM 6186 O O . ALA B 1 198 ? -31.516 5.801 14.711 1 97.75 198 ALA B O 1
ATOM 6187 N N . SER B 1 199 ? -30.688 7.789 14.102 1 98.06 199 SER B N 1
ATOM 6188 C CA . SER B 1 199 ? -30.422 7.344 12.734 1 98.06 199 SER B CA 1
ATOM 6189 C C . SER B 1 199 ? -29.422 6.188 12.711 1 98.06 199 SER B C 1
ATOM 6191 O O . SER B 1 199 ? -29.562 5.254 11.914 1 98.06 199 SER B O 1
ATOM 6193 N N . LEU B 1 200 ? -28.438 6.223 13.555 1 98.69 200 LEU B N 1
ATOM 6194 C CA . LEU B 1 200 ? -27.422 5.176 13.609 1 98.69 200 LEU B CA 1
ATOM 6195 C C . LEU B 1 200 ? -28.016 3.869 14.125 1 98.69 200 LEU B C 1
ATOM 6197 O O . LEU B 1 200 ? -27.656 2.789 13.648 1 98.69 200 LEU B O 1
ATOM 6201 N N . VAL B 1 201 ? -28.922 3.971 15.047 1 98.5 201 VAL B N 1
ATOM 6202 C CA . VAL B 1 201 ? -29.578 2.783 15.578 1 98.5 201 VAL B CA 1
ATOM 6203 C C . VAL B 1 201 ? -30.422 2.133 14.492 1 98.5 201 VAL B C 1
ATOM 6205 O O . VAL B 1 201 ? -30.406 0.91 14.328 1 98.5 201 VAL B O 1
ATOM 6208 N N . ILE B 1 202 ? -31.125 2.965 13.773 1 98.56 202 ILE B N 1
ATOM 6209 C CA . ILE B 1 202 ? -31.938 2.467 12.672 1 98.56 202 ILE B CA 1
ATOM 6210 C C . ILE B 1 202 ? -31.047 1.796 11.633 1 98.56 202 ILE B C 1
ATOM 6212 O O . ILE B 1 202 ? -31.328 0.676 11.195 1 98.56 202 ILE B O 1
ATOM 6216 N N . SER B 1 203 ? -30 2.479 11.227 1 98.56 203 SER B N 1
ATOM 6217 C CA . SER B 1 203 ? -29.078 1.922 10.242 1 98.56 203 SER B CA 1
ATOM 6218 C C . SER B 1 203 ? -28.453 0.623 10.742 1 98.56 203 SER B C 1
ATOM 6220 O O . SER B 1 203 ? -28.281 -0.329 9.977 1 98.56 203 SER B O 1
ATOM 6222 N N . CYS B 1 204 ? -28.078 0.599 12.016 1 98.56 204 CYS B N 1
ATOM 6223 C CA . CYS B 1 204 ? -27.5 -0.604 12.609 1 98.56 204 CYS B CA 1
ATOM 6224 C C . CYS B 1 204 ? -28.453 -1.785 12.477 1 98.56 204 CYS B C 1
ATOM 6226 O O . CYS B 1 204 ? -28.047 -2.877 12.078 1 98.56 204 CYS B O 1
ATOM 6228 N N . ALA B 1 205 ? -29.672 -1.555 12.766 1 98.56 205 ALA B N 1
ATOM 6229 C CA . ALA B 1 205 ? -30.688 -2.6 12.648 1 98.56 205 ALA B CA 1
ATOM 6230 C C . ALA B 1 205 ? -30.828 -3.064 11.203 1 98.56 205 ALA B C 1
ATOM 6232 O O . ALA B 1 205 ? -30.984 -4.262 10.945 1 98.56 205 ALA B O 1
ATOM 6233 N N . LEU B 1 206 ? -30.797 -2.168 10.266 1 98.69 206 LEU B N 1
ATOM 6234 C CA . LEU B 1 206 ? -30.906 -2.5 8.852 1 98.69 206 LEU B CA 1
ATOM 6235 C C . LEU B 1 206 ? -29.703 -3.328 8.391 1 98.69 206 LEU B C 1
ATOM 6237 O O . LEU B 1 206 ? -29.859 -4.277 7.621 1 98.69 206 LEU B O 1
ATOM 6241 N N . PHE B 1 207 ? -28.547 -2.99 8.859 1 98.62 207 PHE B N 1
ATOM 6242 C CA . PHE B 1 207 ? -27.359 -3.746 8.508 1 98.62 207 PHE B CA 1
ATOM 6243 C C . PHE B 1 207 ? -27.422 -5.16 9.07 1 98.62 207 PHE B C 1
ATOM 6245 O O . PHE B 1 207 ? -27.047 -6.121 8.391 1 98.62 207 PHE B O 1
ATOM 6252 N N . ILE B 1 208 ? -27.875 -5.281 10.328 1 98.44 208 ILE B N 1
ATOM 6253 C CA . ILE B 1 208 ? -28.031 -6.594 10.945 1 98.44 208 ILE B CA 1
ATOM 6254 C C . ILE B 1 208 ? -29.047 -7.418 10.148 1 98.44 208 ILE B C 1
ATOM 6256 O O . ILE B 1 208 ? -28.812 -8.594 9.867 1 98.44 208 ILE B O 1
ATOM 6260 N N . ALA B 1 209 ? -30.094 -6.773 9.773 1 98.31 209 ALA B N 1
ATOM 6261 C CA . ALA B 1 209 ? -31.109 -7.453 8.969 1 98.31 209 ALA B CA 1
ATOM 6262 C C . ALA B 1 209 ? -30.531 -7.895 7.625 1 98.31 209 ALA B C 1
ATOM 6264 O O . ALA B 1 209 ? -30.844 -8.984 7.141 1 98.31 209 ALA B O 1
ATOM 6265 N N . ALA B 1 210 ? -29.766 -7.055 7.004 1 98.19 210 ALA B N 1
ATOM 6266 C CA . ALA B 1 210 ? -29.125 -7.402 5.734 1 98.19 210 ALA B CA 1
ATOM 6267 C C . ALA B 1 210 ? -28.25 -8.641 5.879 1 98.19 210 ALA B C 1
ATOM 6269 O O . ALA B 1 210 ? -28.312 -9.555 5.051 1 98.19 210 ALA B O 1
ATOM 6270 N N . GLY B 1 211 ? -27.422 -8.719 6.926 1 96.88 211 GLY B N 1
ATOM 6271 C CA . GLY B 1 211 ? -26.547 -9.859 7.16 1 96.88 211 GLY B CA 1
ATOM 6272 C C . GLY B 1 211 ? -27.312 -11.133 7.484 1 96.88 211 GLY B C 1
ATOM 6273 O O . GLY B 1 211 ? -26.906 -12.219 7.074 1 96.88 211 GLY B O 1
ATOM 6274 N N . ALA B 1 212 ? -28.406 -10.984 8.141 1 96.5 212 ALA B N 1
ATOM 6275 C CA . ALA B 1 212 ? -29.172 -12.133 8.617 1 96.5 212 ALA B CA 1
ATOM 6276 C C . ALA B 1 212 ? -30.062 -12.695 7.508 1 96.5 212 ALA B C 1
ATOM 6278 O O . ALA B 1 212 ? -30.5 -13.844 7.574 1 96.5 212 ALA B O 1
ATOM 6279 N N . THR B 1 213 ? -30.297 -11.93 6.473 1 95.62 213 THR B N 1
ATOM 6280 C CA . THR B 1 213 ? -31.156 -12.367 5.387 1 95.62 213 THR B CA 1
ATOM 6281 C C . THR B 1 213 ? -30.453 -13.398 4.512 1 95.62 213 THR B C 1
ATOM 6283 O O . THR B 1 213 ? -29.344 -13.156 4.039 1 95.62 213 THR B O 1
ATOM 6286 N N . THR B 1 214 ? -31.062 -14.57 4.309 1 91.44 214 THR B N 1
ATOM 6287 C CA . THR B 1 214 ? -30.531 -15.609 3.439 1 91.44 214 THR B CA 1
ATOM 6288 C C . THR B 1 214 ? -31.047 -15.438 2.012 1 91.44 214 THR B C 1
ATOM 6290 O O . THR B 1 214 ? -32.25 -15.312 1.792 1 91.44 214 THR B O 1
ATOM 6293 N N . PRO B 1 215 ? -30.125 -15.344 1.141 1 91.25 215 PRO B N 1
ATOM 6294 C CA . PRO B 1 215 ? -30.531 -15.156 -0.252 1 91.25 215 PRO B CA 1
ATOM 6295 C C . PRO B 1 215 ? -31.031 -16.438 -0.899 1 91.25 215 PRO B C 1
ATOM 6297 O O . PRO B 1 215 ? -30.469 -16.906 -1.893 1 91.25 215 PRO B O 1
ATOM 6300 N N . SER B 1 216 ? -32.188 -16.969 -0.517 1 88.25 216 SER B N 1
ATOM 6301 C CA . SER B 1 216 ? -32.75 -18.234 -0.998 1 88.25 216 SER B CA 1
ATOM 6302 C C . SER B 1 216 ? -33.469 -18.047 -2.338 1 88.25 216 SER B C 1
ATOM 6304 O O . SER B 1 216 ? -33.719 -19.016 -3.049 1 88.25 216 SER B O 1
ATOM 6306 N N . SER B 1 217 ? -33.812 -16.844 -2.709 1 89.94 217 SER B N 1
ATOM 6307 C CA . SER B 1 217 ? -34.406 -16.469 -3.982 1 89.94 217 SER B CA 1
ATOM 6308 C C . SER B 1 217 ? -33.812 -15.156 -4.508 1 89.94 217 SER B C 1
ATOM 6310 O O . SER B 1 217 ? -33.188 -14.406 -3.762 1 89.94 217 SER B O 1
ATOM 6312 N N . PRO B 1 218 ? -33.906 -15 -5.789 1 90.56 218 PRO B N 1
ATOM 6313 C CA . PRO B 1 218 ? -33.406 -13.727 -6.328 1 90.56 218 PRO B CA 1
ATOM 6314 C C . PRO B 1 218 ? -34.031 -12.516 -5.629 1 90.56 218 PRO B C 1
ATOM 6316 O O . PRO B 1 218 ? -33.312 -11.531 -5.379 1 90.56 218 PRO B O 1
ATOM 6319 N N . SER B 1 219 ? -35.281 -12.602 -5.344 1 92.75 219 SER B N 1
ATOM 6320 C CA . SER B 1 219 ? -35.969 -11.492 -4.656 1 92.75 219 SER B CA 1
ATOM 6321 C C . SER B 1 219 ? -35.344 -11.258 -3.277 1 92.75 219 SER B C 1
ATOM 6323 O O . SER B 1 219 ? -35.188 -10.109 -2.861 1 92.75 219 SER B O 1
ATOM 6325 N N . ARG B 1 220 ? -35.094 -12.195 -2.568 1 93.94 220 ARG B N 1
ATOM 6326 C CA . ARG B 1 220 ? -34.5 -12.07 -1.239 1 93.94 220 ARG B CA 1
ATOM 6327 C C . ARG B 1 220 ? -33.094 -11.555 -1.324 1 93.94 220 ARG B C 1
ATOM 6329 O O . ARG B 1 220 ? -32.625 -10.82 -0.441 1 93.94 220 ARG B O 1
ATOM 6336 N N . ALA B 1 221 ? -32.375 -12.023 -2.414 1 94.75 221 ALA B N 1
ATOM 6337 C CA . ALA B 1 221 ? -31.031 -11.477 -2.637 1 94.75 221 ALA B CA 1
ATOM 6338 C C . ALA B 1 221 ? -31.078 -9.969 -2.852 1 94.75 221 ALA B C 1
ATOM 6340 O O . ALA B 1 221 ? -30.266 -9.227 -2.295 1 94.75 221 ALA B O 1
ATOM 6341 N N . HIS B 1 222 ? -32.062 -9.57 -3.621 1 95.25 222 HIS B N 1
ATOM 6342 C CA . HIS B 1 222 ? -32.219 -8.141 -3.859 1 95.25 222 HIS B CA 1
ATOM 6343 C C . HIS B 1 222 ? -32.594 -7.414 -2.582 1 95.25 222 HIS B C 1
ATOM 6345 O O . HIS B 1 222 ? -32.188 -6.281 -2.348 1 95.25 222 HIS B O 1
ATOM 6351 N N . ALA B 1 223 ? -33.438 -8.016 -1.811 1 96.62 223 ALA B N 1
ATOM 6352 C CA . ALA B 1 223 ? -33.844 -7.422 -0.536 1 96.62 223 ALA B CA 1
ATOM 6353 C C . ALA B 1 223 ? -32.656 -7.262 0.395 1 96.62 223 ALA B C 1
ATOM 6355 O O . ALA B 1 223 ? -32.531 -6.254 1.099 1 96.62 223 ALA B O 1
ATOM 6356 N N . LYS B 1 224 ? -31.891 -8.266 0.4 1 96.69 224 LYS B N 1
ATOM 6357 C CA . LYS B 1 224 ? -30.672 -8.25 1.191 1 96.69 224 LYS B CA 1
ATOM 6358 C C . LYS B 1 224 ? -29.797 -7.055 0.817 1 96.69 224 LYS B C 1
ATOM 6360 O O . LYS B 1 224 ? -29.328 -6.316 1.691 1 96.69 224 LYS B O 1
ATOM 6365 N N . ILE B 1 225 ? -29.578 -6.832 -0.427 1 96.94 225 ILE B N 1
ATOM 6366 C CA . ILE B 1 225 ? -28.797 -5.723 -0.95 1 96.94 225 ILE B CA 1
ATOM 6367 C C . ILE B 1 225 ? -29.484 -4.398 -0.622 1 96.94 225 ILE B C 1
ATOM 6369 O O . ILE B 1 225 ? -28.828 -3.455 -0.158 1 96.94 225 ILE B O 1
ATOM 6373 N N . ALA B 1 226 ? -30.75 -4.355 -0.785 1 97.75 226 ALA B N 1
ATOM 6374 C CA . ALA B 1 226 ? -31.516 -3.139 -0.548 1 97.75 226 ALA B CA 1
ATOM 6375 C C . ALA B 1 226 ? -31.438 -2.719 0.917 1 97.75 226 ALA B C 1
ATOM 6377 O O . ALA B 1 226 ? -31.344 -1.529 1.226 1 97.75 226 ALA B O 1
ATOM 6378 N N . LEU B 1 227 ? -31.469 -3.648 1.808 1 98.25 227 LEU B N 1
ATOM 6379 C CA . LEU B 1 227 ? -31.391 -3.354 3.234 1 98.25 227 LEU B CA 1
ATOM 6380 C C . LEU B 1 227 ? -30.062 -2.715 3.588 1 98.25 227 LEU B C 1
ATOM 6382 O O . LEU B 1 227 ? -30.016 -1.747 4.352 1 98.25 227 LEU B O 1
ATOM 6386 N N . LEU B 1 228 ? -29.047 -3.297 3.055 1 98.19 228 LEU B N 1
ATOM 6387 C CA . LEU B 1 228 ? -27.719 -2.746 3.307 1 98.19 228 LEU B CA 1
ATOM 6388 C C . LEU B 1 228 ? -27.625 -1.293 2.85 1 98.19 228 LEU B C 1
ATOM 6390 O O . LEU B 1 228 ? -27.219 -0.421 3.613 1 98.19 228 LEU B O 1
ATOM 6394 N N . PHE B 1 229 ? -28.125 -0.993 1.69 1 98.06 229 PHE B N 1
ATOM 6395 C CA . PHE B 1 229 ? -27.953 0.343 1.134 1 98.06 229 PHE B CA 1
ATOM 6396 C C . PHE B 1 229 ? -29.031 1.293 1.654 1 98.06 229 PHE B C 1
ATOM 6398 O O . PHE B 1 229 ? -28.844 2.512 1.64 1 98.06 229 PHE B O 1
ATOM 6405 N N . LEU B 1 230 ? -30.078 0.749 2.129 1 98.31 230 LEU B N 1
ATOM 6406 C CA . LEU B 1 230 ? -31.016 1.586 2.871 1 98.31 230 LEU B CA 1
ATOM 6407 C C . LEU B 1 230 ? -30.375 2.105 4.156 1 98.31 230 LEU B C 1
ATOM 6409 O O . LEU B 1 230 ? -30.594 3.258 4.539 1 98.31 230 LEU B O 1
ATOM 6413 N N . GLY B 1 231 ? -29.672 1.212 4.809 1 98.38 231 GLY B N 1
ATOM 6414 C CA . GLY B 1 231 ? -28.922 1.665 5.973 1 98.38 231 GLY B CA 1
ATOM 6415 C C . GLY B 1 231 ? -27.953 2.783 5.66 1 98.38 231 GLY B C 1
ATOM 6416 O O . GLY B 1 231 ? -27.859 3.764 6.406 1 98.38 231 GLY B O 1
ATOM 6417 N N . VAL B 1 232 ? -27.25 2.664 4.562 1 97.62 232 VAL B N 1
ATOM 6418 C CA . VAL B 1 232 ? -26.312 3.695 4.109 1 97.62 232 VAL B CA 1
ATOM 6419 C C . VAL B 1 232 ? -27.078 4.992 3.844 1 97.62 232 VAL B C 1
ATOM 6421 O O . VAL B 1 232 ? -26.656 6.066 4.293 1 97.62 232 VAL B O 1
ATOM 6424 N N . ALA B 1 233 ? -28.203 4.906 3.213 1 97.44 233 ALA B N 1
ATOM 6425 C CA . ALA B 1 233 ? -29.016 6.066 2.844 1 97.44 233 ALA B CA 1
ATOM 6426 C C . ALA B 1 233 ? -29.547 6.781 4.086 1 97.44 233 ALA B C 1
ATOM 6428 O O . ALA B 1 233 ? -29.578 8.016 4.133 1 97.44 233 ALA B O 1
ATOM 6429 N N . VAL B 1 234 ? -29.891 6.043 5.074 1 97.62 234 VAL B N 1
ATOM 6430 C CA . VAL B 1 234 ? -30.422 6.613 6.305 1 97.62 234 VAL B CA 1
ATOM 6431 C C . VAL B 1 234 ? -29.359 7.465 6.984 1 97.62 234 VAL B C 1
ATOM 6433 O O . VAL B 1 234 ? -29.625 8.594 7.41 1 97.62 234 VAL B O 1
ATOM 6436 N N . ASN B 1 235 ? -28.203 6.93 7.039 1 95.12 235 ASN B N 1
ATOM 6437 C CA . ASN B 1 235 ? -27.109 7.66 7.664 1 95.12 235 ASN B CA 1
ATOM 6438 C C . ASN B 1 235 ? -26.797 8.953 6.914 1 95.12 235 ASN B C 1
ATOM 6440 O O . ASN B 1 235 ? -26.656 10.008 7.523 1 95.12 235 ASN B O 1
ATOM 6444 N N . LEU B 1 236 ? -26.719 8.906 5.645 1 93.25 236 LEU B N 1
ATOM 6445 C CA . LEU B 1 236 ? -26.375 10.07 4.844 1 93.25 236 LEU B CA 1
ATOM 6446 C C . LEU B 1 236 ? -27.516 11.086 4.84 1 93.25 236 LEU B C 1
ATOM 6448 O O . LEU B 1 236 ? -27.281 12.297 4.879 1 93.25 236 LEU B O 1
ATOM 6452 N N . ALA B 1 237 ? -28.734 10.609 4.836 1 93.81 237 ALA B N 1
ATOM 6453 C CA . ALA B 1 237 ? -29.906 11.484 4.883 1 93.81 237 ALA B CA 1
ATOM 6454 C C . ALA B 1 237 ? -29.969 12.25 6.199 1 93.81 237 ALA B C 1
ATOM 6456 O O . ALA B 1 237 ? -30.359 13.422 6.23 1 93.81 237 ALA B O 1
ATOM 6457 N N . ALA B 1 238 ? -29.594 11.578 7.254 1 94.31 238 ALA B N 1
ATOM 6458 C CA . ALA B 1 238 ? -29.594 12.234 8.562 1 94.31 238 ALA B CA 1
ATOM 6459 C C . ALA B 1 238 ? -28.641 13.43 8.578 1 94.31 238 ALA B C 1
ATOM 6461 O O . ALA B 1 238 ? -28.984 14.484 9.117 1 94.31 238 ALA B O 1
ATOM 6462 N N . ILE B 1 239 ? -27.516 13.281 8.008 1 90.94 239 ILE B N 1
ATOM 6463 C CA . ILE B 1 239 ? -26.547 14.367 7.93 1 90.94 239 ILE B CA 1
ATOM 6464 C C . ILE B 1 239 ? -27.125 15.5 7.078 1 90.94 239 ILE B C 1
ATOM 6466 O O . ILE B 1 239 ? -27.078 16.672 7.477 1 90.94 239 ILE B O 1
ATOM 6470 N N . GLY B 1 240 ? -27.703 15.117 5.941 1 88.94 240 GLY B N 1
ATOM 6471 C CA . GLY B 1 240 ? -28.297 16.109 5.055 1 88.94 240 GLY B CA 1
ATOM 6472 C C . GLY B 1 240 ? -29.453 16.859 5.684 1 88.94 240 GLY B C 1
ATOM 6473 O O . GLY B 1 240 ? -29.562 18.078 5.562 1 88.94 240 GLY B O 1
ATOM 6474 N N . MET B 1 241 ? -30.25 16.188 6.41 1 89.69 241 MET B N 1
ATOM 6475 C CA . MET B 1 241 ? -31.422 16.781 7.047 1 89.69 241 MET B CA 1
ATOM 6476 C C . MET B 1 241 ? -31.016 17.734 8.164 1 89.69 241 MET B C 1
ATOM 6478 O O . MET B 1 241 ? -31.641 18.781 8.344 1 89.69 241 MET B O 1
ATOM 6482 N N . GLN B 1 242 ? -30.016 17.359 8.883 1 89.94 242 GLN B N 1
ATOM 6483 C CA . GLN B 1 242 ? -29.531 18.25 9.938 1 89.94 242 GLN B CA 1
ATOM 6484 C C . GLN B 1 242 ? -28.953 19.531 9.352 1 89.94 242 GLN B C 1
ATOM 6486 O O . GLN B 1 242 ? -29.141 20.609 9.906 1 89.94 242 GLN B O 1
ATOM 6491 N N . ALA B 1 243 ? -28.234 19.359 8.297 1 84.62 243 ALA B N 1
ATOM 6492 C CA . ALA B 1 243 ? -27.672 20.531 7.629 1 84.62 243 ALA B CA 1
ATOM 6493 C C . ALA B 1 243 ? -28.797 21.438 7.125 1 84.62 243 ALA B C 1
ATOM 6495 O O . ALA B 1 243 ? -28.734 22.656 7.297 1 84.62 243 ALA B O 1
ATOM 6496 N N . LEU B 1 244 ? -29.859 20.875 6.578 1 83.25 244 LEU B N 1
ATOM 6497 C CA . LEU B 1 244 ? -30.969 21.625 6.02 1 83.25 244 LEU B CA 1
ATOM 6498 C C . LEU B 1 244 ? -31.766 22.328 7.121 1 83.25 244 LEU B C 1
ATOM 6500 O O . LEU B 1 244 ? -32.25 23.438 6.922 1 83.25 244 LEU B O 1
ATOM 6504 N N . ARG B 1 245 ? -31.812 21.781 8.266 1 86.94 245 ARG B N 1
ATOM 6505 C CA . ARG B 1 245 ? -32.594 22.328 9.375 1 86.94 245 ARG B CA 1
ATOM 6506 C C . ARG B 1 245 ? -31.75 23.25 10.242 1 86.94 245 ARG B C 1
ATOM 6508 O O . ARG B 1 245 ? -32.25 23.906 11.148 1 86.94 245 ARG B O 1
ATOM 6515 N N . GLY B 1 246 ? -30.469 23.234 10.055 1 83.25 246 GLY B N 1
ATOM 6516 C CA . GLY B 1 246 ? -29.562 24.109 10.789 1 83.25 246 GLY B CA 1
ATOM 6517 C C . GLY B 1 246 ? -29.438 23.734 12.25 1 83.25 246 GLY B C 1
ATOM 6518 O O . GLY B 1 246 ? -29.391 24.609 13.117 1 83.25 246 GLY B O 1
ATOM 6519 N N . VAL B 1 247 ? -29.469 22.422 12.555 1 86.75 247 VAL B N 1
ATOM 6520 C CA . VAL B 1 247 ? -29.438 22.016 13.953 1 86.75 247 VAL B CA 1
ATOM 6521 C C . VAL B 1 247 ? -28.047 21.484 14.297 1 86.75 247 VAL B C 1
ATOM 6523 O O . VAL B 1 247 ? -27.781 21.125 15.445 1 86.75 247 VAL B O 1
ATOM 6526 N N . GLN B 1 248 ? -27.125 21.547 13.398 1 87.94 248 GLN B N 1
ATOM 6527 C CA . GLN B 1 248 ? -25.797 20.984 13.617 1 87.94 248 GLN B CA 1
ATOM 6528 C C . GLN B 1 248 ? -24.969 21.875 14.531 1 87.94 248 GLN B C 1
ATOM 6530 O O . GLN B 1 248 ? -25.094 23.094 14.492 1 87.94 248 GLN B O 1
ATOM 6535 N N . VAL B 1 249 ? -24.141 21.203 15.25 1 89.62 249 VAL B N 1
ATOM 6536 C CA . VAL B 1 249 ? -23.156 21.906 16.047 1 89.62 249 VAL B CA 1
ATOM 6537 C C . VAL B 1 249 ? -22.125 22.562 15.125 1 89.62 249 VAL B C 1
ATOM 6539 O O . VAL B 1 249 ? -21.703 21.969 14.133 1 89.62 249 VAL B O 1
ATOM 6542 N N . PRO B 1 250 ? -21.797 23.781 15.414 1 87.62 250 PRO B N 1
ATOM 6543 C CA . PRO B 1 250 ? -20.828 24.469 14.562 1 87.62 250 PRO B CA 1
ATOM 6544 C C . PRO B 1 250 ? -19.469 23.766 14.523 1 87.62 250 PRO B C 1
ATOM 6546 O O . PRO B 1 250 ? -19.031 23.203 15.531 1 87.62 250 PRO B O 1
ATOM 6549 N N . VAL B 1 251 ? -18.891 23.844 13.359 1 88.88 251 VAL B N 1
ATOM 6550 C CA . VAL B 1 251 ? -17.578 23.219 13.141 1 88.88 251 VAL B CA 1
ATOM 6551 C C . VAL B 1 251 ? -16.516 24.312 13.031 1 88.88 251 VAL B C 1
ATOM 6553 O O . VAL B 1 251 ? -16.766 25.391 12.5 1 88.88 251 VAL B O 1
ATOM 6556 N N . ARG B 1 252 ? -15.398 24.016 13.57 1 85.31 252 ARG B N 1
ATOM 6557 C CA . ARG B 1 252 ? -14.273 24.922 13.43 1 85.31 252 ARG B CA 1
ATOM 6558 C C . ARG B 1 252 ? -13.859 25.078 11.969 1 85.31 252 ARG B C 1
ATOM 6560 O O . ARG B 1 252 ? -13.875 24.109 11.211 1 85.31 252 ARG B O 1
ATOM 6567 N N . ASP B 1 253 ? -13.391 26.219 11.68 1 79.44 253 ASP B N 1
ATOM 6568 C CA . ASP B 1 253 ? -13.031 26.547 10.305 1 79.44 253 ASP B CA 1
ATOM 6569 C C . ASP B 1 253 ? -11.883 25.672 9.812 1 79.44 253 ASP B C 1
ATOM 6571 O O . ASP B 1 253 ? -10.883 25.484 10.516 1 79.44 253 ASP B O 1
ATOM 6575 N N . GLY B 1 254 ? -12.094 25.094 8.688 1 86.25 254 GLY B N 1
ATOM 6576 C CA . GLY B 1 254 ? -10.992 24.438 8 1 86.25 254 GLY B CA 1
ATOM 6577 C C . GLY B 1 254 ? -10.883 22.969 8.328 1 86.25 254 GLY B C 1
ATOM 6578 O O . GLY B 1 254 ? -10.164 22.219 7.652 1 86.25 254 GLY B O 1
ATOM 6579 N N . LEU B 1 255 ? -11.625 22.531 9.352 1 87.5 255 LEU B N 1
ATOM 6580 C CA . LEU B 1 255 ? -11.445 21.141 9.781 1 87.5 255 LEU B CA 1
ATOM 6581 C C . LEU B 1 255 ? -12.016 20.172 8.75 1 87.5 255 LEU B C 1
ATOM 6583 O O . LEU B 1 255 ? -11.398 19.156 8.445 1 87.5 255 LEU B O 1
ATOM 6587 N N . ILE B 1 256 ? -13.164 20.547 8.227 1 89.62 256 ILE B N 1
ATOM 6588 C CA . ILE B 1 256 ? -13.781 19.688 7.219 1 89.62 256 ILE B CA 1
ATOM 6589 C C . ILE B 1 256 ? -12.898 19.625 5.98 1 89.62 256 ILE B C 1
ATOM 6591 O O . ILE B 1 256 ? -12.633 18.531 5.457 1 89.62 256 ILE B O 1
ATOM 6595 N N . ALA B 1 257 ? -12.414 20.75 5.547 1 89.38 257 ALA B N 1
ATOM 6596 C CA . ALA B 1 257 ? -11.555 20.812 4.371 1 89.38 257 ALA B CA 1
ATOM 6597 C C . ALA B 1 257 ? -10.25 20.047 4.605 1 89.38 257 ALA B C 1
ATOM 6599 O O . ALA B 1 257 ? -9.734 19.391 3.699 1 89.38 257 ALA B O 1
ATOM 6600 N N . THR B 1 258 ? -9.758 20.109 5.797 1 90.25 258 THR B N 1
ATOM 6601 C CA . THR B 1 258 ? -8.523 19.422 6.133 1 90.25 258 THR B CA 1
ATOM 6602 C C . THR B 1 258 ? -8.703 17.906 6.023 1 90.25 258 THR B C 1
ATOM 6604 O O . THR B 1 258 ? -7.84 17.203 5.484 1 90.25 258 THR B O 1
ATOM 6607 N N . GLN B 1 259 ? -9.812 17.469 6.457 1 92.88 259 GLN B N 1
ATOM 6608 C CA . GLN B 1 259 ? -10.055 16.031 6.438 1 92.88 259 GLN B CA 1
ATOM 6609 C C . GLN B 1 259 ? -10.289 15.531 5.016 1 92.88 259 GLN B C 1
ATOM 6611 O O . GLN B 1 259 ? -9.75 14.492 4.621 1 92.88 259 GLN B O 1
ATOM 6616 N N . TYR B 1 260 ? -11.023 16.266 4.254 1 92.88 260 TYR B N 1
ATOM 6617 C CA . TYR B 1 260 ? -11.234 15.883 2.865 1 92.88 260 TYR B CA 1
ATOM 6618 C C . TYR B 1 260 ? -9.938 15.969 2.07 1 92.88 260 TYR B C 1
ATOM 6620 O O . TYR B 1 260 ? -9.672 15.125 1.21 1 92.88 260 TYR B O 1
ATOM 6628 N N . GLY B 1 261 ? -9.211 17.016 2.369 1 92.31 261 GLY B N 1
ATOM 6629 C CA . GLY B 1 261 ? -7.902 17.125 1.737 1 92.31 261 GLY B CA 1
ATOM 6630 C C . GLY B 1 261 ? -6.988 15.961 2.072 1 92.31 261 GLY B C 1
ATOM 6631 O O . GLY B 1 261 ? -6.348 15.391 1.186 1 92.31 261 GLY B O 1
ATOM 6632 N N . SER B 1 262 ? -7.004 15.602 3.338 1 92.94 262 SER B N 1
ATOM 6633 C CA . SER B 1 262 ? -6.168 14.5 3.797 1 92.94 262 SER B CA 1
ATOM 6634 C C . SER B 1 262 ? -6.605 13.18 3.172 1 92.94 262 SER B C 1
ATOM 6636 O O . SER B 1 262 ? -5.77 12.375 2.746 1 92.94 262 SER B O 1
ATOM 6638 N N . LEU B 1 263 ? -7.855 12.953 3.068 1 94.75 263 LEU B N 1
ATOM 6639 C CA . LEU B 1 263 ? -8.359 11.727 2.465 1 94.75 263 LEU B CA 1
ATOM 6640 C C . LEU B 1 263 ? -8.008 11.664 0.983 1 94.75 263 LEU B C 1
ATOM 6642 O O . LEU B 1 263 ? -7.551 10.625 0.494 1 94.75 263 LEU B O 1
ATOM 6646 N N . SER B 1 264 ? -8.211 12.789 0.305 1 94.44 264 SER B N 1
ATOM 6647 C CA . SER B 1 264 ? -7.875 12.852 -1.114 1 94.44 264 SER B CA 1
ATOM 6648 C C . SER B 1 264 ? -6.402 12.531 -1.35 1 94.44 264 SER B C 1
ATOM 6650 O O . SER B 1 264 ? -6.062 11.781 -2.266 1 94.44 264 SER B O 1
ATOM 6652 N N . LEU B 1 265 ? -5.625 13.055 -0.491 1 93.81 265 LEU B N 1
ATOM 6653 C CA . LEU B 1 265 ? -4.188 12.859 -0.636 1 93.81 265 LEU B CA 1
ATOM 6654 C C . LEU B 1 265 ? -3.811 11.398 -0.384 1 93.81 265 LEU B C 1
ATOM 6656 O O . LEU B 1 265 ? -3.012 10.828 -1.125 1 93.81 265 LEU B O 1
ATOM 6660 N N . THR B 1 266 ? -4.34 10.852 0.672 1 93.31 266 THR B N 1
ATOM 6661 C CA . THR B 1 266 ? -3.994 9.469 0.992 1 93.31 266 THR B CA 1
ATOM 6662 C C . THR B 1 266 ? -4.535 8.516 -0.069 1 93.31 266 THR B C 1
ATOM 6664 O O . THR B 1 266 ? -3.906 7.5 -0.38 1 93.31 266 THR B O 1
ATOM 6667 N N . MET B 1 267 ? -5.637 8.836 -0.687 1 93.19 267 MET B N 1
ATOM 6668 C CA . MET B 1 267 ? -6.16 8.039 -1.797 1 93.19 267 MET B CA 1
ATOM 6669 C C . MET B 1 267 ? -5.238 8.133 -3.01 1 93.19 267 MET B C 1
ATOM 6671 O O . MET B 1 267 ? -4.969 7.125 -3.668 1 93.19 267 MET B O 1
ATOM 6675 N N . LEU B 1 268 ? -4.809 9.32 -3.268 1 92.5 268 LEU B N 1
ATOM 6676 C CA . LEU B 1 268 ? -3.854 9.523 -4.352 1 92.5 268 LEU B CA 1
ATOM 6677 C C . LEU B 1 268 ? -2.578 8.719 -4.105 1 92.5 268 LEU B C 1
ATOM 6679 O O . LEU B 1 268 ? -1.996 8.172 -5.043 1 92.5 268 LEU B O 1
ATOM 6683 N N . GLY B 1 269 ? -2.18 8.625 -2.877 1 90.88 269 GLY B N 1
ATOM 6684 C CA . GLY B 1 269 ? -0.972 7.914 -2.488 1 90.88 269 GLY B CA 1
ATOM 6685 C C . GLY B 1 269 ? -1.032 6.426 -2.783 1 90.88 269 GLY B C 1
ATOM 6686 O O . GLY B 1 269 ? -0.005 5.801 -3.053 1 90.88 269 GLY B O 1
ATOM 6687 N N . THR B 1 270 ? -2.23 5.844 -2.797 1 87.56 270 THR B N 1
ATOM 6688 C CA . THR B 1 270 ? -2.371 4.43 -3.117 1 87.56 270 THR B CA 1
ATOM 6689 C C . THR B 1 270 ? -1.948 4.156 -4.559 1 87.56 270 THR B C 1
ATOM 6691 O O . THR B 1 270 ? -1.547 3.037 -4.891 1 87.56 270 THR B O 1
ATOM 6694 N N . GLY B 1 271 ? -2.039 5.164 -5.383 1 89.44 271 GLY B N 1
ATOM 6695 C CA . GLY B 1 271 ? -1.613 5.039 -6.766 1 89.44 271 GLY B CA 1
ATOM 6696 C C . GLY B 1 271 ? -0.122 4.801 -6.914 1 89.44 271 GLY B C 1
ATOM 6697 O O . GLY B 1 271 ? 0.307 4.035 -7.781 1 89.44 271 GLY B O 1
ATOM 6698 N N . PHE B 1 272 ? 0.702 5.316 -5.969 1 92.19 272 PHE B N 1
ATOM 6699 C CA . PHE B 1 272 ? 2.148 5.145 -6.031 1 92.19 272 PHE B CA 1
ATOM 6700 C C . PHE B 1 272 ? 2.531 3.688 -5.812 1 92.19 272 PHE B C 1
ATOM 6702 O O . PHE B 1 272 ? 3.391 3.15 -6.516 1 92.19 272 PHE B O 1
ATOM 6709 N N . GLY B 1 273 ? 1.838 3.084 -4.914 1 87.44 273 GLY B N 1
ATOM 6710 C CA . GLY B 1 273 ? 2.123 1.684 -4.648 1 87.44 273 GLY B CA 1
ATOM 6711 C C . GLY B 1 273 ? 1.807 0.776 -5.82 1 87.44 273 GLY B C 1
ATOM 6712 O O . GLY B 1 273 ? 2.586 -0.122 -6.145 1 87.44 273 GLY B O 1
ATOM 6713 N N . GLY B 1 274 ? 0.679 1.02 -6.457 1 84.75 274 GLY B N 1
ATOM 6714 C CA . GLY B 1 274 ? 0.295 0.23 -7.617 1 84.75 274 GLY B CA 1
ATOM 6715 C C . GLY B 1 274 ? 1.256 0.375 -8.781 1 84.75 274 GLY B C 1
ATOM 6716 O O . GLY B 1 274 ? 1.637 -0.617 -9.406 1 84.75 274 GLY B O 1
ATOM 6717 N N . ILE B 1 275 ? 1.712 1.543 -9.023 1 88.69 275 ILE B N 1
ATOM 6718 C CA . ILE B 1 275 ? 2.617 1.822 -10.133 1 88.69 275 ILE B CA 1
ATOM 6719 C C . ILE B 1 275 ? 3.994 1.228 -9.836 1 88.69 275 ILE B C 1
ATOM 6721 O O . ILE B 1 275 ? 4.605 0.605 -10.703 1 88.69 275 ILE B O 1
ATOM 6725 N N . ALA B 1 276 ? 4.434 1.431 -8.586 1 89.88 276 ALA B N 1
ATOM 6726 C CA . ALA B 1 276 ? 5.73 0.881 -8.195 1 89.88 276 ALA B CA 1
ATOM 6727 C C . ALA B 1 276 ? 5.738 -0.641 -8.305 1 89.88 276 ALA B C 1
ATOM 6729 O O . ALA B 1 276 ? 6.715 -1.232 -8.773 1 89.88 276 ALA B O 1
ATOM 6730 N N . GLY B 1 277 ? 4.664 -1.235 -7.949 1 87.56 277 GLY B N 1
ATOM 6731 C CA . GLY B 1 277 ? 4.555 -2.684 -8.047 1 87.56 277 GLY B CA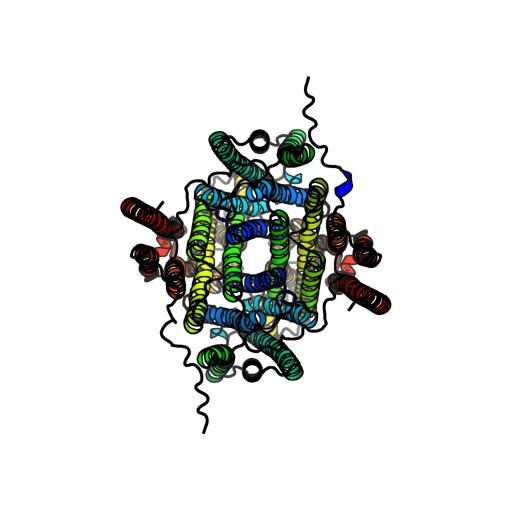 1
ATOM 6732 C C . GLY B 1 277 ? 4.574 -3.191 -9.469 1 87.56 277 GLY B C 1
ATOM 6733 O O . GLY B 1 277 ? 5.281 -4.152 -9.781 1 87.56 277 GLY B O 1
ATOM 6734 N N . ALA B 1 278 ? 3.84 -2.562 -10.312 1 85.5 278 ALA B N 1
ATOM 6735 C CA . ALA B 1 278 ? 3.816 -2.951 -11.727 1 85.5 278 ALA B CA 1
ATOM 6736 C C . ALA B 1 278 ? 5.188 -2.77 -12.367 1 85.5 278 ALA B C 1
ATOM 6738 O O . ALA B 1 278 ? 5.617 -3.598 -13.172 1 85.5 278 ALA B O 1
ATOM 6739 N N . PHE B 1 279 ? 5.805 -1.688 -11.984 1 88.38 279 PHE B N 1
ATOM 6740 C CA . PHE B 1 279 ? 7.129 -1.426 -12.531 1 88.38 279 PHE B CA 1
ATOM 6741 C C . PHE B 1 279 ? 8.148 -2.416 -11.984 1 88.38 279 PHE B C 1
ATOM 6743 O O . PHE B 1 279 ? 9.078 -2.812 -12.688 1 88.38 279 PHE B O 1
ATOM 6750 N N . GLN B 1 280 ? 8.016 -2.773 -10.742 1 90.75 280 GLN B N 1
ATOM 6751 C CA . GLN B 1 280 ? 8.891 -3.799 -10.18 1 90.75 280 GLN B CA 1
ATOM 6752 C C . GLN B 1 280 ? 8.766 -5.109 -10.945 1 90.75 280 GLN B C 1
ATOM 6754 O O . GLN B 1 280 ? 9.766 -5.781 -11.211 1 90.75 280 GLN B O 1
ATOM 6759 N N . ALA B 1 281 ? 7.562 -5.438 -11.289 1 87.69 281 ALA B N 1
ATOM 6760 C CA . ALA B 1 281 ? 7.328 -6.645 -12.078 1 87.69 281 ALA B CA 1
ATOM 6761 C C . ALA B 1 281 ? 8 -6.547 -13.445 1 87.69 281 ALA B C 1
ATOM 6763 O O . ALA B 1 281 ? 8.484 -7.547 -13.977 1 87.69 281 ALA B O 1
ATOM 6764 N N . ALA B 1 282 ? 8.023 -5.414 -13.977 1 87.06 282 ALA B N 1
ATOM 6765 C CA . ALA B 1 282 ? 8.695 -5.195 -15.258 1 87.06 282 ALA B CA 1
ATOM 6766 C C . ALA B 1 282 ? 10.203 -5.398 -15.133 1 87.06 282 ALA B C 1
ATOM 6768 O O . ALA B 1 282 ? 10.812 -6.055 -15.977 1 87.06 282 ALA B O 1
ATOM 6769 N N . ILE B 1 283 ? 10.742 -4.91 -14.086 1 86 283 ILE B N 1
ATOM 6770 C CA . ILE B 1 283 ? 12.188 -4.961 -13.875 1 86 283 ILE B CA 1
ATOM 6771 C C . ILE B 1 283 ? 12.617 -6.398 -13.602 1 86 283 ILE B C 1
ATOM 6773 O O . ILE B 1 283 ? 13.641 -6.855 -14.117 1 86 283 ILE B O 1
ATOM 6777 N N . THR B 1 284 ? 11.82 -7.09 -12.875 1 87.44 284 THR B N 1
ATOM 6778 C CA . THR B 1 284 ? 12.211 -8.43 -12.445 1 87.44 284 THR B CA 1
ATOM 6779 C C . THR B 1 284 ? 11.695 -9.484 -13.422 1 87.44 284 THR B C 1
ATOM 6781 O O . THR B 1 284 ? 12 -10.672 -13.289 1 87.44 284 THR B O 1
ATOM 6784 N N . GLY B 1 285 ? 10.984 -9.039 -14.375 1 86.31 285 GLY B N 1
ATOM 6785 C CA . GLY B 1 285 ? 10.352 -9.977 -15.289 1 86.31 285 GLY B CA 1
ATOM 6786 C C . GLY B 1 285 ? 11.234 -10.344 -16.469 1 86.31 285 GLY B C 1
ATOM 6787 O O . GLY B 1 285 ? 12.461 -10.297 -16.375 1 86.31 285 GLY B O 1
ATOM 6788 N N . VAL B 1 286 ? 10.562 -10.82 -17.453 1 85.69 286 VAL B N 1
ATOM 6789 C CA . VAL B 1 286 ? 11.227 -11.43 -18.609 1 85.69 286 VAL B CA 1
ATOM 6790 C C . VAL B 1 286 ? 11.648 -10.344 -19.594 1 85.69 286 VAL B C 1
ATOM 6792 O O . VAL B 1 286 ? 12.68 -10.461 -20.25 1 85.69 286 VAL B O 1
ATOM 6795 N N . SER B 1 287 ? 10.93 -9.344 -19.688 1 76.69 287 SER B N 1
ATOM 6796 C CA . SER B 1 287 ? 11.219 -8.305 -20.688 1 76.69 287 SER B CA 1
ATOM 6797 C C . SER B 1 287 ? 12.234 -7.301 -20.156 1 76.69 287 SER B C 1
ATOM 6799 O O . SER B 1 287 ? 12.164 -6.891 -18.984 1 76.69 287 SER B O 1
ATOM 6801 N N . PRO B 1 288 ? 13.234 -7.16 -21 1 75.62 288 PRO B N 1
ATOM 6802 C CA . PRO B 1 288 ? 14.141 -6.086 -20.578 1 75.62 288 PRO B CA 1
ATOM 6803 C C . PRO B 1 288 ? 13.422 -4.746 -20.406 1 75.62 288 PRO B C 1
ATOM 6805 O O . PRO B 1 288 ? 12.523 -4.422 -21.172 1 75.62 288 PRO B O 1
ATOM 6808 N N . VAL B 1 289 ? 13.766 -4.203 -19.312 1 75.81 289 VAL B N 1
ATOM 6809 C CA . VAL B 1 289 ? 13.164 -2.895 -19.078 1 75.81 289 VAL B CA 1
ATOM 6810 C C . VAL B 1 289 ? 13.797 -1.862 -20.016 1 75.81 289 VAL B C 1
ATOM 6812 O O . VAL B 1 289 ? 15.008 -1.649 -19.984 1 75.81 289 VAL B O 1
ATOM 6815 N N . ASP B 1 290 ? 12.953 -1.366 -20.938 1 79 290 ASP B N 1
ATOM 6816 C CA . ASP B 1 290 ? 13.445 -0.383 -21.891 1 79 290 ASP B CA 1
ATOM 6817 C C . ASP B 1 290 ? 13 1.027 -21.516 1 79 290 ASP B C 1
ATOM 6819 O O . ASP B 1 290 ? 12.453 1.24 -20.438 1 79 290 ASP B O 1
ATOM 6823 N N . SER B 1 291 ? 13.344 1.891 -22.344 1 81.31 291 SER B N 1
ATOM 6824 C CA . SER B 1 291 ? 13.07 3.303 -22.094 1 81.31 291 SER B CA 1
ATOM 6825 C C . SER B 1 291 ? 11.57 3.578 -22.078 1 81.31 291 SER B C 1
ATOM 6827 O O . SER B 1 291 ? 11.102 4.48 -21.375 1 81.31 291 SER B O 1
ATOM 6829 N N . THR B 1 292 ? 10.859 2.727 -22.703 1 82.44 292 THR B N 1
ATOM 6830 C CA . THR B 1 292 ? 9.422 2.93 -22.781 1 82.44 292 THR B CA 1
ATOM 6831 C C . THR B 1 292 ? 8.758 2.648 -21.438 1 82.44 292 THR B C 1
ATOM 6833 O O . THR B 1 292 ? 7.848 3.367 -21.031 1 82.44 292 THR B O 1
ATOM 6836 N N . ALA B 1 293 ? 9.266 1.663 -20.781 1 83.62 293 ALA B N 1
ATOM 6837 C CA . ALA B 1 293 ? 8.711 1.338 -19.469 1 83.62 293 ALA B CA 1
ATOM 6838 C C . ALA B 1 293 ? 8.992 2.449 -18.453 1 83.62 293 ALA B C 1
ATOM 6840 O O . ALA B 1 293 ? 8.109 2.836 -17.688 1 83.62 293 ALA B O 1
ATOM 6841 N N . TYR B 1 294 ? 10.156 3.004 -18.516 1 85.5 294 TYR B N 1
ATOM 6842 C CA . TYR B 1 294 ? 10.508 4.105 -17.625 1 85.5 294 TYR B CA 1
ATOM 6843 C C . TYR B 1 294 ? 9.68 5.348 -17.938 1 85.5 294 TYR B C 1
ATOM 6845 O O . TYR B 1 294 ? 9.234 6.047 -17.031 1 85.5 294 TYR B O 1
ATOM 6853 N N . ALA B 1 295 ? 9.453 5.562 -19.203 1 88.31 295 ALA B N 1
ATOM 6854 C CA . ALA B 1 295 ? 8.656 6.711 -19.625 1 88.31 295 ALA B CA 1
ATOM 6855 C C . ALA B 1 295 ? 7.207 6.574 -19.156 1 88.31 295 ALA B C 1
ATOM 6857 O O . ALA B 1 295 ? 6.57 7.566 -18.797 1 88.31 295 ALA B O 1
ATOM 6858 N N . GLN B 1 296 ? 6.754 5.375 -19.172 1 88.69 296 GLN B N 1
ATOM 6859 C CA . GLN B 1 296 ? 5.379 5.148 -18.734 1 88.69 296 GLN B CA 1
ATOM 6860 C C . GLN B 1 296 ? 5.211 5.484 -17.25 1 88.69 296 GLN B C 1
ATOM 6862 O O . GLN B 1 296 ? 4.203 6.074 -16.859 1 88.69 296 GLN B O 1
ATOM 6867 N N . VAL B 1 297 ? 6.203 5.145 -16.484 1 88.25 297 VAL B N 1
ATOM 6868 C CA . VAL B 1 297 ? 6.152 5.453 -15.062 1 88.25 297 VAL B CA 1
ATOM 6869 C C . VAL B 1 297 ? 6.227 6.965 -14.859 1 88.25 297 VAL B C 1
ATOM 6871 O O . VAL B 1 297 ? 5.473 7.527 -14.055 1 88.25 297 VAL B O 1
ATOM 6874 N N . PHE B 1 298 ? 7.062 7.547 -15.633 1 91.75 298 PHE B N 1
ATOM 6875 C CA . PHE B 1 298 ? 7.191 9 -15.57 1 91.75 298 PHE B CA 1
ATOM 6876 C C . PHE B 1 298 ? 5.871 9.68 -15.898 1 91.75 298 PHE B C 1
ATOM 6878 O O . PHE B 1 298 ? 5.449 10.602 -15.203 1 91.75 298 PHE B O 1
ATOM 6885 N N . LEU B 1 299 ? 5.238 9.188 -16.891 1 94.56 299 LEU B N 1
ATOM 6886 C CA . LEU B 1 299 ? 3.971 9.766 -17.312 1 94.56 299 LEU B CA 1
ATOM 6887 C C . LEU B 1 299 ? 2.881 9.508 -16.281 1 94.56 299 LEU B C 1
ATOM 6889 O O . LEU B 1 299 ? 2.08 10.398 -15.977 1 94.56 299 LEU B O 1
ATOM 6893 N N . ALA B 1 300 ? 2.879 8.336 -15.719 1 93.62 300 ALA B N 1
ATOM 6894 C CA . ALA B 1 300 ? 1.882 8.008 -14.703 1 93.62 300 ALA B CA 1
ATOM 6895 C C . ALA B 1 300 ? 2.039 8.898 -13.469 1 93.62 300 ALA B C 1
ATOM 6897 O O . ALA B 1 300 ? 1.058 9.445 -12.961 1 93.62 300 ALA B O 1
ATOM 6898 N N . VAL B 1 301 ? 3.24 9.102 -13.086 1 93.19 301 VAL B N 1
ATOM 6899 C CA . VAL B 1 301 ? 3.521 9.961 -11.938 1 93.19 301 VAL B CA 1
ATOM 6900 C C . VAL B 1 301 ? 3.172 11.406 -12.281 1 93.19 301 VAL B C 1
ATOM 6902 O O . VAL B 1 301 ? 2.633 12.133 -11.445 1 93.19 301 VAL B O 1
ATOM 6905 N N . GLY B 1 302 ? 3.51 11.781 -13.523 1 95.06 302 GLY B N 1
ATOM 6906 C CA . GLY B 1 302 ? 3.148 13.117 -13.969 1 95.06 302 GLY B CA 1
ATOM 6907 C C . GLY B 1 302 ? 1.657 13.391 -13.898 1 95.06 302 GLY B C 1
ATOM 6908 O O . GLY B 1 302 ? 1.236 14.469 -13.469 1 95.06 302 GLY B O 1
ATOM 6909 N N . VAL B 1 303 ? 0.887 12.422 -14.234 1 96.5 303 VAL B N 1
ATOM 6910 C CA . VAL B 1 303 ? -0.563 12.57 -14.188 1 96.5 303 VAL B CA 1
ATOM 6911 C C . VAL B 1 303 ? -1.025 12.703 -12.742 1 96.5 303 VAL B C 1
ATOM 6913 O O . VAL B 1 303 ? -1.849 13.562 -12.422 1 96.5 303 VAL B O 1
ATOM 6916 N N . ILE B 1 304 ? -0.51 11.875 -11.859 1 95.62 304 ILE B N 1
ATOM 6917 C CA . ILE B 1 304 ? -0.87 11.938 -10.445 1 95.62 304 ILE B CA 1
ATOM 6918 C C . ILE B 1 304 ? -0.504 13.305 -9.883 1 95.62 304 ILE B C 1
ATOM 6920 O O . ILE B 1 304 ? -1.275 13.898 -9.125 1 95.62 304 ILE B O 1
ATOM 6924 N N . TYR B 1 305 ? 0.621 13.766 -10.305 1 94.56 305 TYR B N 1
ATOM 6925 C CA . TYR B 1 305 ? 1.06 15.086 -9.883 1 94.56 305 TYR B CA 1
ATOM 6926 C C . TYR B 1 305 ? 0.093 16.156 -10.367 1 94.56 305 TYR B C 1
ATOM 6928 O O . TYR B 1 305 ? -0.264 17.062 -9.609 1 94.56 305 TYR B O 1
ATOM 6936 N N . PHE B 1 306 ? -0.351 16.062 -11.578 1 95.5 306 PHE B N 1
ATOM 6937 C CA . PHE B 1 306 ? -1.279 17.062 -12.117 1 95.5 306 PHE B CA 1
ATOM 6938 C C . PHE B 1 306 ? -2.627 16.969 -11.406 1 95.5 306 PHE B C 1
ATOM 6940 O O . PHE B 1 306 ? -3.301 17.984 -11.227 1 95.5 306 PHE B O 1
ATOM 6947 N N . ILE B 1 307 ? -3.018 15.812 -11.031 1 95.88 307 ILE B N 1
ATOM 6948 C CA . ILE B 1 307 ? -4.25 15.672 -10.258 1 95.88 307 ILE B CA 1
ATOM 6949 C C . ILE B 1 307 ? -4.113 16.391 -8.922 1 95.88 307 ILE B C 1
ATOM 6951 O O . ILE B 1 307 ? -4.992 17.172 -8.539 1 95.88 307 ILE B O 1
ATOM 6955 N N . TRP B 1 308 ? -2.994 16.109 -8.305 1 93.88 308 TRP B N 1
ATOM 6956 C CA . TRP B 1 308 ? -2.721 16.812 -7.055 1 93.88 308 TRP B CA 1
ATOM 6957 C C . TRP B 1 308 ? -2.768 18.328 -7.262 1 93.88 308 TRP B C 1
ATOM 6959 O O . TRP B 1 308 ? -3.406 19.047 -6.492 1 93.88 308 TRP B O 1
ATOM 6969 N N . ALA B 1 309 ? -2.135 18.828 -8.344 1 90.62 309 ALA B N 1
ATOM 6970 C CA . ALA B 1 309 ? -2.053 20.266 -8.617 1 90.62 309 ALA B CA 1
ATOM 6971 C C . ALA B 1 309 ? -3.438 20.859 -8.844 1 90.62 309 ALA B C 1
ATOM 6973 O O . ALA B 1 309 ? -3.742 21.938 -8.352 1 90.62 309 ALA B O 1
ATOM 6974 N N . ASN B 1 310 ? -4.227 20.141 -9.508 1 88.94 310 ASN B N 1
ATOM 6975 C CA . ASN B 1 310 ? -5.559 20.641 -9.82 1 88.94 310 ASN B CA 1
ATOM 6976 C C . ASN B 1 310 ? -6.488 20.578 -8.609 1 88.94 310 ASN B C 1
ATOM 6978 O O . ASN B 1 310 ? -7.328 21.453 -8.414 1 88.94 310 ASN B O 1
ATOM 6982 N N . MET B 1 311 ? -6.297 19.625 -7.844 1 89.25 311 MET B N 1
ATOM 6983 C CA . MET B 1 311 ? -7.184 19.453 -6.699 1 89.25 311 MET B CA 1
ATOM 6984 C C . MET B 1 311 ? -6.812 20.406 -5.574 1 89.25 311 MET B C 1
ATOM 6986 O O . MET B 1 311 ? -7.684 20.875 -4.832 1 89.25 311 MET B O 1
ATOM 6990 N N . PHE B 1 312 ? -5.508 20.781 -5.477 1 86.38 312 PHE B N 1
ATOM 6991 C CA . PHE B 1 312 ? -5.078 21.547 -4.309 1 86.38 312 PHE B CA 1
ATOM 6992 C C . PHE B 1 312 ? -4.691 22.969 -4.695 1 86.38 312 PHE B C 1
ATOM 6994 O O . PHE B 1 312 ? -4.273 23.75 -3.848 1 86.38 312 PHE B O 1
ATOM 7001 N N . ALA B 1 313 ? -4.688 23.406 -5.941 1 73.38 313 ALA B N 1
ATOM 7002 C CA . ALA B 1 313 ? -4.391 24.766 -6.391 1 73.38 313 ALA B CA 1
ATOM 7003 C C . ALA B 1 313 ? -5.211 25.797 -5.613 1 73.38 313 ALA B C 1
ATOM 7005 O O . ALA B 1 313 ? -4.676 26.797 -5.152 1 73.38 313 ALA B O 1
ATOM 7006 N N . ASN B 1 314 ? -6.441 25.562 -5.395 1 69.62 314 ASN B N 1
ATOM 7007 C CA . ASN B 1 314 ? -7.316 26.484 -4.684 1 69.62 314 ASN B CA 1
ATOM 7008 C C . ASN B 1 314 ? -8.023 25.797 -3.512 1 69.62 314 ASN B C 1
ATOM 7010 O O . ASN B 1 314 ? -9.234 25.922 -3.354 1 69.62 314 ASN B O 1
ATOM 7014 N N . PHE B 1 315 ? -7.105 25.156 -2.781 1 72.62 315 PHE B N 1
ATOM 7015 C CA . PHE B 1 315 ? -7.664 24.453 -1.64 1 72.62 315 PHE B CA 1
ATOM 7016 C C . PHE B 1 315 ? -7.383 25.203 -0.343 1 72.62 315 PHE B C 1
ATOM 7018 O O . PHE B 1 315 ? -6.441 24.859 0.381 1 72.62 315 PHE B O 1
ATOM 7025 N N . HIS B 1 316 ? -8.18 26.25 -0.1 1 72.5 316 HIS B N 1
ATOM 7026 C CA . HIS B 1 316 ? -8.07 27.047 1.122 1 72.5 316 HIS B CA 1
ATOM 7027 C C . HIS B 1 316 ? -8.922 26.438 2.238 1 72.5 316 HIS B C 1
ATOM 7029 O O . HIS B 1 316 ? -10.141 26.312 2.096 1 72.5 316 HIS B O 1
ATOM 7035 N N . LYS B 1 317 ? -8.344 26.172 3.307 1 76.06 317 LYS B N 1
ATOM 7036 C CA . LYS B 1 317 ? -9.016 25.469 4.402 1 76.06 317 LYS B CA 1
ATOM 7037 C C . LYS B 1 317 ? -9.953 26.406 5.152 1 76.06 317 LYS B C 1
ATOM 7039 O O . LYS B 1 317 ? -11.039 26 5.578 1 76.06 317 LYS B O 1
ATOM 7044 N N . ALA B 1 318 ? -9.555 27.703 5.281 1 71.25 318 ALA B N 1
ATOM 7045 C CA . ALA B 1 318 ? -10.242 28.594 6.219 1 71.25 318 ALA B CA 1
ATOM 7046 C C . ALA B 1 318 ? -11.242 29.484 5.5 1 71.25 318 ALA B C 1
ATOM 7048 O O . ALA B 1 318 ? -11.711 30.484 6.059 1 71.25 318 ALA B O 1
ATOM 7049 N N . LEU B 1 319 ? -11.703 29 4.344 1 67.94 319 LEU B N 1
ATOM 7050 C CA . LEU B 1 319 ? -12.68 29.844 3.664 1 67.94 319 LEU B CA 1
ATOM 7051 C C . LEU B 1 319 ? -14.07 29.656 4.266 1 67.94 319 LEU B C 1
ATOM 7053 O O . LEU B 1 319 ? -14.547 28.531 4.398 1 67.94 319 LEU B O 1
ATOM 7057 N N . GLU B 1 320 ? -14.531 30.688 4.742 1 67.06 320 GLU B N 1
ATOM 7058 C CA . GLU B 1 320 ? -15.875 30.641 5.32 1 67.06 320 GLU B CA 1
ATOM 7059 C C . GLU B 1 320 ? -16.938 30.672 4.234 1 67.06 320 GLU B C 1
ATOM 7061 O O . GLU B 1 320 ? -16.984 31.594 3.412 1 67.06 320 GLU B O 1
ATOM 7066 N N . VAL B 1 321 ? -17.562 29.594 4.074 1 72.12 321 VAL B N 1
ATOM 7067 C CA . VAL B 1 321 ? -18.656 29.484 3.111 1 72.12 321 VAL B CA 1
ATOM 7068 C C . VAL B 1 321 ? -19.938 29.078 3.826 1 72.12 321 VAL B C 1
ATOM 7070 O O . VAL B 1 321 ? -19.891 28.578 4.957 1 72.12 321 VAL B O 1
ATOM 7073 N N . ASP B 1 322 ? -21.062 29.422 3.24 1 71.19 322 ASP B N 1
ATOM 7074 C CA . ASP B 1 322 ? -22.344 29.047 3.805 1 71.19 322 ASP B CA 1
ATOM 7075 C C . ASP B 1 322 ? -22.469 27.531 3.939 1 71.19 322 ASP B C 1
ATOM 7077 O O . ASP B 1 322 ? -21.75 26.781 3.281 1 71.19 322 ASP B O 1
ATOM 7081 N N . ALA B 1 323 ? -23.359 27.094 4.80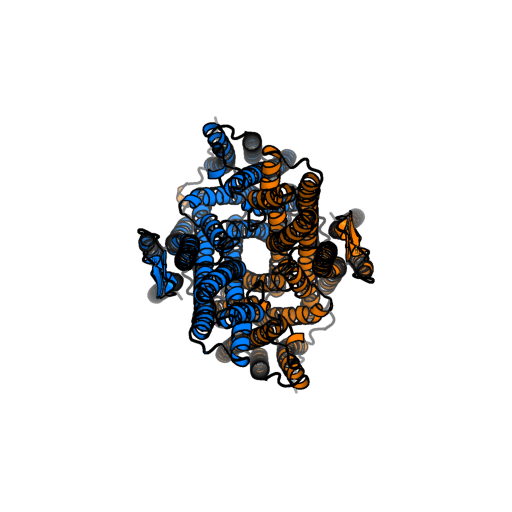9 1 71.56 323 ALA B N 1
ATOM 7082 C CA . ALA B 1 323 ? -23.531 25.688 5.16 1 71.56 323 ALA B CA 1
ATOM 7083 C C . ALA B 1 323 ? -23.969 24.859 3.945 1 71.56 323 ALA B C 1
ATOM 7085 O O . ALA B 1 323 ? -23.516 23.734 3.754 1 71.56 323 ALA B O 1
ATOM 7086 N N . GLY B 1 324 ? -24.875 25.391 3.143 1 74 324 GLY B N 1
ATOM 7087 C CA . GLY B 1 324 ? -25.359 24.688 1.962 1 74 324 GLY B CA 1
ATOM 7088 C C . GLY B 1 324 ? -24.266 24.453 0.933 1 74 324 GLY B C 1
ATOM 7089 O O . GLY B 1 324 ? -24.156 23.359 0.367 1 74 324 GLY B O 1
ATOM 7090 N N . ARG B 1 325 ? -23.469 25.375 0.758 1 78.5 325 ARG B N 1
ATOM 7091 C CA . ARG B 1 325 ? -22.359 25.266 -0.189 1 78.5 325 ARG B CA 1
ATOM 7092 C C . ARG B 1 325 ? -21.297 24.297 0.326 1 78.5 325 ARG B C 1
ATOM 7094 O O . ARG B 1 325 ? -20.688 23.562 -0.453 1 78.5 325 ARG B O 1
ATOM 7101 N N . THR B 1 326 ? -21.141 24.359 1.602 1 80.69 326 THR B N 1
ATOM 7102 C CA . THR B 1 326 ? -20.203 23.422 2.199 1 80.69 326 THR B CA 1
ATOM 7103 C C . THR B 1 326 ? -20.672 21.984 2.018 1 80.69 326 THR B C 1
ATOM 7105 O O . THR B 1 326 ? -19.875 21.094 1.715 1 80.69 326 THR B O 1
ATOM 7108 N N . TRP B 1 327 ? -21.953 21.891 2.178 1 81.69 327 TRP B N 1
ATOM 7109 C CA . TRP B 1 327 ? -22.516 20.562 2 1 81.69 327 TRP B CA 1
ATOM 7110 C C . TRP B 1 327 ? -22.359 20.078 0.558 1 81.69 327 TRP B C 1
ATOM 7112 O O . TRP B 1 327 ? -21.984 18.938 0.309 1 81.69 327 TRP B O 1
ATOM 7122 N N . LEU B 1 328 ? -22.688 20.922 -0.358 1 85.12 328 LEU B N 1
ATOM 7123 C CA . LEU B 1 328 ? -22.531 20.578 -1.768 1 85.12 328 LEU B CA 1
ATOM 7124 C C . LEU B 1 328 ? -21.062 20.266 -2.092 1 85.12 328 LEU B C 1
ATOM 7126 O O . LEU B 1 328 ? -20.781 19.328 -2.846 1 85.12 328 LEU B O 1
ATOM 7130 N N . TRP B 1 329 ? -20.234 21.078 -1.54 1 89.81 329 TRP B N 1
ATOM 7131 C CA . TRP B 1 329 ? -18.797 20.844 -1.697 1 89.81 329 TRP B CA 1
ATOM 7132 C C . TRP B 1 329 ? -18.406 19.469 -1.196 1 89.81 329 TRP B C 1
ATOM 7134 O O . TRP B 1 329 ? -17.625 18.766 -1.846 1 89.81 329 TRP B O 1
ATOM 7144 N N . GLU B 1 330 ? -18.984 18.984 -0.147 1 91.38 330 GLU B N 1
ATOM 7145 C CA . GLU B 1 330 ? -18.719 17.672 0.409 1 91.38 330 GLU B CA 1
ATOM 7146 C C . GLU B 1 330 ? -19.266 16.562 -0.496 1 91.38 330 GLU B C 1
ATOM 7148 O O . GLU B 1 330 ? -18.562 15.586 -0.78 1 91.38 330 GLU B O 1
ATOM 7153 N N . VAL B 1 331 ? -20.438 16.812 -0.948 1 91.12 331 VAL B N 1
ATOM 7154 C CA . VAL B 1 331 ? -21.125 15.812 -1.768 1 91.12 331 VAL B CA 1
ATOM 7155 C C . VAL B 1 331 ? -20.359 15.609 -3.076 1 91.12 331 VAL B C 1
ATOM 7157 O O . VAL B 1 331 ? -20.281 14.492 -3.59 1 91.12 331 VAL B O 1
ATOM 7160 N N . LEU B 1 332 ? -19.766 16.594 -3.547 1 94 332 LEU B N 1
ATOM 7161 C CA . LEU B 1 332 ? -19.047 16.531 -4.82 1 94 332 LEU B CA 1
ATOM 7162 C C . LEU B 1 332 ? -17.781 15.711 -4.691 1 94 332 LEU B C 1
ATOM 7164 O O . LEU B 1 332 ? -17.203 15.281 -5.695 1 94 332 LEU B O 1
ATOM 7168 N N . HIS B 1 333 ? -17.375 15.453 -3.482 1 95.25 333 HIS B N 1
ATOM 7169 C CA . HIS B 1 333 ? -16.203 14.617 -3.291 1 95.25 333 HIS B CA 1
ATOM 7170 C C . HIS B 1 333 ? -16.531 13.148 -3.529 1 95.25 333 HIS B C 1
ATOM 7172 O O . HIS B 1 333 ? -15.641 12.336 -3.773 1 95.25 333 HIS B O 1
ATOM 7178 N N . PHE B 1 334 ? -17.812 12.789 -3.484 1 95.25 334 PHE B N 1
ATOM 7179 C CA . PHE B 1 334 ? -18.188 11.398 -3.699 1 95.25 334 PHE B CA 1
ATOM 7180 C C . PHE B 1 334 ? -17.875 10.961 -5.125 1 95.25 334 PHE B C 1
ATOM 7182 O O . PHE B 1 334 ? -17.062 10.047 -5.332 1 95.25 334 PHE B O 1
ATOM 7189 N N . PRO B 1 335 ? -18.422 11.648 -6.105 1 95.75 335 PRO B N 1
ATOM 7190 C CA . PRO B 1 335 ? -18.047 11.25 -7.465 1 95.75 335 PRO B CA 1
ATOM 7191 C C . PRO B 1 335 ? -16.578 11.516 -7.773 1 95.75 335 PRO B C 1
ATOM 7193 O O . PRO B 1 335 ? -15.953 10.773 -8.547 1 95.75 335 PRO B O 1
ATOM 7196 N N . LEU B 1 336 ? -15.953 12.523 -7.18 1 96.75 336 LEU B N 1
ATOM 7197 C CA . LEU B 1 336 ? -14.539 12.82 -7.387 1 96.75 336 LEU B CA 1
ATOM 7198 C C . LEU B 1 336 ? -13.672 11.664 -6.902 1 96.75 336 LEU B C 1
ATOM 7200 O O . LEU B 1 336 ? -12.805 11.188 -7.637 1 96.75 336 LEU B O 1
ATOM 7204 N N . HIS B 1 337 ? -13.938 11.227 -5.664 1 96.56 337 HIS B N 1
ATOM 7205 C CA . HIS B 1 337 ? -13.148 10.141 -5.086 1 96.56 337 HIS B CA 1
ATOM 7206 C C . HIS B 1 337 ? -13.414 8.82 -5.801 1 96.56 337 HIS B C 1
ATOM 7208 O O . HIS B 1 337 ? -12.508 7.992 -5.93 1 96.56 337 HIS B O 1
ATOM 7214 N N . PHE B 1 338 ? -14.594 8.664 -6.293 1 94.75 338 PHE B N 1
ATOM 7215 C CA . PHE B 1 338 ? -14.883 7.48 -7.09 1 94.75 338 PHE B CA 1
ATOM 7216 C C . PHE B 1 338 ? -14.055 7.477 -8.367 1 94.75 338 PHE B C 1
ATOM 7218 O O . PHE B 1 338 ? -13.43 6.465 -8.711 1 94.75 338 PHE B O 1
ATOM 7225 N N . CYS B 1 339 ? -14.047 8.594 -9.062 1 94.94 339 CYS B N 1
ATOM 7226 C CA . CYS B 1 339 ? -13.266 8.719 -10.289 1 94.94 339 CYS B CA 1
ATOM 7227 C C . CYS B 1 339 ? -11.781 8.562 -10.008 1 94.94 339 CYS B C 1
ATOM 7229 O O . CYS B 1 339 ? -11.055 7.965 -10.805 1 94.94 339 CYS B O 1
ATOM 7231 N N . LEU B 1 340 ? -11.406 9.07 -8.906 1 95.06 340 LEU B N 1
ATOM 7232 C CA . LEU B 1 340 ? -9.992 8.977 -8.531 1 95.06 340 LEU B CA 1
ATOM 7233 C C . LEU B 1 340 ? -9.578 7.52 -8.352 1 95.06 340 LEU B C 1
ATOM 7235 O O . LEU B 1 340 ? -8.57 7.086 -8.906 1 95.06 340 LEU B O 1
ATOM 7239 N N . LEU B 1 341 ? -10.359 6.773 -7.676 1 91.94 341 LEU B N 1
ATOM 7240 C CA . LEU B 1 341 ? -10.047 5.367 -7.43 1 91.94 341 LEU B CA 1
ATOM 7241 C C . LEU B 1 341 ? -10.125 4.562 -8.719 1 91.94 341 LEU B C 1
ATOM 7243 O O . LEU B 1 341 ? -9.266 3.719 -8.984 1 91.94 341 LEU B O 1
ATOM 7247 N N . ALA B 1 342 ? -11.148 4.863 -9.484 1 91.12 342 ALA B N 1
ATOM 7248 C CA . ALA B 1 342 ? -11.297 4.172 -10.758 1 91.12 342 ALA B CA 1
ATOM 7249 C C . ALA B 1 342 ? -10.125 4.473 -11.688 1 91.12 342 ALA B C 1
ATOM 7251 O O . ALA B 1 342 ? -9.648 3.584 -12.398 1 91.12 342 ALA B O 1
ATOM 7252 N N . PHE B 1 343 ? -9.68 5.625 -11.734 1 93.75 343 PHE B N 1
ATOM 7253 C CA . PHE B 1 343 ? -8.57 6.031 -12.594 1 93.75 343 PHE B CA 1
ATOM 7254 C C . PHE B 1 343 ? -7.277 5.348 -12.172 1 93.75 343 PHE B C 1
ATOM 7256 O O . PHE B 1 343 ? -6.535 4.84 -13.008 1 93.75 343 PHE B O 1
ATOM 7263 N N . ILE B 1 344 ? -7.02 5.402 -10.852 1 90.62 344 ILE B N 1
ATOM 7264 C CA . ILE B 1 344 ? -5.812 4.77 -10.328 1 90.62 344 ILE B CA 1
ATOM 7265 C C . ILE B 1 344 ? -5.809 3.287 -10.688 1 90.62 344 ILE B C 1
ATOM 7267 O O . ILE B 1 344 ? -4.785 2.75 -11.125 1 90.62 344 ILE B O 1
ATOM 7271 N N . ALA B 1 345 ? -6.926 2.65 -10.531 1 87.69 345 ALA B N 1
ATOM 7272 C CA . ALA B 1 345 ? -7.043 1.241 -10.898 1 87.69 345 ALA B CA 1
ATOM 7273 C C . ALA B 1 345 ? -6.789 1.037 -12.391 1 87.69 345 ALA B C 1
ATOM 7275 O O . ALA B 1 345 ? -6.027 0.147 -12.781 1 87.69 345 ALA B O 1
ATOM 7276 N N . ALA B 1 346 ? -7.387 1.876 -13.188 1 88.56 346 ALA B N 1
ATOM 7277 C CA . ALA B 1 346 ? -7.242 1.757 -14.641 1 88.56 346 ALA B CA 1
ATOM 7278 C C . ALA B 1 346 ? -5.805 2.027 -15.07 1 88.56 346 ALA B C 1
ATOM 7280 O O . ALA B 1 346 ? -5.281 1.354 -15.961 1 88.56 346 ALA B O 1
ATOM 7281 N N . MET B 1 347 ? -5.227 3.029 -14.547 1 90.75 347 MET B N 1
ATOM 7282 C CA . MET B 1 347 ? -3.85 3.379 -14.875 1 90.75 347 MET B CA 1
ATOM 7283 C C . MET B 1 347 ? -2.893 2.252 -14.5 1 90.75 347 MET B C 1
ATOM 7285 O O . MET B 1 347 ? -2.006 1.898 -15.281 1 90.75 347 MET B O 1
ATOM 7289 N N . THR B 1 348 ? -3.053 1.688 -13.328 1 86.06 348 THR B N 1
ATOM 7290 C CA . THR B 1 348 ? -2.236 0.558 -12.898 1 86.06 348 THR B CA 1
ATOM 7291 C C . THR B 1 348 ? -2.441 -0.637 -13.828 1 86.06 348 THR B C 1
ATOM 7293 O O . THR B 1 348 ? -1.481 -1.325 -14.18 1 86.06 348 THR B O 1
ATOM 7296 N N . ASN B 1 349 ? -3.666 -0.816 -14.219 1 84.5 349 ASN B N 1
ATOM 7297 C CA . ASN B 1 349 ? -3.965 -1.907 -15.141 1 84.5 349 ASN B CA 1
ATOM 7298 C C . ASN B 1 349 ? -3.309 -1.689 -16.5 1 84.5 349 ASN B C 1
ATOM 7300 O O . ASN B 1 349 ? -2.885 -2.646 -17.156 1 84.5 349 ASN B O 1
ATOM 7304 N N . CYS B 1 350 ? -3.303 -0.502 -16.906 1 88.19 350 CYS B N 1
ATOM 7305 C CA . CYS B 1 350 ? -2.656 -0.177 -18.172 1 88.19 350 CYS B CA 1
ATOM 7306 C C . CYS B 1 350 ? -1.18 -0.551 -18.141 1 88.19 350 CYS B C 1
ATOM 7308 O O . CYS B 1 350 ? -0.672 -1.163 -19.078 1 88.19 350 CYS B O 1
ATOM 7310 N N . VAL B 1 351 ? -0.545 -0.239 -17.094 1 86.88 351 VAL B N 1
ATOM 7311 C CA . VAL B 1 351 ? 0.875 -0.551 -16.969 1 86.88 351 VAL B CA 1
ATOM 7312 C C . VAL B 1 351 ? 1.065 -2.062 -16.875 1 86.88 351 VAL B C 1
ATOM 7314 O O . VAL B 1 351 ? 1.921 -2.631 -17.562 1 86.88 351 VAL B O 1
ATOM 7317 N N . ALA B 1 352 ? 0.272 -2.693 -16.078 1 84.94 352 ALA B N 1
ATOM 7318 C CA . ALA B 1 352 ? 0.392 -4.133 -15.859 1 84.94 352 ALA B CA 1
ATOM 7319 C C . ALA B 1 352 ? 0.169 -4.906 -17.156 1 84.94 352 ALA B C 1
ATOM 7321 O O . ALA B 1 352 ? 0.9 -5.852 -17.453 1 84.94 352 ALA B O 1
ATOM 7322 N N . VAL B 1 353 ? -0.82 -4.492 -17.906 1 87.06 353 VAL B N 1
ATOM 7323 C CA . VAL B 1 353 ? -1.146 -5.207 -19.141 1 87.06 353 VAL B CA 1
ATOM 7324 C C . VAL B 1 353 ? -0.015 -5.027 -20.156 1 87.06 353 VAL B C 1
ATOM 7326 O O . VAL B 1 353 ? 0.335 -5.969 -20.875 1 87.06 353 VAL B O 1
ATOM 7329 N N . ASN B 1 354 ? 0.505 -3.885 -20.234 1 88.25 354 ASN B N 1
ATOM 7330 C CA . ASN B 1 354 ? 1.622 -3.652 -21.156 1 88.25 354 ASN B CA 1
ATOM 7331 C C . ASN B 1 354 ? 2.846 -4.473 -20.75 1 88.25 354 ASN B C 1
ATOM 7333 O O . ASN B 1 354 ? 3.508 -5.059 -21.609 1 88.25 354 ASN B O 1
ATOM 7337 N N . VAL B 1 355 ? 3.109 -4.469 -19.484 1 87.12 355 VAL B N 1
ATOM 7338 C CA . VAL B 1 355 ? 4.234 -5.258 -18.984 1 87.12 355 VAL B CA 1
ATOM 7339 C C . VAL B 1 355 ? 3.99 -6.738 -19.266 1 87.12 355 VAL B C 1
ATOM 7341 O O . VAL B 1 355 ? 4.883 -7.441 -19.734 1 87.12 355 VAL B O 1
ATOM 7344 N N . TRP B 1 356 ? 2.844 -7.152 -19.031 1 89 356 TRP B N 1
ATOM 7345 C CA . TRP B 1 356 ? 2.508 -8.562 -19.219 1 89 356 TRP B CA 1
ATOM 7346 C C . TRP B 1 356 ? 2.598 -8.953 -20.688 1 89 356 TRP B C 1
ATOM 7348 O O . TRP B 1 356 ? 3.18 -9.992 -21.031 1 89 356 TRP B O 1
ATOM 7358 N N . SER B 1 357 ? 1.937 -8.156 -21.547 1 88.69 357 SER B N 1
ATOM 7359 C CA . SER B 1 357 ? 1.942 -8.469 -22.969 1 88.69 357 SER B CA 1
ATOM 7360 C C . SER B 1 357 ? 3.365 -8.539 -23.516 1 88.69 357 SER B C 1
ATOM 7362 O O . SER B 1 357 ? 3.689 -9.43 -24.312 1 88.69 357 SER B O 1
ATOM 7364 N N . ALA B 1 358 ? 4.164 -7.637 -23.125 1 87.44 358 ALA B N 1
ATOM 7365 C CA . ALA B 1 358 ? 5.559 -7.645 -23.562 1 87.44 358 ALA B CA 1
ATOM 7366 C C . ALA B 1 358 ? 6.281 -8.891 -23.062 1 87.44 358 ALA B C 1
ATOM 7368 O O . ALA B 1 358 ? 7.055 -9.508 -23.797 1 87.44 358 ALA B O 1
ATOM 7369 N N . ALA B 1 359 ? 6.035 -9.234 -21.797 1 88.75 359 ALA B N 1
ATOM 7370 C CA . ALA B 1 359 ? 6.656 -10.422 -21.219 1 88.75 359 ALA B CA 1
ATOM 7371 C C . ALA B 1 359 ? 6.203 -11.688 -21.938 1 88.75 359 ALA B C 1
ATOM 7373 O O . ALA B 1 359 ? 7.02 -12.57 -22.234 1 88.75 359 ALA B O 1
ATOM 7374 N N . LEU B 1 360 ? 4.957 -11.727 -22.203 1 89.75 360 LEU B N 1
ATOM 7375 C CA . LEU B 1 360 ? 4.406 -12.906 -22.859 1 89.75 360 LEU B CA 1
ATOM 7376 C C . LEU B 1 360 ? 4.98 -13.062 -24.266 1 89.75 360 LEU B C 1
ATOM 7378 O O . LEU B 1 360 ? 5.41 -14.148 -24.656 1 89.75 360 LEU B O 1
ATOM 7382 N N . LEU B 1 361 ? 4.961 -12.008 -25.031 1 88.62 361 LEU B N 1
ATOM 7383 C CA . LEU B 1 361 ? 5.438 -12.062 -26.406 1 88.62 361 LEU B CA 1
ATOM 7384 C C . LEU B 1 361 ? 6.926 -12.383 -26.469 1 88.62 361 LEU B C 1
ATOM 7386 O O . LEU B 1 361 ? 7.375 -13.141 -27.328 1 88.62 361 LEU B O 1
ATOM 7390 N N . ARG B 1 362 ? 7.609 -11.875 -25.578 1 89.81 362 ARG B N 1
ATOM 7391 C CA . ARG B 1 362 ? 9.039 -12.172 -25.531 1 89.81 362 ARG B CA 1
ATOM 7392 C C . ARG B 1 362 ? 9.281 -13.625 -25.156 1 89.81 362 ARG B C 1
ATOM 7394 O O . ARG B 1 362 ? 10.07 -14.32 -25.797 1 89.81 362 ARG B O 1
ATOM 7401 N N . ALA B 1 363 ? 8.633 -14.016 -24.078 1 89.62 363 ALA B N 1
ATOM 7402 C CA . ALA B 1 363 ? 8.781 -15.406 -23.656 1 89.62 363 ALA B CA 1
ATOM 7403 C C . ALA B 1 363 ? 8.375 -16.375 -24.766 1 89.62 363 ALA B C 1
ATOM 7405 O O . ALA B 1 363 ? 9.055 -17.359 -25.031 1 89.62 363 ALA B O 1
ATOM 7406 N N . PHE B 1 364 ? 7.324 -16.016 -25.391 1 88.5 364 PHE B N 1
ATOM 7407 C CA . PHE B 1 364 ? 6.84 -16.844 -26.484 1 88.5 364 PHE B CA 1
ATOM 7408 C C . PHE B 1 364 ? 7.836 -16.844 -27.641 1 88.5 364 PHE B C 1
ATOM 7410 O O . PHE B 1 364 ? 8.133 -17.906 -28.203 1 88.5 364 PHE B O 1
ATOM 7417 N N . GLY B 1 365 ? 8.25 -15.703 -28.016 1 88.62 365 GLY B N 1
ATOM 7418 C CA . GLY B 1 365 ? 9.211 -15.609 -29.094 1 88.62 365 GLY B CA 1
ATOM 7419 C C . GLY B 1 365 ? 10.477 -16.406 -28.844 1 88.62 365 GLY B C 1
ATOM 7420 O O . GLY B 1 365 ? 10.945 -17.125 -29.734 1 88.62 365 GLY B O 1
ATOM 7421 N N . LEU B 1 366 ? 10.992 -16.312 -27.688 1 88.88 366 LEU B N 1
ATOM 7422 C CA . LEU B 1 366 ? 12.211 -17.016 -27.328 1 88.88 366 LEU B CA 1
ATOM 7423 C C . LEU B 1 366 ? 11.977 -18.531 -27.297 1 88.88 366 LEU B C 1
ATOM 7425 O O . LEU B 1 366 ? 12.773 -19.297 -27.844 1 88.88 366 LEU B O 1
ATOM 7429 N N . PHE B 1 367 ? 10.891 -18.859 -26.703 1 87.94 367 PHE B N 1
ATOM 7430 C CA . PHE B 1 367 ? 10.586 -20.281 -26.578 1 87.94 367 PHE B CA 1
ATOM 7431 C C . PHE B 1 367 ? 10.289 -20.906 -27.938 1 87.94 367 PHE B C 1
ATOM 7433 O O . PHE B 1 367 ? 10.773 -21.984 -28.25 1 87.94 367 PHE B O 1
ATOM 7440 N N . ARG B 1 368 ? 9.516 -20.25 -28.688 1 88.06 368 ARG B N 1
ATOM 7441 C CA . ARG B 1 368 ? 9.164 -20.734 -30.016 1 88.06 368 ARG B CA 1
ATOM 7442 C C . ARG B 1 368 ? 10.414 -20.891 -30.891 1 88.06 368 ARG B C 1
ATOM 7444 O O . ARG B 1 368 ? 10.539 -21.859 -31.641 1 88.06 368 ARG B O 1
ATOM 7451 N N . ALA B 1 369 ? 11.258 -19.953 -30.844 1 89.56 369 ALA B N 1
ATOM 7452 C CA . ALA B 1 369 ? 12.5 -20.016 -31.609 1 89.56 369 ALA B CA 1
ATOM 7453 C C . ALA B 1 369 ? 13.344 -21.219 -31.203 1 89.56 369 ALA B C 1
ATOM 7455 O O . ALA B 1 369 ? 13.945 -21.891 -32.062 1 89.56 369 ALA B O 1
ATOM 7456 N N . ALA B 1 370 ? 13.359 -21.469 -29.969 1 91.12 370 ALA B N 1
ATOM 7457 C CA . ALA B 1 370 ? 14.125 -22.609 -29.453 1 91.12 370 ALA B CA 1
ATOM 7458 C C . ALA B 1 370 ? 13.539 -23.938 -29.953 1 91.12 370 ALA B C 1
ATOM 7460 O O . ALA B 1 370 ? 14.273 -24.828 -30.359 1 91.12 370 ALA B O 1
ATOM 7461 N N . VAL B 1 371 ? 12.25 -24.031 -29.891 1 90.44 371 VAL B N 1
ATOM 7462 C CA . VAL B 1 371 ? 11.578 -25.266 -30.328 1 90.44 371 VAL B CA 1
ATOM 7463 C C . VAL B 1 371 ? 11.703 -25.422 -31.844 1 90.44 371 VAL B C 1
ATOM 7465 O O . VAL B 1 371 ? 11.906 -26.531 -32.344 1 90.44 371 VAL B O 1
ATOM 7468 N N . LYS B 1 372 ? 11.555 -24.344 -32.562 1 89.25 372 LYS B N 1
ATOM 7469 C CA . LYS B 1 372 ? 11.711 -24.391 -34 1 89.25 372 LYS B CA 1
ATOM 7470 C C . LYS B 1 372 ? 13.109 -24.859 -34.406 1 89.25 372 LYS B C 1
ATOM 7472 O O . LYS B 1 372 ? 13.266 -25.672 -35.312 1 89.25 372 LYS B O 1
ATOM 7477 N N . ASP B 1 373 ? 14.07 -24.375 -33.719 1 90.94 373 ASP B N 1
ATOM 7478 C CA . ASP B 1 373 ? 15.445 -24.781 -34 1 90.94 373 ASP B CA 1
ATOM 7479 C C . ASP B 1 373 ? 15.633 -26.281 -33.75 1 90.94 373 ASP B C 1
ATOM 7481 O O . ASP B 1 373 ? 16.375 -26.938 -34.5 1 90.94 373 ASP B O 1
ATOM 7485 N N . MET B 1 374 ? 14.953 -26.75 -32.781 1 89.75 374 MET B N 1
ATOM 7486 C CA . MET B 1 374 ? 15.016 -28.172 -32.5 1 89.75 374 MET B CA 1
ATOM 7487 C C . MET B 1 374 ? 14.352 -29 -33.594 1 89.75 374 MET B C 1
ATOM 7489 O O . MET B 1 374 ? 14.891 -30.016 -34.031 1 89.75 374 MET B O 1
ATOM 7493 N N . LEU B 1 375 ? 13.234 -28.594 -33.969 1 88 375 LEU B N 1
ATOM 7494 C CA . LEU B 1 375 ? 12.477 -29.328 -35 1 88 375 LEU B CA 1
ATOM 7495 C C . LEU B 1 375 ? 13.18 -29.266 -36.344 1 88 375 LEU B C 1
ATOM 7497 O O . LEU B 1 375 ? 13.055 -30.188 -37.156 1 88 375 LEU B O 1
ATOM 7501 N N . ASP B 1 376 ? 13.992 -28.234 -36.531 1 86.75 376 ASP B N 1
ATOM 7502 C CA . ASP B 1 376 ? 14.734 -28.094 -37.781 1 86.75 376 ASP B CA 1
ATOM 7503 C C . ASP B 1 376 ? 16.047 -28.875 -37.75 1 86.75 376 ASP B C 1
ATOM 7505 O O . ASP B 1 376 ? 16.812 -28.859 -38.688 1 86.75 376 ASP B O 1
ATOM 7509 N N . GLY B 1 377 ? 16.359 -29.594 -36.688 1 80.94 377 GLY B N 1
ATOM 7510 C CA . GLY B 1 377 ? 17.516 -30.469 -36.562 1 80.94 377 GLY B CA 1
ATOM 7511 C C . GLY B 1 377 ? 18.734 -29.781 -36 1 80.94 377 GLY B C 1
ATOM 7512 O O . GLY B 1 377 ? 19.797 -30.406 -35.844 1 80.94 377 GLY B O 1
ATOM 7513 N N . GLY B 1 378 ? 18.75 -28.609 -35.781 1 76.81 378 GLY B N 1
ATOM 7514 C CA . GLY B 1 378 ? 19.922 -27.875 -35.344 1 76.81 378 GLY B CA 1
ATOM 7515 C C . GLY B 1 378 ? 20.109 -27.859 -33.844 1 76.81 378 GLY B C 1
ATOM 7516 O O . GLY B 1 378 ? 21.234 -27.859 -33.344 1 76.81 378 GLY B O 1
ATOM 7517 N N . GLY B 1 379 ? 19.109 -28.016 -32.875 1 82.5 379 GLY B N 1
ATOM 7518 C CA . GLY B 1 379 ? 19.141 -27.891 -31.438 1 82.5 379 GLY B CA 1
ATOM 7519 C C . GLY B 1 379 ? 19.891 -26.656 -30.953 1 82.5 379 GLY B C 1
ATOM 7520 O O . GLY B 1 379 ? 20.469 -25.938 -31.75 1 82.5 379 GLY B O 1
ATOM 7521 N N . LEU B 1 380 ? 19.922 -26.234 -29.734 1 88.5 380 LEU B N 1
ATOM 7522 C CA . LEU B 1 380 ? 20.609 -25.094 -29.125 1 88.5 380 LEU B CA 1
ATOM 7523 C C . LEU B 1 380 ? 21.922 -25.531 -28.469 1 88.5 380 LEU B C 1
ATOM 7525 O O . LEU B 1 380 ? 22 -26.641 -27.922 1 88.5 380 LEU B O 1
ATOM 7529 N N . ASP B 1 381 ? 22.906 -24.656 -28.609 1 87.25 381 ASP B N 1
ATOM 7530 C CA . ASP B 1 381 ? 24.141 -24.938 -27.875 1 87.25 381 ASP B CA 1
ATOM 7531 C C . ASP B 1 381 ? 24 -24.547 -26.406 1 87.25 381 ASP B C 1
ATOM 7533 O O . ASP B 1 381 ? 22.984 -23.953 -26.016 1 87.25 381 ASP B O 1
ATOM 7537 N N . ASP B 1 382 ? 24.938 -24.875 -25.625 1 84.19 382 ASP B N 1
ATOM 7538 C CA . ASP B 1 382 ? 24.891 -24.672 -24.172 1 84.19 382 ASP B CA 1
ATOM 7539 C C . ASP B 1 382 ? 24.797 -23.188 -23.828 1 84.19 382 ASP B C 1
ATOM 7541 O O . ASP B 1 382 ? 24.109 -22.797 -22.875 1 84.19 382 ASP B O 1
ATOM 7545 N N . ALA B 1 383 ? 25.469 -22.406 -24.609 1 84.69 383 ALA B N 1
ATOM 7546 C CA . ALA B 1 383 ? 25.469 -20.969 -24.328 1 84.69 383 ALA B CA 1
ATOM 7547 C C . ALA B 1 383 ? 24.094 -20.359 -24.578 1 84.69 383 ALA B C 1
ATOM 7549 O O . ALA B 1 383 ? 23.641 -19.516 -23.812 1 84.69 383 ALA B O 1
ATOM 7550 N N . ARG B 1 384 ? 23.469 -20.766 -25.641 1 88.56 384 ARG B N 1
ATOM 7551 C CA . ARG B 1 384 ? 22.141 -20.25 -25.969 1 88.56 384 ARG B CA 1
ATOM 7552 C C . ARG B 1 384 ? 21.094 -20.75 -24.969 1 88.56 384 ARG B C 1
ATOM 7554 O O . ARG B 1 384 ? 20.172 -20.016 -24.609 1 88.56 384 ARG B O 1
ATOM 7561 N N . ILE B 1 385 ? 21.266 -21.984 -24.5 1 88 385 ILE B N 1
ATOM 7562 C CA . ILE B 1 385 ? 20.359 -22.531 -23.5 1 88 385 ILE B CA 1
ATOM 7563 C C . ILE B 1 385 ? 20.484 -21.75 -22.203 1 88 385 ILE B C 1
ATOM 7565 O O . ILE B 1 385 ? 19.484 -21.406 -21.578 1 88 385 ILE B O 1
ATOM 7569 N N . ARG B 1 386 ? 21.734 -21.422 -21.969 1 83.25 386 ARG B N 1
ATOM 7570 C CA . ARG B 1 386 ? 21.984 -20.672 -20.75 1 83.25 386 ARG B CA 1
ATOM 7571 C C . ARG B 1 386 ? 21.359 -19.281 -20.828 1 83.25 386 ARG B C 1
ATOM 7573 O O . ARG B 1 386 ? 20.781 -18.797 -19.859 1 83.25 386 ARG B O 1
ATOM 7580 N N . ASN B 1 387 ? 21.469 -18.625 -21.938 1 84.25 387 ASN B N 1
ATOM 7581 C CA . ASN B 1 387 ? 20.906 -17.297 -22.125 1 84.25 387 ASN B CA 1
ATOM 7582 C C . ASN B 1 387 ? 19.391 -17.312 -22.047 1 84.25 387 ASN B C 1
ATOM 7584 O O . ASN B 1 387 ? 18.781 -16.406 -21.469 1 84.25 387 ASN B O 1
ATOM 7588 N N . LEU B 1 388 ? 18.844 -18.359 -22.578 1 88 388 LEU B N 1
ATOM 7589 C CA . LEU B 1 388 ? 17.391 -18.453 -22.547 1 88 388 LEU B CA 1
ATOM 7590 C C . LEU B 1 388 ? 16.906 -18.797 -21.141 1 88 388 LEU B C 1
ATOM 7592 O O . LEU B 1 388 ? 15.859 -18.312 -20.719 1 88 388 LEU B O 1
ATOM 7596 N N . ALA B 1 389 ? 17.656 -19.641 -20.469 1 86.19 389 ALA B N 1
ATOM 7597 C CA . ALA B 1 389 ? 17.312 -20 -19.109 1 86.19 389 ALA B CA 1
ATOM 7598 C C . ALA B 1 389 ? 17.359 -18.797 -18.172 1 86.19 389 ALA B C 1
ATOM 7600 O O . ALA B 1 389 ? 16.562 -18.672 -17.25 1 86.19 389 ALA B O 1
ATOM 7601 N N . LEU B 1 390 ? 18.25 -17.891 -18.469 1 82.69 390 LEU B N 1
ATOM 7602 C CA . LEU B 1 390 ? 18.375 -16.672 -17.688 1 82.69 390 LEU B CA 1
ATOM 7603 C C . LEU B 1 390 ? 17.125 -15.82 -17.766 1 82.69 390 LEU B C 1
ATOM 7605 O O . LEU B 1 390 ? 16.781 -15.109 -16.812 1 82.69 390 LEU B O 1
ATOM 7609 N N . VAL B 1 391 ? 16.453 -15.938 -18.797 1 86.12 391 VAL B N 1
ATOM 7610 C CA . VAL B 1 391 ? 15.273 -15.102 -19.031 1 86.12 391 VAL B CA 1
ATOM 7611 C C . VAL B 1 391 ? 14.016 -15.852 -18.578 1 86.12 391 VAL B C 1
ATOM 7613 O O . VAL B 1 391 ? 13.227 -15.336 -17.781 1 86.12 391 VAL B O 1
ATOM 7616 N N . LEU B 1 392 ? 13.93 -17.078 -18.953 1 88.19 392 LEU B N 1
ATOM 7617 C CA . LEU B 1 392 ? 12.688 -17.797 -18.734 1 88.19 392 LEU B CA 1
ATOM 7618 C C . LEU B 1 392 ? 12.586 -18.297 -17.297 1 88.19 392 LEU B C 1
ATOM 7620 O O . LEU B 1 392 ? 11.484 -18.469 -16.766 1 88.19 392 LEU B O 1
ATOM 7624 N N . ASP B 1 393 ? 13.68 -18.484 -16.688 1 85.38 393 ASP B N 1
ATOM 7625 C CA . ASP B 1 393 ? 13.641 -19.031 -15.328 1 85.38 393 ASP B CA 1
ATOM 7626 C C . ASP B 1 393 ? 13.305 -17.938 -14.312 1 85.38 393 ASP B C 1
ATOM 7628 O O . ASP B 1 393 ? 13.141 -18.219 -13.117 1 85.38 393 ASP B O 1
ATOM 7632 N N . ARG B 1 394 ? 13.172 -16.797 -14.828 1 84.88 394 ARG B N 1
ATOM 7633 C CA . ARG B 1 394 ? 12.617 -15.75 -13.977 1 84.88 394 ARG B CA 1
ATOM 7634 C C . ARG B 1 394 ? 11.164 -16.031 -13.633 1 84.88 394 ARG B C 1
ATOM 7636 O O . ARG B 1 394 ? 10.609 -15.445 -12.703 1 84.88 394 ARG B O 1
ATOM 7643 N N . LEU B 1 395 ? 10.508 -16.891 -14.492 1 83.31 395 LEU B N 1
ATOM 7644 C CA . LEU B 1 395 ? 9.109 -17.281 -14.297 1 83.31 395 LEU B CA 1
ATOM 7645 C C . LEU B 1 395 ? 9.016 -18.547 -13.469 1 83.31 395 LEU B C 1
ATOM 7647 O O . LEU B 1 395 ? 9.883 -19.422 -13.562 1 83.31 395 LEU B O 1
ATOM 7651 N N . ASP B 1 396 ? 9.227 -18.781 -12.406 1 74.38 396 ASP B N 1
ATOM 7652 C CA . ASP B 1 396 ? 9.141 -19.984 -11.562 1 74.38 396 ASP B CA 1
ATOM 7653 C C . ASP B 1 396 ? 8.445 -21.125 -12.297 1 74.38 396 ASP B C 1
ATOM 7655 O O . ASP B 1 396 ? 7.41 -21.609 -11.852 1 74.38 396 ASP B O 1
ATOM 7659 N N . LEU B 1 397 ? 9.07 -21.594 -13.398 1 79.06 397 LEU B N 1
ATOM 7660 C CA . LEU B 1 397 ? 8.523 -22.656 -14.227 1 79.06 397 LEU B CA 1
ATOM 7661 C C . LEU B 1 397 ? 8.938 -24.031 -13.688 1 79.06 397 LEU B C 1
ATOM 7663 O O . LEU B 1 397 ? 9.969 -24.156 -13.016 1 79.06 397 LEU B O 1
ATOM 7667 N N . GLU B 1 398 ? 8.008 -25 -13.938 1 72.81 398 GLU B N 1
ATOM 7668 C CA . GLU B 1 398 ? 8.297 -26.375 -13.547 1 72.81 398 GLU B CA 1
ATOM 7669 C C . GLU B 1 398 ? 8.062 -27.344 -14.703 1 72.81 398 GLU B C 1
ATOM 7671 O O . GLU B 1 398 ? 6.934 -27.531 -15.148 1 72.81 398 GLU B O 1
ATOM 7676 N N . PRO B 1 399 ? 9.195 -27.969 -15.133 1 80 399 PRO B N 1
ATOM 7677 C CA . PRO B 1 399 ? 10.617 -27.828 -14.797 1 80 399 PRO B CA 1
ATOM 7678 C C . PRO B 1 399 ? 11.227 -26.531 -15.336 1 80 399 PRO B C 1
ATOM 7680 O O . PRO B 1 399 ? 10.562 -25.797 -16.062 1 80 399 PRO B O 1
ATOM 7683 N N . ASP B 1 400 ? 12.492 -26.375 -14.891 1 81.31 400 ASP B N 1
ATOM 7684 C CA . ASP B 1 400 ? 13.195 -25.219 -15.438 1 81.31 400 ASP B CA 1
ATOM 7685 C C . ASP B 1 400 ? 13.414 -25.375 -16.938 1 81.31 400 ASP B C 1
ATOM 7687 O O . ASP B 1 400 ? 13.227 -26.453 -17.5 1 81.31 400 ASP B O 1
ATOM 7691 N N . PHE B 1 401 ? 13.773 -24.406 -17.578 1 87 401 PHE B N 1
ATOM 7692 C CA . PHE B 1 401 ? 13.82 -24.391 -19.031 1 87 401 PHE B CA 1
ATOM 7693 C C . PHE B 1 401 ? 14.844 -25.391 -19.562 1 87 401 PHE B C 1
ATOM 7695 O O . PHE B 1 401 ? 14.586 -26.109 -20.516 1 87 401 PHE B O 1
ATOM 7702 N N . ALA B 1 402 ? 16.016 -25.406 -18.953 1 85.69 402 ALA B N 1
ATOM 7703 C CA . ALA B 1 402 ? 17.078 -26.297 -19.422 1 85.69 402 ALA B CA 1
ATOM 7704 C C . ALA B 1 402 ? 16.625 -27.75 -19.375 1 85.69 402 ALA B C 1
ATOM 7706 O O . ALA B 1 402 ? 16.891 -28.516 -20.297 1 85.69 402 ALA B O 1
ATOM 7707 N N . THR B 1 403 ? 15.992 -28.062 -18.312 1 84.25 403 THR B N 1
ATOM 7708 C CA . THR B 1 403 ? 15.492 -29.422 -18.156 1 84.25 403 THR B CA 1
ATOM 7709 C C . THR B 1 403 ? 14.398 -29.719 -19.172 1 84.25 403 THR B C 1
ATOM 7711 O O . THR B 1 403 ? 14.375 -30.797 -19.781 1 84.25 403 THR B O 1
ATOM 7714 N N . GLN B 1 404 ? 13.508 -28.812 -19.375 1 87.88 404 GLN B N 1
ATOM 7715 C CA . GLN B 1 404 ? 12.445 -29 -20.344 1 87.88 404 GLN B CA 1
ATOM 7716 C C . GLN B 1 404 ? 13.016 -29.125 -21.766 1 87.88 404 GLN B C 1
ATOM 7718 O O . GLN B 1 404 ? 12.555 -29.953 -22.547 1 87.88 404 GLN B O 1
ATOM 7723 N N . TYR B 1 405 ? 13.953 -28.328 -22.047 1 90 405 TYR B N 1
ATOM 7724 C CA . TYR B 1 405 ? 14.57 -28.375 -23.375 1 90 405 TYR B CA 1
ATOM 7725 C C . TYR B 1 405 ? 15.227 -29.734 -23.609 1 90 405 TYR B C 1
ATOM 7727 O O . TYR B 1 405 ? 15.133 -30.297 -24.703 1 90 405 TYR B O 1
ATOM 7735 N N . SER B 1 406 ? 15.875 -30.203 -22.578 1 88.31 406 SER B N 1
ATOM 7736 C CA . SER B 1 406 ? 16.516 -31.516 -22.688 1 88.31 406 SER B CA 1
ATOM 7737 C C . SER B 1 406 ? 15.484 -32.625 -22.891 1 88.31 406 SER B C 1
ATOM 7739 O O . SER B 1 406 ? 15.727 -33.562 -23.656 1 88.31 406 SER B O 1
ATOM 7741 N N . ARG B 1 407 ? 14.375 -32.5 -22.281 1 87.19 407 ARG B N 1
ATOM 7742 C CA . ARG B 1 407 ? 13.305 -33.469 -22.453 1 87.19 407 ARG B CA 1
ATOM 7743 C C . ARG B 1 407 ? 12.758 -33.438 -23.875 1 87.19 407 ARG B C 1
ATOM 7745 O O . ARG B 1 407 ? 12.492 -34.5 -24.469 1 87.19 407 ARG B O 1
ATOM 7752 N N . LEU B 1 408 ? 12.602 -32.344 -24.375 1 90.5 408 LEU B N 1
ATOM 7753 C CA . LEU B 1 408 ? 12.109 -32.188 -25.734 1 90.5 408 LEU B CA 1
ATOM 7754 C C . LEU B 1 408 ? 13.141 -32.719 -26.734 1 90.5 408 LEU B C 1
ATOM 7756 O O . LEU B 1 408 ? 12.789 -33.344 -27.734 1 90.5 408 LEU B O 1
ATOM 7760 N N . ALA B 1 409 ? 14.352 -32.469 -26.438 1 88.81 409 ALA B N 1
ATOM 7761 C CA . ALA B 1 409 ? 15.422 -32.906 -27.312 1 88.81 409 ALA B CA 1
ATOM 7762 C C . ALA B 1 409 ? 15.516 -34.438 -27.359 1 88.81 409 ALA B C 1
ATOM 7764 O O . ALA B 1 409 ? 15.836 -35 -28.391 1 88.81 409 ALA B O 1
ATOM 7765 N N . SER B 1 410 ? 15.25 -35 -26.266 1 88.25 410 SER B N 1
ATOM 7766 C CA . SER B 1 410 ? 15.273 -36.469 -26.219 1 88.25 410 SER B CA 1
ATOM 7767 C C . SER B 1 410 ? 14.164 -37.062 -27.078 1 88.25 410 SER B C 1
ATOM 7769 O O . SER B 1 410 ? 14.328 -38.125 -27.672 1 88.25 410 SER B O 1
ATOM 7771 N N . LEU B 1 411 ? 13.078 -36.375 -27.141 1 85.62 411 LEU B N 1
ATOM 7772 C CA . LEU B 1 411 ? 11.992 -36.844 -28.016 1 85.62 411 LEU B CA 1
ATOM 7773 C C . LEU B 1 411 ? 12.375 -36.688 -29.484 1 85.62 411 LEU B C 1
ATOM 7775 O O . LEU B 1 411 ? 11.992 -37.531 -30.297 1 85.62 411 LEU B O 1
ATOM 7779 N N . ALA B 1 412 ? 13.062 -35.719 -29.781 1 84 412 ALA B N 1
ATOM 7780 C CA . ALA B 1 412 ? 13.484 -35.5 -31.156 1 84 412 ALA B CA 1
ATOM 7781 C C . ALA B 1 412 ? 14.469 -36.562 -31.625 1 84 412 ALA B C 1
ATOM 7783 O O . ALA B 1 412 ? 14.484 -36.906 -32.812 1 84 412 ALA B O 1
ATOM 7784 N N . SER B 1 413 ? 15.25 -37.094 -30.734 1 81.44 413 SER B N 1
ATOM 7785 C CA . SER B 1 413 ? 16.281 -38.062 -31.094 1 81.44 413 SER B CA 1
ATOM 7786 C C . SER B 1 413 ? 15.68 -39.438 -31.281 1 81.44 413 SER B C 1
ATOM 7788 O O . SER B 1 413 ? 16.312 -40.312 -31.891 1 81.44 413 SER B O 1
ATOM 7790 N N . ASP B 1 414 ? 14.516 -39.656 -30.75 1 76.5 414 ASP B N 1
ATOM 7791 C CA . ASP B 1 414 ? 13.898 -40.969 -30.859 1 76.5 414 ASP B CA 1
ATOM 7792 C C . ASP B 1 414 ? 13.539 -41.281 -32.312 1 76.5 414 ASP B C 1
ATOM 7794 O O . ASP B 1 414 ? 13.383 -42.469 -32.656 1 76.5 414 ASP B O 1
ATOM 7798 N N . GLY B 1 415 ? 13.562 -40.438 -33.188 1 68.88 415 GLY B N 1
ATOM 7799 C CA . GLY B 1 415 ? 13.398 -40.656 -34.625 1 68.88 415 GLY B CA 1
ATOM 7800 C C . GLY B 1 415 ? 12.023 -41.188 -35 1 68.88 415 GLY B C 1
ATOM 7801 O O . GLY B 1 415 ? 11.828 -41.688 -36.094 1 68.88 415 GLY B O 1
ATOM 7802 N N . SER B 1 416 ? 11.109 -41.125 -34.031 1 75.94 416 SER B N 1
ATOM 7803 C CA . SER B 1 416 ? 9.781 -41.625 -34.312 1 75.94 416 SER B CA 1
ATOM 7804 C C . SER B 1 416 ? 9.039 -40.719 -35.281 1 75.94 416 SER B C 1
ATOM 7806 O O . SER B 1 416 ? 9.352 -39.531 -35.406 1 75.94 416 SER B O 1
ATOM 7808 N N . SER B 1 417 ? 8.086 -41.281 -36.094 1 77.06 417 SER B N 1
ATOM 7809 C CA . SER B 1 417 ? 7.305 -40.531 -37.062 1 77.06 417 SER B CA 1
ATOM 7810 C C . SER B 1 417 ? 6.41 -39.5 -36.375 1 77.06 417 SER B C 1
ATOM 7812 O O . SER B 1 417 ? 5.992 -38.531 -37 1 77.06 417 SER B O 1
ATOM 7814 N N . THR B 1 418 ? 6.195 -39.656 -35.094 1 83.88 418 THR B N 1
ATOM 7815 C CA . THR B 1 418 ? 5.289 -38.75 -34.406 1 83.88 418 THR B CA 1
ATOM 7816 C C . THR B 1 418 ? 6.062 -37.844 -33.438 1 83.88 418 THR B C 1
ATOM 7818 O O . THR B 1 418 ? 5.465 -37.156 -32.625 1 83.88 418 THR B O 1
ATOM 7821 N N . ALA B 1 419 ? 7.324 -37.844 -33.625 1 86.5 419 ALA B N 1
ATOM 7822 C CA . ALA B 1 419 ? 8.18 -37.094 -32.719 1 86.5 419 ALA B CA 1
ATOM 7823 C C . ALA B 1 419 ? 7.891 -35.594 -32.781 1 86.5 419 ALA B C 1
ATOM 7825 O O . ALA B 1 419 ? 7.855 -34.906 -31.766 1 86.5 419 ALA B O 1
ATOM 7826 N N . ALA B 1 420 ? 7.672 -35.188 -34.031 1 88.31 420 ALA B N 1
ATOM 7827 C CA . ALA B 1 420 ? 7.422 -33.75 -34.219 1 88.31 420 ALA B CA 1
ATOM 7828 C C . ALA B 1 420 ? 6.117 -33.312 -33.531 1 88.31 420 ALA B C 1
ATOM 7830 O O . ALA B 1 420 ? 6.035 -32.25 -32.969 1 88.31 420 ALA B O 1
ATOM 7831 N N . GLN B 1 421 ? 5.16 -34.156 -33.656 1 90.25 421 GLN B N 1
ATOM 7832 C CA . GLN B 1 421 ? 3.869 -33.875 -33.031 1 90.25 421 GLN B CA 1
ATOM 7833 C C . GLN B 1 421 ? 3.953 -33.938 -31.516 1 90.25 421 GLN B C 1
ATOM 7835 O O . GLN B 1 421 ? 3.357 -33.125 -30.812 1 90.25 421 GLN B O 1
ATOM 7840 N N . ALA B 1 422 ? 4.719 -34.875 -31.078 1 89.88 422 ALA B N 1
ATOM 7841 C CA . ALA B 1 422 ? 4.895 -35 -29.641 1 89.88 422 ALA B CA 1
ATOM 7842 C C . ALA B 1 422 ? 5.621 -33.781 -29.062 1 89.88 422 ALA B C 1
ATOM 7844 O O . ALA B 1 422 ? 5.258 -33.281 -28 1 89.88 422 ALA B O 1
ATOM 7845 N N . ILE B 1 423 ? 6.582 -33.312 -29.75 1 90.62 423 ILE B N 1
ATOM 7846 C CA . ILE B 1 423 ? 7.34 -32.156 -29.328 1 90.62 423 ILE B CA 1
ATOM 7847 C C . ILE B 1 423 ? 6.43 -30.922 -29.312 1 90.62 423 ILE B C 1
ATOM 7849 O O . ILE B 1 423 ? 6.457 -30.141 -28.359 1 90.62 423 ILE B O 1
ATOM 7853 N N . THR B 1 424 ? 5.629 -30.828 -30.297 1 90.44 424 THR B N 1
ATOM 7854 C CA . THR B 1 424 ? 4.734 -29.672 -30.406 1 90.44 424 THR B CA 1
ATOM 7855 C C . THR B 1 424 ? 3.744 -29.656 -29.234 1 90.44 424 THR B C 1
ATOM 7857 O O . THR B 1 424 ? 3.549 -28.609 -28.609 1 90.44 424 THR B O 1
ATOM 7860 N N . VAL B 1 425 ? 3.188 -30.75 -28.953 1 92.44 425 VAL B N 1
ATOM 7861 C CA . VAL B 1 425 ? 2.189 -30.812 -27.891 1 92.44 425 VAL B CA 1
ATOM 7862 C C . VAL B 1 425 ? 2.844 -30.531 -26.547 1 92.44 425 VAL B C 1
ATOM 7864 O O . VAL B 1 425 ? 2.338 -29.719 -25.766 1 92.44 425 VAL B O 1
ATOM 7867 N N . ARG B 1 426 ? 3.98 -31.078 -26.344 1 90.44 426 ARG B N 1
ATOM 7868 C CA . ARG B 1 426 ? 4.672 -30.875 -25.078 1 90.44 426 ARG B CA 1
ATOM 7869 C C . ARG B 1 426 ? 5.184 -29.438 -24.969 1 90.44 426 ARG B C 1
ATOM 7871 O O . ARG B 1 426 ? 5.223 -28.875 -23.875 1 90.44 426 ARG B O 1
ATOM 7878 N N . ALA B 1 427 ? 5.562 -28.906 -26.031 1 92 427 ALA B N 1
ATOM 7879 C CA . ALA B 1 427 ? 6.023 -27.516 -26.047 1 92 427 ALA B CA 1
ATOM 7880 C C . ALA B 1 427 ? 4.895 -26.562 -25.672 1 92 427 ALA B C 1
ATOM 7882 O O . ALA B 1 427 ? 5.094 -25.641 -24.875 1 92 427 ALA B O 1
ATOM 7883 N N . TYR B 1 428 ? 3.795 -26.797 -26.188 1 92.12 428 TYR B N 1
ATOM 7884 C CA . TYR B 1 428 ? 2.676 -25.906 -25.906 1 92.12 428 TYR B CA 1
ATOM 7885 C C . TYR B 1 428 ? 2.154 -26.125 -24.484 1 92.12 428 TYR B C 1
ATOM 7887 O O . TYR B 1 428 ? 1.636 -25.203 -23.859 1 92.12 428 TYR B O 1
ATOM 7895 N N . GLN B 1 429 ? 2.297 -27.297 -23.984 1 89.88 429 GLN B N 1
ATOM 7896 C CA . GLN B 1 429 ? 1.973 -27.516 -22.578 1 89.88 429 GLN B CA 1
ATOM 7897 C C . GLN B 1 429 ? 2.9 -26.734 -21.672 1 89.88 429 GLN B C 1
ATOM 7899 O O . GLN B 1 429 ? 2.461 -26.188 -20.656 1 89.88 429 GLN B O 1
ATOM 7904 N N . TYR B 1 430 ? 4.125 -26.688 -22.078 1 90.75 430 TYR B N 1
ATOM 7905 C CA . TYR B 1 430 ? 5.066 -25.859 -21.328 1 90.75 430 TYR B CA 1
ATOM 7906 C C . TYR B 1 430 ? 4.746 -24.391 -21.484 1 90.75 430 TYR B C 1
ATOM 7908 O O . TYR B 1 430 ? 4.883 -23.609 -20.547 1 90.75 430 TYR B O 1
ATOM 7916 N N . PHE B 1 431 ? 4.309 -24.047 -22.609 1 91.62 431 PHE B N 1
ATOM 7917 C CA . PHE B 1 431 ? 3.945 -22.656 -22.844 1 91.62 431 PHE B CA 1
ATOM 7918 C C . PHE B 1 431 ? 2.725 -22.266 -22.016 1 91.62 431 PHE B C 1
ATOM 7920 O O . PHE B 1 431 ? 2.605 -21.109 -21.578 1 91.62 431 PHE B O 1
ATOM 7927 N N . ALA B 1 432 ? 1.859 -23.141 -21.828 1 91.56 432 ALA B N 1
ATOM 7928 C CA . ALA B 1 432 ? 0.727 -22.891 -20.938 1 91.56 432 ALA B CA 1
ATOM 7929 C C . ALA B 1 432 ? 1.201 -22.5 -19.531 1 91.56 432 ALA B C 1
ATOM 7931 O O . ALA B 1 432 ? 0.612 -21.625 -18.891 1 91.56 432 ALA B O 1
ATOM 7932 N N . GLN B 1 433 ? 2.258 -23.094 -19.141 1 86.88 433 GLN B N 1
ATOM 7933 C CA . GLN B 1 433 ? 2.846 -22.734 -17.844 1 86.88 433 GLN B CA 1
ATOM 7934 C C . GLN B 1 433 ? 3.455 -21.344 -17.891 1 86.88 433 GLN B C 1
ATOM 7936 O O . GLN B 1 433 ? 3.398 -20.609 -16.891 1 86.88 433 GLN B O 1
ATOM 7941 N N . ILE B 1 434 ? 4.008 -21.047 -18.969 1 91 434 ILE B N 1
ATOM 7942 C CA . ILE B 1 434 ? 4.598 -19.719 -19.141 1 91 434 ILE B CA 1
ATOM 7943 C C . ILE B 1 434 ? 3.506 -18.656 -19.047 1 91 434 ILE B C 1
ATOM 7945 O O . ILE B 1 434 ? 3.689 -17.609 -18.406 1 91 434 ILE B O 1
ATOM 7949 N N . ILE B 1 435 ? 2.385 -18.953 -19.656 1 91.75 435 ILE B N 1
ATOM 7950 C CA . ILE B 1 435 ? 1.27 -18.016 -19.609 1 91.75 435 ILE B CA 1
ATOM 7951 C C . ILE B 1 435 ? 0.832 -17.797 -18.156 1 91.75 435 ILE B C 1
ATOM 7953 O O . ILE B 1 435 ? 0.705 -16.656 -17.703 1 91.75 435 ILE B O 1
ATOM 7957 N N . ARG B 1 436 ? 0.71 -18.812 -17.438 1 86.81 436 ARG B N 1
ATOM 7958 C CA . ARG B 1 436 ? 0.289 -18.734 -16.047 1 86.81 436 ARG B CA 1
ATOM 7959 C C . ARG B 1 436 ? 1.326 -18 -15.203 1 86.81 436 ARG B C 1
ATOM 7961 O O . ARG B 1 436 ? 0.975 -17.172 -14.359 1 86.81 436 ARG B O 1
ATOM 7968 N N . ALA B 1 437 ? 2.564 -18.328 -15.445 1 87.25 437 ALA B N 1
ATOM 7969 C CA . ALA B 1 437 ? 3.646 -17.734 -14.656 1 87.25 437 ALA B CA 1
ATOM 7970 C C . ALA B 1 437 ? 3.779 -16.234 -14.93 1 87.25 437 ALA B C 1
ATOM 7972 O O . ALA B 1 437 ? 4.062 -15.453 -14.023 1 87.25 437 ALA B O 1
ATOM 7973 N N . THR B 1 438 ? 3.596 -15.852 -16.172 1 90.31 438 THR B N 1
ATOM 7974 C CA . THR B 1 438 ? 3.678 -14.438 -16.5 1 90.31 438 THR B CA 1
ATOM 7975 C C . THR B 1 438 ? 2.516 -13.664 -15.883 1 90.31 438 THR B C 1
ATOM 7977 O O . THR B 1 438 ? 2.686 -12.539 -15.422 1 90.31 438 THR B O 1
ATOM 7980 N N . CYS B 1 439 ? 1.341 -14.273 -15.828 1 88.25 439 CYS B N 1
ATOM 7981 C CA . CYS B 1 439 ? 0.184 -13.656 -15.195 1 88.25 439 CYS B CA 1
ATOM 7982 C C . CYS B 1 439 ? 0.418 -13.469 -13.703 1 88.25 439 CYS B C 1
ATOM 7984 O O . CYS B 1 439 ? 0.188 -12.383 -13.164 1 88.25 439 CYS B O 1
ATOM 7986 N N . SER B 1 440 ? 0.93 -14.461 -13.125 1 82.38 440 SER B N 1
ATOM 7987 C CA . SER B 1 440 ? 1.182 -14.406 -11.688 1 82.38 440 SER B CA 1
ATOM 7988 C C . SER B 1 440 ? 2.279 -13.406 -11.352 1 82.38 440 SER B C 1
ATOM 7990 O O . SER B 1 440 ? 2.188 -12.688 -10.352 1 82.38 440 SER B O 1
ATOM 7992 N N . HIS B 1 441 ? 3.258 -13.32 -12.156 1 85.12 441 HIS B N 1
ATOM 7993 C CA . HIS B 1 441 ? 4.398 -12.445 -11.922 1 85.12 441 HIS B CA 1
ATOM 7994 C C . HIS B 1 441 ? 3.988 -10.977 -11.992 1 85.12 441 HIS B C 1
ATOM 7996 O O . HIS B 1 441 ? 4.445 -10.156 -11.188 1 85.12 441 HIS B O 1
ATOM 8002 N N . VAL B 1 442 ? 3.156 -10.664 -12.938 1 85.25 442 VAL B N 1
ATOM 8003 C CA . VAL B 1 442 ? 2.779 -9.273 -13.164 1 85.25 442 VAL B CA 1
ATOM 8004 C C . VAL B 1 442 ? 1.543 -8.93 -12.336 1 85.25 442 VAL B C 1
ATOM 8006 O O . VAL B 1 442 ? 1.265 -7.758 -12.078 1 85.25 442 VAL B O 1
ATOM 8009 N N . GLY B 1 443 ? 0.773 -9.891 -11.93 1 78.31 443 GLY B N 1
ATOM 8010 C CA . GLY B 1 443 ? -0.449 -9.672 -11.172 1 78.31 443 GLY B CA 1
ATOM 8011 C C . GLY B 1 443 ? -1.676 -9.516 -12.055 1 78.31 443 GLY B C 1
ATOM 8012 O O . GLY B 1 443 ? -2.602 -8.781 -11.711 1 78.31 443 GLY B O 1
ATOM 8013 N N . VAL B 1 444 ? -1.602 -10.055 -13.219 1 81.62 444 VAL B N 1
ATOM 8014 C CA . VAL B 1 444 ? -2.775 -10.109 -14.078 1 81.62 444 VAL B CA 1
ATOM 8015 C C . VAL B 1 444 ? -3.621 -11.328 -13.727 1 81.62 444 VAL B C 1
ATOM 8017 O O . VAL B 1 444 ? -3.117 -12.453 -13.695 1 81.62 444 VAL B O 1
ATOM 8020 N N . PRO B 1 445 ? -4.809 -11.148 -13.445 1 74 445 PRO B N 1
ATOM 8021 C CA . PRO B 1 445 ? -5.633 -12.289 -13.016 1 74 445 PRO B CA 1
ATOM 8022 C C . PRO B 1 445 ? -5.941 -13.25 -14.156 1 74 445 PRO B C 1
ATOM 8024 O O . PRO B 1 445 ? -6.148 -12.82 -15.297 1 74 445 PRO B O 1
ATOM 8027 N N . LEU B 1 446 ? -5.902 -14.469 -13.82 1 78.88 446 LEU B N 1
ATOM 8028 C CA . LEU B 1 446 ? -6.348 -15.523 -14.727 1 78.88 446 LEU B CA 1
ATOM 8029 C C . LEU B 1 446 ? -7.828 -15.82 -14.523 1 78.88 446 LEU B C 1
ATOM 8031 O O . LEU B 1 446 ? -8.211 -16.453 -13.539 1 78.88 446 LEU B O 1
ATOM 8035 N N . GLY B 1 447 ? -8.648 -15.32 -15.477 1 72.75 447 GLY B N 1
ATOM 8036 C CA . GLY B 1 447 ? -10.086 -15.555 -15.391 1 72.75 447 GLY B CA 1
ATOM 8037 C C . GLY B 1 447 ? -10.453 -17.016 -15.477 1 72.75 447 GLY B C 1
ATOM 8038 O O . GLY B 1 447 ? -9.609 -17.859 -15.789 1 72.75 447 GLY B O 1
ATOM 8039 N N . ALA B 1 448 ? -11.641 -17.344 -15.258 1 70.12 448 ALA B N 1
ATOM 8040 C CA . ALA B 1 448 ? -12.133 -18.719 -15.227 1 70.12 448 ALA B CA 1
ATOM 8041 C C . ALA B 1 448 ? -11.977 -19.375 -16.594 1 70.12 448 ALA B C 1
ATOM 8043 O O . ALA B 1 448 ? -11.562 -20.531 -16.688 1 70.12 448 ALA B O 1
ATOM 8044 N N . ARG B 1 449 ? -12.258 -18.703 -17.641 1 79.44 449 ARG B N 1
ATOM 8045 C CA . ARG B 1 449 ? -12.188 -19.266 -18.969 1 79.44 449 ARG B CA 1
ATOM 8046 C C . ARG B 1 449 ? -10.742 -19.594 -19.359 1 79.44 449 ARG B C 1
ATOM 8048 O O . ARG B 1 449 ? -10.453 -20.672 -19.859 1 79.44 449 ARG B O 1
ATOM 8055 N N . ALA B 1 450 ? -9.898 -18.609 -19.125 1 87.19 450 ALA B N 1
ATOM 8056 C CA . ALA B 1 450 ? -8.492 -18.828 -19.422 1 87.19 450 ALA B CA 1
ATOM 8057 C C . ALA B 1 450 ? -7.941 -20.016 -18.625 1 87.19 450 ALA B C 1
ATOM 8059 O O . ALA B 1 450 ? -7.184 -20.828 -19.156 1 87.19 450 ALA B O 1
ATOM 8060 N N . GLY B 1 451 ? -8.398 -20.078 -17.406 1 82.12 451 GLY B N 1
ATOM 8061 C CA . GLY B 1 451 ? -7.969 -21.188 -16.578 1 82.12 451 GLY B CA 1
ATOM 8062 C C . GLY B 1 451 ? -8.414 -22.531 -17.109 1 82.12 451 GLY B C 1
ATOM 8063 O O . GLY B 1 451 ? -7.641 -23.5 -17.125 1 82.12 451 GLY B O 1
ATOM 8064 N N . LEU B 1 452 ? -9.617 -22.594 -17.609 1 80.44 452 LEU B N 1
ATOM 8065 C CA . LEU B 1 452 ? -10.164 -23.828 -18.156 1 80.44 452 LEU B CA 1
ATOM 8066 C C . LEU B 1 452 ? -9.414 -24.234 -19.422 1 80.44 452 LEU B C 1
ATOM 8068 O O . LEU B 1 452 ? -9.102 -25.406 -19.625 1 80.44 452 LEU B O 1
ATOM 8072 N N . LEU B 1 453 ? -9.18 -23.312 -20.25 1 88.88 453 LEU B N 1
ATOM 8073 C CA . LEU B 1 453 ? -8.484 -23.594 -21.5 1 88.88 453 LEU B CA 1
ATOM 8074 C C . LEU B 1 453 ? -7.062 -24.078 -21.234 1 88.88 453 LEU B C 1
ATOM 8076 O O . LEU B 1 453 ? -6.602 -25.031 -21.875 1 88.88 453 LEU B O 1
ATOM 8080 N N . LEU B 1 454 ? -6.438 -23.5 -20.281 1 88.62 454 LEU B N 1
ATOM 8081 C CA . LEU B 1 454 ? -5.078 -23.891 -19.953 1 88.62 454 LEU B CA 1
ATOM 8082 C C . LEU B 1 454 ? -5.059 -25.281 -19.312 1 88.62 454 LEU B C 1
ATOM 8084 O O . LEU B 1 454 ? -4.129 -26.062 -19.547 1 88.62 454 LEU B O 1
ATOM 8088 N N . ARG B 1 455 ? -6.094 -25.578 -18.641 1 80 455 ARG B N 1
ATOM 8089 C CA . ARG B 1 455 ? -6.203 -26.922 -18.078 1 80 455 ARG B CA 1
ATOM 8090 C C . ARG B 1 455 ? -6.395 -27.953 -19.172 1 80 455 ARG B C 1
ATOM 8092 O O . ARG B 1 455 ? -5.836 -29.062 -19.094 1 80 455 ARG B O 1
ATOM 8099 N N . ARG B 1 456 ? -7.145 -27.625 -20.109 1 84.38 456 ARG B N 1
ATOM 8100 C CA . ARG B 1 456 ? -7.363 -28.531 -21.219 1 84.38 456 ARG B CA 1
ATOM 8101 C C . ARG B 1 456 ? -6.062 -28.797 -21.969 1 84.38 456 ARG B C 1
ATOM 8103 O O . ARG B 1 456 ? -5.836 -29.906 -22.453 1 84.38 456 ARG B O 1
ATOM 8110 N N . VAL B 1 457 ? -5.273 -27.797 -22.047 1 90.44 457 VAL B N 1
ATOM 8111 C CA . VAL B 1 457 ? -3.982 -27.953 -22.703 1 90.44 457 VAL B CA 1
ATOM 8112 C C . VAL B 1 457 ? -3.121 -28.938 -21.922 1 90.44 457 VAL B C 1
ATOM 8114 O O . VAL B 1 457 ? -2.5 -29.828 -22.516 1 90.44 457 VAL B O 1
ATOM 8117 N N . LEU B 1 458 ? -3.141 -28.828 -20.688 1 81.12 458 LEU B N 1
ATOM 8118 C CA . LEU B 1 458 ? -2.279 -29.656 -19.844 1 81.12 458 LEU B CA 1
ATOM 8119 C C . LEU B 1 458 ? -2.783 -31.094 -19.781 1 81.12 458 LEU B C 1
ATOM 8121 O O . LEU B 1 458 ? -2 -32 -19.578 1 81.12 458 LEU B O 1
ATOM 8125 N N . ASP B 1 459 ? -4.035 -31.25 -20.094 1 77.19 459 ASP B N 1
ATOM 8126 C CA . ASP B 1 459 ? -4.633 -32.562 -20.016 1 77.19 459 ASP B CA 1
ATOM 8127 C C . ASP B 1 459 ? -4.586 -33.281 -21.375 1 77.19 459 ASP B C 1
ATOM 8129 O O . ASP B 1 459 ? -4.961 -34.438 -21.484 1 77.19 459 ASP B O 1
ATOM 8133 N N . LEU B 1 460 ? -4.055 -32.625 -22.234 1 81.31 460 LEU B N 1
ATOM 8134 C CA . LEU B 1 460 ? -3.996 -33.25 -23.531 1 81.31 460 LEU B CA 1
ATOM 8135 C C . LEU B 1 460 ? -2.936 -34.344 -23.562 1 81.31 460 LEU B C 1
ATOM 8137 O O . LEU B 1 460 ? -1.845 -34.156 -23.016 1 81.31 460 LEU B O 1
ATOM 8141 N N . ALA B 1 461 ? -3.168 -35.469 -24.234 1 69 461 ALA B N 1
ATOM 8142 C CA . ALA B 1 461 ? -2.258 -36.562 -24.531 1 69 461 ALA B CA 1
ATOM 8143 C C . ALA B 1 461 ? -1.792 -37.25 -23.25 1 69 461 ALA B C 1
ATOM 8145 O O . ALA B 1 461 ? -0.632 -37.656 -23.141 1 69 461 ALA B O 1
ATOM 8146 N N . THR B 1 462 ? -2.518 -37.219 -22.203 1 61.19 462 THR B N 1
ATOM 8147 C CA . THR B 1 462 ? -2.145 -37.938 -20.984 1 61.19 462 THR B CA 1
ATOM 8148 C C . THR B 1 462 ? -2.164 -39.438 -21.203 1 61.19 462 THR B C 1
ATOM 8150 O O . THR B 1 462 ? -1.353 -40.188 -20.641 1 61.19 462 THR B O 1
ATOM 8153 N N . SER B 1 463 ? -2.953 -39.938 -22.156 1 57.94 463 SER B N 1
ATOM 8154 C CA . SER B 1 463 ? -3.076 -41.406 -22.312 1 57.94 463 SER B CA 1
ATOM 8155 C C . SER B 1 463 ? -2.738 -41.812 -23.734 1 57.94 463 SER B C 1
ATOM 8157 O O . SER B 1 463 ? -2.787 -43.031 -24.062 1 57.94 463 SER B O 1
ATOM 8159 N N . GLN B 1 464 ? -2.49 -40.875 -24.594 1 69.19 464 GLN B N 1
ATOM 8160 C CA . GLN B 1 464 ? -2.266 -41.219 -25.984 1 69.19 464 GLN B CA 1
ATOM 8161 C C . GLN B 1 464 ? -1.03 -40.531 -26.547 1 69.19 464 GLN B C 1
ATOM 8163 O O . GLN B 1 464 ? -0.611 -39.469 -26.031 1 69.19 464 GLN B O 1
ATOM 8168 N N . THR B 1 465 ? -0.477 -41.188 -27.469 1 79.62 465 THR B N 1
ATOM 8169 C CA . THR B 1 465 ? 0.627 -40.594 -28.203 1 79.62 465 THR B CA 1
ATOM 8170 C C . THR B 1 465 ? 0.136 -39.406 -29.031 1 79.62 465 THR B C 1
ATOM 8172 O O . THR B 1 465 ? -0.857 -39.5 -29.766 1 79.62 465 THR B O 1
ATOM 8175 N N . PRO B 1 466 ? 0.724 -38.281 -28.844 1 88.19 466 PRO B N 1
ATOM 8176 C CA . PRO B 1 466 ? 0.285 -37.094 -29.578 1 88.19 466 PRO B CA 1
ATOM 8177 C C . PRO B 1 466 ? 0.318 -37.281 -31.094 1 88.19 466 PRO B C 1
ATOM 8179 O O . PRO B 1 466 ? 1.273 -37.844 -31.625 1 88.19 466 PRO B O 1
ATOM 8182 N N . ASP B 1 467 ? -0.817 -37 -31.828 1 87.62 467 ASP B N 1
ATOM 8183 C CA . ASP B 1 467 ? -0.919 -37.031 -33.281 1 87.62 467 ASP B CA 1
ATOM 8184 C C . ASP B 1 467 ? -1.092 -35.625 -33.875 1 87.62 467 ASP B C 1
ATOM 8186 O O . ASP B 1 467 ? -0.914 -34.625 -33.156 1 87.62 467 ASP B O 1
ATOM 8190 N N . ALA B 1 468 ? -1.277 -35.594 -35.188 1 89.94 468 ALA B N 1
ATOM 8191 C CA . ALA B 1 468 ? -1.362 -34.312 -35.875 1 89.94 468 ALA B CA 1
ATOM 8192 C C . ALA B 1 468 ? -2.596 -33.531 -35.438 1 89.94 468 ALA B C 1
ATOM 8194 O O . ALA B 1 468 ? -2.562 -32.312 -35.375 1 89.94 468 ALA B O 1
ATOM 8195 N N . GLU B 1 469 ? -3.627 -34.219 -35.156 1 90.88 469 GLU B N 1
ATOM 8196 C CA . GLU B 1 469 ? -4.852 -33.562 -34.719 1 90.88 469 GLU B CA 1
ATOM 8197 C C . GLU B 1 469 ? -4.668 -32.906 -33.344 1 90.88 469 GLU B C 1
ATOM 8199 O O . GLU B 1 469 ? -5.141 -31.797 -33.094 1 90.88 469 GLU B O 1
ATOM 8204 N N . MET B 1 470 ? -3.91 -33.562 -32.531 1 91.81 470 MET B N 1
ATOM 8205 C CA . MET B 1 470 ? -3.648 -33.062 -31.203 1 91.81 470 MET B CA 1
ATOM 8206 C C . MET B 1 470 ? -2.744 -31.828 -31.266 1 91.81 470 MET B C 1
ATOM 8208 O O . MET B 1 470 ? -2.887 -30.906 -30.453 1 91.81 470 MET B O 1
ATOM 8212 N N . ALA B 1 471 ? -1.858 -31.875 -32.156 1 91.06 471 ALA B N 1
ATOM 8213 C CA . ALA B 1 471 ? -0.955 -30.75 -32.344 1 91.06 471 ALA B CA 1
ATOM 8214 C C . ALA B 1 471 ? -1.714 -29.5 -32.781 1 91.06 471 ALA B C 1
ATOM 8216 O O . ALA B 1 471 ? -1.425 -28.391 -32.344 1 91.06 471 ALA B O 1
ATOM 8217 N N . GLN B 1 472 ? -2.641 -29.703 -33.688 1 91.25 472 GLN B N 1
ATOM 8218 C CA . GLN B 1 472 ? -3.463 -28.578 -34.125 1 91.25 472 GLN B CA 1
ATOM 8219 C C . GLN B 1 472 ? -4.395 -28.109 -33 1 91.25 472 GLN B C 1
ATOM 8221 O O . GLN B 1 472 ? -4.602 -26.906 -32.844 1 91.25 472 GLN B O 1
ATOM 8226 N N . GLU B 1 473 ? -4.902 -28.953 -32.281 1 93.31 473 GLU B N 1
ATOM 8227 C CA . GLU B 1 473 ? -5.828 -28.625 -31.203 1 93.31 473 GLU B CA 1
ATOM 8228 C C . GLU B 1 473 ? -5.125 -27.844 -30.094 1 93.31 473 GLU B C 1
ATOM 8230 O O . GLU B 1 473 ? -5.672 -26.875 -29.578 1 93.31 473 GLU B O 1
ATOM 8235 N N . VAL B 1 474 ? -3.949 -28.312 -29.766 1 93.38 474 VAL B N 1
ATOM 8236 C CA . VAL B 1 474 ? -3.234 -27.656 -28.672 1 93.38 474 VAL B CA 1
ATOM 8237 C C . VAL B 1 474 ? -2.865 -26.234 -29.062 1 93.38 474 VAL B C 1
ATOM 8239 O O . VAL B 1 474 ? -2.92 -25.312 -28.234 1 93.38 474 VAL B O 1
ATOM 8242 N N . SER B 1 475 ? -2.508 -26.031 -30.281 1 90.75 475 SER B N 1
ATOM 8243 C CA . SER B 1 475 ? -2.199 -24.688 -30.766 1 90.75 475 SER B CA 1
ATOM 8244 C C . SER B 1 475 ? -3.422 -23.781 -30.703 1 90.75 475 SER B C 1
ATOM 8246 O O . SER B 1 475 ? -3.322 -22.625 -30.281 1 90.75 475 SER B O 1
ATOM 8248 N N . ALA B 1 476 ? -4.527 -24.297 -31.078 1 93.38 476 ALA B N 1
ATOM 8249 C CA . ALA B 1 476 ? -5.77 -23.531 -31.031 1 93.38 476 ALA B CA 1
ATOM 8250 C C . ALA B 1 476 ? -6.172 -23.203 -29.609 1 93.38 476 ALA B C 1
ATOM 8252 O O . ALA B 1 476 ? -6.648 -22.094 -29.328 1 93.38 476 ALA B O 1
ATOM 8253 N N . LEU B 1 477 ? -5.953 -24.125 -28.734 1 94.19 477 LEU B N 1
ATOM 8254 C CA . LEU B 1 477 ? -6.281 -23.922 -27.328 1 94.19 477 LEU B CA 1
ATOM 8255 C C . LEU B 1 477 ? -5.41 -22.828 -26.719 1 94.19 477 LEU B C 1
ATOM 8257 O O . LEU B 1 477 ? -5.891 -22.016 -25.922 1 94.19 477 LEU B O 1
ATOM 8261 N N . ILE B 1 478 ? -4.195 -22.828 -27.094 1 93.06 478 ILE B N 1
ATOM 8262 C CA . ILE B 1 478 ? -3.266 -21.828 -26.594 1 93.06 478 ILE B CA 1
ATOM 8263 C C . ILE B 1 478 ? -3.678 -20.453 -27.109 1 93.06 478 ILE B C 1
ATOM 8265 O O . ILE B 1 478 ? -3.662 -19.469 -26.359 1 93.06 478 ILE B O 1
ATOM 8269 N N . GLU B 1 479 ? -4.02 -20.359 -28.344 1 93.88 479 GLU B N 1
ATOM 8270 C CA . GLU B 1 479 ? -4.473 -19.078 -28.906 1 93.88 479 GLU B CA 1
ATOM 8271 C C . GLU B 1 479 ? -5.73 -18.578 -28.203 1 93.88 479 GLU B C 1
ATOM 8273 O O . GLU B 1 479 ? -5.816 -17.422 -27.828 1 93.88 479 GLU B O 1
ATOM 8278 N N . ASP B 1 480 ? -6.574 -19.453 -27.922 1 93.88 480 ASP B N 1
ATOM 8279 C CA . ASP B 1 480 ? -7.809 -19.094 -27.219 1 93.88 480 ASP B CA 1
ATOM 8280 C C . ASP B 1 480 ? -7.52 -18.672 -25.781 1 93.88 480 ASP B C 1
ATOM 8282 O O . ASP B 1 480 ? -8.164 -17.766 -25.25 1 93.88 480 ASP B O 1
ATOM 8286 N N . ALA B 1 481 ? -6.594 -19.344 -25.203 1 93.25 481 ALA B N 1
ATOM 8287 C CA . ALA B 1 481 ? -6.25 -19.031 -23.812 1 93.25 481 ALA B CA 1
ATOM 8288 C C . ALA B 1 481 ? -5.629 -17.641 -23.719 1 93.25 481 ALA B C 1
ATOM 8290 O O . ALA B 1 481 ? -5.992 -16.859 -22.828 1 93.25 481 ALA B O 1
ATOM 8291 N N . VAL B 1 482 ? -4.738 -17.359 -24.578 1 92.88 482 VAL B N 1
ATOM 8292 C CA . VAL B 1 482 ? -4.086 -16.047 -24.578 1 92.88 482 VAL B CA 1
ATOM 8293 C C . VAL B 1 482 ? -5.117 -14.961 -24.844 1 92.88 482 VAL B C 1
ATOM 8295 O O . VAL B 1 482 ? -5.102 -13.914 -24.188 1 92.88 482 VAL B O 1
ATOM 8298 N N . GLU B 1 483 ? -6 -15.258 -25.734 1 92.5 483 GLU B N 1
ATOM 8299 C CA . GLU B 1 483 ? -7.047 -14.289 -26.047 1 92.5 483 GLU B CA 1
ATOM 8300 C C . GLU B 1 483 ? -7.957 -14.047 -24.844 1 92.5 483 GLU B C 1
ATOM 8302 O O . GLU B 1 483 ? -8.367 -12.914 -24.578 1 92.5 483 GLU B O 1
ATOM 8307 N N . ALA B 1 484 ? -8.234 -15.062 -24.172 1 90 484 ALA B N 1
ATOM 8308 C CA . ALA B 1 484 ? -9.078 -14.945 -22.984 1 90 484 ALA B CA 1
ATOM 8309 C C . ALA B 1 484 ? -8.398 -14.094 -21.922 1 90 484 ALA B C 1
ATOM 8311 O O . ALA B 1 484 ? -9.047 -13.266 -21.266 1 90 484 ALA B O 1
ATOM 8312 N N . VAL B 1 485 ? -7.137 -14.266 -21.719 1 89.44 485 VAL B N 1
ATOM 8313 C CA . VAL B 1 485 ? -6.387 -13.477 -20.75 1 89.44 485 VAL B CA 1
ATOM 8314 C C . VAL B 1 485 ? -6.363 -12.016 -21.172 1 89.44 485 VAL B C 1
ATOM 8316 O O . VAL B 1 485 ? -6.566 -11.117 -20.359 1 89.44 485 VAL B O 1
ATOM 8319 N N . LEU B 1 486 ? -6.156 -11.875 -22.453 1 88.5 486 LEU B N 1
ATOM 8320 C CA . LEU B 1 486 ? -6.082 -10.523 -22.984 1 88.5 486 LEU B CA 1
ATOM 8321 C C . LEU B 1 486 ? -7.414 -9.797 -22.812 1 88.5 486 LEU B C 1
ATOM 8323 O O . LEU B 1 486 ? -7.449 -8.625 -22.453 1 88.5 486 LEU B O 1
ATOM 8327 N N . ARG B 1 487 ? -8.398 -10.469 -23.078 1 84.31 487 ARG B N 1
ATOM 8328 C CA . ARG B 1 487 ? -9.719 -9.867 -22.953 1 84.31 487 ARG B CA 1
ATOM 8329 C C . ARG B 1 487 ? -10 -9.43 -21.531 1 84.31 487 ARG B C 1
ATOM 8331 O O . ARG B 1 487 ? -10.508 -8.328 -21.297 1 84.31 487 ARG B O 1
ATOM 8338 N N . ASP B 1 488 ? -9.656 -10.203 -20.625 1 80 488 ASP B N 1
ATOM 8339 C CA . ASP B 1 488 ? -9.867 -9.875 -19.219 1 80 488 ASP B CA 1
ATOM 8340 C C . ASP B 1 488 ? -8.945 -8.734 -18.781 1 80 488 ASP B C 1
ATOM 8342 O O . ASP B 1 488 ? -9.375 -7.824 -18.078 1 80 488 ASP B O 1
ATOM 8346 N N . ALA B 1 489 ? -7.777 -8.805 -19.188 1 81.31 489 ALA B N 1
ATOM 8347 C CA . ALA B 1 489 ? -6.781 -7.812 -18.781 1 81.31 489 ALA B CA 1
ATOM 8348 C C . ALA B 1 489 ? -7.117 -6.438 -19.359 1 81.31 489 ALA B C 1
ATOM 8350 O O . ALA B 1 489 ? -7.004 -5.426 -18.656 1 81.31 489 ALA B O 1
ATOM 8351 N N . PHE B 1 490 ? -7.605 -6.402 -20.578 1 83.62 490 PHE B N 1
ATOM 8352 C CA . PHE B 1 490 ? -7.852 -5.129 -21.234 1 83.62 490 PHE B CA 1
ATOM 8353 C C . PHE B 1 490 ? -9.195 -4.551 -20.812 1 83.62 490 PHE B C 1
ATOM 8355 O O . PHE B 1 490 ? -9.422 -3.344 -20.938 1 83.62 490 PHE B O 1
ATOM 8362 N N . SER B 1 491 ? -10.016 -5.324 -20.375 1 79.06 491 SER B N 1
ATOM 8363 C CA . SER B 1 491 ? -11.305 -4.797 -19.922 1 79.06 491 SER B CA 1
ATOM 8364 C C . SER B 1 491 ? -11.133 -3.83 -18.75 1 79.06 491 SER B C 1
ATOM 8366 O O . SER B 1 491 ? -11.93 -2.904 -18.594 1 79.06 491 SER B O 1
ATOM 8368 N N . GLY B 1 492 ? -10.125 -3.951 -18.031 1 77.25 492 GLY B N 1
ATOM 8369 C CA . GLY B 1 492 ? -9.867 -3.102 -16.875 1 77.25 492 GLY B CA 1
ATOM 8370 C C . GLY B 1 492 ? -9.359 -1.722 -17.266 1 77.25 492 GLY B C 1
ATOM 8371 O O . GLY B 1 492 ? -9.344 -0.81 -16.438 1 77.25 492 GLY B O 1
ATOM 8372 N N . VAL B 1 493 ? -9.039 -1.51 -18.562 1 86.31 493 VAL B N 1
ATOM 8373 C CA . VAL B 1 493 ? -8.445 -0.236 -18.953 1 86.31 493 VAL B CA 1
ATOM 8374 C C . VAL B 1 493 ? -9.531 0.691 -19.5 1 86.31 493 VAL B C 1
ATOM 8376 O O . VAL B 1 493 ? -9.273 1.867 -19.766 1 86.31 493 VAL B O 1
ATOM 8379 N N . LEU B 1 494 ? -10.781 0.228 -19.594 1 83.38 494 LEU B N 1
ATOM 8380 C CA . LEU B 1 494 ? -11.859 0.948 -20.266 1 83.38 494 LEU B CA 1
ATOM 8381 C C . LEU B 1 494 ? -12.227 2.213 -19.5 1 83.38 494 LEU B C 1
ATOM 8383 O O . LEU B 1 494 ? -12.781 3.152 -20.078 1 83.38 494 LEU B O 1
ATOM 8387 N N . TRP B 1 495 ? -11.766 2.299 -18.281 1 86.19 495 TRP B N 1
ATOM 8388 C CA . TRP B 1 495 ? -12.18 3.424 -17.453 1 86.19 495 TRP B CA 1
ATOM 8389 C C . TRP B 1 495 ? -11.078 4.473 -17.359 1 86.19 495 TRP B C 1
ATOM 8391 O O . TRP B 1 495 ? -11.211 5.469 -16.641 1 86.19 495 TRP B O 1
ATOM 8401 N N . LEU B 1 496 ? -10.109 4.289 -18.125 1 91.75 496 LEU B N 1
ATOM 8402 C CA . LEU B 1 496 ? -8.953 5.18 -18.047 1 91.75 496 LEU B CA 1
ATOM 8403 C C . LEU B 1 496 ? -9.352 6.613 -18.391 1 91.75 496 LEU B C 1
ATOM 8405 O O . LEU B 1 496 ? -9.18 7.523 -17.578 1 91.75 496 LEU B O 1
ATOM 8409 N N . TYR B 1 497 ? -10.023 6.836 -19.484 1 94.94 497 TYR B N 1
ATOM 8410 C CA . TYR B 1 497 ? -10.297 8.18 -19.953 1 94.94 497 TYR B CA 1
ATOM 8411 C C . TYR B 1 497 ? -11.516 8.773 -19.25 1 94.94 497 TYR B C 1
ATOM 8413 O O . TYR B 1 497 ? -11.453 9.891 -18.734 1 94.94 497 TYR B O 1
ATOM 8421 N N . PRO B 1 498 ? -12.633 8.039 -19.078 1 92.88 498 PRO B N 1
ATOM 8422 C CA . PRO B 1 498 ? -13.773 8.648 -18.391 1 92.88 498 PRO B CA 1
ATOM 8423 C C . PRO B 1 498 ? -13.453 9.016 -16.953 1 92.88 498 PRO B C 1
ATOM 8425 O O . PRO B 1 498 ? -13.898 10.062 -16.469 1 92.88 498 PRO B O 1
ATOM 8428 N N . ALA B 1 499 ? -12.734 8.188 -16.281 1 94 499 ALA B N 1
ATOM 8429 C CA . ALA B 1 499 ? -12.398 8.484 -14.898 1 94 499 ALA B CA 1
ATOM 8430 C C . ALA B 1 499 ? -11.461 9.688 -14.805 1 94 499 ALA B C 1
ATOM 8432 O O . ALA B 1 499 ? -11.633 10.555 -13.945 1 94 499 ALA B O 1
ATOM 8433 N N . ALA B 1 500 ? -10.508 9.766 -15.719 1 97.06 500 ALA B N 1
ATOM 8434 C CA . ALA B 1 500 ? -9.602 10.914 -15.758 1 97.06 500 ALA B CA 1
ATOM 8435 C C . ALA B 1 500 ? -10.367 12.203 -16.031 1 97.06 500 ALA B C 1
ATOM 8437 O O . ALA B 1 500 ? -10.102 13.234 -15.406 1 97.06 500 ALA B O 1
ATOM 8438 N N . GLY B 1 501 ? -11.258 12.094 -16.969 1 97.75 501 GLY B N 1
ATOM 8439 C CA . GLY B 1 501 ? -12.086 13.25 -17.266 1 97.75 501 GLY B CA 1
ATOM 8440 C C . GLY B 1 501 ? -12.977 13.664 -16.109 1 97.75 501 GLY B C 1
ATOM 8441 O O . GLY B 1 501 ? -13.109 14.852 -15.82 1 97.75 501 GLY B O 1
ATOM 8442 N N . GLY B 1 502 ? -13.555 12.703 -15.414 1 97.12 502 GLY B N 1
ATOM 8443 C CA . GLY B 1 502 ? -14.391 12.984 -14.258 1 97.12 502 GLY B CA 1
ATOM 8444 C C . GLY B 1 502 ? -13.648 13.711 -13.156 1 97.12 502 GLY B C 1
ATOM 8445 O O . GLY B 1 502 ? -14.211 14.594 -12.508 1 97.12 502 GLY B O 1
ATOM 8446 N N . ILE B 1 503 ? -12.383 13.414 -12.961 1 97.5 503 ILE B N 1
ATOM 8447 C CA . ILE B 1 503 ? -11.586 14.055 -11.922 1 97.5 503 ILE B CA 1
ATOM 8448 C C . ILE B 1 503 ? -11.484 15.555 -12.203 1 97.5 503 ILE B C 1
ATOM 8450 O O . ILE B 1 503 ? -11.703 16.375 -11.312 1 97.5 503 ILE B O 1
ATOM 8454 N N . LEU B 1 504 ? -11.203 15.922 -13.469 1 97.12 504 LEU B N 1
ATOM 8455 C CA . LEU B 1 504 ? -11.086 17.328 -13.828 1 97.12 504 LEU B CA 1
ATOM 8456 C C . LEU B 1 504 ? -12.422 18.047 -13.656 1 97.12 504 LEU B C 1
ATOM 8458 O O . LEU B 1 504 ? -12.477 19.141 -13.094 1 97.12 504 LEU B O 1
ATOM 8462 N N . ILE B 1 505 ? -13.461 17.406 -14.016 1 96.88 505 ILE B N 1
ATOM 8463 C CA . ILE B 1 505 ? -14.789 18.016 -13.977 1 96.88 505 ILE B CA 1
ATOM 8464 C C . ILE B 1 505 ? -15.219 18.219 -12.531 1 96.88 505 ILE B C 1
ATOM 8466 O O . ILE B 1 505 ? -15.648 19.312 -12.156 1 96.88 505 ILE B O 1
ATOM 8470 N N . PHE B 1 506 ? -15.016 17.25 -11.719 1 96 506 PHE B N 1
ATOM 8471 C CA . PHE B 1 506 ? -15.492 17.359 -10.344 1 96 506 PHE B CA 1
ATOM 8472 C C . PHE B 1 506 ? -14.547 18.219 -9.508 1 96 506 PHE B C 1
ATOM 8474 O O . PHE B 1 506 ? -14.969 18.859 -8.547 1 96 506 PHE B O 1
ATOM 8481 N N . ALA B 1 507 ? -13.25 18.266 -9.906 1 93 507 ALA B N 1
ATOM 8482 C CA . ALA B 1 507 ? -12.344 19.203 -9.258 1 93 507 ALA B CA 1
ATOM 8483 C C . ALA B 1 507 ? -12.766 20.641 -9.523 1 93 507 ALA B C 1
ATOM 8485 O O . ALA B 1 507 ? -12.75 21.484 -8.617 1 93 507 ALA B O 1
ATOM 8486 N N . ALA B 1 508 ? -13.188 20.906 -10.742 1 91.88 508 ALA B N 1
ATOM 8487 C CA . ALA B 1 508 ? -13.664 22.234 -11.109 1 91.88 508 ALA B CA 1
ATOM 8488 C C . ALA B 1 508 ? -14.977 22.562 -10.398 1 91.88 508 ALA B C 1
ATOM 8490 O O . ALA B 1 508 ? -15.156 23.656 -9.875 1 91.88 508 ALA B O 1
ATOM 8491 N N . ALA B 1 509 ? -15.844 21.578 -10.375 1 91.44 509 ALA B N 1
ATOM 8492 C CA . ALA B 1 509 ? -17.141 21.781 -9.742 1 91.44 509 ALA B CA 1
ATOM 8493 C C . ALA B 1 509 ? -16.984 22.094 -8.258 1 91.44 509 ALA B C 1
ATOM 8495 O O . ALA B 1 509 ? -17.656 22.984 -7.73 1 91.44 509 ALA B O 1
ATOM 8496 N N . ARG B 1 510 ? -16.125 21.422 -7.66 1 89.44 510 ARG B N 1
ATOM 8497 C CA . ARG B 1 510 ? -15.867 21.656 -6.242 1 89.44 510 ARG B CA 1
ATOM 8498 C C . ARG B 1 510 ? -15.289 23.047 -6.012 1 89.44 510 ARG B C 1
ATOM 8500 O O . ARG B 1 510 ? -15.625 23.703 -5.031 1 89.44 510 ARG B O 1
ATOM 8507 N N . SER B 1 511 ? -14.398 23.406 -6.875 1 86.12 511 SER B N 1
ATOM 8508 C CA . SER B 1 511 ? -13.773 24.719 -6.75 1 86.12 511 SER B CA 1
ATOM 8509 C C . SER B 1 511 ? -14.789 25.828 -6.945 1 86.12 511 SER B C 1
ATOM 8511 O O . SER B 1 511 ? -14.781 26.828 -6.211 1 86.12 511 SER B O 1
ATOM 8513 N N . VAL B 1 512 ? -15.711 25.641 -7.832 1 83.38 512 VAL B N 1
ATOM 8514 C CA . VAL B 1 512 ? -16.734 26.656 -8.117 1 83.38 512 VAL B CA 1
ATOM 8515 C C . VAL B 1 512 ? -17.672 26.781 -6.93 1 83.38 512 VAL B C 1
ATOM 8517 O O . VAL B 1 512 ? -18.156 27.875 -6.629 1 83.38 512 VAL B O 1
ATOM 8520 N N . CYS B 1 513 ? -17.828 25.734 -6.258 1 82.31 513 CYS B N 1
ATOM 8521 C CA . CYS B 1 513 ? -18.734 25.734 -5.117 1 82.31 513 CYS B CA 1
ATOM 8522 C C . CYS B 1 513 ? -18.172 26.578 -3.975 1 82.31 513 CYS B C 1
ATOM 8524 O O . CYS B 1 513 ? -18.922 27.219 -3.236 1 82.31 513 CYS B O 1
ATOM 8526 N N . ARG B 1 514 ? -16.875 26.594 -3.82 1 76.31 514 ARG B N 1
ATOM 8527 C CA . ARG B 1 514 ? -16.281 27.266 -2.67 1 76.31 514 ARG B CA 1
ATOM 8528 C C . ARG B 1 514 ? -15.703 28.625 -3.068 1 76.31 514 ARG B C 1
ATOM 8530 O O . ARG B 1 514 ? -15.695 29.562 -2.268 1 76.31 514 ARG B O 1
ATOM 8537 N N . PHE B 1 515 ? -14.969 28.5 -4.289 1 65.5 515 PHE B N 1
ATOM 8538 C CA . PHE B 1 515 ? -14.242 29.703 -4.645 1 65.5 515 PHE B CA 1
ATOM 8539 C C . PHE B 1 515 ? -15 30.5 -5.703 1 65.5 515 PHE B C 1
ATOM 8541 O O . PHE B 1 515 ? -15.523 29.938 -6.66 1 65.5 515 PHE B O 1
ATOM 8548 N N . HIS B 1 516 ? -15.398 31.594 -5.254 1 57.62 516 HIS B N 1
ATOM 8549 C CA . HIS B 1 516 ? -15.953 32.5 -6.25 1 57.62 516 HIS B CA 1
ATOM 8550 C C . HIS B 1 516 ? -14.859 33.344 -6.906 1 57.62 516 HIS B C 1
ATOM 8552 O O . HIS B 1 516 ? -14.219 34.156 -6.246 1 57.62 516 HIS B O 1
ATOM 8558 N N . PHE B 1 517 ? -14.125 32.562 -7.887 1 57.53 517 PHE B N 1
ATOM 8559 C CA . PHE B 1 517 ? -13.172 33.375 -8.617 1 57.53 517 PHE B CA 1
ATOM 8560 C C . PHE B 1 517 ? -13.828 34.656 -9.109 1 57.53 517 PHE B C 1
ATOM 8562 O O . PHE B 1 517 ? -14.961 34.656 -9.586 1 57.53 517 PHE B O 1
ATOM 8569 N N . ARG B 1 518 ? -13.359 35.688 -8.531 1 56.25 518 ARG B N 1
ATOM 8570 C CA . ARG B 1 518 ? -13.852 36.938 -9.047 1 56.25 518 ARG B CA 1
ATOM 8571 C C . ARG B 1 518 ? -13.188 37.312 -10.367 1 56.25 518 ARG B C 1
ATOM 8573 O O . ARG B 1 518 ? -11.961 37.25 -10.484 1 56.25 518 ARG B O 1
ATOM 8580 N N . GLY B 1 519 ? -13.945 37.312 -11.359 1 69.06 519 GLY B N 1
ATOM 8581 C CA . GLY B 1 519 ? -13.508 37.812 -12.648 1 69.06 519 GLY B CA 1
ATOM 8582 C C . GLY B 1 519 ? -13.461 36.75 -13.727 1 69.06 519 GLY B C 1
ATOM 8583 O O . GLY B 1 519 ? -13.867 35.594 -13.5 1 69.06 519 GLY B O 1
ATOM 8584 N N . LEU B 1 520 ? -13.078 37.125 -14.789 1 78.38 520 LEU B N 1
ATOM 8585 C CA . LEU B 1 520 ? -13.031 36.344 -16 1 78.38 520 LEU B CA 1
ATOM 8586 C C . LEU B 1 520 ? -11.992 35.219 -15.891 1 78.38 520 LEU B C 1
ATOM 8588 O O . LEU B 1 520 ? -12.188 34.125 -16.406 1 78.38 520 LEU B O 1
ATOM 8592 N N . ALA B 1 521 ? -10.961 35.438 -15.086 1 79.94 521 ALA B N 1
ATOM 8593 C CA . ALA B 1 521 ? -9.867 34.469 -14.961 1 79.94 521 ALA B CA 1
ATOM 8594 C C . ALA B 1 521 ? -10.336 33.188 -14.273 1 79.94 521 ALA B C 1
ATOM 8596 O O . ALA B 1 521 ? -9.922 32.094 -14.648 1 79.94 521 ALA B O 1
ATOM 8597 N N . GLY B 1 522 ? -11.172 33.312 -13.344 1 78.75 522 GLY B N 1
ATOM 8598 C CA . GLY B 1 522 ? -11.695 32.156 -12.664 1 78.75 522 GLY B CA 1
ATOM 8599 C C . GLY B 1 522 ? -12.523 31.25 -13.57 1 78.75 522 GLY B C 1
ATOM 8600 O O . GLY B 1 522 ? -12.406 30.031 -13.523 1 78.75 522 GLY B O 1
ATOM 8601 N N . TYR B 1 523 ? -13.227 31.922 -14.398 1 84.31 523 TYR B N 1
ATOM 8602 C CA . TYR B 1 523 ? -14.055 31.172 -15.336 1 84.31 523 TYR B CA 1
ATOM 8603 C C . TYR B 1 523 ? -13.195 30.469 -16.375 1 84.31 523 TYR B C 1
ATOM 8605 O O . TYR B 1 523 ? -13.484 29.328 -16.766 1 84.31 523 TYR B O 1
ATOM 8613 N N . VAL B 1 524 ? -12.219 31.094 -16.766 1 88.31 524 VAL B N 1
ATOM 8614 C CA . VAL B 1 524 ? -11.352 30.531 -17.781 1 88.31 524 VAL B CA 1
ATOM 8615 C C . VAL B 1 524 ? -10.602 29.328 -17.203 1 88.31 524 VAL B C 1
ATOM 8617 O O . VAL B 1 524 ? -10.438 28.297 -17.875 1 88.31 524 VAL B O 1
ATOM 8620 N N . ILE B 1 525 ? -10.211 29.469 -15.977 1 85.69 525 ILE B N 1
ATOM 8621 C CA . ILE B 1 525 ? -9.508 28.375 -15.32 1 85.69 525 ILE B CA 1
ATOM 8622 C C . ILE B 1 525 ? -10.43 27.156 -15.219 1 85.69 525 ILE B C 1
ATOM 8624 O O . ILE B 1 525 ? -10.031 26.047 -15.555 1 85.69 525 ILE B O 1
ATOM 8628 N N . HIS B 1 526 ? -11.625 27.359 -14.812 1 89.88 526 HIS B N 1
ATOM 8629 C CA . HIS B 1 526 ? -12.57 26.25 -14.695 1 89.88 526 HIS B CA 1
ATOM 8630 C C . HIS B 1 526 ? -12.961 25.719 -16.078 1 89.88 526 HIS B C 1
ATOM 8632 O O . HIS B 1 526 ? -13.203 24.516 -16.219 1 89.88 526 HIS B O 1
ATOM 8638 N N . ALA B 1 527 ? -12.922 26.609 -17.016 1 91.94 527 ALA B N 1
ATOM 8639 C CA . ALA B 1 527 ? -13.211 26.172 -18.375 1 91.94 527 ALA B CA 1
ATOM 8640 C C . ALA B 1 527 ? -12.133 25.219 -18.891 1 91.94 527 ALA B C 1
ATOM 8642 O O . ALA B 1 527 ? -12.43 24.25 -19.594 1 91.94 527 ALA B O 1
ATOM 8643 N N . TRP B 1 528 ? -10.922 25.469 -18.578 1 93.19 528 TRP B N 1
ATOM 8644 C CA . TRP B 1 528 ? -9.836 24.562 -18.953 1 93.19 528 TRP B CA 1
ATOM 8645 C C . TRP B 1 528 ? -10.078 23.172 -18.391 1 93.19 528 TRP B C 1
ATOM 8647 O O . TRP B 1 528 ? -9.906 22.172 -19.094 1 93.19 528 TRP B O 1
ATOM 8657 N N . GLN B 1 529 ? -10.492 23.125 -17.172 1 94.12 529 GLN B N 1
ATOM 8658 C CA . GLN B 1 529 ? -10.719 21.844 -16.516 1 94.12 529 GLN B CA 1
ATOM 8659 C C . GLN B 1 529 ? -11.945 21.141 -17.094 1 94.12 529 GLN B C 1
ATOM 8661 O O . GLN B 1 529 ? -11.914 19.938 -17.359 1 94.12 529 GLN B O 1
ATOM 8666 N N . MET B 1 530 ? -12.953 21.906 -17.391 1 95.62 530 MET B N 1
ATOM 8667 C CA . MET B 1 530 ? -14.188 21.328 -17.906 1 95.62 530 MET B CA 1
ATOM 8668 C C . MET B 1 530 ? -14 20.859 -19.344 1 95.62 530 MET B C 1
ATOM 8670 O O . MET B 1 530 ? -14.484 19.797 -19.719 1 95.62 530 MET B O 1
ATOM 8674 N N . VAL B 1 531 ? -13.289 21.625 -20.078 1 96.5 531 VAL B N 1
ATOM 8675 C CA . VAL B 1 531 ? -13.047 21.25 -21.484 1 96.5 531 VAL B CA 1
ATOM 8676 C C . VAL B 1 531 ? -12.094 20.078 -21.547 1 96.5 531 VAL B C 1
ATOM 8678 O O . VAL B 1 531 ? -12.32 19.109 -22.297 1 96.5 531 VAL B O 1
ATOM 8681 N N . GLY B 1 532 ? -11.031 20.188 -20.797 1 97.06 532 GLY B N 1
ATOM 8682 C CA . GLY B 1 532 ? -10.133 19.047 -20.734 1 97.06 532 GLY B CA 1
ATOM 8683 C C . GLY B 1 532 ? -10.805 17.781 -20.25 1 97.06 532 GLY B C 1
ATOM 8684 O O . GLY B 1 532 ? -10.602 16.703 -20.812 1 97.06 532 GLY B O 1
ATOM 8685 N N . GLY B 1 533 ? -11.602 17.906 -19.188 1 97.5 533 GLY B N 1
ATOM 8686 C CA . GLY B 1 533 ? -12.359 16.766 -18.688 1 97.5 533 GLY B CA 1
ATOM 8687 C C . GLY B 1 533 ? -13.367 16.234 -19.672 1 97.5 533 GLY B C 1
ATOM 8688 O O . GLY B 1 533 ? -13.5 15.016 -19.844 1 97.5 533 GLY B O 1
ATOM 8689 N N . GLY B 1 534 ? -14.055 17.156 -20.328 1 97.06 534 GLY B N 1
ATOM 8690 C CA . GLY B 1 534 ? -15.008 16.75 -21.359 1 97.06 534 GLY B CA 1
ATOM 8691 C C . GLY B 1 534 ? -14.352 16.031 -22.516 1 97.06 534 GLY B C 1
ATOM 8692 O O . GLY B 1 534 ? -14.883 15.031 -23.016 1 97.06 534 GLY B O 1
ATOM 8693 N N . ALA B 1 535 ? -13.219 16.516 -22.922 1 96.88 535 ALA B N 1
ATOM 8694 C CA . ALA B 1 535 ? -12.477 15.875 -24 1 96.88 535 ALA B CA 1
ATOM 8695 C C . ALA B 1 535 ? -12.094 14.445 -23.641 1 96.88 535 ALA B C 1
ATOM 8697 O O . ALA B 1 535 ? -12.195 13.539 -24.469 1 96.88 535 ALA B O 1
ATOM 8698 N N . LEU B 1 536 ? -11.68 14.227 -22.438 1 96.75 536 LEU B N 1
ATOM 8699 C CA . LEU B 1 536 ? -11.312 12.891 -21.969 1 96.75 536 LEU B CA 1
ATOM 8700 C C . LEU B 1 536 ? -12.531 11.984 -21.875 1 96.75 536 LEU B C 1
ATOM 8702 O O . LEU B 1 536 ? -12.477 10.82 -22.266 1 96.75 536 LEU B O 1
ATOM 8706 N N . CYS B 1 537 ? -13.586 12.523 -21.391 1 94.94 537 CYS B N 1
ATOM 8707 C CA . CYS B 1 537 ? -14.805 11.734 -21.328 1 94.94 537 CYS B CA 1
ATOM 8708 C C . CYS B 1 537 ? -15.273 11.328 -22.719 1 94.94 537 CYS B C 1
ATOM 8710 O O . CYS B 1 537 ? -15.75 10.211 -22.922 1 94.94 537 CYS B O 1
ATOM 8712 N N . LEU B 1 538 ? -15.078 12.227 -23.688 1 93.81 538 LEU B N 1
ATOM 8713 C CA . LEU B 1 538 ? -15.438 11.906 -25.062 1 93.81 538 LEU B CA 1
ATOM 8714 C C . LEU B 1 538 ? -14.516 10.836 -25.641 1 93.81 538 LEU B C 1
ATOM 8716 O O . LEU B 1 538 ? -14.953 9.984 -26.406 1 93.81 538 LEU B O 1
ATOM 8720 N N . LEU B 1 539 ? -13.297 10.891 -25.219 1 92.19 539 LEU B N 1
ATOM 8721 C CA . LEU B 1 539 ? -12.383 9.836 -25.641 1 92.19 539 LEU B CA 1
ATOM 8722 C C . LEU B 1 539 ? -12.789 8.492 -25.047 1 92.19 539 LEU B C 1
ATOM 8724 O O . LEU B 1 539 ? -12.398 7.441 -25.547 1 92.19 539 LEU B O 1
ATOM 8728 N N . GLY B 1 540 ? -13.523 8.531 -23.969 1 87.5 540 GLY B N 1
ATOM 8729 C CA . GLY B 1 540 ? -14.07 7.305 -23.406 1 87.5 540 GLY B CA 1
ATOM 8730 C C . GLY B 1 540 ? -14.953 6.547 -24.391 1 87.5 540 GLY B C 1
ATOM 8731 O O . GLY B 1 540 ? -15.148 5.34 -24.234 1 87.5 540 GLY B O 1
ATOM 8732 N N . LEU B 1 541 ? -15.391 7.277 -25.391 1 84.44 541 LEU B N 1
ATOM 8733 C CA . LEU B 1 541 ? -16.188 6.629 -26.438 1 84.44 541 LEU B CA 1
ATOM 8734 C C . LEU B 1 541 ? -15.352 5.625 -27.219 1 84.44 541 LEU B C 1
ATOM 8736 O O . LEU B 1 541 ? -15.891 4.719 -27.859 1 84.44 541 LEU B O 1
ATOM 8740 N N . LEU B 1 542 ? -14.078 5.777 -27.125 1 79.75 542 LEU B N 1
ATOM 8741 C CA . LEU B 1 542 ? -13.188 4.805 -27.766 1 79.75 542 LEU B CA 1
ATOM 8742 C C . LEU B 1 542 ? -13.328 3.438 -27.109 1 79.75 542 LEU B C 1
ATOM 8744 O O . LEU B 1 542 ? -12.891 2.428 -27.672 1 79.75 542 LEU B O 1
ATOM 8748 N N . CYS B 1 543 ? -13.836 3.518 -25.969 1 74.69 543 CYS B N 1
ATOM 8749 C CA . CYS B 1 543 ? -14.023 2.287 -25.203 1 74.69 543 CYS B CA 1
ATOM 8750 C C . CYS B 1 543 ? -15.242 1.516 -25.703 1 74.69 543 CYS B C 1
ATOM 8752 O O . CYS B 1 543 ? -15.461 0.372 -25.297 1 74.69 543 CYS B O 1
ATOM 8754 N N . LEU B 1 544 ? -15.938 2.301 -26.734 1 74.81 544 LEU B N 1
ATOM 8755 C CA . LEU B 1 544 ? -17.125 1.672 -27.297 1 74.81 544 LEU B CA 1
ATOM 8756 C C . LEU B 1 544 ? -16.781 0.847 -28.531 1 74.81 544 LEU B C 1
ATOM 8758 O O . LEU B 1 544 ? -15.836 1.166 -29.25 1 74.81 544 LEU B O 1
ATOM 8762 N N . GLY B 1 545 ? -17.25 -0.358 -28.703 1 71.88 545 GLY B N 1
ATOM 8763 C CA . GLY B 1 545 ? -17 -1.234 -29.844 1 71.88 545 GLY B CA 1
ATOM 8764 C C . GLY B 1 545 ? -16.656 -2.656 -29.422 1 71.88 545 GLY B C 1
ATOM 8765 O O . GLY B 1 545 ? -16.984 -3.08 -28.312 1 71.88 545 GLY B O 1
ATOM 8766 N N . SER B 1 546 ? -15.953 -3.248 -30.406 1 77.19 546 SER B N 1
ATOM 8767 C CA . SER B 1 546 ? -15.617 -4.652 -30.188 1 77.19 546 SER B CA 1
ATOM 8768 C C . SER B 1 546 ? -14.555 -4.797 -29.109 1 77.19 546 SER B C 1
ATOM 8770 O O . SER B 1 546 ? -13.562 -4.059 -29.094 1 77.19 546 SER B O 1
ATOM 8772 N N . ARG B 1 547 ? -14.742 -5.574 -28.25 1 80.88 547 ARG B N 1
ATOM 8773 C CA . ARG B 1 547 ? -13.789 -5.855 -27.188 1 80.88 547 ARG B CA 1
ATOM 8774 C C . ARG B 1 547 ? -12.945 -7.086 -27.516 1 80.88 547 ARG B C 1
ATOM 8776 O O . ARG B 1 547 ? -12.352 -7.695 -26.609 1 80.88 547 ARG B O 1
ATOM 8783 N N . GLY B 1 548 ? -12.977 -7.371 -28.797 1 82.31 548 GLY B N 1
ATOM 8784 C CA . GLY B 1 548 ? -12.234 -8.547 -29.219 1 82.31 548 GLY B CA 1
ATOM 8785 C C . GLY B 1 548 ? -10.734 -8.328 -29.281 1 82.31 548 GLY B C 1
ATOM 8786 O O . GLY B 1 548 ? -10.273 -7.246 -29.656 1 82.31 548 GLY B O 1
ATOM 8787 N N . VAL B 1 549 ? -10.008 -9.234 -28.703 1 89.12 549 VAL B N 1
ATOM 8788 C CA . VAL B 1 549 ? -8.562 -9.32 -28.844 1 89.12 549 VAL B CA 1
ATOM 8789 C C . VAL B 1 549 ? -8.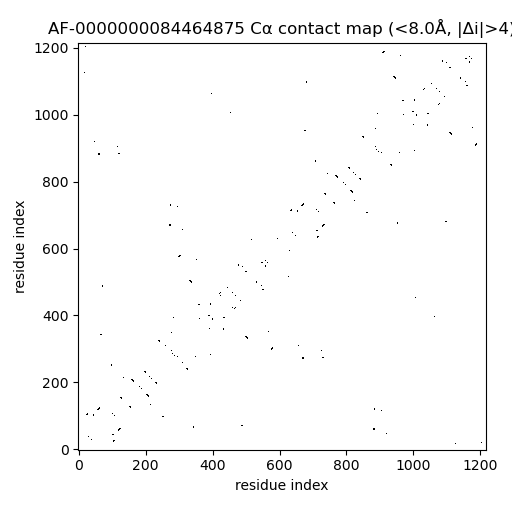18 -10.688 -29.406 1 89.12 549 VAL B C 1
ATOM 8791 O O . VAL B 1 549 ? -8.688 -11.719 -28.953 1 89.12 549 VAL B O 1
ATOM 8794 N N . TRP B 1 550 ? -7.375 -10.609 -30.469 1 89.5 550 TRP B N 1
ATOM 8795 C CA . TRP B 1 550 ? -7 -11.852 -31.141 1 89.5 550 TRP B CA 1
ATOM 8796 C C . TRP B 1 550 ? -5.492 -12.07 -31.078 1 89.5 550 TRP B C 1
ATOM 8798 O O . TRP B 1 550 ? -4.719 -11.117 -31.203 1 89.5 550 TRP B O 1
ATOM 8808 N N . PHE B 1 551 ? -5.129 -13.258 -30.797 1 90.06 551 PHE B N 1
ATOM 8809 C CA . PHE B 1 551 ? -3.732 -13.672 -30.734 1 90.06 551 PHE B CA 1
ATOM 8810 C C . PHE B 1 551 ? -3.469 -14.812 -31.719 1 90.06 551 PHE B C 1
ATOM 8812 O O . PHE B 1 551 ? -4.281 -15.734 -31.828 1 90.06 551 PHE B O 1
ATOM 8819 N N . ASP B 1 552 ? -2.412 -14.609 -32.5 1 83.38 552 ASP B N 1
ATOM 8820 C CA . ASP B 1 552 ? -1.973 -15.664 -33.375 1 83.38 552 ASP B CA 1
ATOM 8821 C C . ASP B 1 552 ? -0.545 -16.109 -33.062 1 83.38 552 ASP B C 1
ATOM 8823 O O . ASP B 1 552 ? 0.334 -15.266 -32.844 1 83.38 552 ASP B O 1
ATOM 8827 N N . THR B 1 553 ? -0.358 -17.438 -32.969 1 77.19 553 THR B N 1
ATOM 8828 C CA . THR B 1 553 ? 0.948 -18 -32.625 1 77.19 553 THR B CA 1
ATOM 8829 C C . THR B 1 553 ? 1.982 -17.625 -33.688 1 77.19 553 THR B C 1
ATOM 8831 O O . THR B 1 553 ? 3.188 -17.734 -33.469 1 77.19 553 THR B O 1
ATOM 8834 N N . SER B 1 554 ? 1.573 -17.141 -34.844 1 66.62 554 SER B N 1
ATOM 8835 C CA . SER B 1 554 ? 2.506 -16.781 -35.906 1 66.62 554 SER B CA 1
ATOM 8836 C C . SER B 1 554 ? 2.879 -15.297 -35.844 1 66.62 554 SER B C 1
ATOM 8838 O O . SER B 1 554 ? 3.822 -14.852 -36.5 1 66.62 554 SER B O 1
ATOM 8840 N N . GLY B 1 555 ? 2.158 -14.5 -35 1 60.69 555 GLY B N 1
ATOM 8841 C CA . GLY B 1 555 ? 2.504 -13.148 -35.438 1 60.69 555 GLY B CA 1
ATOM 8842 C C . GLY B 1 555 ? 2.266 -12.117 -34.344 1 60.69 555 GLY B C 1
ATOM 8843 O O . GLY B 1 555 ? 2.85 -11.031 -34.375 1 60.69 555 GLY B O 1
ATOM 8844 N N . GLY B 1 556 ? 1.293 -12.234 -33.469 1 77 556 GLY B N 1
ATOM 8845 C CA . GLY B 1 556 ? 1.123 -11.047 -32.656 1 77 556 GLY B CA 1
ATOM 8846 C C . GLY B 1 556 ? -0.289 -10.883 -32.125 1 77 556 GLY B C 1
ATOM 8847 O O . GLY B 1 556 ? -1.104 -11.805 -32.219 1 77 556 GLY B O 1
ATOM 8848 N N . ILE B 1 557 ? -0.511 -9.82 -31.438 1 86.81 557 ILE B N 1
ATOM 8849 C CA . ILE B 1 557 ? -1.797 -9.508 -30.812 1 86.81 557 ILE B CA 1
ATOM 8850 C C . ILE B 1 557 ? -2.518 -8.445 -31.641 1 86.81 557 ILE B C 1
ATOM 8852 O O . ILE B 1 557 ? -1.919 -7.445 -32.031 1 86.81 557 ILE B O 1
ATOM 8856 N N . GLN B 1 558 ? -3.746 -8.727 -32.062 1 88.44 558 GLN B N 1
ATOM 8857 C CA . GLN B 1 558 ? -4.602 -7.754 -32.719 1 88.44 558 GLN B CA 1
ATOM 8858 C C . GLN B 1 558 ? -5.711 -7.27 -31.797 1 88.44 558 GLN B C 1
ATOM 8860 O O . GLN B 1 558 ? -6.266 -8.055 -31.016 1 88.44 558 GLN B O 1
ATOM 8865 N N . TYR B 1 559 ? -5.965 -6 -31.953 1 89.44 559 TYR B N 1
ATOM 8866 C CA . TYR B 1 559 ? -6.938 -5.391 -31.047 1 89.44 559 TYR B CA 1
ATOM 8867 C C . TYR B 1 559 ? -8.125 -4.836 -31.828 1 89.44 559 TYR B C 1
ATOM 8869 O O . TYR B 1 559 ? -7.945 -4.109 -32.812 1 89.44 559 TYR B O 1
ATOM 8877 N N . GLY B 1 560 ? -9.289 -5.117 -31.453 1 85.12 560 GLY B N 1
ATOM 8878 C CA . GLY B 1 560 ? -10.492 -4.633 -32.094 1 85.12 560 GLY B CA 1
ATOM 8879 C C . GLY B 1 560 ? -10.906 -3.248 -31.641 1 85.12 560 GLY B C 1
ATOM 8880 O O . GLY B 1 560 ? -11.562 -2.512 -32.375 1 85.12 560 GLY B O 1
ATOM 8881 N N . ASN B 1 561 ? -10.562 -2.91 -30.422 1 87.88 561 ASN B N 1
ATOM 8882 C CA . ASN B 1 561 ? -10.938 -1.643 -29.812 1 87.88 561 ASN B CA 1
ATOM 8883 C C . ASN B 1 561 ? -9.836 -0.599 -29.953 1 87.88 561 ASN B C 1
ATOM 8885 O O . ASN B 1 561 ? -8.656 -0.916 -29.797 1 87.88 561 ASN B O 1
ATOM 8889 N N . CYS B 1 562 ? -10.289 0.624 -30.25 1 88.38 562 CYS B N 1
ATOM 8890 C CA . CYS B 1 562 ? -9.328 1.696 -30.469 1 88.38 562 CYS B CA 1
ATOM 8891 C C . CYS B 1 562 ? -8.531 1.987 -29.203 1 88.38 562 CYS B C 1
ATOM 8893 O O . CYS B 1 562 ? -7.336 2.271 -29.266 1 88.38 562 CYS B O 1
ATOM 8895 N N . LEU B 1 563 ? -9.156 1.928 -28.109 1 89.56 563 LEU B N 1
ATOM 8896 C CA . LEU B 1 563 ? -8.438 2.176 -26.859 1 89.56 563 LEU B CA 1
ATOM 8897 C C . LEU B 1 563 ? -7.395 1.095 -26.609 1 89.56 563 LEU B C 1
ATOM 8899 O O . LEU B 1 563 ? -6.293 1.388 -26.141 1 89.56 563 LEU B O 1
ATOM 8903 N N . TYR B 1 564 ? -7.754 -0.111 -26.922 1 90.06 564 TYR B N 1
ATOM 8904 C CA . TYR B 1 564 ? -6.809 -1.208 -26.75 1 90.06 564 TYR B CA 1
ATOM 8905 C C . TYR B 1 564 ? -5.57 -0.994 -27.625 1 90.06 564 TYR B C 1
ATOM 8907 O O . TYR B 1 564 ? -4.445 -1.25 -27.172 1 90.06 564 TYR B O 1
ATOM 8915 N N . ARG B 1 565 ? -5.785 -0.429 -28.781 1 90.75 565 ARG B N 1
ATOM 8916 C CA . ARG B 1 565 ? -4.676 -0.154 -29.688 1 90.75 565 ARG B CA 1
ATOM 8917 C C . ARG B 1 565 ? -3.779 0.951 -29.141 1 90.75 565 ARG B C 1
ATOM 8919 O O . ARG B 1 565 ? -2.555 0.87 -29.234 1 90.75 565 ARG B O 1
ATOM 8926 N N . LEU B 1 566 ? -4.414 1.872 -28.594 1 91.62 566 LEU B N 1
ATOM 8927 C CA . LEU B 1 566 ? -3.656 2.975 -28.016 1 91.62 566 LEU B CA 1
ATOM 8928 C C . LEU B 1 566 ? -2.83 2.498 -26.828 1 91.62 566 LEU B C 1
ATOM 8930 O O . LEU B 1 566 ? -1.68 2.906 -26.656 1 91.62 566 LEU B O 1
ATOM 8934 N N . VAL B 1 567 ? -3.406 1.638 -26.031 1 90.12 567 VAL B N 1
ATOM 8935 C CA . VAL B 1 567 ? -2.717 1.121 -24.844 1 90.12 567 VAL B CA 1
ATOM 8936 C C . VAL B 1 567 ? -1.557 0.226 -25.281 1 90.12 567 VAL B C 1
ATOM 8938 O O . VAL B 1 567 ? -0.454 0.322 -24.734 1 90.12 567 VAL B O 1
ATOM 8941 N N . ALA B 1 568 ? -1.838 -0.557 -26.219 1 89 568 ALA B N 1
ATOM 8942 C CA . ALA B 1 568 ? -0.796 -1.446 -26.719 1 89 568 ALA B CA 1
ATOM 8943 C C . ALA B 1 568 ? 0.365 -0.65 -27.312 1 89 568 ALA B C 1
ATOM 8945 O O . ALA B 1 568 ? 1.52 -1.078 -27.234 1 89 568 ALA B O 1
ATOM 8946 N N . ALA B 1 569 ? 0.033 0.505 -27.891 1 89.94 569 ALA B N 1
ATOM 8947 C CA . ALA B 1 569 ? 1.056 1.365 -28.469 1 89.94 569 ALA B CA 1
ATOM 8948 C C . ALA B 1 569 ? 1.658 2.299 -27.422 1 89.94 569 ALA B C 1
ATOM 8950 O O . ALA B 1 569 ? 2.436 3.195 -27.766 1 89.94 569 ALA B O 1
ATOM 8951 N N . ASN B 1 570 ? 1.279 2.236 -26.156 1 89.81 570 ASN B N 1
ATOM 8952 C CA . ASN B 1 570 ? 1.782 2.988 -25.016 1 89.81 570 ASN B CA 1
ATOM 8953 C C . ASN B 1 570 ? 1.331 4.445 -25.062 1 89.81 570 ASN B C 1
ATOM 8955 O O . ASN B 1 570 ? 2.025 5.332 -24.547 1 89.81 570 ASN B O 1
ATOM 8959 N N . TRP B 1 571 ? 0.132 4.648 -25.625 1 92.94 571 TRP B N 1
ATOM 8960 C CA . TRP B 1 571 ? -0.377 6.012 -25.719 1 92.94 571 TRP B CA 1
ATOM 8961 C C . TRP B 1 571 ? -1.506 6.242 -24.719 1 92.94 571 TRP B C 1
ATOM 8963 O O . TRP B 1 571 ? -1.941 7.379 -24.531 1 92.94 571 TRP B O 1
ATOM 8973 N N . GLY B 1 572 ? -2.014 5.219 -24.141 1 93 572 GLY B N 1
ATOM 8974 C CA . GLY B 1 572 ? -3.133 5.379 -23.219 1 93 572 GLY B CA 1
ATOM 8975 C C . GLY B 1 572 ? -2.881 6.418 -22.156 1 93 572 GLY B C 1
ATOM 8976 O O . GLY B 1 572 ? -3.582 7.434 -22.078 1 93 572 GLY B O 1
ATOM 8977 N N . ILE B 1 573 ? -1.825 6.289 -21.422 1 94.81 573 ILE B N 1
ATOM 8978 C CA . ILE B 1 573 ? -1.491 7.188 -20.312 1 94.81 573 ILE B CA 1
ATOM 8979 C C . ILE B 1 573 ? -0.909 8.484 -20.875 1 94.81 573 ILE B C 1
ATOM 8981 O O . ILE B 1 573 ? -1.146 9.562 -20.328 1 94.81 573 ILE B O 1
ATOM 8985 N N . ALA B 1 574 ? -0.252 8.43 -22 1 96.25 574 ALA B N 1
ATOM 8986 C CA . ALA B 1 574 ? 0.371 9.602 -22.625 1 96.25 574 ALA B CA 1
ATOM 8987 C C . ALA B 1 574 ? -0.675 10.641 -23 1 96.25 574 ALA B C 1
ATOM 8989 O O . ALA B 1 574 ? -0.46 11.844 -22.812 1 96.25 574 ALA B O 1
ATOM 8990 N N . ILE B 1 575 ? -1.748 10.188 -23.438 1 96.5 575 ILE B N 1
ATOM 8991 C CA . ILE B 1 575 ? -2.812 11.102 -23.828 1 96.5 575 ILE B CA 1
ATOM 8992 C C . ILE B 1 575 ? -3.385 11.797 -22.594 1 96.5 575 ILE B C 1
ATOM 8994 O O . ILE B 1 575 ? -3.617 13.008 -22.609 1 96.5 575 ILE B O 1
ATOM 8998 N N . VAL B 1 576 ? -3.639 11.047 -21.531 1 97.31 576 VAL B N 1
ATOM 8999 C CA . VAL B 1 576 ? -4.113 11.656 -20.297 1 97.31 576 VAL B CA 1
ATOM 9000 C C . VAL B 1 576 ? -3.105 12.703 -19.812 1 97.31 576 VAL B C 1
ATOM 9002 O O . VAL B 1 576 ? -3.486 13.812 -19.438 1 97.31 576 VAL B O 1
ATOM 9005 N N . PHE B 1 577 ? -1.842 12.367 -19.906 1 97.56 577 PHE B N 1
ATOM 9006 C CA . PHE B 1 577 ? -0.772 13.258 -19.484 1 97.56 577 PHE B CA 1
ATOM 9007 C C . PHE B 1 577 ? -0.804 14.555 -20.281 1 97.56 577 PHE B C 1
ATOM 9009 O O . PHE B 1 577 ? -0.718 15.648 -19.719 1 97.56 577 PHE B O 1
ATOM 9016 N N . LEU B 1 578 ? -0.926 14.461 -21.547 1 97.31 578 LEU B N 1
ATOM 9017 C CA . LEU B 1 578 ? -0.899 15.625 -22.422 1 97.31 578 LEU B CA 1
ATOM 9018 C C . LEU B 1 578 ? -2.088 16.547 -22.156 1 97.31 578 LEU B C 1
ATOM 9020 O O . LEU B 1 578 ? -1.938 17.766 -22.109 1 97.31 578 LEU B O 1
ATOM 9024 N N . ILE B 1 579 ? -3.189 15.977 -21.891 1 97.62 579 ILE B N 1
ATOM 9025 C CA . ILE B 1 579 ? -4.375 16.781 -21.625 1 97.62 579 ILE B CA 1
ATOM 9026 C C . ILE B 1 579 ? -4.254 17.453 -20.266 1 97.62 579 ILE B C 1
ATOM 9028 O O . ILE B 1 579 ? -4.555 18.641 -20.109 1 97.62 579 ILE B O 1
ATOM 9032 N N . TYR B 1 580 ? -3.822 16.719 -19.297 1 97.62 580 TYR B N 1
ATOM 9033 C CA . TYR B 1 580 ? -3.631 17.297 -17.984 1 97.62 580 TYR B CA 1
ATOM 9034 C C . TYR B 1 580 ? -2.564 18.375 -18.016 1 97.62 580 TYR B C 1
ATOM 9036 O O . TYR B 1 580 ? -2.686 19.406 -17.328 1 97.62 580 TYR B O 1
ATOM 9044 N N . ALA B 1 581 ? -1.521 18.156 -18.797 1 95.88 581 ALA B N 1
ATOM 9045 C CA . ALA B 1 581 ? -0.483 19.172 -18.969 1 95.88 581 ALA B CA 1
ATOM 9046 C C . ALA B 1 581 ? -1.047 20.422 -19.625 1 95.88 581 ALA B C 1
ATOM 9048 O O . ALA B 1 581 ? -0.701 21.547 -19.234 1 95.88 581 ALA B O 1
ATOM 9049 N N . ALA B 1 582 ? -1.892 20.219 -20.547 1 96.31 582 ALA B N 1
ATOM 9050 C CA . ALA B 1 582 ? -2.529 21.359 -21.203 1 96.31 582 ALA B CA 1
ATOM 9051 C C . ALA B 1 582 ? -3.422 22.125 -20.25 1 96.31 582 ALA B C 1
ATOM 9053 O O . ALA B 1 582 ? -3.436 23.359 -20.266 1 96.31 582 ALA B O 1
ATOM 9054 N N . VAL B 1 583 ? -4.129 21.406 -19.453 1 95.81 583 VAL B N 1
ATOM 9055 C CA . VAL B 1 583 ? -5 22.047 -18.469 1 95.81 583 VAL B CA 1
ATOM 9056 C C . VAL B 1 583 ? -4.156 22.844 -17.469 1 95.81 583 VAL B C 1
ATOM 9058 O O . VAL B 1 583 ? -4.473 23.984 -17.141 1 95.81 583 VAL B O 1
ATOM 9061 N N . GLN B 1 584 ? -3.1 22.25 -17.047 1 92 584 GLN B N 1
ATOM 9062 C CA . GLN B 1 584 ? -2.223 22.922 -16.094 1 92 584 GLN B CA 1
ATOM 9063 C C . GLN B 1 584 ? -1.528 24.125 -16.75 1 92 584 GLN B C 1
ATOM 9065 O O . GLN B 1 584 ? -1.361 25.172 -16.109 1 92 584 GLN B O 1
ATOM 9070 N N . GLY B 1 585 ? -1.073 23.938 -17.953 1 89.75 585 GLY B N 1
ATOM 9071 C CA . GLY B 1 585 ? -0.504 25.047 -18.703 1 89.75 585 GLY B CA 1
ATOM 9072 C C . GLY B 1 585 ? -1.482 26.188 -18.906 1 89.75 585 GLY B C 1
ATOM 9073 O O . GLY B 1 585 ? -1.121 27.359 -18.75 1 89.75 585 GLY B O 1
ATOM 9074 N N . GLY B 1 586 ? -2.693 25.828 -19.234 1 89.38 586 GLY B N 1
ATOM 9075 C CA . GLY B 1 586 ? -3.736 26.828 -19.359 1 89.38 586 GLY B CA 1
ATOM 9076 C C . GLY B 1 586 ? -3.973 27.594 -18.062 1 89.38 586 GLY B C 1
ATOM 9077 O O . GLY B 1 586 ? -4.168 28.812 -18.078 1 89.38 586 GLY B O 1
ATOM 9078 N N . TYR B 1 587 ? -3.984 26.844 -16.984 1 86.94 587 TYR B N 1
ATOM 9079 C CA . TYR B 1 587 ? -4.121 27.469 -15.672 1 86.94 587 TYR B CA 1
ATOM 9080 C C . TYR B 1 587 ? -3.012 28.484 -15.438 1 86.94 587 TYR B C 1
ATOM 9082 O O . TYR B 1 587 ? -3.279 29.609 -15.031 1 86.94 587 TYR B O 1
ATOM 9090 N N . MET B 1 588 ? -1.807 28.141 -15.742 1 84.94 588 MET B N 1
ATOM 9091 C CA . MET B 1 588 ? -0.656 29 -15.484 1 84.94 588 MET B CA 1
ATOM 9092 C C . MET B 1 588 ? -0.682 30.219 -16.391 1 84.94 588 MET B C 1
ATOM 9094 O O . MET B 1 588 ? -0.4 31.328 -15.93 1 84.94 588 MET B O 1
ATOM 9098 N N . ILE B 1 589 ? -1.026 30.016 -17.578 1 87 589 ILE B N 1
ATOM 9099 C CA . ILE B 1 589 ? -1.091 31.109 -18.547 1 87 589 ILE B CA 1
ATOM 9100 C C . ILE B 1 589 ? -2.193 32.094 -18.141 1 87 589 ILE B C 1
ATOM 9102 O O . ILE B 1 589 ? -1.998 33.312 -18.188 1 87 589 ILE B O 1
ATOM 9106 N N . THR B 1 590 ? -3.281 31.547 -17.734 1 87.31 590 THR B N 1
ATOM 9107 C CA . THR B 1 590 ? -4.402 32.375 -17.328 1 87.31 590 THR B CA 1
ATOM 9108 C C . THR B 1 590 ? -4.051 33.188 -16.094 1 87.31 590 THR B C 1
ATOM 9110 O O . THR B 1 590 ? -4.375 34.375 -16 1 87.31 590 THR B O 1
ATOM 9113 N N . MET B 1 591 ? -3.438 32.531 -15.148 1 82.81 591 MET B N 1
ATOM 9114 C CA . MET B 1 591 ? -3.064 33.25 -13.914 1 82.81 591 MET B CA 1
ATOM 9115 C C . MET B 1 591 ? -2.045 34.344 -14.203 1 82.81 591 MET B C 1
ATOM 9117 O O . MET B 1 591 ? -2.107 35.406 -13.617 1 82.81 591 MET B O 1
ATOM 9121 N N . GLU B 1 592 ? -1.136 34.094 -15.148 1 82.88 592 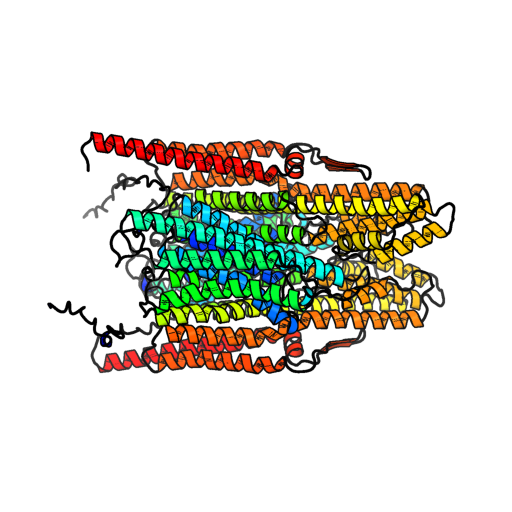GLU B N 1
ATOM 9122 C CA . GLU B 1 592 ? -0.15 35.094 -15.547 1 82.88 592 GLU B CA 1
ATOM 9123 C C . GLU B 1 592 ? -0.811 36.281 -16.266 1 82.88 592 GLU B C 1
ATOM 9125 O O . GLU B 1 592 ? -0.458 37.438 -16.031 1 82.88 592 GLU B O 1
ATOM 9130 N N . ALA B 1 593 ? -1.685 35.906 -17.078 1 83.25 593 ALA B N 1
ATOM 9131 C CA . ALA B 1 593 ? -2.412 36.969 -17.797 1 83.25 593 ALA B CA 1
ATOM 9132 C C . ALA B 1 593 ? -3.254 37.812 -16.844 1 83.25 593 ALA B C 1
ATOM 9134 O O . ALA B 1 593 ? -3.303 39.031 -16.953 1 83.25 593 ALA B O 1
ATOM 9135 N N . ALA B 1 594 ? -3.908 37.094 -15.945 1 81.44 594 ALA B N 1
ATOM 9136 C CA . ALA B 1 594 ? -4.734 37.812 -14.969 1 81.44 594 ALA B CA 1
ATOM 9137 C C . ALA B 1 594 ? -3.887 38.719 -14.086 1 81.44 594 ALA B C 1
ATOM 9139 O O . ALA B 1 594 ? -4.285 39.844 -13.773 1 81.44 594 ALA B O 1
ATOM 9140 N N . TRP B 1 595 ? -2.789 38.188 -13.68 1 78.62 595 TRP B N 1
ATOM 9141 C CA . TRP B 1 595 ? -1.869 38.938 -12.852 1 78.62 595 TRP B CA 1
ATOM 9142 C C . TRP B 1 595 ? -1.36 40.188 -13.609 1 78.62 595 TRP B C 1
ATOM 9144 O O . TRP B 1 595 ? -1.29 41.281 -13.055 1 78.62 595 TRP B O 1
ATOM 9154 N N . SER B 1 596 ? -1.045 40.062 -14.891 1 79.56 596 SER B N 1
ATOM 9155 C CA . SER B 1 596 ? -0.532 41.156 -15.711 1 79.56 596 SER B CA 1
ATOM 9156 C C . SER B 1 596 ? -1.585 42.219 -15.906 1 79.56 596 SER B C 1
ATOM 9158 O O . SER B 1 596 ? -1.273 43.438 -15.844 1 79.56 596 SER B O 1
ATOM 9160 N N . VAL B 1 597 ? -2.795 41.75 -16.094 1 77.44 597 VAL B N 1
ATOM 9161 C CA . VAL B 1 597 ? -3.885 42.719 -16.281 1 77.44 597 VAL B CA 1
ATOM 9162 C C . VAL B 1 597 ? -4.145 43.469 -14.984 1 77.44 597 VAL B C 1
ATOM 9164 O O . VAL B 1 597 ? -4.352 44.688 -15 1 77.44 597 VAL B O 1
ATOM 9167 N N . PHE B 1 598 ? -4.137 42.719 -13.93 1 74.31 598 PHE B N 1
ATOM 9168 C CA . PHE B 1 598 ? -4.387 43.312 -12.625 1 74.31 598 PHE B CA 1
ATOM 9169 C C . PHE B 1 598 ? -3.307 44.344 -12.289 1 74.31 598 PHE B C 1
ATOM 9171 O O . PHE B 1 598 ? -3.604 45.438 -11.766 1 74.31 598 PHE B O 1
ATOM 9178 N N . HIS B 1 599 ? -2.062 44.062 -12.555 1 73.56 599 HIS B N 1
ATOM 9179 C CA . HIS B 1 599 ? -0.963 44.969 -12.258 1 73.56 599 HIS B CA 1
ATOM 9180 C C . HIS B 1 599 ? -0.995 46.188 -13.164 1 73.56 599 HIS B C 1
ATOM 9182 O O . HIS B 1 599 ? -0.703 47.312 -12.727 1 73.56 599 HIS B O 1
ATOM 9188 N N . VAL B 1 600 ? -1.365 46 -14.398 1 69.38 600 VAL B N 1
ATOM 9189 C CA . VAL B 1 600 ? -1.461 47.125 -15.328 1 69.38 600 VAL B CA 1
ATOM 9190 C C . VAL B 1 600 ? -2.584 48.062 -14.891 1 69.38 600 VAL B C 1
ATOM 9192 O O . VAL B 1 600 ? -2.434 49.281 -14.93 1 69.38 600 VAL B O 1
ATOM 9195 N N . GLU B 1 601 ? -3.662 47.469 -14.406 1 70.5 601 GLU B N 1
ATOM 9196 C CA . GLU B 1 601 ? -4.797 48.25 -13.961 1 70.5 601 GLU B CA 1
ATOM 9197 C C . GLU B 1 601 ? -4.461 49 -12.672 1 70.5 601 GLU B C 1
ATOM 9199 O O . GLU B 1 601 ? -4.867 50.156 -12.492 1 70.5 601 GLU B O 1
ATOM 9204 N N . ARG B 1 602 ? -3.76 48.375 -11.773 1 71.62 602 ARG B N 1
ATOM 9205 C CA . ARG B 1 602 ? -3.352 49.031 -10.531 1 71.62 602 ARG B CA 1
ATOM 9206 C C . ARG B 1 602 ? -2.389 50.188 -10.797 1 71.62 602 ARG B C 1
ATOM 9208 O O . ARG B 1 602 ? -2.482 51.219 -10.164 1 71.62 602 ARG B O 1
ATOM 9215 N N . GLU B 1 603 ? -1.452 49.938 -11.664 1 70.56 603 GLU B N 1
ATOM 9216 C CA . GLU B 1 603 ? -0.536 51.031 -12.039 1 70.56 603 GLU B CA 1
ATOM 9217 C C . GLU B 1 603 ? -1.285 52.188 -12.664 1 70.56 603 GLU B C 1
ATOM 9219 O O . GLU B 1 603 ? -0.964 53.344 -12.406 1 70.56 603 GLU B O 1
ATOM 9224 N N . ARG B 1 604 ? -2.266 51.875 -13.367 1 70.44 604 ARG B N 1
ATOM 9225 C CA . ARG B 1 604 ? -3.072 52.938 -14 1 70.44 604 ARG B CA 1
ATOM 9226 C C . ARG B 1 604 ? -3.883 53.688 -12.961 1 70.44 604 ARG B C 1
ATOM 9228 O O . ARG B 1 604 ? -4.129 54.906 -13.125 1 70.44 604 ARG B O 1
ATOM 9235 N N . ARG B 1 605 ? -4.328 52.969 -11.875 1 71.31 605 ARG B N 1
ATOM 9236 C CA . ARG B 1 605 ? -5.133 53.625 -10.844 1 71.31 605 ARG B CA 1
ATOM 9237 C C . ARG B 1 605 ? -4.25 54.312 -9.82 1 71.31 605 ARG B C 1
ATOM 9239 O O . ARG B 1 605 ? -4.75 55 -8.93 1 71.31 605 ARG B O 1
ATOM 9246 N N . GLY B 1 606 ? -3.033 54.312 -9.992 1 62.84 606 GLY B N 1
ATOM 9247 C CA . GLY B 1 606 ? -2.115 55 -9.102 1 62.84 606 GLY B CA 1
ATOM 9248 C C . GLY B 1 606 ? -1.929 54.281 -7.77 1 62.84 606 GLY B C 1
ATOM 9249 O O . GLY B 1 606 ? -1.479 54.906 -6.797 1 62.84 606 GLY B O 1
ATOM 9250 N N . GLU B 1 607 ? -2.439 53.062 -7.559 1 59.34 607 GLU B N 1
ATOM 9251 C CA . GLU B 1 607 ? -2.342 52.375 -6.281 1 59.34 607 GLU B CA 1
ATOM 9252 C C . GLU B 1 607 ? -1.021 51.625 -6.164 1 59.34 607 GLU B C 1
ATOM 9254 O O . GLU B 1 607 ? -0.594 50.938 -7.109 1 59.34 607 GLU B O 1
ATOM 9259 N N . SER B 1 608 ? -0.055 52.031 -5.301 1 53.66 608 SER B N 1
ATOM 9260 C CA . SER B 1 608 ? 1.214 51.375 -4.988 1 53.66 608 SER B CA 1
ATOM 9261 C C . SER B 1 608 ? 0.991 50.031 -4.328 1 53.66 608 SER B C 1
ATOM 9263 O O . SER B 1 608 ? 0.102 49.875 -3.486 1 53.66 608 SER B O 1
#

Sequence (1216 aa):
MNELTRPRRRDGELFTHRRKATYKRIPLASLPQKDEGEPWLSEKAVATEWLGLFYNLAVSSSFGTFNGSHQLRTPAGLPSYLAYFAVIISMWTIQLHYDVRFQGNDVAHRLAKAAQITLYLYVGAASGGWDLAKLEPEPVLSVGSGELVAHDLAAQSFLTVSVVVAAHCGLLAAQYLLVTYLGKRVGRRTTSTRWSFASLVISCALFIAAGATTPSSPSRAHAKIALLFLGVAVNLAAIGMQALRGVQVPVRDGLIATQYGSLSLTMLGTGFGGIAGAFQAAITGVSPVDSTAYAQVFLAVGVIYFIWANMFANFHKALEVDAGRTWLWEVLHFPLHFCLLAFIAAMTNCVAVNVWSAALLRAFGLFRAAVKDMLDGGGLDDARIRNLALVLDRLDLEPDFATQYSRLASLASDGSSTAAQAITVRAYQYFAQIIRATCSHVGVPLGARAGLLLRRVLDLATSQTPDAEMAQEVSALIEDAVEAVLRDAFSGVLWLYPAAGGILIFAAARSVCRFHFRGLAGYVIHAWQMVGGGALCLLGLLCLGSRGVWFDTSGGIQYGNCLYRLVAANWGIAIVFLIYAAVQGGYMITMEAAWSVFHVERERRGESMNELTRPRRRDGELFTHRRKATYKRIPLASLPQKDEGEPWLSEKAVATEWLGLFYNLAVSSSFGTFNGSHQLRTPAGLPSYLAYFAVIISMWTIQLHYDVRFQGNDVAHRLAKAAQITLYLYVGAASGGWDLAKLEPEPVLSVGSGELVAHDLAAQSFLTVSVVVAAHCGLLAAQYLLVTYLGKRVGRRTTSTRWSFASLVISCALFIAAGATTPSSPSRAHAKIALLFLGVAVNLAAIGMQALRGVQVPVRDGLIATQYGSLSLTMLGTGFGGIAGAFQAAITGVSPVDSTAYAQVFLAVGVIYFIWANMFANFHKALEVDAGRTWLWEVLHFPLHFCLLAFIAAMTNCVAVNVWSAALLRAFGLFRAAVKDMLDGGGLDDARIRNLALVLDRLDLEPDFATQYSRLASLASDGSSTAAQAITVRAYQYFAQIIRATCSHVGVPLGARAGLLLRRVLDLATSQTPDAEMAQEVSALIEDAVEAVLRDAFSGVLWLYPAAGGILIFAAARSVCRFHFRGLAGYVIHAWQMVGGGALCLLGLLCLGSRGVWFDTSGGIQYGNCLYRLVAANWGIAIVFLIYAAVQGGYMITMEAAWSVFHVERERRGES

Foldseek 3Di:
DPPPPPPPPDPVCVVPDPPPPPPDDAAQFAFFDLDQQDFRHDPQFADDPVLLLVLLLLLLVLLLLLLLQDQQLAPVCVVLLLLLLLLSVLLVVLVLLCRLRGHTRHDLNVVLSVVLSVLSVQLSVLNNLADLVLLADDPPDDPPAPSVVSNVSNLVSLLSSLVSSLVSLVSVLVVLVVSLVSCVVSPHDSPLSVLLNVLSVQLSVLSVVLNVQRNPHPVSSVVSSVSNVVSSVSNVVSVVVCLVVVVGRDGDFLSSLSSLLSNVVSNLVSLVVLLVLLLVLLVLAQDDDDPLLVVLSVLSVLLSVLLNCLLCVPRDRRFDDRSVLVVVLVVLVSLLSVLSSLQSSLSSLLSLLLSLQNRLVVLLVLLVVQLVCLLVPNHDDPVSQVVNLVRQVSFVFVPGSSVLSVVLNVLSVVPDPCSNQQSLLSSLLSSLSSNVRSCVSSVQDQDSLLVVLNVVSNPPQPPHRGDPVSSVVSQVSSQVSVQNSSLSSCSSNLSNQLSLLSNLLSSLVSCVSRDDPPDDLNVQLNVLSNVLSVVSNVCSCLSDDDSGWGDHSPDGIDGGGPLSVCSNVVNSSVVSSVSSVSSVVSNVVSVVVVVVVVVVVCVVVVND/DPPPPPPPPPPVCVVPDPPPPPPDDAAQFAFFDLDQQDFRHDPQFADDPVLLLVLLLLLLVLLLLLLLQCQQLAPVCVVLSLLLLLLSVLLVVLVLLCRLRGHTRHDLNVVLSVVLSVLSVQLSVLSNLADLVLLADDDPDDPPAPSVVSNVSNLVSLLSSLVSSLVSLVSVLVVLVVSLVSCVVSPHDSVLSVLLNVLSVQLSVLSVVLNVQRNPHPVSSVVSSVSNVVSSVSNVVSVVVCLVVVVGRDGDFLSSLSSLLSNVVSNLVSLVVLLVLLLVLLVLAQDHDDPLLVVLSVLSVLLSVLLNCLLCVPRDRRFDDRSVLVVVLVVLVSLLSVLSSLQSSLSSLLSLLLSLQNRLVVLLVLLVVQLVCLVVPNHDDPVSQVVNLVRQVSQVAVPGSSVLSVVLNVLSVVPDPCSNQQSLLSSLLSSLSSNVSSCVSSVQDQDSLLVVLNVVSNPPQPPHRGDPVSSVVSQVSSQVSVQNSSLSSCSSNLSNQLSLLSNLLSSLVSCVSRDPPPDDLNVQLNVLSNVLSVVSNVCSCLSDDDSGWGDHSPDGIDGGGPLSVCSNVVCSSVVSSVSSVSSVVSNVVSVVVVVVVVVVVCVVVVHD

Radius of gyration: 32.0 Å; Cα contacts (8 Å, |Δi|>4): 1661; chains: 2; bounding box: 88×110×87 Å

Solvent-accessible surface area (backbone atoms only — not comparable to full-atom values): 61732 Å² total; per-residue (Å²): 131,84,74,79,73,66,79,70,75,68,75,76,58,76,78,43,91,70,69,76,73,70,80,74,66,69,42,62,66,73,71,60,47,63,54,80,91,40,41,41,45,52,82,87,42,39,45,60,72,64,57,55,52,54,50,37,33,36,49,30,27,18,51,42,46,30,44,72,59,52,56,54,34,43,80,82,41,43,61,45,52,51,50,55,49,50,52,56,53,47,54,50,51,60,48,45,64,45,45,61,36,65,42,33,55,19,50,56,48,51,53,48,46,55,51,49,46,42,41,34,36,50,47,18,19,33,38,73,28,63,39,70,78,38,39,37,57,70,68,94,69,65,75,68,40,74,56,61,42,49,30,52,35,12,48,50,17,49,36,50,42,23,49,41,54,20,50,49,25,48,53,51,26,52,51,29,49,50,52,34,52,49,27,54,72,60,69,31,88,41,63,48,38,49,50,52,26,51,36,25,51,53,21,21,51,28,14,48,49,22,44,69,48,68,37,83,36,60,68,43,25,50,48,26,54,47,29,40,51,47,20,54,48,43,47,53,47,50,55,51,50,34,61,74,68,64,51,59,77,47,62,58,81,25,48,66,50,47,50,54,51,50,42,53,49,40,48,55,34,47,40,45,40,46,45,21,50,35,48,21,30,32,63,62,42,58,35,78,73,49,71,64,59,54,47,49,51,48,38,52,47,49,38,55,49,46,49,51,48,63,60,51,72,77,61,66,42,70,66,85,67,57,69,69,42,50,49,52,37,54,55,42,44,54,64,25,52,50,19,46,53,46,21,43,43,8,52,36,35,47,51,27,44,48,45,36,51,49,25,50,53,48,53,45,51,54,51,49,51,53,50,51,36,41,75,71,70,67,52,77,53,71,68,58,46,37,57,49,23,53,37,57,52,58,32,88,54,89,65,42,54,55,58,48,51,51,53,45,49,53,44,57,68,64,69,49,94,44,24,66,28,38,41,47,41,53,49,50,37,51,44,46,49,49,54,53,34,48,26,62,61,44,66,48,74,76,47,71,65,25,48,51,35,44,48,52,43,63,58,52,59,78,89,47,81,43,40,71,66,48,33,54,48,44,52,52,38,50,30,50,23,53,20,42,37,48,36,50,50,53,35,21,38,54,38,33,36,36,18,50,8,40,33,32,37,33,40,35,52,36,40,57,50,73,44,72,56,78,56,70,55,40,52,51,44,39,43,36,27,41,49,46,11,48,51,27,38,57,52,28,54,36,60,56,72,52,74,51,43,47,45,43,97,87,74,47,78,47,62,59,20,61,47,53,46,32,39,74,70,66,39,52,61,50,51,55,30,52,45,48,48,48,32,51,49,48,39,52,50,43,41,49,50,46,47,51,52,51,51,53,50,32,59,71,70,68,59,128,131,84,74,79,73,67,80,68,75,65,73,76,57,74,76,42,90,72,69,75,73,70,80,73,66,68,40,62,67,74,72,61,47,62,53,81,91,41,40,40,48,51,83,87,43,37,46,59,72,64,56,56,52,55,50,36,33,34,49,30,26,18,52,40,46,28,42,72,60,54,51,54,32,41,81,82,41,44,61,47,51,51,49,54,50,49,52,55,53,48,56,49,49,61,47,46,63,44,43,61,37,64,44,32,54,18,49,55,48,51,53,49,48,54,51,51,45,43,41,34,36,51,48,18,18,32,38,73,28,63,38,69,78,39,41,36,58,70,68,93,68,67,75,65,41,72,58,62,42,49,28,53,35,11,48,50,18,48,33,50,41,24,49,41,55,19,50,50,26,49,54,51,26,51,50,30,50,52,51,35,52,49,28,54,73,61,68,32,89,41,63,46,38,49,52,51,26,51,35,25,51,52,21,24,52,29,15,49,49,22,45,70,49,68,34,84,36,59,68,44,26,50,47,25,55,47,29,40,53,48,19,54,48,42,47,54,47,50,55,53,49,33,61,73,68,64,53,57,77,48,61,58,79,26,48,66,49,47,50,53,50,50,43,52,48,41,49,55,33,46,41,45,39,46,46,23,49,35,48,20,30,32,63,62,43,60,36,78,73,48,71,64,58,54,47,50,51,46,38,52,47,49,39,54,49,46,49,52,49,61,60,51,71,77,61,67,42,70,66,86,66,58,69,68,43,50,47,51,38,54,58,41,45,52,65,25,53,49,20,47,53,44,21,43,39,8,51,36,35,47,52,28,45,48,46,36,52,49,26,48,52,49,52,45,50,55,50,50,50,53,51,50,35,39,75,69,70,66,53,77,54,71,68,58,46,39,58,48,25,54,38,55,51,58,33,86,54,86,64,42,52,55,60,48,50,51,54,45,49,53,43,58,68,65,69,50,94,44,25,68,28,37,40,48,39,53,48,51,37,52,45,46,50,49,54,53,36,46,26,64,62,44,67,48,75,76,49,71,66,26,49,51,35,44,47,51,44,62,56,52,59,78,88,46,81,43,40,70,67,49,32,54,49,42,52,52,38,49,30,51,21,54,20,42,38,46,36,50,49,52,37,19,37,52,39,34,36,36,18,50,8,41,34,33,36,34,41,34,52,35,41,58,52,73,43,74,56,76,58,69,53,39,52,51,44,39,43,35,28,41,50,45,11,49,54,27,37,57,53,28,54,36,59,56,72,50,74,50,44,46,45,45,96,86,74,47,79,47,60,59,19,60,46,53,46,32,40,73,70,64,39,52,61,50,51,54,30,53,45,48,49,49,31,50,49,48,39,52,51,42,42,49,50,45,47,50,51,51,51,53,49,33,58,71,67,68,59,130

pLDDT: mean 85.43, std 13.49, range [22.41, 98.69]

Organism: NCBI:txid879819